Protein AF-A0AB74L2M9-F1 (afdb_monomer_lite)

Radius of gyration: 40.62 Å; chains: 1; bounding box: 86×85×123 Å

Secondary structure (DSSP, 8-state):
-B--SSSPEE---HHHHHHHHHHHHHHHHHHHHHHHT-S---TTT----TT-GGGGT-HHHHHTTTTTSGGGTTTSSHHHHHHHHHHHHS----HHHHHTTS-GGGTTSPP-HHHHHHHHHHHHHHHHHHHHTTSEE--TTPPP--EE-TTSSSEE-TTGGG--HHHHHHHTTT--SS--SS--SGGGS-HHHHHHHHHHHHHHHTTBT-SSGGG--HHHHHHHHHHHHHTTS-TTSHHHHHHHHHHH-GGG----GGGTTTTGGGTGGG---------------TTTSS---GGGHHHHHHHHHHHHHHHHHHHHTT-TTHHHHHHHHHHHHHHIIIIIHHHHHHHHSPPGGG--HHHHHT-TTPPPHHHHHHTT--HHHHHHHHHHHHHHHHHHHHH-TTT------TTTTSPP--------PPPPPHHHHHHHHHHHHHHHHHHHHHHHHHHTT------TT-SEEEGGGGT---EEEETTEEEE--EEETTTS-EEEEE-TTSSSEEEEE-THHHHHHHHHHHH---HHHHTT-BTTTTTTT--TTT--TTS--B--EEEEEETTTEEEEE--BHHHHHHHHHHHHHHHT---GGGT--EEGGG-TT-TT-EE-BTT---TTTSTTSS-TTSPPPHHHHHHHHHHHHHHHHHHHHHTS----SSPPPGGGTT-----SHHHHHHHHHT--GGG----HHHHHHHHHHHHTTTS-HHHHHHHHT-SSHHHHHTT----HHHHHHHHHHHHHHHHHHHHT-S---STT-TT--------HHHHHHHHHHHHHH-HHHHHHHTT-B-PBP--SSTT---BHHHHHHHS-GGG-EEETTEEETTTTPPPHHHHHH-TTHHHH--TTT-TT-BB-GGGHHHHHHHHHHHHHHHHHHHHHHHHHHHTT--TTTTHHHHHHHHHHHHHHHHHHHHHHHHHHHHHHHHT----SSPPPGGGSS--------TTSHHHHHHHHHHHHH-GGG--HHHHHHHHHHHHHHHHHTT-HHHHTSPPPPTTHHHHHHHHHHHHHHHHHT--HHHHHHHTTS-------SS---TTTSSS-S----

Structure (mmCIF, N/CA/C/O backbone):
data_AF-A0AB74L2M9-F1
#
_entry.id   AF-A0AB74L2M9-F1
#
loop_
_atom_site.group_PDB
_atom_site.id
_atom_site.type_symbol
_atom_site.label_atom_id
_atom_site.label_alt_id
_atom_site.label_comp_id
_atom_site.label_asym_id
_atom_site.label_entity_id
_atom_site.label_seq_id
_atom_site.pdbx_PDB_ins_code
_atom_site.Cartn_x
_atom_site.Cartn_y
_atom_site.Cartn_z
_atom_site.occupancy
_atom_site.B_iso_or_equiv
_atom_site.auth_seq_id
_atom_site.auth_comp_id
_atom_site.auth_asym_id
_atom_site.auth_atom_id
_atom_site.pdbx_PDB_model_num
ATOM 1 N N . MET A 1 1 ? 29.829 14.734 -34.283 1.00 84.50 1 MET A N 1
ATOM 2 C CA . MET A 1 1 ? 29.839 15.433 -32.980 1.00 84.50 1 MET A CA 1
ATOM 3 C C . MET A 1 1 ? 28.467 15.376 -32.309 1.00 84.50 1 MET A C 1
ATOM 5 O O . MET A 1 1 ? 27.466 15.575 -32.993 1.00 84.50 1 MET A O 1
ATOM 9 N N . PHE A 1 2 ? 28.412 15.206 -30.979 1.00 88.38 2 PHE A N 1
ATOM 10 C CA . PHE A 1 2 ? 27.173 15.155 -30.180 1.00 88.38 2 PHE A CA 1
ATOM 11 C C . PHE A 1 2 ? 27.057 16.286 -29.128 1.00 88.38 2 PHE A C 1
ATOM 13 O O . PHE A 1 2 ? 28.054 16.734 -28.556 1.00 88.38 2 PHE A O 1
ATOM 20 N N . ASN A 1 3 ? 25.838 16.773 -28.855 1.00 89.06 3 ASN A N 1
ATOM 21 C CA . ASN A 1 3 ? 25.545 17.792 -27.838 1.00 89.06 3 ASN A CA 1
ATOM 22 C C . ASN A 1 3 ? 25.000 17.172 -26.540 1.00 89.06 3 ASN A C 1
ATOM 24 O O . ASN A 1 3 ? 23.812 16.883 -26.413 1.00 89.06 3 ASN A O 1
ATOM 28 N N . TYR A 1 4 ? 25.875 17.056 -25.544 1.00 81.44 4 TYR A N 1
ATOM 29 C CA . TYR A 1 4 ? 25.578 16.566 -24.193 1.00 81.44 4 TYR A CA 1
ATOM 30 C C . TYR A 1 4 ? 25.097 17.661 -23.221 1.00 81.44 4 TYR A C 1
ATOM 32 O O . TYR A 1 4 ? 24.906 17.401 -22.035 1.00 81.44 4 TYR A O 1
ATOM 40 N N . SER A 1 5 ? 24.941 18.908 -23.670 1.00 83.69 5 SER A N 1
ATOM 41 C CA . SER A 1 5 ? 24.539 20.017 -22.802 1.00 83.69 5 SER A CA 1
ATOM 42 C C . SER A 1 5 ? 23.028 20.270 -22.847 1.00 83.69 5 SER A C 1
ATOM 44 O O . SER A 1 5 ? 22.333 19.895 -23.789 1.00 83.69 5 SER A O 1
ATOM 46 N N . ASN A 1 6 ? 22.507 20.974 -21.838 1.00 79.31 6 ASN A N 1
ATOM 47 C CA . ASN A 1 6 ? 21.133 21.494 -21.859 1.00 79.31 6 ASN A CA 1
ATOM 48 C C . ASN A 1 6 ? 20.988 22.767 -22.721 1.00 79.31 6 ASN A C 1
ATOM 50 O O . ASN A 1 6 ? 19.887 23.310 -22.825 1.00 79.31 6 ASN A O 1
ATOM 54 N N . GLY A 1 7 ? 22.085 23.263 -23.303 1.00 86.62 7 GLY A N 1
ATOM 55 C CA . GLY A 1 7 ? 22.126 24.437 -24.169 1.00 86.62 7 GLY A CA 1
ATOM 56 C C . GLY A 1 7 ? 22.293 24.078 -25.645 1.00 86.62 7 GLY A C 1
ATOM 57 O O . GLY A 1 7 ? 22.420 22.913 -26.020 1.00 86.62 7 GLY A O 1
ATOM 58 N N . ILE A 1 8 ? 22.289 25.102 -26.494 1.00 91.25 8 ILE A N 1
ATOM 59 C CA . ILE A 1 8 ? 22.634 24.966 -27.913 1.00 91.25 8 ILE A CA 1
ATOM 60 C C . ILE A 1 8 ? 24.156 25.016 -28.056 1.00 91.25 8 ILE A C 1
ATOM 62 O O . ILE A 1 8 ? 24.804 25.855 -27.433 1.00 91.25 8 ILE A O 1
ATOM 66 N N . LYS A 1 9 ? 24.718 24.156 -28.909 1.00 93.19 9 LYS A N 1
ATOM 67 C CA . LYS A 1 9 ? 26.131 24.217 -29.306 1.00 93.19 9 LYS A CA 1
ATOM 68 C C . LYS A 1 9 ? 26.227 24.816 -30.706 1.00 93.19 9 LYS A C 1
ATOM 70 O O . LYS A 1 9 ? 25.625 24.285 -31.631 1.00 93.19 9 LYS A O 1
ATOM 75 N N . ILE A 1 10 ? 26.936 25.929 -30.856 1.00 93.31 10 ILE A N 1
ATOM 76 C CA . ILE A 1 10 ? 27.082 26.636 -32.137 1.00 93.31 10 ILE A CA 1
ATOM 77 C C . ILE A 1 10 ? 28.327 26.105 -32.855 1.00 93.31 10 ILE A C 1
ATOM 79 O O . ILE A 1 10 ? 29.360 25.920 -32.214 1.00 93.31 10 ILE A O 1
ATOM 83 N N . LEU A 1 11 ? 28.188 25.801 -34.147 1.00 91.88 11 LEU A N 1
ATOM 84 C CA . LEU A 1 11 ? 29.193 25.121 -34.974 1.00 91.88 11 LEU A CA 1
ATOM 85 C C . LEU A 1 11 ? 29.948 26.066 -35.905 1.00 91.88 11 LEU A C 1
ATOM 87 O O . LEU A 1 11 ? 31.126 25.850 -36.158 1.00 91.88 11 LEU A O 1
ATOM 91 N N . LEU A 1 12 ? 29.259 27.089 -36.409 1.00 92.88 12 LEU A N 1
ATOM 92 C CA . LEU A 1 12 ? 29.805 28.068 -37.346 1.00 92.88 12 LEU A CA 1
ATOM 93 C C . LEU A 1 12 ? 30.115 29.381 -36.628 1.00 92.88 12 LEU A C 1
ATOM 95 O O . LEU A 1 12 ? 29.469 29.725 -35.634 1.00 92.88 12 LEU A O 1
ATOM 99 N N . GLU A 1 13 ? 31.057 30.151 -37.166 1.00 90.88 13 GLU A N 1
ATOM 100 C CA . GLU A 1 13 ? 31.432 31.470 -36.651 1.00 90.88 13 GLU A CA 1
ATOM 101 C C . GLU A 1 13 ? 31.571 32.492 -37.794 1.00 90.88 13 GLU A C 1
ATOM 103 O O . GLU A 1 13 ? 31.588 32.140 -38.972 1.00 90.88 13 GLU A O 1
ATOM 108 N N . GLY A 1 14 ? 31.619 33.783 -37.454 1.00 88.69 14 GLY A N 1
ATOM 109 C CA . GLY A 1 14 ? 31.825 34.857 -38.432 1.00 88.69 14 GLY A CA 1
ATOM 110 C C . GLY A 1 14 ? 30.746 34.936 -39.522 1.00 88.69 14 GLY A C 1
ATOM 111 O O . GLY A 1 14 ? 29.549 34.885 -39.233 1.00 88.69 14 GLY A O 1
ATOM 112 N N . GLU A 1 15 ? 31.180 35.100 -40.774 1.00 89.75 15 GLU A N 1
ATOM 113 C CA . GLU A 1 15 ? 30.293 35.289 -41.932 1.00 89.75 15 GLU A CA 1
ATOM 114 C C . GLU A 1 15 ? 29.476 34.025 -42.255 1.00 89.75 15 GLU A C 1
ATOM 116 O O . GLU A 1 15 ? 28.307 34.128 -42.615 1.00 89.75 15 GLU A O 1
ATOM 121 N N . GLU A 1 16 ? 30.040 32.830 -42.052 1.00 91.44 16 GLU A N 1
ATOM 122 C CA . GLU A 1 16 ? 29.340 31.560 -42.298 1.00 91.44 16 GLU A CA 1
ATOM 123 C C . GLU A 1 16 ? 28.131 31.393 -41.371 1.00 91.44 16 GLU A C 1
ATOM 125 O O . GLU A 1 16 ? 27.053 30.975 -41.799 1.00 91.44 16 GLU A O 1
ATOM 130 N N . LEU A 1 17 ? 28.278 31.787 -40.100 1.00 92.62 17 LEU A N 1
ATOM 131 C CA . LEU A 1 17 ? 27.171 31.788 -39.145 1.00 92.62 17 LEU A CA 1
ATOM 132 C C . LEU A 1 17 ? 26.087 32.797 -39.540 1.00 92.62 17 LEU A C 1
ATOM 134 O O . LEU A 1 17 ? 24.897 32.500 -39.426 1.00 92.62 17 LEU A O 1
ATOM 138 N N . TYR A 1 18 ? 26.491 33.984 -39.994 1.00 92.81 18 TYR A N 1
ATOM 139 C CA . TYR A 1 18 ? 25.567 35.016 -40.458 1.00 92.81 18 TYR A CA 1
ATOM 140 C C . TYR A 1 18 ? 24.731 34.518 -41.646 1.00 92.81 18 TYR A C 1
ATOM 142 O O . TYR A 1 18 ? 23.497 34.568 -41.594 1.00 92.81 18 TYR A O 1
ATOM 150 N N . GLU A 1 19 ? 25.377 33.957 -42.670 1.00 93.62 19 GLU A N 1
ATOM 151 C CA . GLU A 1 19 ? 24.691 33.401 -43.841 1.00 93.62 19 GLU A CA 1
ATOM 152 C C . GLU A 1 19 ? 23.754 32.248 -43.456 1.00 93.62 19 GLU A C 1
ATOM 154 O O . GLU A 1 19 ? 22.610 32.194 -43.917 1.00 93.62 19 GLU A O 1
ATOM 159 N N . ALA A 1 20 ? 24.165 31.383 -42.523 1.00 94.50 20 ALA A N 1
ATOM 160 C CA . ALA A 1 20 ? 23.318 30.299 -42.034 1.00 94.50 20 ALA A CA 1
ATOM 161 C C . ALA A 1 20 ? 22.074 30.797 -41.270 1.00 94.50 20 ALA A C 1
ATOM 163 O O . ALA A 1 20 ? 20.992 30.220 -41.419 1.00 94.50 20 ALA A O 1
ATOM 164 N N . ILE A 1 21 ? 22.181 31.887 -40.495 1.00 95.38 21 ILE A N 1
ATOM 165 C CA . ILE A 1 21 ? 21.028 32.528 -39.836 1.00 95.38 21 ILE A CA 1
ATOM 166 C C . ILE A 1 21 ? 20.063 33.106 -40.877 1.00 95.38 21 ILE A C 1
ATOM 168 O O . ILE A 1 21 ? 18.846 32.903 -40.785 1.00 95.38 21 ILE A O 1
ATOM 172 N N . ILE A 1 22 ? 20.584 33.795 -41.894 1.00 95.50 22 ILE A N 1
ATOM 173 C CA . ILE A 1 22 ? 19.772 34.361 -42.976 1.00 95.50 22 ILE A CA 1
ATOM 174 C C . ILE A 1 22 ? 19.056 33.263 -43.769 1.00 95.50 22 ILE A C 1
ATOM 176 O O . ILE A 1 22 ? 17.860 33.402 -44.077 1.00 95.50 22 ILE A O 1
ATOM 180 N N . ALA A 1 23 ? 19.758 32.173 -44.079 1.00 95.69 23 ALA A N 1
ATOM 181 C CA . ALA A 1 23 ? 19.190 30.996 -44.722 1.00 95.69 23 ALA A CA 1
ATOM 182 C C . ALA A 1 23 ? 18.083 30.390 -43.850 1.00 95.69 23 ALA A C 1
ATOM 184 O O . ALA A 1 23 ? 16.943 30.301 -44.302 1.00 95.69 23 ALA A O 1
ATOM 185 N N . ALA A 1 24 ? 18.347 30.145 -42.563 1.00 96.25 24 ALA A N 1
ATOM 186 C CA . ALA A 1 24 ? 17.387 29.531 -41.646 1.00 96.25 24 ALA A CA 1
ATOM 187 C C . ALA A 1 24 ? 16.085 30.339 -41.498 1.00 96.25 24 ALA A C 1
ATOM 189 O O . ALA A 1 24 ? 14.993 29.769 -41.501 1.00 96.25 24 ALA A O 1
ATOM 190 N N . ILE A 1 25 ? 16.165 31.674 -41.420 1.00 95.81 25 ILE A N 1
ATOM 191 C CA . ILE A 1 25 ? 14.972 32.540 -41.396 1.00 95.81 25 ILE A CA 1
ATOM 192 C C . ILE A 1 25 ? 14.221 32.473 -42.737 1.00 95.81 25 ILE A C 1
ATOM 194 O O . ILE A 1 25 ? 12.987 32.471 -42.761 1.00 95.81 25 ILE A O 1
ATOM 198 N N . SER A 1 26 ? 14.943 32.416 -43.860 1.00 95.38 26 SER A N 1
ATOM 199 C CA . SER A 1 26 ? 14.343 32.288 -45.196 1.00 95.38 26 SER A CA 1
ATOM 200 C C . SER A 1 26 ? 13.621 30.948 -45.366 1.00 95.38 26 SER A C 1
ATOM 202 O O . SER A 1 26 ? 12.485 30.919 -45.845 1.00 95.38 26 SER A O 1
ATOM 204 N N . ASP A 1 27 ? 14.238 29.858 -44.916 1.00 94.88 27 ASP A N 1
ATOM 205 C CA . ASP A 1 27 ? 13.681 28.509 -44.964 1.00 94.88 27 ASP A CA 1
ATOM 206 C C . ASP A 1 27 ? 12.467 28.370 -44.056 1.00 94.88 27 ASP A C 1
ATOM 208 O O . ASP A 1 27 ? 11.416 27.901 -44.498 1.00 94.88 27 ASP A O 1
ATOM 212 N N . ALA A 1 28 ? 12.551 28.896 -42.833 1.00 94.62 28 ALA A N 1
ATOM 213 C CA . ALA A 1 28 ? 11.424 28.957 -41.915 1.00 94.62 28 ALA A CA 1
ATOM 214 C C . ALA A 1 28 ? 10.227 29.705 -42.536 1.00 94.62 28 ALA A C 1
ATOM 216 O O . ALA A 1 28 ? 9.085 29.257 -42.407 1.00 94.62 28 ALA A O 1
ATOM 217 N N . LYS A 1 29 ? 10.462 30.806 -43.270 1.00 93.94 29 LYS A N 1
ATOM 218 C CA . LYS A 1 29 ? 9.404 31.524 -44.007 1.00 93.94 29 LYS A CA 1
ATOM 219 C C . LYS A 1 29 ? 8.826 30.673 -45.131 1.00 93.94 29 LYS A C 1
ATOM 221 O O . LYS A 1 29 ? 7.608 30.555 -45.231 1.00 93.94 29 LYS A O 1
ATOM 226 N N . ARG A 1 30 ? 9.665 30.041 -45.950 1.00 93.62 30 ARG A N 1
ATOM 227 C CA . ARG A 1 30 ? 9.222 29.165 -47.047 1.00 93.62 30 ARG A CA 1
ATOM 228 C C . ARG A 1 30 ? 8.359 28.001 -46.542 1.00 93.62 30 ARG A C 1
ATOM 230 O O . ARG A 1 30 ? 7.289 27.748 -47.093 1.00 93.62 30 ARG A O 1
ATOM 237 N N . ILE A 1 31 ? 8.781 27.341 -45.465 1.00 91.50 31 ILE A N 1
ATOM 238 C CA . ILE A 1 31 ? 8.032 26.253 -44.819 1.00 91.50 31 ILE A CA 1
ATOM 239 C C . ILE A 1 31 ? 6.688 26.762 -44.287 1.00 91.50 31 ILE A C 1
ATOM 241 O O . ILE A 1 31 ? 5.653 26.135 -44.505 1.00 91.50 31 ILE A O 1
ATOM 245 N N . ASN A 1 32 ? 6.682 27.925 -43.633 1.00 90.25 32 ASN A N 1
ATOM 246 C CA . ASN A 1 32 ? 5.464 28.522 -43.094 1.00 90.25 32 ASN A CA 1
ATOM 247 C C . ASN A 1 32 ? 4.469 28.913 -44.211 1.00 90.25 32 ASN A C 1
ATOM 249 O O . ASN A 1 32 ? 3.279 28.638 -44.083 1.00 90.25 32 ASN A O 1
ATOM 253 N N . LEU A 1 33 ? 4.947 29.437 -45.349 1.00 91.25 33 LEU A N 1
ATOM 254 C CA . LEU A 1 33 ? 4.125 29.683 -46.545 1.00 91.25 33 LEU A CA 1
ATOM 255 C C . LEU A 1 33 ? 3.502 28.398 -47.099 1.00 91.25 33 LEU A C 1
ATOM 257 O O . LEU A 1 33 ? 2.298 28.374 -47.353 1.00 91.25 33 LEU A O 1
ATOM 261 N N . SER A 1 34 ? 4.293 27.323 -47.230 1.00 88.44 34 SER A N 1
ATOM 262 C CA . SER A 1 34 ? 3.780 26.021 -47.679 1.00 88.44 34 SER A CA 1
ATOM 263 C C . SER A 1 34 ? 2.728 25.467 -46.722 1.00 88.44 34 SER A C 1
ATOM 265 O O . SER A 1 34 ? 1.754 24.887 -47.186 1.00 88.44 34 SER A O 1
ATOM 267 N N . TYR A 1 35 ? 2.915 25.631 -45.413 1.00 86.69 35 TYR A N 1
ATOM 268 C CA . TYR A 1 35 ? 1.947 25.205 -44.402 1.00 86.69 35 TYR A CA 1
ATOM 269 C C . TYR A 1 35 ? 0.650 26.024 -44.455 1.00 86.69 35 TYR A C 1
ATOM 271 O O . TYR A 1 35 ? -0.433 25.483 -44.259 1.00 86.69 35 TYR A O 1
ATOM 279 N N . LEU A 1 36 ? 0.745 27.325 -44.728 1.00 87.00 36 LEU A N 1
ATOM 280 C CA . LEU A 1 36 ? -0.412 28.213 -44.835 1.00 87.00 36 LEU A CA 1
ATOM 281 C C . LEU A 1 36 ? -1.098 28.173 -46.207 1.00 87.00 36 LEU A C 1
ATOM 283 O O . LEU A 1 36 ? -2.103 28.862 -46.380 1.00 87.00 36 LEU A O 1
ATOM 287 N N . GLY A 1 37 ? -0.556 27.431 -47.179 1.00 86.31 37 GLY A N 1
ATOM 288 C CA . GLY A 1 37 ? -1.066 27.402 -48.551 1.00 86.31 37 GLY A CA 1
ATOM 289 C C . GLY A 1 37 ? -0.991 28.764 -49.251 1.00 86.31 37 GLY A C 1
ATOM 290 O O . GLY A 1 37 ? -1.850 29.090 -50.066 1.00 86.31 37 GLY A O 1
ATOM 291 N N . ARG A 1 38 ? 0.002 29.600 -48.912 1.00 88.25 38 ARG A N 1
ATOM 292 C CA . ARG A 1 38 ? 0.132 30.980 -49.417 1.00 88.25 38 ARG A CA 1
ATOM 293 C C . ARG A 1 38 ? 1.413 31.189 -50.216 1.00 88.25 38 ARG A C 1
ATOM 295 O O . ARG A 1 38 ? 2.440 30.588 -49.925 1.00 88.25 38 ARG A O 1
ATOM 302 N N . LYS A 1 39 ? 1.365 32.109 -51.186 1.00 88.19 39 LYS A N 1
ATOM 303 C CA . LYS A 1 39 ? 2.535 32.518 -51.988 1.00 88.19 39 LYS A CA 1
ATOM 304 C C . LYS A 1 39 ? 3.373 33.611 -51.310 1.00 88.19 39 LYS A C 1
ATOM 306 O O . LYS A 1 39 ? 4.594 33.587 -51.410 1.00 88.19 39 LYS A O 1
ATOM 311 N N . SER A 1 40 ? 2.737 34.545 -50.603 1.00 90.25 40 SER A N 1
ATOM 312 C CA . SER A 1 40 ? 3.391 35.650 -49.887 1.00 90.25 40 SER A CA 1
ATOM 313 C C . SER A 1 40 ? 2.518 36.149 -48.731 1.00 90.25 40 SER A C 1
ATOM 315 O O . SER A 1 40 ? 1.308 35.922 -48.731 1.00 90.25 40 SER A O 1
ATOM 317 N N . ILE A 1 41 ? 3.133 36.810 -47.744 1.00 92.12 41 ILE A N 1
ATOM 318 C CA . ILE A 1 41 ? 2.464 37.448 -46.597 1.00 92.12 41 ILE A CA 1
ATOM 319 C C . ILE A 1 41 ? 3.188 38.768 -46.302 1.00 92.12 41 ILE A C 1
ATOM 321 O O . ILE A 1 41 ? 4.404 38.747 -46.078 1.00 92.12 41 ILE A O 1
ATOM 325 N N . SER A 1 42 ? 2.466 39.894 -46.288 1.00 90.00 42 SER A N 1
ATOM 326 C CA . SER A 1 42 ? 3.022 41.187 -45.858 1.00 90.00 42 SER A CA 1
ATOM 327 C C . SER A 1 42 ? 3.044 41.330 -44.317 1.00 90.00 42 SER A C 1
ATOM 329 O O . SER A 1 42 ? 2.239 40.698 -43.624 1.00 90.00 42 SER A O 1
ATOM 331 N N . PRO A 1 43 ? 3.945 42.145 -43.729 1.00 89.62 43 PRO A N 1
ATOM 332 C CA . PRO A 1 43 ? 3.961 42.412 -42.281 1.00 89.62 43 PRO A CA 1
ATOM 333 C C . PRO A 1 43 ? 2.662 43.018 -41.728 1.00 89.62 43 PRO A C 1
ATOM 335 O O . PRO A 1 43 ? 2.316 42.794 -40.561 1.00 89.62 43 PRO A O 1
ATOM 338 N N . GLU A 1 44 ? 1.957 43.801 -42.542 1.00 88.31 44 GLU A N 1
ATOM 339 C CA . GLU A 1 44 ? 0.722 44.509 -42.197 1.00 88.31 44 GLU A CA 1
ATOM 340 C C . GLU A 1 44 ? -0.471 43.549 -42.125 1.00 88.31 44 GLU A C 1
ATOM 342 O O . GLU A 1 44 ? -1.320 43.697 -41.247 1.00 88.31 44 GLU A O 1
ATOM 347 N N . GLU A 1 45 ? -0.487 42.500 -42.958 1.00 88.75 45 GLU A N 1
ATOM 348 C CA . GLU A 1 45 ? -1.505 41.439 -42.916 1.00 88.75 45 GLU A CA 1
ATOM 349 C C . GLU A 1 45 ? -1.511 40.673 -41.582 1.00 88.75 45 GLU A C 1
ATOM 351 O O . GLU A 1 45 ? -2.529 40.103 -41.175 1.00 88.75 45 GLU A O 1
ATOM 356 N N . VAL A 1 46 ? -0.377 40.645 -40.875 1.00 89.69 46 VAL A N 1
ATOM 357 C CA . VAL A 1 46 ? -0.224 39.945 -39.596 1.00 89.69 46 VAL A CA 1
ATOM 358 C C . VAL A 1 46 ? -0.667 40.860 -38.452 1.00 89.69 46 VAL A C 1
ATOM 360 O O . VAL A 1 46 ? 0.112 41.643 -37.901 1.00 89.69 46 VAL A O 1
ATOM 363 N N . THR A 1 47 ? -1.936 40.747 -38.062 1.00 87.25 47 THR A N 1
ATOM 364 C CA . THR A 1 47 ? -2.535 41.542 -36.973 1.00 87.25 47 THR A CA 1
ATOM 365 C C . THR A 1 47 ? -2.841 40.688 -35.743 1.00 87.25 47 THR A C 1
ATOM 367 O O . THR A 1 47 ? -2.963 39.468 -35.832 1.00 87.25 47 THR A O 1
ATOM 370 N N . SER A 1 48 ? -2.971 41.316 -34.571 1.00 83.81 48 SER A N 1
ATOM 371 C CA . SER A 1 48 ? -3.323 40.629 -33.318 1.00 83.81 48 SER A CA 1
ATOM 372 C C . SER A 1 48 ? -4.831 40.447 -33.128 1.00 83.81 48 SER A C 1
ATOM 374 O O . SER A 1 48 ? -5.263 40.126 -32.025 1.00 83.81 48 SER A O 1
ATOM 376 N N . ALA A 1 49 ? -5.642 40.696 -34.161 1.00 82.94 49 ALA A N 1
ATOM 377 C CA . ALA A 1 49 ? -7.080 40.487 -34.092 1.00 82.94 49 ALA A CA 1
ATOM 378 C C . ALA A 1 49 ? -7.383 38.993 -33.899 1.00 82.94 49 ALA A C 1
ATOM 380 O O . ALA A 1 49 ? -6.768 38.133 -34.535 1.00 82.94 49 ALA A O 1
ATOM 381 N N . SER A 1 50 ? -8.346 38.675 -33.034 1.00 73.69 50 SER A N 1
ATOM 382 C CA . SER A 1 50 ? -8.761 37.293 -32.758 1.00 73.69 50 SER A CA 1
ATOM 383 C C . SER A 1 50 ? -9.275 36.575 -34.012 1.00 73.69 50 SER A C 1
ATOM 385 O O . SER A 1 50 ? -9.038 35.378 -34.156 1.00 73.69 50 SER A O 1
ATOM 387 N N . ALA A 1 51 ? -9.907 37.320 -34.925 1.00 75.12 51 ALA A N 1
ATOM 388 C CA . ALA A 1 51 ? -10.429 36.841 -36.204 1.00 75.12 51 ALA A CA 1
ATOM 389 C C . ALA A 1 51 ? -9.359 36.660 -37.298 1.00 75.12 51 ALA A C 1
ATOM 391 O O . ALA A 1 51 ? -9.636 36.029 -38.313 1.00 75.12 51 ALA A O 1
ATOM 392 N N . ASN A 1 52 ? -8.140 37.191 -37.125 1.00 80.25 52 ASN A N 1
ATOM 393 C CA . ASN A 1 52 ? -7.081 37.069 -38.126 1.00 80.25 52 ASN A CA 1
ATOM 394 C C . ASN A 1 52 ? -6.214 35.821 -37.841 1.00 80.25 52 ASN A C 1
ATOM 396 O O . ASN A 1 52 ? -5.411 35.822 -36.897 1.00 80.25 52 ASN A O 1
ATOM 400 N N . PRO A 1 53 ? -6.314 34.753 -38.657 1.00 75.50 53 PRO A N 1
ATOM 401 C CA . PRO A 1 53 ? -5.594 33.504 -38.413 1.00 75.50 53 PRO A CA 1
ATOM 402 C C . PRO A 1 53 ? -4.072 33.646 -38.578 1.00 75.50 53 PRO A C 1
ATOM 404 O O . PRO A 1 53 ? -3.319 32.854 -38.003 1.00 75.50 53 PRO A O 1
ATOM 407 N N . LEU A 1 54 ? -3.597 34.665 -39.306 1.00 83.94 54 LEU A N 1
ATOM 408 C CA . LEU A 1 54 ? -2.171 34.928 -39.522 1.00 83.94 54 LEU A CA 1
ATOM 409 C C . LEU A 1 54 ? -1.491 35.426 -38.248 1.00 83.94 54 LEU A C 1
ATOM 411 O O . LEU A 1 54 ? -0.340 35.079 -37.998 1.00 83.94 54 LEU A O 1
ATOM 415 N N . GLY A 1 55 ? -2.206 36.141 -37.375 1.00 76.62 55 GLY A N 1
ATOM 416 C CA . GLY A 1 55 ? -1.666 36.596 -36.091 1.00 76.62 55 GLY A CA 1
ATOM 417 C C . GLY A 1 55 ? -1.217 35.464 -35.162 1.00 76.62 55 GLY A C 1
ATOM 418 O O . GLY A 1 55 ? -0.383 35.677 -34.287 1.00 76.62 55 GLY A O 1
ATOM 419 N N . ARG A 1 56 ? -1.754 34.251 -35.354 1.00 76.56 56 ARG A N 1
ATOM 420 C CA . ARG A 1 56 ? -1.390 33.041 -34.593 1.00 76.56 56 ARG A CA 1
ATOM 421 C C . ARG A 1 56 ? -0.444 32.109 -35.351 1.00 76.56 56 ARG A C 1
ATOM 423 O O . ARG A 1 56 ? -0.045 31.085 -34.798 1.00 76.56 56 ARG A O 1
ATOM 430 N N . LYS A 1 57 ? -0.171 32.392 -36.631 1.00 82.50 57 LYS A N 1
ATOM 431 C CA . LYS A 1 57 ? 0.514 31.451 -37.525 1.00 82.50 57 LYS A CA 1
ATOM 432 C C . LYS A 1 57 ? 1.627 32.052 -38.395 1.00 82.50 57 LYS A C 1
ATOM 434 O O . LYS A 1 57 ? 2.385 31.265 -38.948 1.00 82.50 57 LYS A O 1
ATOM 439 N N . ALA A 1 58 ? 1.783 33.368 -38.496 1.00 87.31 58 ALA A N 1
ATOM 440 C CA . ALA A 1 58 ? 2.685 34.013 -39.457 1.00 87.31 58 ALA A CA 1
ATOM 441 C C . ALA A 1 58 ? 3.545 35.136 -38.839 1.00 87.31 58 ALA A C 1
ATOM 443 O O . ALA A 1 58 ? 3.981 36.050 -39.537 1.00 87.31 58 ALA A O 1
ATOM 444 N N . THR A 1 59 ? 3.813 35.093 -37.529 1.00 91.00 59 THR A N 1
ATOM 445 C CA . THR A 1 59 ? 4.593 36.135 -36.832 1.00 91.00 59 THR A CA 1
ATOM 446 C C . THR A 1 59 ? 6.008 36.327 -37.391 1.00 91.00 59 THR A C 1
ATOM 448 O O . THR A 1 59 ? 6.511 37.450 -37.389 1.00 91.00 59 THR A O 1
ATOM 451 N N . LEU A 1 60 ? 6.602 35.280 -37.969 1.00 92.25 60 LEU A N 1
ATOM 452 C CA . LEU A 1 60 ? 7.878 35.313 -38.688 1.00 92.25 60 LEU A CA 1
ATOM 453 C C . LEU A 1 60 ? 7.933 36.364 -39.819 1.00 92.25 60 LEU A C 1
ATOM 455 O O . LEU A 1 60 ? 8.986 36.947 -40.071 1.00 92.25 60 LEU A O 1
ATOM 459 N N . PHE A 1 61 ? 6.812 36.641 -40.494 1.00 93.56 61 PHE A N 1
ATOM 460 C CA . PHE A 1 61 ? 6.750 37.632 -41.580 1.00 93.56 61 PHE A CA 1
ATOM 461 C C . PHE A 1 61 ? 6.680 39.067 -41.068 1.00 93.56 61 PHE A C 1
ATOM 463 O O . PHE A 1 61 ? 7.135 39.975 -41.759 1.00 93.56 61 PHE A O 1
ATOM 470 N N . LYS A 1 62 ? 6.164 39.256 -39.847 1.00 93.38 62 LYS A N 1
ATOM 471 C CA . LYS A 1 62 ? 6.059 40.563 -39.198 1.00 93.38 62 LYS A CA 1
ATOM 472 C C . LYS A 1 62 ? 7.352 40.973 -38.505 1.00 93.38 62 LYS A C 1
ATOM 474 O O . LYS A 1 62 ? 7.818 42.081 -38.713 1.00 93.38 62 LYS A O 1
ATOM 479 N N . PHE A 1 63 ? 7.913 40.087 -37.680 1.00 93.44 63 PHE A N 1
ATOM 480 C CA . PHE A 1 63 ? 9.010 40.434 -36.766 1.00 93.44 63 PHE A CA 1
ATOM 481 C C . PHE A 1 63 ? 10.417 40.179 -37.321 1.00 93.44 63 PHE A C 1
ATOM 483 O O . PHE A 1 63 ? 11.396 40.659 -36.757 1.00 93.44 63 PHE A O 1
ATOM 490 N N . PHE A 1 64 ? 10.517 39.447 -38.432 1.00 93.69 64 PHE A N 1
ATOM 491 C CA . PHE A 1 64 ? 11.764 39.250 -39.176 1.00 93.69 64 PHE A CA 1
ATOM 492 C C . PHE A 1 64 ? 11.652 39.822 -40.592 1.00 93.69 64 PHE A C 1
ATOM 494 O O . PHE A 1 64 ? 12.183 39.253 -41.549 1.00 93.69 64 PHE A O 1
ATOM 501 N N . HIS A 1 65 ? 10.879 40.893 -40.778 1.00 92.25 65 HIS A N 1
ATOM 502 C CA . HIS A 1 65 ? 10.735 41.531 -42.083 1.00 92.25 65 HIS A CA 1
ATOM 503 C C . HIS A 1 65 ? 12.084 42.087 -42.567 1.00 92.25 65 HIS A C 1
ATOM 505 O O . HIS A 1 65 ? 12.880 42.566 -41.770 1.00 92.25 65 HIS A O 1
ATOM 511 N N . LYS A 1 66 ? 12.371 41.990 -43.874 1.00 91.19 66 LYS A N 1
ATOM 512 C CA . LYS A 1 66 ? 13.664 42.413 -44.458 1.00 91.19 66 LYS A CA 1
ATOM 513 C C . LYS A 1 66 ? 14.896 41.856 -43.724 1.00 91.19 66 LYS A C 1
ATOM 515 O O . LYS A 1 66 ? 15.935 42.508 -43.656 1.00 91.19 66 LYS A O 1
ATOM 520 N N . HIS A 1 67 ? 14.831 40.616 -43.232 1.00 92.75 67 HIS A N 1
ATOM 521 C CA . HIS A 1 67 ? 15.960 39.979 -42.540 1.00 92.75 67 HIS A CA 1
ATOM 522 C C . HIS A 1 67 ? 17.255 39.961 -43.367 1.00 92.75 67 HIS A C 1
ATOM 524 O O . HIS A 1 67 ? 18.323 40.061 -42.790 1.00 92.75 67 HIS A O 1
ATOM 530 N N . LYS A 1 68 ? 17.178 39.960 -44.705 1.00 91.19 68 LYS A N 1
ATOM 531 C CA . LYS A 1 68 ? 18.342 40.054 -45.611 1.00 91.19 68 LYS A CA 1
ATOM 532 C C . LYS A 1 68 ? 18.967 41.458 -45.738 1.00 91.19 68 LYS A C 1
ATOM 534 O O . LYS A 1 68 ? 19.934 41.624 -46.474 1.00 91.19 68 LYS A O 1
ATOM 539 N N . SER A 1 69 ? 18.398 42.487 -45.106 1.00 90.12 69 SER A N 1
ATOM 540 C CA . SER A 1 69 ? 18.916 43.859 -45.191 1.00 90.12 69 SER A CA 1
ATOM 541 C C . SER A 1 69 ? 20.287 43.986 -44.525 1.00 90.12 69 SER A C 1
ATOM 543 O O . SER A 1 69 ? 20.486 43.495 -43.413 1.00 90.12 69 SER A O 1
ATOM 545 N N . LYS A 1 70 ? 21.199 44.747 -45.150 1.00 83.25 70 LYS A N 1
ATOM 546 C CA . LYS A 1 70 ? 22.535 45.053 -44.604 1.00 83.25 70 LYS A CA 1
ATOM 547 C C . LYS A 1 70 ? 22.475 45.719 -43.222 1.00 83.25 70 LYS A C 1
ATOM 549 O O . LYS A 1 70 ? 23.389 45.534 -42.426 1.00 83.25 70 LYS A O 1
ATOM 554 N N . SER A 1 71 ? 21.389 46.433 -42.909 1.00 83.56 71 SER A N 1
ATOM 555 C CA . SER A 1 71 ? 21.164 47.048 -41.591 1.00 83.56 71 SER A CA 1
ATOM 556 C C . SER A 1 71 ? 21.064 46.032 -40.443 1.00 83.56 71 SER A C 1
ATOM 558 O O . SER A 1 71 ? 21.308 46.393 -39.297 1.00 83.56 71 SER A O 1
ATOM 560 N N . ASN A 1 72 ? 20.759 44.761 -40.735 1.00 86.44 72 ASN A N 1
ATOM 561 C CA . ASN A 1 72 ? 20.660 43.690 -39.741 1.00 86.44 72 ASN A CA 1
ATOM 562 C C . ASN A 1 72 ? 21.953 42.865 -39.603 1.00 86.44 72 ASN A C 1
ATOM 564 O O . ASN A 1 72 ? 21.978 41.914 -38.824 1.00 86.44 72 ASN A O 1
ATOM 568 N N . LYS A 1 73 ? 23.039 43.202 -40.320 1.00 84.75 73 LYS A N 1
ATOM 569 C CA . LYS A 1 73 ? 24.267 42.387 -40.315 1.00 84.75 73 LYS A CA 1
ATOM 570 C C . LYS A 1 73 ? 24.870 42.224 -38.915 1.00 84.75 73 LYS A C 1
ATOM 572 O O . LYS A 1 73 ? 25.237 41.125 -38.524 1.00 84.75 73 LYS A O 1
ATOM 577 N N . ASN A 1 74 ? 24.863 43.294 -38.122 1.00 84.12 74 ASN A N 1
ATOM 578 C CA . ASN A 1 74 ? 25.378 43.279 -36.748 1.00 84.12 74 ASN A CA 1
ATOM 579 C C . ASN A 1 74 ? 24.400 42.657 -35.730 1.00 84.12 74 ASN A C 1
ATOM 581 O O . ASN A 1 74 ? 24.774 42.424 -34.583 1.00 84.12 74 ASN A O 1
ATOM 585 N N . LEU A 1 75 ? 23.144 42.410 -36.125 1.00 87.75 75 LEU A N 1
ATOM 586 C CA . LEU A 1 75 ? 22.129 41.800 -35.266 1.00 87.75 75 LEU A CA 1
ATOM 587 C C . LEU A 1 75 ? 22.333 40.284 -35.177 1.00 87.75 75 LEU A C 1
ATOM 589 O O . LEU A 1 75 ? 22.348 39.725 -34.081 1.00 87.75 75 LEU A O 1
ATOM 593 N N . PHE A 1 76 ? 22.482 39.623 -36.325 1.00 92.00 76 PHE A N 1
ATOM 594 C CA . PHE A 1 76 ? 22.556 38.168 -36.418 1.00 92.00 76 PHE A CA 1
ATOM 595 C C . PHE A 1 76 ? 23.965 37.674 -36.096 1.00 92.00 76 PHE A C 1
ATOM 597 O O . PHE A 1 76 ? 24.879 37.736 -36.907 1.00 92.00 76 PHE A O 1
ATOM 604 N N . SER A 1 77 ? 24.126 37.193 -34.868 1.00 91.31 77 SER A N 1
ATOM 605 C CA . SER A 1 77 ? 25.401 36.765 -34.299 1.00 91.31 77 SER A CA 1
ATOM 606 C C . SER A 1 77 ? 25.216 35.547 -33.393 1.00 91.31 77 SER A C 1
ATOM 608 O O . SER A 1 77 ? 24.093 35.140 -33.085 1.00 91.31 77 SER A O 1
ATOM 610 N N . LYS A 1 78 ? 26.325 35.011 -32.878 1.00 91.81 78 LYS A N 1
ATOM 611 C CA . LYS A 1 78 ? 26.333 33.994 -31.814 1.00 91.81 78 LYS A CA 1
ATOM 612 C C . LYS A 1 78 ? 25.453 34.394 -30.619 1.00 91.81 78 LYS A C 1
ATOM 614 O O . LYS A 1 78 ? 24.584 33.629 -30.208 1.00 91.81 78 LYS A O 1
ATOM 619 N N . SER A 1 79 ? 25.583 35.644 -30.161 1.00 90.50 79 SER A N 1
ATOM 620 C CA . SER A 1 79 ? 24.770 36.198 -29.066 1.00 90.50 79 SER A CA 1
ATOM 621 C C . SER A 1 79 ? 23.272 36.222 -29.391 1.00 90.50 79 SER A C 1
ATOM 623 O O . SER A 1 79 ? 22.437 36.049 -28.504 1.00 90.50 79 SER A O 1
ATOM 625 N N . TRP A 1 80 ? 22.904 36.422 -30.659 1.00 93.31 80 TRP A N 1
ATOM 626 C CA . TRP A 1 80 ? 21.503 36.415 -31.076 1.00 93.31 80 TRP A CA 1
ATOM 627 C C . TRP A 1 80 ? 20.881 35.018 -30.964 1.00 93.31 80 TRP A C 1
ATOM 629 O O . TRP A 1 80 ? 19.774 34.895 -30.442 1.00 93.31 80 TRP A O 1
ATOM 639 N N . ILE A 1 81 ? 21.606 33.964 -31.357 1.00 92.69 81 ILE A N 1
ATOM 640 C CA . ILE A 1 81 ? 21.147 32.571 -31.211 1.00 92.69 81 ILE A CA 1
ATOM 641 C C . ILE A 1 81 ? 20.977 32.212 -29.728 1.00 92.69 81 ILE A C 1
ATOM 643 O O . ILE A 1 81 ? 19.957 31.641 -29.340 1.00 92.69 81 ILE A O 1
ATOM 647 N N . GLU A 1 82 ? 21.941 32.587 -28.884 1.00 90.56 82 GLU A N 1
ATOM 648 C CA . GLU A 1 82 ? 21.890 32.345 -27.435 1.00 90.56 82 GLU A CA 1
ATOM 649 C C . GLU A 1 82 ? 20.702 33.060 -26.774 1.00 90.56 82 GLU A C 1
ATOM 651 O O . GLU A 1 82 ? 19.975 32.459 -25.978 1.00 90.56 82 GLU A O 1
ATOM 656 N N . LYS A 1 83 ? 20.438 34.320 -27.149 1.00 88.62 83 LYS A N 1
ATOM 657 C CA . LYS A 1 83 ? 19.265 35.076 -26.679 1.00 88.62 83 LYS A CA 1
ATOM 658 C C . LYS A 1 83 ? 17.956 34.458 -27.163 1.00 88.62 83 LYS A C 1
ATOM 660 O O . LYS A 1 83 ? 17.013 34.343 -26.379 1.00 88.62 83 LYS A O 1
ATOM 665 N N . LEU A 1 84 ? 17.900 34.025 -28.424 1.00 90.06 84 LEU A N 1
ATOM 666 C CA . LEU A 1 84 ? 16.735 33.348 -28.992 1.00 90.06 84 LEU A CA 1
ATOM 667 C C . LEU A 1 84 ? 16.431 32.053 -28.225 1.00 90.06 84 LEU A C 1
ATOM 669 O O . LEU A 1 84 ? 15.278 31.810 -27.862 1.00 90.06 84 LEU A O 1
ATOM 673 N N . TRP A 1 85 ? 17.458 31.268 -27.892 1.00 88.50 85 TRP A N 1
ATOM 674 C CA . TRP A 1 85 ? 17.329 30.077 -27.050 1.00 88.50 85 TRP A CA 1
ATOM 675 C C . TRP A 1 85 ? 16.871 30.387 -25.620 1.00 88.50 85 TRP A C 1
ATOM 677 O O . TRP A 1 85 ? 15.953 29.732 -25.112 1.00 88.50 85 TRP A O 1
ATOM 687 N N . GLY A 1 86 ? 17.486 31.382 -24.974 1.00 84.56 86 GLY A N 1
ATOM 688 C CA . GLY A 1 86 ? 17.171 31.777 -23.600 1.00 84.56 86 GLY A CA 1
ATOM 689 C C . GLY A 1 86 ? 15.719 32.231 -23.450 1.00 84.56 86 GLY A C 1
ATOM 690 O O . GLY A 1 86 ? 14.990 31.724 -22.597 1.00 84.56 86 GLY A O 1
ATOM 691 N N . ILE A 1 87 ? 15.260 33.102 -24.353 1.00 80.88 87 ILE A N 1
ATOM 692 C CA . ILE A 1 87 ? 13.877 33.597 -24.379 1.00 80.88 87 ILE A CA 1
ATOM 693 C C . ILE A 1 87 ? 12.887 32.462 -24.659 1.00 80.88 87 ILE A C 1
ATOM 695 O O . ILE A 1 87 ? 11.827 32.389 -24.041 1.00 80.88 87 ILE A O 1
ATOM 699 N N . ARG A 1 88 ? 13.230 31.539 -25.563 1.00 79.31 88 ARG A N 1
ATOM 700 C CA . ARG A 1 88 ? 12.392 30.374 -25.874 1.00 79.31 88 ARG A CA 1
ATOM 701 C C . ARG A 1 88 ? 12.229 29.426 -24.678 1.00 79.31 88 ARG A C 1
ATOM 703 O O . ARG A 1 88 ? 11.176 28.789 -24.544 1.00 79.31 88 ARG A O 1
ATOM 710 N N . SER A 1 89 ? 13.268 29.294 -23.853 1.00 67.12 89 SER A N 1
ATOM 711 C CA . SER A 1 89 ? 13.325 28.357 -22.723 1.00 67.12 89 SER A CA 1
ATOM 712 C C . SER A 1 89 ? 12.718 28.918 -21.427 1.00 67.12 89 SER A C 1
ATOM 714 O O . SER A 1 89 ? 12.288 28.128 -20.590 1.00 67.12 89 SER A O 1
ATOM 716 N N . GLY A 1 90 ? 12.624 30.247 -21.288 1.00 67.12 90 GLY A N 1
ATOM 717 C CA . GLY A 1 90 ? 11.982 30.952 -20.166 1.00 67.12 90 GLY A CA 1
ATOM 718 C C . GLY A 1 90 ? 10.552 31.453 -20.443 1.00 67.12 90 GLY A C 1
ATOM 719 O O . GLY A 1 90 ? 9.891 31.034 -21.400 1.00 67.12 90 GLY A O 1
ATOM 720 N N . SER A 1 91 ? 10.050 32.349 -19.585 1.00 60.69 91 SER A N 1
ATOM 721 C CA . SER A 1 91 ? 8.785 33.073 -19.774 1.00 60.69 91 SER A CA 1
ATOM 722 C C . SER A 1 91 ? 8.998 34.359 -20.592 1.00 60.69 91 SER A C 1
ATOM 724 O O . SER A 1 91 ? 9.985 35.074 -20.432 1.00 60.69 91 SER A O 1
ATOM 726 N N . PHE A 1 92 ? 8.060 34.681 -21.494 1.00 65.56 92 PHE A N 1
ATOM 727 C CA . PHE A 1 92 ? 8.089 35.902 -22.319 1.00 65.56 92 PHE A CA 1
ATOM 728 C C . PHE A 1 92 ? 7.668 37.147 -21.509 1.00 65.56 92 PHE A C 1
ATOM 730 O O . PHE A 1 92 ? 6.710 37.838 -21.872 1.00 65.56 92 PHE A O 1
ATOM 737 N N . GLU A 1 93 ? 8.326 37.416 -20.385 1.00 63.22 93 GLU A N 1
ATOM 738 C CA . GLU A 1 93 ? 7.954 38.506 -19.471 1.00 63.22 93 GLU A CA 1
ATOM 739 C C . GLU A 1 93 ? 8.528 39.859 -19.917 1.00 63.22 93 GLU A C 1
ATOM 741 O O . GLU A 1 93 ? 7.821 40.866 -19.880 1.00 63.22 93 GLU A 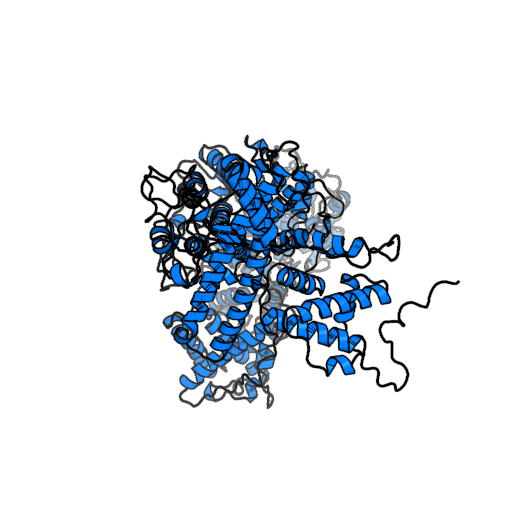O 1
ATOM 746 N N . ASN A 1 94 ? 9.751 39.887 -20.462 1.00 75.19 94 ASN A N 1
ATOM 747 C CA . ASN A 1 94 ? 10.415 41.129 -20.862 1.00 75.19 94 ASN A CA 1
ATOM 748 C C . ASN A 1 94 ? 10.289 41.420 -22.373 1.00 75.19 94 ASN A C 1
ATOM 750 O O . ASN A 1 94 ? 11.032 40.892 -23.203 1.00 75.19 94 ASN A O 1
ATOM 754 N N . ASN A 1 95 ? 9.360 42.311 -22.739 1.00 80.81 95 ASN A N 1
ATOM 755 C CA . ASN A 1 95 ? 9.160 42.741 -24.129 1.00 80.81 95 ASN A CA 1
ATOM 756 C C . ASN A 1 95 ? 10.380 43.469 -24.724 1.00 80.81 95 ASN A C 1
ATOM 758 O O . ASN A 1 95 ? 10.567 43.414 -25.938 1.00 80.81 95 ASN A O 1
ATOM 762 N N . ALA A 1 96 ? 11.193 44.149 -23.909 1.00 81.50 96 ALA A N 1
ATOM 763 C CA . ALA A 1 96 ? 12.364 44.879 -24.392 1.00 81.50 96 ALA A CA 1
ATOM 764 C C . ALA A 1 96 ? 13.463 43.919 -24.869 1.00 81.50 96 ALA A C 1
ATOM 766 O O . ALA A 1 96 ? 14.044 44.134 -25.929 1.00 81.50 96 ALA A O 1
ATOM 767 N N . GLU A 1 97 ? 13.686 42.816 -24.150 1.00 82.06 97 GLU A N 1
ATOM 768 C CA . GLU A 1 97 ? 14.613 41.760 -24.580 1.00 82.06 97 GLU A CA 1
ATOM 769 C C . GLU A 1 97 ? 14.122 41.037 -25.840 1.00 82.06 97 GLU A C 1
ATOM 771 O O . GLU A 1 97 ? 14.913 40.733 -26.728 1.00 82.06 97 GLU A O 1
ATOM 776 N N . LEU A 1 98 ? 12.808 40.828 -25.974 1.00 85.25 98 LEU A N 1
ATOM 777 C CA . LEU A 1 98 ? 12.236 40.203 -27.168 1.00 85.25 98 LEU A CA 1
ATOM 778 C C . LEU A 1 98 ? 12.421 41.072 -28.424 1.00 85.25 98 LEU A C 1
ATOM 780 O O . LEU A 1 98 ? 12.747 40.548 -29.487 1.00 85.25 98 LEU A O 1
ATOM 784 N N . LYS A 1 99 ? 12.271 42.398 -28.300 1.00 88.00 99 LYS A N 1
ATOM 785 C CA . LYS A 1 99 ? 12.491 43.340 -29.412 1.00 88.00 99 LYS A CA 1
ATOM 786 C C . LYS A 1 99 ? 13.930 43.323 -29.928 1.00 88.00 99 LYS A C 1
ATOM 788 O O . LYS A 1 99 ? 14.130 43.498 -31.125 1.00 88.00 99 LYS A O 1
ATOM 793 N N . LYS A 1 100 ? 14.915 43.040 -29.067 1.00 87.50 100 LYS A N 1
ATOM 794 C CA . LYS A 1 100 ? 16.332 42.918 -29.458 1.00 87.50 100 LYS A CA 1
ATOM 795 C C . LYS A 1 100 ? 16.612 41.734 -30.388 1.00 87.50 100 LYS A C 1
ATOM 797 O O . LYS A 1 100 ? 17.704 41.669 -30.934 1.00 87.50 100 LYS A O 1
ATOM 802 N N . LEU A 1 101 ? 15.676 40.796 -30.558 1.00 90.19 101 LEU A N 1
ATOM 803 C CA . LEU A 1 101 ? 15.804 39.703 -31.529 1.00 90.19 101 LEU A CA 1
ATOM 804 C C . LEU A 1 101 ? 15.276 40.067 -32.921 1.00 90.19 101 LEU A C 1
ATOM 806 O O . LEU A 1 101 ? 15.584 39.362 -33.881 1.00 90.19 101 LEU A O 1
ATOM 810 N N . PHE A 1 102 ? 14.461 41.114 -33.032 1.00 92.81 102 PHE A N 1
ATOM 811 C CA . PHE A 1 102 ? 13.769 41.468 -34.267 1.00 92.81 102 PHE A CA 1
ATOM 812 C C . PHE A 1 102 ? 14.636 42.334 -35.173 1.00 92.81 102 PHE A C 1
ATOM 814 O O . PHE A 1 102 ? 15.511 43.074 -34.717 1.00 92.81 102 PHE A O 1
ATOM 821 N N . THR A 1 103 ? 14.351 42.252 -36.471 1.00 92.50 103 THR A N 1
ATOM 822 C CA . THR A 1 103 ? 14.971 43.094 -37.498 1.00 92.50 103 THR A CA 1
ATOM 823 C C . THR A 1 103 ? 14.726 44.572 -37.209 1.00 92.50 103 THR A C 1
ATOM 825 O O . THR A 1 103 ? 13.697 44.917 -36.627 1.00 92.50 103 THR A O 1
ATOM 828 N N . ALA A 1 104 ? 15.639 45.447 -37.6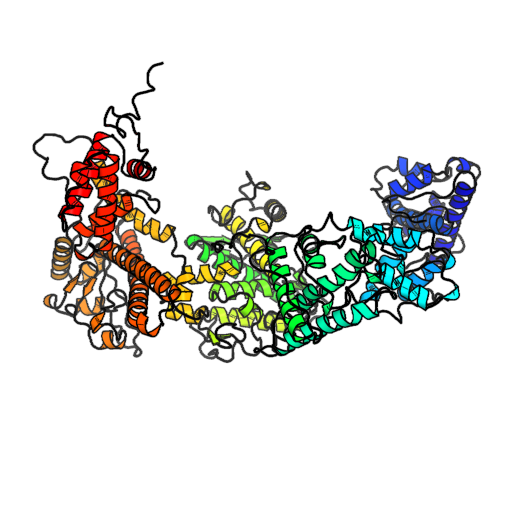40 1.00 88.50 104 ALA A N 1
ATOM 829 C CA . ALA A 1 104 ? 15.557 46.892 -37.407 1.00 88.50 104 ALA A CA 1
ATOM 830 C C . ALA A 1 104 ? 14.184 47.472 -37.806 1.00 88.50 104 ALA A C 1
ATOM 832 O O . ALA A 1 104 ? 13.561 48.174 -37.019 1.00 88.50 104 ALA A O 1
ATOM 833 N N . ASP A 1 105 ? 13.646 47.050 -38.956 1.00 87.31 105 ASP A N 1
ATOM 834 C CA . ASP A 1 105 ? 12.322 47.444 -39.470 1.00 87.31 105 ASP A CA 1
ATOM 835 C C . ASP A 1 105 ? 11.125 46.918 -38.646 1.00 87.31 105 ASP A C 1
ATOM 837 O O . ASP A 1 105 ? 9.969 47.063 -39.040 1.00 87.31 105 ASP A O 1
ATOM 841 N N . SER A 1 106 ? 11.364 46.190 -37.557 1.00 89.81 106 SER A N 1
ATOM 842 C CA . SER A 1 106 ? 10.328 45.469 -36.813 1.00 89.81 106 SER A CA 1
ATOM 843 C C . SER A 1 106 ? 10.371 45.683 -35.301 1.00 89.81 106 SER A C 1
ATOM 845 O O . SER A 1 106 ? 9.491 45.183 -34.595 1.00 89.81 106 SER A O 1
ATOM 847 N N . GLN A 1 107 ? 11.346 46.440 -34.789 1.00 86.94 107 GLN A N 1
ATOM 848 C CA . GLN A 1 107 ? 11.489 46.699 -33.351 1.00 86.94 107 GLN A CA 1
ATOM 849 C C . GLN A 1 107 ? 10.363 47.585 -32.794 1.00 86.94 107 GLN A C 1
ATOM 851 O O . GLN A 1 107 ? 9.984 47.449 -31.626 1.00 86.94 107 GLN A O 1
ATOM 856 N N . ASP A 1 108 ? 9.759 48.425 -33.633 1.00 85.50 108 ASP A N 1
ATOM 857 C CA . ASP A 1 108 ? 8.691 49.342 -33.224 1.00 85.50 108 ASP A CA 1
ATOM 858 C C . ASP A 1 108 ? 7.314 48.676 -33.134 1.00 85.50 108 ASP A C 1
ATOM 860 O O . ASP A 1 108 ? 6.408 49.196 -32.477 1.00 85.50 108 ASP A O 1
ATOM 864 N N . TYR A 1 109 ? 7.147 47.472 -33.694 1.00 87.12 109 TYR A N 1
ATOM 865 C CA . TYR A 1 109 ? 5.871 46.766 -33.619 1.00 87.12 109 TYR A CA 1
ATOM 866 C C . TYR A 1 109 ? 5.475 46.424 -32.174 1.00 87.12 109 TYR A C 1
ATOM 868 O O . TYR A 1 109 ? 6.270 45.960 -31.348 1.00 87.12 109 TYR A O 1
ATOM 876 N N . LYS A 1 110 ? 4.183 46.604 -31.874 1.00 86.19 110 LYS A N 1
ATOM 877 C CA . LYS A 1 110 ? 3.591 46.233 -30.585 1.00 86.19 110 LYS A CA 1
ATOM 878 C C . LYS A 1 110 ? 3.536 44.710 -30.434 1.00 86.19 110 LYS A C 1
ATOM 880 O O . LYS A 1 110 ? 2.940 44.009 -31.252 1.00 86.19 110 LYS A O 1
ATOM 885 N N . ILE A 1 111 ? 4.102 44.202 -29.339 1.00 86.94 111 ILE A N 1
ATOM 886 C CA . ILE A 1 111 ? 4.062 42.780 -28.977 1.00 86.94 111 ILE A CA 1
ATOM 887 C C . ILE A 1 111 ? 2.818 42.523 -28.121 1.00 86.94 111 ILE A C 1
ATOM 889 O O . ILE A 1 111 ? 2.674 43.082 -27.036 1.00 86.94 111 ILE A O 1
ATOM 893 N N . THR A 1 112 ? 1.929 41.653 -28.594 1.00 86.81 112 THR A N 1
ATOM 894 C CA . THR A 1 112 ? 0.738 41.206 -27.855 1.00 86.81 112 THR A CA 1
ATOM 895 C C . THR A 1 112 ? 0.934 39.790 -27.315 1.00 86.81 112 THR A C 1
ATOM 897 O O . THR A 1 112 ? 1.775 39.039 -27.814 1.00 86.81 112 THR A O 1
ATOM 900 N N . ASN A 1 113 ? 0.132 39.381 -26.328 1.00 82.12 113 ASN A N 1
ATOM 901 C CA . ASN A 1 113 ? 0.176 38.011 -25.797 1.00 82.12 113 ASN A CA 1
ATOM 902 C C . ASN A 1 113 ? -0.126 36.952 -26.873 1.00 82.12 113 ASN A C 1
ATOM 904 O O . ASN A 1 113 ? 0.484 35.884 -26.869 1.00 82.12 113 ASN A O 1
ATOM 908 N N . GLN A 1 114 ? -0.987 37.276 -27.845 1.00 82.00 114 GLN A N 1
ATOM 909 C CA . GLN A 1 114 ? -1.261 36.417 -29.001 1.00 82.00 114 GLN A CA 1
ATOM 910 C C . GLN A 1 114 ? -0.002 36.181 -29.850 1.00 82.00 114 GLN A C 1
ATOM 912 O O . GLN A 1 114 ? 0.282 35.043 -30.228 1.00 82.00 114 GLN A O 1
ATOM 917 N N . PHE A 1 115 ? 0.793 37.226 -30.098 1.00 87.81 115 PHE A N 1
ATOM 918 C CA . PHE A 1 115 ? 2.045 37.095 -30.844 1.00 87.81 115 PHE A CA 1
ATOM 919 C C . PHE A 1 115 ? 3.107 36.297 -30.088 1.00 87.81 115 PHE A C 1
ATOM 921 O O . PHE A 1 115 ? 3.799 35.498 -30.711 1.00 87.81 115 PHE A O 1
ATOM 928 N N . LYS A 1 116 ? 3.209 36.440 -28.759 1.00 84.56 116 LYS A N 1
ATOM 929 C CA . LYS A 1 116 ? 4.178 35.686 -27.937 1.00 84.56 116 LYS A CA 1
ATOM 930 C C . LYS A 1 116 ? 4.017 34.167 -28.088 1.00 84.56 116 LYS A C 1
ATOM 932 O O . LYS A 1 116 ? 5.008 33.457 -28.241 1.00 84.56 116 LYS A O 1
ATOM 937 N N . GLY A 1 117 ? 2.777 33.670 -28.111 1.00 78.25 117 GLY A N 1
ATOM 938 C CA . GLY A 1 117 ? 2.498 32.244 -28.322 1.00 78.25 117 GLY A CA 1
ATOM 939 C C . GLY A 1 117 ? 2.937 31.737 -29.702 1.00 78.25 117 GLY A C 1
ATOM 940 O O . GLY A 1 117 ? 3.538 30.669 -29.804 1.00 78.25 117 GLY A O 1
ATOM 941 N N . SER A 1 118 ? 2.692 32.525 -30.753 1.00 84.62 118 SER A N 1
ATOM 942 C CA . SER A 1 118 ? 3.095 32.203 -32.132 1.00 84.62 118 SER A CA 1
ATOM 943 C C . SER A 1 118 ? 4.617 32.290 -32.330 1.00 84.62 118 SER A C 1
ATOM 945 O O . SER A 1 118 ? 5.213 31.408 -32.948 1.00 84.62 118 SER A O 1
ATOM 947 N N . LEU A 1 119 ? 5.266 33.292 -31.728 1.00 87.69 119 LEU A N 1
ATOM 948 C CA . LEU A 1 119 ? 6.717 33.487 -31.786 1.00 87.69 119 LEU A CA 1
ATOM 949 C C . LEU A 1 119 ? 7.492 32.307 -31.202 1.00 87.69 119 LEU A C 1
ATOM 951 O O . LEU A 1 119 ? 8.513 31.930 -31.761 1.00 87.69 119 LEU A O 1
ATOM 955 N N . LYS A 1 120 ? 6.996 31.668 -30.133 1.00 85.88 120 LYS A N 1
ATOM 956 C CA . LYS A 1 120 ? 7.646 30.474 -29.568 1.00 85.88 120 LYS A CA 1
ATOM 957 C C . LYS A 1 120 ? 7.780 29.348 -30.596 1.00 85.88 120 LYS A C 1
ATOM 959 O O . LYS A 1 120 ? 8.839 28.740 -30.714 1.00 85.88 120 LYS A O 1
ATOM 964 N N . ARG A 1 121 ? 6.715 29.104 -31.360 1.00 87.44 121 ARG A N 1
ATOM 965 C CA . ARG A 1 121 ? 6.701 28.100 -32.428 1.00 87.44 121 ARG A CA 1
ATOM 966 C C . ARG A 1 121 ? 7.609 28.510 -33.590 1.00 87.44 121 ARG A C 1
ATOM 968 O O . ARG A 1 121 ? 8.308 27.665 -34.138 1.00 87.44 121 ARG A O 1
ATOM 975 N N . ASP A 1 122 ? 7.617 29.790 -33.954 1.00 89.38 122 ASP A N 1
ATOM 976 C CA . ASP A 1 122 ? 8.496 30.299 -35.012 1.00 89.38 122 ASP A CA 1
ATOM 977 C C . ASP A 1 122 ? 9.980 30.213 -34.602 1.00 89.38 122 ASP A C 1
ATOM 979 O O . ASP A 1 122 ? 10.819 29.863 -35.425 1.00 89.38 122 ASP A O 1
ATOM 983 N N . PHE A 1 123 ? 10.310 30.428 -33.325 1.00 91.25 123 PHE A N 1
ATOM 984 C CA . PHE A 1 123 ? 11.659 30.217 -32.786 1.00 91.25 123 PHE A CA 1
ATOM 985 C C . PHE A 1 123 ? 12.059 28.740 -32.800 1.00 91.25 123 PHE A C 1
ATOM 987 O O . PHE A 1 123 ? 13.174 28.427 -33.206 1.00 91.25 123 PHE A O 1
ATOM 994 N N . ASP A 1 124 ? 11.156 27.826 -32.423 1.00 90.19 124 ASP A N 1
ATOM 995 C CA . ASP A 1 124 ? 11.404 26.381 -32.537 1.00 90.19 124 ASP A CA 1
ATOM 996 C C . ASP A 1 124 ? 11.710 25.975 -33.993 1.00 90.19 124 ASP A C 1
ATOM 998 O O . ASP A 1 124 ? 12.575 25.127 -34.225 1.00 90.19 124 ASP A O 1
ATOM 1002 N N . LEU A 1 125 ? 11.040 26.600 -34.971 1.00 92.50 125 LEU A N 1
ATOM 1003 C CA . LEU A 1 125 ? 11.287 26.377 -36.397 1.00 92.50 125 LEU A CA 1
ATOM 1004 C C . LEU A 1 125 ? 12.629 26.960 -36.856 1.00 92.50 125 LEU A C 1
ATOM 1006 O O . LEU A 1 125 ? 13.385 26.251 -37.508 1.00 92.50 125 LEU A O 1
ATOM 1010 N N . ILE A 1 126 ? 12.954 28.208 -36.498 1.00 94.50 126 ILE A N 1
ATOM 1011 C CA . ILE A 1 126 ? 14.248 28.828 -36.841 1.00 94.50 126 ILE A CA 1
ATOM 1012 C C . ILE A 1 126 ? 15.404 28.001 -36.273 1.00 94.50 126 ILE A C 1
ATOM 1014 O O . ILE A 1 126 ? 16.359 27.718 -36.984 1.00 94.50 126 ILE A O 1
ATOM 1018 N N . LEU A 1 127 ? 15.312 27.574 -35.011 1.00 94.38 127 LEU A N 1
ATOM 1019 C CA . LEU A 1 127 ? 16.328 26.730 -34.380 1.00 94.38 127 LEU A CA 1
ATOM 1020 C C . LEU A 1 127 ? 16.456 25.368 -35.070 1.00 94.38 127 LEU A C 1
ATOM 1022 O O . LEU A 1 127 ? 17.557 24.851 -35.223 1.00 94.38 127 LEU A O 1
ATOM 1026 N N . HIS A 1 128 ? 15.347 24.777 -35.515 1.00 94.50 128 HIS A N 1
ATOM 1027 C CA . HIS A 1 128 ? 15.412 23.560 -36.318 1.00 94.50 128 HIS A CA 1
ATOM 1028 C C . HIS A 1 128 ? 16.090 23.797 -37.677 1.00 94.50 128 HIS A C 1
ATOM 1030 O O . HIS A 1 128 ? 16.905 22.974 -38.073 1.00 94.50 128 HIS A O 1
ATOM 1036 N N . MET A 1 129 ? 15.822 24.925 -38.342 1.00 95.31 129 MET A N 1
ATOM 1037 C CA . MET A 1 129 ? 16.456 25.273 -39.622 1.00 95.31 129 MET A CA 1
ATOM 1038 C C . MET A 1 129 ? 17.937 25.615 -39.472 1.00 95.31 129 MET A C 1
ATOM 1040 O O . MET A 1 129 ? 18.733 25.287 -40.338 1.00 95.31 129 MET A O 1
ATOM 1044 N N . LEU A 1 130 ? 18.336 26.218 -38.352 1.00 95.31 130 LEU A N 1
ATOM 1045 C CA . LEU A 1 130 ? 19.747 26.407 -38.021 1.00 95.31 130 LEU A CA 1
ATOM 1046 C C . LEU A 1 130 ? 20.472 25.065 -37.845 1.00 95.31 130 LEU A C 1
ATOM 1048 O O . LEU A 1 130 ? 21.641 24.964 -38.203 1.00 95.31 130 LEU A O 1
ATOM 1052 N N . TRP A 1 131 ? 19.796 24.043 -37.307 1.00 95.25 131 TRP A N 1
ATOM 1053 C CA . TRP A 1 131 ? 20.350 22.689 -37.252 1.00 95.25 131 TRP A CA 1
ATOM 1054 C C . TRP A 1 131 ? 20.436 22.067 -38.650 1.00 95.25 131 TRP A C 1
ATOM 1056 O O . TRP A 1 131 ? 21.517 21.642 -39.029 1.00 95.25 131 TRP A O 1
ATOM 1066 N N . GLU A 1 132 ? 19.369 22.100 -39.457 1.00 93.69 132 GLU A N 1
ATOM 1067 C CA . GLU A 1 132 ? 19.408 21.596 -40.849 1.00 93.69 132 GLU A CA 1
ATOM 1068 C C . GLU A 1 132 ? 20.506 22.272 -41.691 1.00 93.69 132 GLU A C 1
ATOM 1070 O O . GLU A 1 132 ? 21.213 21.618 -42.455 1.00 93.69 132 GLU A O 1
ATOM 1075 N N . ASN A 1 133 ? 20.733 23.572 -41.474 1.00 92.88 133 ASN A N 1
ATOM 1076 C CA . ASN A 1 133 ? 21.797 24.346 -42.120 1.00 92.88 133 ASN A CA 1
ATOM 1077 C C . ASN A 1 133 ? 23.183 24.137 -41.479 1.00 92.88 133 ASN A C 1
ATOM 1079 O O . ASN A 1 133 ? 24.101 24.914 -41.733 1.00 92.88 133 ASN A O 1
ATOM 1083 N N . ARG A 1 134 ? 23.348 23.105 -40.640 1.00 94.38 134 ARG A N 1
ATOM 1084 C CA . ARG A 1 134 ? 24.607 22.693 -39.993 1.00 94.38 134 ARG A CA 1
ATOM 1085 C C . ARG A 1 134 ? 25.254 23.771 -39.114 1.00 94.38 134 ARG A C 1
ATOM 1087 O O . ARG A 1 134 ? 26.443 23.697 -38.819 1.00 94.38 134 ARG A O 1
ATOM 1094 N N . ALA A 1 135 ? 24.482 24.758 -38.660 1.00 94.50 135 ALA A N 1
ATOM 1095 C CA . ALA A 1 135 ? 24.993 25.888 -37.888 1.00 94.50 135 ALA A CA 1
ATOM 1096 C C . ALA A 1 135 ? 25.038 25.622 -36.382 1.00 94.50 135 ALA A C 1
ATOM 1098 O O . ALA A 1 135 ? 25.848 26.222 -35.673 1.00 94.50 135 ALA A O 1
ATOM 1099 N N . ILE A 1 136 ? 24.157 24.752 -35.880 1.00 95.44 136 ILE A N 1
ATOM 1100 C CA . ILE A 1 136 ? 24.018 24.461 -34.449 1.00 95.44 136 ILE A CA 1
ATOM 1101 C C . ILE A 1 136 ? 23.694 22.988 -34.191 1.00 95.44 136 ILE A C 1
ATOM 1103 O O . ILE A 1 136 ? 23.128 22.323 -35.047 1.00 95.44 136 ILE A O 1
ATOM 1107 N N . LEU A 1 137 ? 23.959 22.513 -32.973 1.00 93.88 137 LEU A N 1
ATOM 1108 C CA . LEU A 1 137 ? 23.395 21.288 -32.403 1.00 93.88 137 LEU A CA 1
ATOM 1109 C C . LEU A 1 137 ? 22.403 21.631 -31.299 1.00 93.88 137 LEU A C 1
ATOM 1111 O O . LEU A 1 137 ? 22.663 22.483 -30.442 1.00 93.88 137 LEU A O 1
ATOM 1115 N N . LEU A 1 138 ? 21.274 20.933 -31.292 1.00 93.44 138 LEU A N 1
ATOM 1116 C CA . LEU A 1 138 ? 20.179 21.199 -30.369 1.00 93.44 138 LEU A CA 1
ATOM 1117 C C . LEU A 1 138 ? 20.276 20.303 -29.131 1.00 93.44 138 LEU A C 1
ATOM 1119 O O . LEU A 1 138 ? 20.815 19.205 -29.209 1.00 93.44 138 LEU A O 1
ATOM 1123 N N . PRO A 1 139 ? 19.767 20.732 -27.970 1.00 90.00 139 PRO A N 1
ATOM 1124 C CA . PRO A 1 139 ? 19.694 19.854 -26.810 1.00 90.00 139 PRO A CA 1
ATOM 1125 C C . PRO A 1 139 ? 18.577 18.815 -26.988 1.00 90.00 139 PRO A C 1
ATOM 1127 O O . PRO A 1 139 ? 17.511 19.118 -27.531 1.00 90.00 139 PRO A O 1
ATOM 1130 N N . ILE A 1 140 ? 18.765 17.610 -26.438 1.00 86.25 140 ILE A N 1
ATOM 1131 C CA . ILE A 1 140 ? 17.796 16.490 -26.512 1.00 86.25 140 ILE A CA 1
ATOM 1132 C C . ILE A 1 140 ? 16.401 16.865 -25.979 1.00 86.25 140 ILE A C 1
ATOM 1134 O O . ILE A 1 140 ? 15.366 16.331 -26.400 1.00 86.25 140 ILE A O 1
ATOM 1138 N N . THR A 1 141 ? 16.345 17.802 -25.035 1.00 83.00 141 THR A N 1
ATOM 1139 C CA . THR A 1 141 ? 15.101 18.279 -24.421 1.00 83.00 141 THR A CA 1
ATOM 1140 C C . THR A 1 141 ? 14.265 19.156 -25.357 1.00 83.00 141 THR A C 1
ATOM 1142 O O . THR A 1 141 ? 13.066 19.344 -25.109 1.00 83.00 141 THR A O 1
ATOM 1145 N N . MET A 1 142 ? 14.841 19.663 -26.454 1.00 86.00 142 MET A N 1
ATOM 1146 C CA . MET A 1 142 ? 14.130 20.506 -27.408 1.00 86.00 142 MET A CA 1
ATOM 1147 C C . MET A 1 142 ? 12.965 19.745 -28.057 1.00 86.00 142 MET A C 1
ATOM 1149 O O . MET A 1 142 ? 13.050 18.559 -28.363 1.00 86.00 142 MET A O 1
ATOM 1153 N N . LYS A 1 143 ? 11.831 20.431 -28.237 1.00 83.75 143 LYS A N 1
ATOM 1154 C CA . LYS A 1 143 ? 10.631 19.863 -28.869 1.00 83.75 143 LYS A CA 1
ATOM 1155 C C . LYS A 1 143 ? 10.702 20.023 -30.394 1.00 83.75 143 LYS A C 1
ATOM 1157 O O . LYS A 1 143 ? 11.443 20.861 -30.910 1.00 83.75 143 LYS A O 1
ATOM 1162 N N . MET A 1 144 ? 9.936 19.214 -31.121 1.00 86.25 144 MET A N 1
ATOM 1163 C CA . MET A 1 144 ? 9.763 19.390 -32.565 1.00 86.25 144 MET A CA 1
ATOM 1164 C C . MET A 1 144 ? 8.910 20.639 -32.847 1.00 86.25 144 MET A C 1
ATOM 1166 O O . MET A 1 144 ? 7.974 20.895 -32.079 1.00 86.25 144 MET A O 1
ATOM 1170 N N . PRO A 1 145 ? 9.188 21.420 -33.907 1.00 87.50 145 PRO A N 1
ATOM 1171 C CA . PRO A 1 145 ? 8.267 22.457 -34.356 1.00 87.50 145 PRO A CA 1
ATOM 1172 C C . PRO A 1 145 ? 6.964 21.816 -34.862 1.00 87.50 145 PRO A C 1
ATOM 1174 O O . PRO A 1 145 ? 6.919 21.216 -35.934 1.00 87.50 145 PRO A O 1
ATOM 1177 N N . LEU A 1 146 ? 5.896 21.943 -34.071 1.00 87.81 146 LEU A N 1
ATOM 1178 C CA . LEU A 1 146 ? 4.562 21.419 -34.378 1.00 87.81 146 LEU A CA 1
ATOM 1179 C C . LEU A 1 146 ? 3.578 22.556 -34.672 1.00 87.81 146 LEU A C 1
ATOM 1181 O O . LEU A 1 146 ? 3.625 23.615 -34.043 1.00 87.81 146 LEU A O 1
ATOM 1185 N N . ALA A 1 147 ? 2.645 22.317 -35.591 1.00 83.38 147 ALA A N 1
ATOM 1186 C CA . ALA A 1 147 ? 1.509 23.195 -35.862 1.00 83.38 147 ALA A CA 1
ATOM 1187 C C . ALA A 1 147 ? 0.188 22.424 -35.745 1.00 83.38 147 ALA A C 1
ATOM 1189 O O . ALA A 1 147 ? 0.184 21.200 -35.709 1.00 83.38 147 ALA A O 1
ATOM 1190 N N . LYS A 1 148 ? -0.946 23.122 -35.659 1.00 81.50 148 LYS A N 1
ATOM 1191 C CA . LYS A 1 148 ? -2.269 22.482 -35.723 1.00 81.50 148 LYS A CA 1
ATOM 1192 C C . LYS A 1 148 ? -2.649 22.217 -37.180 1.00 81.50 148 LYS A C 1
ATOM 1194 O O . LYS A 1 148 ? -2.518 23.126 -37.993 1.00 81.50 148 LYS A O 1
ATOM 1199 N N . GLY A 1 149 ? -3.125 21.011 -37.485 1.00 70.88 149 GLY A N 1
ATOM 1200 C CA . GLY A 1 149 ? -3.685 20.672 -38.798 1.00 70.88 149 GLY A CA 1
ATOM 1201 C C . GLY A 1 149 ? -4.978 21.438 -39.107 1.00 70.88 149 GLY A C 1
ATOM 1202 O O . GLY A 1 149 ? -5.477 22.189 -38.265 1.00 70.88 149 GLY A O 1
ATOM 1203 N N . GLU A 1 150 ? -5.530 21.236 -40.305 1.00 62.56 150 GLU A N 1
ATOM 1204 C CA . GLU A 1 150 ? -6.721 21.950 -40.805 1.00 62.56 150 GLU A CA 1
ATOM 1205 C C . GLU A 1 150 ? -7.938 21.815 -39.873 1.00 62.56 150 GLU A C 1
ATOM 1207 O O . GLU A 1 150 ? -8.605 22.807 -39.590 1.00 62.56 150 GLU A O 1
ATOM 1212 N N . ASN A 1 151 ? -8.129 20.638 -39.267 1.00 59.34 151 ASN A N 1
ATOM 1213 C CA . ASN A 1 151 ? -9.243 20.345 -38.354 1.00 59.34 151 ASN A CA 1
ATOM 1214 C C . ASN A 1 151 ? -8.989 20.789 -36.895 1.00 59.34 151 ASN A C 1
ATOM 1216 O O . ASN A 1 151 ? -9.787 20.499 -36.007 1.00 59.34 151 ASN A O 1
ATOM 1220 N N . GLY A 1 152 ? -7.851 21.432 -36.596 1.00 61.81 152 GLY A N 1
ATOM 1221 C CA . GLY A 1 152 ? -7.521 21.992 -35.273 1.00 61.81 152 GLY A CA 1
ATOM 1222 C C . GLY A 1 152 ? -7.204 20.987 -34.149 1.00 61.81 152 GLY A C 1
ATOM 1223 O O . GLY A 1 152 ? -6.617 21.369 -33.132 1.00 61.81 152 GLY A O 1
ATOM 1224 N N . THR A 1 153 ? -7.523 19.704 -34.323 1.00 58.00 153 THR A N 1
ATOM 1225 C CA . THR A 1 153 ? -7.369 18.651 -33.304 1.00 58.00 153 THR A CA 1
ATOM 1226 C C . THR A 1 153 ? -5.982 18.003 -33.328 1.00 58.00 153 THR A C 1
ATOM 1228 O O . THR A 1 153 ? -5.320 17.933 -32.289 1.00 58.00 153 THR A O 1
ATOM 1231 N N . GLN A 1 154 ? -5.483 17.622 -34.505 1.00 72.56 154 GLN A N 1
ATOM 1232 C CA . GLN A 1 154 ? -4.197 16.931 -34.670 1.00 72.56 154 GLN A CA 1
ATOM 1233 C C . GLN A 1 154 ? -3.016 17.902 -34.836 1.00 72.56 154 GLN A C 1
ATOM 1235 O O . GLN A 1 154 ? -3.136 18.961 -35.458 1.00 72.56 154 GLN A O 1
ATOM 1240 N N . ASN A 1 155 ? -1.864 17.546 -34.261 1.00 81.50 155 ASN A N 1
ATOM 1241 C CA . ASN A 1 155 ? -0.612 18.272 -34.477 1.00 81.50 155 ASN A CA 1
ATOM 1242 C C . ASN A 1 155 ? 0.071 17.733 -35.738 1.00 81.50 155 ASN A C 1
ATOM 1244 O O . ASN A 1 155 ? 0.175 16.521 -35.899 1.00 81.50 155 ASN A O 1
ATOM 1248 N N . ILE A 1 156 ? 0.570 18.626 -36.586 1.00 86.25 156 ILE A N 1
ATOM 1249 C CA . ILE A 1 156 ? 1.319 18.299 -37.795 1.00 86.25 156 ILE A CA 1
ATOM 1250 C C . ILE A 1 156 ? 2.775 18.752 -37.658 1.00 86.25 156 ILE A C 1
ATOM 1252 O O . ILE A 1 156 ? 3.074 19.837 -37.142 1.00 86.25 156 ILE A O 1
ATOM 1256 N N . GLU A 1 157 ? 3.684 17.923 -38.156 1.00 89.31 157 GLU A N 1
ATOM 1257 C CA . GLU A 1 157 ? 5.109 18.235 -38.287 1.00 89.31 157 GLU A CA 1
ATOM 1258 C C . GLU A 1 157 ? 5.333 18.987 -39.600 1.00 89.31 157 GLU A C 1
ATOM 1260 O O . GLU A 1 157 ? 5.704 18.427 -40.626 1.00 89.31 157 GLU A O 1
ATOM 1265 N N . PHE A 1 158 ? 5.035 20.283 -39.598 1.00 87.88 158 PHE A N 1
ATOM 1266 C CA . PHE A 1 158 ? 5.024 21.093 -40.819 1.00 87.88 158 PHE A CA 1
ATOM 1267 C C . PHE A 1 158 ? 6.424 21.392 -41.389 1.00 87.88 158 PHE A C 1
ATOM 1269 O O . PHE A 1 158 ? 6.530 21.790 -42.545 1.00 87.88 158 PHE A O 1
ATOM 1276 N N . ALA A 1 159 ? 7.491 21.146 -40.620 1.00 89.94 159 ALA A N 1
ATOM 1277 C CA . ALA A 1 159 ? 8.876 21.181 -41.096 1.00 89.94 159 ALA A CA 1
ATOM 1278 C C . ALA A 1 159 ? 9.330 19.874 -41.777 1.00 89.94 159 ALA A C 1
ATOM 1280 O O . ALA A 1 159 ? 10.442 19.811 -42.277 1.00 89.94 159 ALA A O 1
ATOM 1281 N N . ALA A 1 160 ? 8.494 18.833 -41.834 1.00 90.81 160 ALA A N 1
ATOM 1282 C CA . ALA A 1 160 ? 8.913 17.514 -42.318 1.00 90.81 160 ALA A CA 1
ATOM 1283 C C . ALA A 1 160 ? 9.501 17.500 -43.744 1.00 90.81 160 ALA A C 1
ATOM 1285 O O . ALA A 1 160 ? 10.359 16.676 -44.033 1.00 90.81 160 ALA A O 1
ATOM 1286 N N . LYS A 1 161 ? 9.117 18.441 -44.622 1.00 87.00 161 LYS A N 1
ATOM 1287 C CA . LYS A 1 161 ? 9.680 18.540 -45.984 1.00 87.00 161 LYS A CA 1
ATOM 1288 C C . LYS A 1 161 ? 11.164 18.917 -46.021 1.00 87.00 161 LYS A C 1
ATOM 1290 O O . LYS A 1 161 ? 11.787 18.764 -47.063 1.00 87.00 161 LYS A O 1
ATOM 1295 N N . SER A 1 162 ? 11.698 19.475 -44.938 1.00 89.25 162 SER A N 1
ATOM 1296 C CA . SER A 1 162 ? 13.093 19.908 -44.853 1.00 89.25 162 SER A CA 1
ATOM 1297 C C . SER A 1 162 ? 13.963 18.965 -44.028 1.00 89.25 162 SER A C 1
ATOM 1299 O O . SER A 1 162 ? 15.096 19.329 -43.754 1.00 89.25 162 SER A O 1
ATOM 1301 N N . TYR A 1 163 ? 13.442 17.814 -43.587 1.00 93.62 163 TYR A N 1
ATOM 1302 C CA . TYR A 1 163 ? 14.204 16.880 -42.761 1.00 93.62 163 TYR A CA 1
ATOM 1303 C C . TYR A 1 163 ? 15.391 16.298 -43.526 1.00 93.62 163 TYR A C 1
ATOM 1305 O O . TYR A 1 163 ? 15.238 15.880 -44.674 1.00 93.62 163 TYR A O 1
ATOM 1313 N N . SER A 1 164 ? 16.545 16.223 -42.866 1.00 93.62 164 SER A N 1
ATOM 1314 C CA . SER A 1 164 ? 17.705 15.466 -43.343 1.00 93.62 164 SER A CA 1
ATOM 1315 C C . SER A 1 164 ? 17.395 13.973 -43.527 1.00 93.62 164 SER A C 1
ATOM 1317 O O . SER A 1 164 ? 16.455 13.449 -42.928 1.00 93.62 164 SER A O 1
ATOM 1319 N N . GLU A 1 165 ? 18.192 13.267 -44.336 1.00 94.06 165 GLU A N 1
ATOM 1320 C CA . GLU A 1 165 ? 17.997 11.841 -44.651 1.00 94.06 165 GLU A CA 1
ATOM 1321 C C . GLU A 1 165 ? 17.836 10.987 -43.385 1.00 94.06 165 GLU A C 1
ATOM 1323 O O . GLU A 1 165 ? 16.869 10.235 -43.244 1.00 94.06 165 GLU A O 1
ATOM 1328 N N . VAL A 1 166 ? 18.749 11.143 -42.423 1.00 92.94 166 VAL A N 1
ATOM 1329 C CA . VAL A 1 166 ? 18.699 10.389 -41.165 1.00 92.94 166 VAL A CA 1
ATOM 1330 C C . VAL A 1 166 ? 17.423 10.728 -40.396 1.00 92.94 166 VAL A C 1
ATOM 1332 O O . VAL A 1 166 ? 16.730 9.832 -39.915 1.00 92.94 166 VAL A O 1
ATOM 1335 N N . LEU A 1 167 ? 17.053 12.008 -40.306 1.00 93.56 167 LEU A N 1
ATOM 1336 C CA . LEU A 1 167 ? 15.837 12.403 -39.600 1.00 93.56 167 LEU A CA 1
ATOM 1337 C C . LEU A 1 167 ? 14.571 11.858 -40.282 1.00 93.56 167 LEU A C 1
ATOM 1339 O O . LEU A 1 167 ? 13.653 11.450 -39.572 1.00 93.56 167 LEU A O 1
ATOM 1343 N N . GLN A 1 168 ? 14.531 11.787 -41.617 1.00 94.19 168 GLN A N 1
ATOM 1344 C CA . GLN A 1 168 ? 13.433 11.165 -42.366 1.00 94.19 168 GLN A CA 1
ATOM 1345 C C . GLN A 1 168 ? 13.281 9.681 -42.013 1.00 94.19 168 GLN A C 1
ATOM 1347 O O . GLN A 1 168 ? 12.168 9.255 -41.706 1.00 94.19 168 GLN A O 1
ATOM 1352 N N . ILE A 1 169 ? 14.379 8.913 -41.956 1.00 92.25 169 ILE A N 1
ATOM 1353 C CA . ILE A 1 169 ? 14.359 7.489 -41.563 1.00 92.25 169 ILE A CA 1
ATOM 1354 C C . ILE A 1 169 ? 13.717 7.327 -40.179 1.00 92.25 169 ILE A C 1
ATOM 1356 O O . ILE A 1 169 ? 12.768 6.565 -40.006 1.00 92.25 169 ILE A O 1
ATOM 1360 N N . PHE A 1 170 ? 14.175 8.112 -39.200 1.00 89.75 170 PHE A N 1
ATOM 1361 C CA . PHE A 1 170 ? 13.685 8.052 -37.817 1.00 89.75 170 PHE A CA 1
ATOM 1362 C C . PHE A 1 170 ? 12.284 8.642 -37.603 1.00 89.75 170 PHE A C 1
ATOM 1364 O O . PHE A 1 170 ? 11.722 8.522 -36.511 1.00 89.75 170 PHE A O 1
ATOM 1371 N N . LYS A 1 171 ? 11.710 9.287 -38.622 1.00 91.06 171 LYS A N 1
ATOM 1372 C CA . LYS A 1 171 ? 10.379 9.904 -38.579 1.00 91.06 171 LYS A CA 1
ATOM 1373 C C . LYS A 1 171 ? 9.376 9.269 -39.536 1.00 91.06 171 LYS A C 1
ATOM 1375 O O . LYS A 1 171 ? 8.203 9.636 -39.451 1.00 91.06 171 LYS A O 1
ATOM 1380 N N . LYS A 1 172 ? 9.792 8.307 -40.366 1.00 89.50 172 LYS A N 1
ATOM 1381 C CA . LYS A 1 172 ? 8.964 7.666 -41.396 1.00 89.50 172 LYS A CA 1
ATOM 1382 C C . LYS A 1 172 ? 7.658 7.082 -40.863 1.00 89.50 172 LYS A C 1
ATOM 1384 O O . LYS A 1 172 ? 6.612 7.342 -41.441 1.00 89.50 172 LYS A O 1
ATOM 1389 N N . SER A 1 173 ? 7.676 6.397 -39.721 1.00 85.94 173 SER A N 1
ATOM 1390 C CA . SER A 1 173 ? 6.449 5.832 -39.137 1.00 85.94 173 SER A CA 1
ATOM 1391 C C . SER A 1 173 ? 5.526 6.878 -38.490 1.00 85.94 173 SER A C 1
ATOM 1393 O O . SER A 1 173 ? 4.310 6.690 -38.425 1.00 85.94 173 SER A O 1
ATOM 1395 N N . SER A 1 174 ? 6.086 8.000 -38.017 1.00 85.19 174 SER A N 1
ATOM 1396 C CA . SER A 1 174 ? 5.345 9.019 -37.258 1.00 85.19 174 SER A CA 1
ATOM 1397 C C . SER A 1 174 ? 4.749 10.127 -38.123 1.00 85.19 174 SER A C 1
ATOM 1399 O O . SER A 1 174 ? 3.724 10.709 -37.761 1.00 85.19 174 SER A O 1
ATOM 1401 N N . VAL A 1 175 ? 5.400 10.469 -39.236 1.00 88.25 175 VAL A N 1
ATOM 1402 C CA . VAL A 1 175 ? 4.964 11.527 -40.154 1.00 88.25 175 VAL A CA 1
ATOM 1403 C C . VAL A 1 175 ? 4.074 10.905 -41.223 1.00 88.25 175 VAL A C 1
ATOM 1405 O O . VAL A 1 175 ? 4.555 10.231 -42.118 1.00 88.25 175 VAL A O 1
ATOM 1408 N N . LYS A 1 176 ? 2.761 11.139 -41.129 1.00 84.25 176 LYS A N 1
ATOM 1409 C CA . LYS A 1 176 ? 1.772 10.529 -42.040 1.00 84.25 176 LYS A CA 1
ATOM 1410 C C . LYS A 1 176 ? 1.387 11.401 -43.236 1.00 84.25 176 LYS A C 1
ATOM 1412 O O . LYS A 1 176 ? 0.803 10.904 -44.188 1.00 84.25 176 LYS A O 1
ATOM 1417 N N . HIS A 1 177 ? 1.640 12.710 -43.171 1.00 84.12 177 HIS A N 1
ATOM 1418 C CA . HIS A 1 177 ? 1.217 13.676 -44.198 1.00 84.12 177 HIS A CA 1
ATOM 1419 C C . HIS A 1 177 ? 2.240 13.874 -45.324 1.00 84.12 177 HIS A C 1
ATOM 1421 O O . HIS A 1 177 ? 1.978 14.635 -46.253 1.00 84.12 177 HIS A O 1
ATOM 1427 N N . ILE A 1 178 ? 3.405 13.233 -45.225 1.00 86.62 178 ILE A N 1
ATOM 1428 C CA . ILE A 1 178 ? 4.459 13.191 -46.240 1.00 86.62 178 ILE A CA 1
ATOM 1429 C C . ILE A 1 178 ? 4.948 11.749 -46.288 1.00 86.62 178 ILE A C 1
ATOM 1431 O O . ILE A 1 178 ? 5.244 11.185 -45.239 1.00 86.62 178 ILE A O 1
ATOM 1435 N N . ASP A 1 179 ? 5.042 11.183 -47.486 1.00 86.69 179 ASP A N 1
ATOM 1436 C CA . ASP A 1 179 ? 5.718 9.908 -47.690 1.00 86.69 179 ASP A CA 1
ATOM 1437 C C . ASP A 1 179 ? 7.205 10.174 -47.949 1.00 86.69 179 ASP A C 1
ATOM 1439 O O . ASP A 1 179 ? 7.557 10.930 -48.859 1.00 86.69 179 ASP A O 1
ATOM 1443 N N . PHE A 1 180 ? 8.070 9.624 -47.100 1.00 90.94 180 PHE A N 1
ATOM 1444 C CA . PHE A 1 180 ? 9.515 9.756 -47.255 1.00 90.94 180 PHE A CA 1
ATOM 1445 C C . PHE A 1 180 ? 10.054 8.580 -48.067 1.00 90.94 180 PHE A C 1
ATOM 1447 O O . PHE A 1 180 ? 9.879 7.422 -47.674 1.00 90.94 180 PHE A O 1
ATOM 1454 N N . ASP A 1 181 ? 10.795 8.871 -49.134 1.00 90.62 181 ASP A N 1
ATOM 1455 C CA . ASP A 1 181 ? 11.501 7.868 -49.940 1.00 90.62 181 ASP A CA 1
ATOM 1456 C C . ASP A 1 181 ? 12.813 7.425 -49.262 1.00 90.62 181 ASP A C 1
ATOM 1458 O O . ASP A 1 181 ? 13.920 7.692 -49.717 1.00 90.62 181 ASP A O 1
ATOM 1462 N N . VAL A 1 182 ? 12.678 6.816 -48.082 1.00 90.25 182 VAL A N 1
ATOM 1463 C CA . VAL A 1 182 ? 13.779 6.290 -47.263 1.00 90.25 182 VAL A CA 1
ATOM 1464 C C . VAL A 1 182 ? 13.423 4.916 -46.698 1.00 90.25 182 VAL A C 1
ATOM 1466 O O . VAL A 1 182 ? 12.260 4.509 -46.687 1.00 90.25 182 VAL A O 1
ATOM 1469 N N . ILE A 1 183 ? 14.413 4.188 -46.190 1.00 89.56 183 ILE A N 1
ATOM 1470 C CA . ILE A 1 183 ? 14.191 2.897 -45.529 1.00 89.56 183 ILE A CA 1
ATOM 1471 C C . ILE A 1 183 ? 13.285 3.029 -44.294 1.00 89.56 183 ILE A C 1
ATOM 1473 O O . ILE A 1 183 ? 13.371 3.997 -43.538 1.00 89.56 183 ILE A O 1
ATOM 1477 N N . ASP A 1 184 ? 12.433 2.028 -44.070 1.00 87.88 184 ASP A N 1
ATOM 1478 C CA . ASP A 1 184 ? 11.581 1.940 -42.883 1.00 87.88 184 ASP A CA 1
ATOM 1479 C C . ASP A 1 184 ? 12.112 0.877 -41.918 1.00 87.88 184 ASP A C 1
ATOM 1481 O O . ASP A 1 184 ? 12.052 -0.325 -42.190 1.00 87.88 184 ASP A O 1
ATOM 1485 N N . LEU A 1 185 ? 12.634 1.329 -40.778 1.00 82.50 185 LEU A N 1
ATOM 1486 C CA . LEU A 1 185 ? 13.177 0.442 -39.751 1.00 82.50 185 LEU A CA 1
ATOM 1487 C C . LEU A 1 185 ? 12.083 -0.201 -38.885 1.00 82.50 185 LEU A C 1
ATOM 1489 O O . LEU A 1 185 ? 12.348 -1.203 -38.220 1.00 82.50 185 LEU A O 1
ATOM 1493 N N . THR A 1 186 ? 10.860 0.337 -38.879 1.00 81.38 186 THR A N 1
ATOM 1494 C CA . THR A 1 186 ? 9.806 -0.087 -37.944 1.00 81.38 186 THR A CA 1
ATOM 1495 C C . THR A 1 186 ? 9.210 -1.451 -38.274 1.00 81.38 186 THR A C 1
ATOM 1497 O O . THR A 1 186 ? 8.814 -2.169 -37.359 1.00 81.38 186 THR A O 1
ATOM 1500 N N . ASN A 1 187 ? 9.281 -1.882 -39.537 1.00 77.44 187 ASN A N 1
ATOM 1501 C CA . ASN A 1 187 ? 8.855 -3.216 -39.979 1.00 77.44 187 ASN A CA 1
ATOM 1502 C C . ASN A 1 187 ? 9.622 -4.366 -39.304 1.00 77.44 187 ASN A C 1
ATOM 1504 O O . ASN A 1 187 ? 9.139 -5.495 -39.259 1.00 77.44 187 ASN A O 1
ATOM 1508 N N . LYS A 1 188 ? 10.822 -4.093 -38.778 1.00 69.19 188 LYS A N 1
ATOM 1509 C CA . LYS A 1 188 ? 11.654 -5.065 -38.053 1.00 69.19 188 LYS A CA 1
ATOM 1510 C C . LYS A 1 188 ? 11.582 -4.893 -36.528 1.00 69.19 188 LYS A C 1
ATOM 1512 O O . LYS A 1 188 ? 12.363 -5.508 -35.805 1.00 69.19 188 LYS A O 1
ATOM 1517 N N . MET A 1 189 ? 10.681 -4.046 -36.017 1.00 69.12 189 MET A N 1
ATOM 1518 C CA . MET A 1 189 ? 10.568 -3.733 -34.590 1.00 69.12 189 MET A CA 1
ATOM 1519 C C . MET A 1 189 ? 9.273 -4.282 -33.974 1.00 69.12 189 MET A C 1
ATOM 1521 O O . MET A 1 189 ? 8.218 -4.216 -34.595 1.00 69.12 189 MET A O 1
ATOM 1525 N N . PRO A 1 190 ? 9.300 -4.739 -32.708 1.00 64.50 190 PRO A N 1
ATOM 1526 C CA . PRO A 1 190 ? 8.076 -5.005 -31.954 1.00 64.50 190 PRO A CA 1
ATOM 1527 C C . PRO A 1 190 ? 7.264 -3.721 -31.704 1.00 64.50 190 PRO A C 1
ATOM 1529 O O . PRO A 1 190 ? 7.848 -2.685 -31.379 1.00 64.50 190 PRO A O 1
ATOM 1532 N N . ASP A 1 191 ? 5.928 -3.807 -31.701 1.00 66.44 191 ASP A N 1
ATOM 1533 C CA . ASP A 1 191 ? 4.995 -2.673 -31.502 1.00 66.44 191 ASP A CA 1
ATOM 1534 C C . ASP A 1 191 ? 5.338 -1.765 -30.311 1.00 66.44 191 ASP A C 1
ATOM 1536 O O . ASP A 1 191 ? 5.180 -0.541 -30.333 1.00 66.44 191 ASP A O 1
ATOM 1540 N N . GLN A 1 192 ? 5.821 -2.371 -29.225 1.00 55.38 192 GLN A N 1
ATOM 1541 C CA . GLN A 1 192 ? 6.172 -1.655 -28.005 1.00 55.38 192 GLN A CA 1
ATOM 1542 C C . GLN A 1 192 ? 7.465 -0.831 -28.144 1.00 55.38 192 GLN A C 1
ATOM 1544 O O . GLN A 1 192 ? 7.604 0.184 -27.455 1.00 55.38 192 GLN A O 1
ATOM 1549 N N . SER A 1 193 ? 8.387 -1.256 -29.012 1.00 62.38 193 SER A N 1
ATOM 1550 C CA . SER A 1 193 ? 9.635 -0.553 -29.330 1.00 62.38 193 SER A CA 1
ATOM 1551 C C . SER A 1 193 ? 9.400 0.586 -30.316 1.00 62.38 193 SER A C 1
ATOM 1553 O O . SER A 1 193 ? 10.039 1.626 -30.170 1.00 62.38 193 SER A O 1
ATOM 1555 N N . ILE A 1 194 ? 8.430 0.444 -31.229 1.00 72.38 194 ILE A N 1
ATOM 1556 C CA . ILE A 1 194 ? 8.052 1.489 -32.194 1.00 72.38 194 ILE A CA 1
ATOM 1557 C C . ILE A 1 194 ? 7.676 2.782 -31.458 1.00 72.38 194 ILE A C 1
ATOM 1559 O O . ILE A 1 194 ? 8.264 3.825 -31.708 1.00 72.38 194 ILE A O 1
ATOM 1563 N N . LYS A 1 195 ? 6.814 2.722 -30.435 1.00 73.81 195 LYS A N 1
ATOM 1564 C CA . LYS A 1 195 ? 6.431 3.926 -29.662 1.00 73.81 195 LYS A CA 1
ATOM 1565 C C . LYS A 1 195 ? 7.623 4.661 -29.032 1.00 73.81 195 LYS A C 1
ATOM 1567 O O . LYS A 1 195 ? 7.625 5.887 -28.948 1.00 73.81 195 LYS A O 1
ATOM 1572 N N . ASN A 1 196 ? 8.632 3.922 -28.570 1.00 71.50 196 ASN A N 1
ATOM 1573 C CA . ASN A 1 196 ? 9.835 4.513 -27.980 1.00 71.50 196 ASN A CA 1
ATOM 1574 C C . ASN A 1 196 ? 10.761 5.086 -29.058 1.00 71.50 196 ASN A C 1
ATOM 1576 O O . ASN A 1 196 ? 11.300 6.177 -28.879 1.00 71.50 196 ASN A O 1
ATOM 1580 N N . TYR A 1 197 ? 10.916 4.366 -30.168 1.00 78.50 197 TYR A N 1
ATOM 1581 C CA . TYR A 1 197 ? 11.645 4.805 -31.352 1.00 78.50 197 TYR A CA 1
ATOM 1582 C C . TYR A 1 197 ? 11.111 6.154 -31.855 1.00 78.50 197 TYR A C 1
ATOM 1584 O O . TYR A 1 197 ? 11.860 7.128 -31.936 1.00 78.50 197 TYR A O 1
ATOM 1592 N N . GLU A 1 198 ? 9.793 6.260 -32.026 1.00 79.94 198 GLU A N 1
ATOM 1593 C CA . GLU A 1 198 ? 9.107 7.478 -32.469 1.00 79.94 198 GLU A CA 1
ATOM 1594 C C . GLU A 1 198 ? 9.255 8.658 -31.499 1.00 79.94 198 GLU A C 1
ATOM 1596 O O . GLU A 1 198 ? 9.293 9.823 -31.907 1.00 79.94 198 GLU A O 1
ATOM 1601 N N . TRP A 1 199 ? 9.340 8.384 -30.196 1.00 79.25 199 TRP A N 1
ATOM 1602 C CA . TRP A 1 199 ? 9.400 9.433 -29.180 1.00 79.25 199 TRP A CA 1
ATOM 1603 C C . TRP A 1 199 ? 10.810 9.988 -28.950 1.00 79.25 199 TRP A C 1
ATOM 1605 O O . TRP A 1 199 ? 10.967 11.188 -28.680 1.00 79.25 199 TRP A O 1
ATOM 1615 N N . TYR A 1 200 ? 11.826 9.126 -29.020 1.00 82.12 200 TYR A N 1
ATOM 1616 C CA . TYR A 1 200 ? 13.176 9.436 -28.549 1.00 82.12 200 TYR A CA 1
ATOM 1617 C C . TYR A 1 200 ? 14.207 9.585 -29.668 1.00 82.12 200 TYR A C 1
ATOM 1619 O O . TYR A 1 200 ? 15.076 10.447 -29.548 1.00 82.12 200 TYR A O 1
ATOM 1627 N N . ALA A 1 201 ? 14.125 8.810 -30.750 1.00 85.50 201 ALA A N 1
ATOM 1628 C CA . ALA A 1 201 ? 15.239 8.700 -31.690 1.00 85.50 201 ALA A CA 1
ATOM 1629 C C . ALA A 1 201 ? 15.551 10.018 -32.421 1.00 85.50 201 ALA A C 1
ATOM 1631 O O . ALA A 1 201 ? 16.704 10.447 -32.473 1.00 85.50 201 ALA A O 1
ATOM 1632 N N . TRP A 1 202 ? 14.522 10.747 -32.863 1.00 88.44 202 TRP A N 1
ATOM 1633 C CA . TRP A 1 202 ? 14.687 12.047 -33.527 1.00 88.44 202 TRP A CA 1
ATOM 1634 C C . TRP A 1 202 ? 15.375 13.110 -32.652 1.00 88.44 202 TRP A C 1
ATOM 1636 O O . TRP A 1 202 ? 16.004 14.031 -33.173 1.00 88.44 202 TRP A O 1
ATOM 1646 N N . ARG A 1 203 ? 15.269 13.010 -31.317 1.00 88.38 203 ARG A N 1
ATOM 1647 C CA . ARG A 1 203 ? 15.920 13.952 -30.386 1.00 88.38 203 ARG A CA 1
ATOM 1648 C C . ARG A 1 203 ? 17.427 13.763 -30.372 1.00 88.38 203 ARG A C 1
ATOM 1650 O O . ARG A 1 203 ? 18.154 14.739 -30.241 1.00 88.38 203 ARG A O 1
ATOM 1657 N N . ILE A 1 204 ? 17.865 12.513 -30.501 1.00 88.81 204 ILE A N 1
ATOM 1658 C CA . ILE A 1 204 ? 19.279 12.144 -30.538 1.00 88.81 204 ILE A CA 1
ATOM 1659 C C . ILE A 1 204 ? 19.885 12.610 -31.858 1.00 88.81 204 ILE A C 1
ATOM 1661 O O . ILE A 1 204 ? 20.917 13.270 -31.843 1.00 88.81 204 ILE A O 1
ATOM 1665 N N . VAL A 1 205 ? 19.183 12.376 -32.974 1.00 91.19 205 VAL A N 1
ATOM 1666 C CA . VAL A 1 205 ? 19.591 12.861 -34.303 1.00 91.19 205 VAL A CA 1
ATOM 1667 C C . VAL A 1 205 ? 19.793 14.380 -34.295 1.00 91.19 205 VAL A C 1
ATOM 1669 O O . VAL A 1 205 ? 20.850 14.859 -34.687 1.00 91.19 205 VAL A O 1
ATOM 1672 N N . ARG A 1 206 ? 18.839 15.150 -33.749 1.00 91.75 206 ARG A N 1
ATOM 1673 C CA . ARG A 1 206 ? 18.931 16.624 -33.672 1.00 91.75 206 ARG A CA 1
ATOM 1674 C C . ARG A 1 206 ? 19.974 17.157 -32.682 1.00 91.75 206 ARG A C 1
ATOM 1676 O O . ARG A 1 206 ? 20.299 18.346 -32.712 1.00 91.75 206 ARG A O 1
ATOM 1683 N N . ALA A 1 207 ? 20.481 16.299 -31.802 1.00 92.31 207 ALA A N 1
ATOM 1684 C CA . ALA A 1 207 ? 21.598 16.609 -30.917 1.00 92.31 207 ALA A CA 1
ATOM 1685 C C . ALA A 1 207 ? 22.957 16.248 -31.527 1.00 92.31 207 ALA A C 1
ATOM 1687 O O . ALA A 1 207 ? 23.988 16.542 -30.925 1.00 92.31 207 ALA A O 1
ATOM 1688 N N . ALA A 1 208 ? 22.967 15.654 -32.719 1.00 92.75 208 ALA A N 1
ATOM 1689 C CA . ALA A 1 208 ? 24.158 15.201 -33.409 1.00 92.75 208 ALA A CA 1
ATOM 1690 C C . ALA A 1 208 ? 24.322 15.880 -34.774 1.00 92.75 208 ALA A C 1
ATOM 1692 O O . ALA A 1 208 ? 23.411 16.526 -35.297 1.00 92.75 208 ALA A O 1
ATOM 1693 N N . THR A 1 209 ? 25.497 15.697 -35.370 1.00 92.38 209 THR A N 1
ATOM 1694 C CA . THR A 1 209 ? 25.791 16.070 -36.761 1.00 92.38 209 THR A CA 1
ATOM 1695 C C . THR A 1 209 ? 25.347 14.997 -37.765 1.00 92.38 209 THR A C 1
ATOM 1697 O O . THR A 1 209 ? 25.958 14.874 -38.817 1.00 92.38 209 THR A O 1
ATOM 1700 N N . TRP A 1 210 ? 24.334 14.187 -37.440 1.00 92.94 210 TRP A N 1
ATOM 1701 C CA . TRP A 1 210 ? 23.891 13.057 -38.266 1.00 92.94 210 TRP A CA 1
ATOM 1702 C C . TRP A 1 210 ? 22.851 13.513 -39.298 1.00 92.94 210 TRP A C 1
ATOM 1704 O O . TRP A 1 210 ? 21.648 13.443 -39.041 1.00 92.94 210 TRP A O 1
ATOM 1714 N N . TYR A 1 211 ? 23.305 14.020 -40.446 1.00 93.25 211 TYR A N 1
ATOM 1715 C CA . TYR A 1 211 ? 22.417 14.484 -41.521 1.00 93.25 211 TYR A CA 1
ATOM 1716 C C . TYR A 1 211 ? 22.231 13.413 -42.601 1.00 93.25 211 TYR A C 1
ATOM 1718 O O . TYR A 1 211 ? 21.113 13.184 -43.061 1.00 93.25 211 TYR A O 1
ATOM 1726 N N . THR A 1 212 ? 23.318 12.732 -42.946 1.00 93.81 212 THR A N 1
ATOM 1727 C CA . THR A 1 212 ? 23.399 11.553 -43.816 1.00 93.81 212 THR A CA 1
ATOM 1728 C C . THR A 1 212 ? 23.861 10.341 -43.010 1.00 93.81 212 THR A C 1
ATOM 1730 O O . THR A 1 212 ? 24.367 10.480 -41.893 1.00 93.81 212 THR A O 1
ATOM 1733 N N . ILE A 1 213 ? 23.651 9.135 -43.536 1.00 93.00 213 ILE A N 1
ATOM 1734 C CA . ILE A 1 213 ? 23.988 7.887 -42.826 1.00 93.00 213 ILE A CA 1
ATOM 1735 C C . ILE A 1 213 ? 25.499 7.802 -42.549 1.00 93.00 213 ILE A C 1
ATOM 1737 O O . ILE A 1 213 ? 25.918 7.349 -41.483 1.00 93.00 213 ILE A O 1
ATOM 1741 N N . GLU A 1 214 ? 26.303 8.312 -43.477 1.00 93.62 214 GLU A N 1
ATOM 1742 C CA . GLU A 1 214 ? 27.761 8.350 -43.435 1.00 93.62 214 GLU A CA 1
ATOM 1743 C C . GLU A 1 214 ? 28.314 9.288 -42.352 1.00 93.62 214 GLU A C 1
ATOM 1745 O O . GLU A 1 214 ? 29.447 9.096 -41.907 1.00 93.62 214 GLU A O 1
ATOM 1750 N N . ASP A 1 215 ? 27.522 10.270 -41.904 1.00 92.31 215 ASP A N 1
ATOM 1751 C CA . ASP A 1 215 ? 27.910 11.209 -40.843 1.00 92.31 215 ASP A CA 1
ATOM 1752 C C . ASP A 1 215 ? 27.928 10.552 -39.448 1.00 92.31 215 ASP A C 1
ATOM 1754 O O . ASP A 1 215 ? 28.393 11.152 -38.474 1.00 92.31 215 ASP A O 1
ATOM 1758 N N . ILE A 1 216 ? 27.370 9.344 -39.312 1.00 91.88 216 ILE A N 1
ATOM 1759 C CA . ILE A 1 216 ? 27.268 8.641 -38.033 1.00 91.88 216 ILE A CA 1
ATOM 1760 C C . ILE A 1 216 ? 28.594 7.928 -37.739 1.00 91.88 216 ILE A C 1
ATOM 1762 O O . ILE A 1 216 ? 29.017 7.043 -38.481 1.00 91.88 216 ILE A O 1
ATOM 1766 N N . THR A 1 217 ? 29.221 8.269 -36.611 1.00 89.31 217 THR A N 1
ATOM 1767 C CA . THR A 1 217 ? 30.492 7.680 -36.160 1.00 89.31 217 THR A CA 1
ATOM 1768 C C . THR A 1 217 ? 30.326 6.883 -34.862 1.00 89.31 217 THR A C 1
ATOM 1770 O O . THR A 1 217 ? 29.419 7.138 -34.063 1.00 89.31 217 THR A O 1
ATOM 1773 N N . SER A 1 218 ? 31.229 5.925 -34.612 1.00 82.38 218 SER A N 1
ATOM 1774 C CA . SER A 1 218 ? 31.255 5.153 -33.355 1.00 82.38 218 SER A CA 1
ATOM 1775 C C . SER A 1 218 ? 31.459 6.033 -32.116 1.00 82.38 218 SER A C 1
ATOM 1777 O O . SER A 1 218 ? 30.954 5.708 -31.041 1.00 82.38 218 SER A O 1
ATOM 1779 N N . GLU A 1 219 ? 32.210 7.129 -32.250 1.00 80.25 219 GLU A N 1
ATOM 1780 C CA . GLU A 1 219 ? 32.487 8.083 -31.170 1.00 80.25 219 GLU A CA 1
ATOM 1781 C C . GLU A 1 219 ? 31.214 8.844 -30.780 1.00 80.25 219 GLU A C 1
ATOM 1783 O O . GLU A 1 219 ? 30.797 8.807 -29.624 1.00 80.25 219 GLU A O 1
ATOM 1788 N N . ASP A 1 220 ? 30.507 9.408 -31.762 1.00 83.06 220 ASP A N 1
ATOM 1789 C CA . ASP A 1 220 ? 29.263 10.143 -31.517 1.00 83.06 220 ASP A CA 1
ATOM 1790 C C . ASP A 1 220 ? 28.145 9.257 -30.960 1.00 83.06 220 ASP A C 1
ATOM 1792 O O . ASP A 1 220 ? 27.350 9.689 -30.122 1.00 83.06 220 ASP A O 1
ATOM 1796 N N . LEU A 1 221 ? 28.064 8.005 -31.422 1.00 83.69 221 LEU A N 1
ATOM 1797 C CA . LEU A 1 221 ? 27.108 7.031 -30.895 1.00 83.69 221 LEU A CA 1
ATOM 1798 C C . LEU A 1 221 ? 27.419 6.654 -29.445 1.00 83.69 221 LEU A C 1
ATOM 1800 O O . LEU A 1 221 ? 26.494 6.471 -28.649 1.00 83.69 221 LEU A O 1
ATOM 1804 N N . ASN A 1 222 ? 28.701 6.558 -29.089 1.00 78.81 222 ASN A N 1
ATOM 1805 C CA . ASN A 1 222 ? 29.125 6.355 -27.708 1.00 78.81 222 ASN A CA 1
ATOM 1806 C C . ASN A 1 222 ? 28.762 7.548 -26.824 1.00 78.81 222 ASN A C 1
ATOM 1808 O O . ASN A 1 222 ? 28.215 7.349 -25.740 1.00 78.81 222 ASN A O 1
ATOM 1812 N N . ASP A 1 223 ? 28.984 8.772 -27.295 1.00 81.12 223 ASP A N 1
ATOM 1813 C CA . ASP A 1 223 ? 28.598 9.985 -26.573 1.00 81.12 223 ASP A CA 1
ATOM 1814 C C . ASP A 1 223 ? 27.083 10.055 -26.346 1.00 81.12 223 ASP A C 1
ATOM 1816 O O . ASP A 1 223 ? 26.620 10.307 -25.227 1.00 81.12 223 ASP A O 1
ATOM 1820 N N . ALA A 1 224 ? 26.295 9.744 -27.379 1.00 80.81 224 ALA A N 1
ATOM 1821 C CA . ALA A 1 224 ? 24.842 9.669 -27.287 1.00 80.81 224 ALA A CA 1
ATOM 1822 C C . ALA A 1 224 ? 24.373 8.598 -26.290 1.00 80.81 224 ALA A C 1
ATOM 1824 O O . ALA A 1 224 ? 23.482 8.846 -25.467 1.00 80.81 224 ALA A O 1
ATOM 1825 N N . TRP A 1 225 ? 24.989 7.414 -26.334 1.00 76.62 225 TRP A N 1
ATOM 1826 C CA . TRP A 1 225 ? 24.724 6.319 -25.404 1.00 76.62 225 TRP A CA 1
ATOM 1827 C C . TRP A 1 225 ? 25.037 6.707 -23.956 1.00 76.62 225 TRP A C 1
ATOM 1829 O O . TRP A 1 225 ? 24.220 6.474 -23.057 1.00 76.62 225 TRP A O 1
ATOM 1839 N N . ASN A 1 226 ? 26.204 7.313 -23.730 1.00 74.19 226 ASN A N 1
ATOM 1840 C CA . ASN A 1 226 ? 26.669 7.721 -22.411 1.00 74.19 226 ASN A CA 1
ATOM 1841 C C . ASN A 1 226 ? 25.723 8.766 -21.807 1.00 74.19 226 ASN A C 1
ATOM 1843 O O . ASN A 1 226 ? 25.219 8.567 -20.701 1.00 74.19 226 ASN A O 1
ATOM 1847 N N . TYR A 1 227 ? 25.375 9.806 -22.570 1.00 76.38 227 TYR A N 1
ATOM 1848 C CA . TYR A 1 227 ? 24.444 10.843 -22.126 1.00 76.38 227 TYR A CA 1
ATOM 1849 C C . TYR A 1 227 ? 23.059 10.281 -21.770 1.00 76.38 227 TYR A C 1
ATOM 1851 O O . TYR A 1 227 ? 22.495 10.610 -20.721 1.00 76.38 227 TYR A O 1
ATOM 1859 N N . CYS A 1 228 ? 22.499 9.410 -22.616 1.00 72.00 228 CYS A N 1
ATOM 1860 C CA . CYS A 1 228 ? 21.183 8.817 -22.374 1.00 72.00 228 CYS A CA 1
ATOM 1861 C C . CYS A 1 228 ? 21.189 7.872 -21.162 1.00 72.00 228 CYS A C 1
ATOM 1863 O O . CYS A 1 228 ? 20.225 7.830 -20.392 1.00 72.00 228 CYS A O 1
ATOM 1865 N N . SER A 1 229 ? 22.298 7.161 -20.949 1.00 65.06 229 SER A N 1
ATOM 1866 C CA . SER A 1 229 ? 22.507 6.295 -19.787 1.00 65.06 229 SER A CA 1
ATOM 1867 C C . SER A 1 229 ? 22.588 7.077 -18.478 1.00 65.06 229 SER A C 1
ATOM 1869 O O . SER A 1 229 ? 21.886 6.730 -17.520 1.00 65.06 229 SER A O 1
ATOM 1871 N N . GLU A 1 230 ? 23.385 8.148 -18.449 1.00 67.50 230 GLU A N 1
ATOM 1872 C CA . GLU A 1 230 ? 23.563 9.021 -17.282 1.00 67.50 230 GLU A CA 1
ATOM 1873 C C . GLU A 1 230 ? 22.264 9.734 -16.888 1.00 67.50 230 GLU A C 1
ATOM 1875 O O . GLU A 1 230 ? 21.920 9.788 -15.711 1.00 67.50 230 GLU A O 1
ATOM 1880 N N . ASN A 1 231 ? 21.482 10.200 -17.865 1.00 64.25 231 ASN A N 1
ATOM 1881 C CA . ASN A 1 231 ? 20.247 10.951 -17.616 1.00 64.25 231 ASN A CA 1
ATOM 1882 C C . ASN A 1 231 ? 18.989 10.068 -17.516 1.00 64.25 231 ASN A C 1
ATOM 1884 O O . ASN A 1 231 ? 17.870 10.580 -17.485 1.00 64.25 231 ASN A O 1
ATOM 1888 N N . HIS A 1 232 ? 19.151 8.738 -17.481 1.00 61.03 232 HIS A N 1
ATOM 1889 C CA . HIS A 1 232 ? 18.055 7.755 -17.467 1.00 61.03 232 HIS A CA 1
ATOM 1890 C C . HIS A 1 232 ? 17.037 7.934 -18.607 1.00 61.03 232 HIS A C 1
ATOM 1892 O O . HIS A 1 232 ? 15.867 7.558 -18.493 1.00 61.03 232 HIS A O 1
ATOM 1898 N N . ILE A 1 233 ? 17.493 8.467 -19.737 1.00 58.06 233 ILE A N 1
ATOM 1899 C CA . ILE A 1 233 ? 16.715 8.590 -20.964 1.00 58.06 233 ILE A CA 1
ATOM 1900 C C . ILE A 1 233 ? 16.799 7.224 -21.661 1.00 58.06 233 ILE A C 1
ATOM 1902 O O . ILE A 1 233 ? 17.672 7.001 -22.485 1.00 58.06 233 ILE A O 1
ATOM 1906 N N . TYR A 1 234 ? 15.956 6.276 -21.223 1.00 54.88 234 TYR A N 1
ATOM 1907 C CA . TYR A 1 234 ? 15.798 4.893 -21.728 1.00 54.88 234 TYR A CA 1
ATOM 1908 C C . TYR A 1 234 ? 16.995 4.322 -22.528 1.00 54.88 234 TYR A C 1
ATOM 1910 O O . TYR A 1 234 ? 16.898 4.118 -23.739 1.00 54.88 234 TYR A O 1
ATOM 1918 N N . PRO A 1 235 ? 18.118 4.007 -21.862 1.00 46.84 235 PRO A N 1
ATOM 1919 C CA . PRO A 1 235 ? 19.386 3.737 -22.541 1.00 46.84 235 PRO A CA 1
ATOM 1920 C C . PRO A 1 235 ? 19.475 2.440 -23.363 1.00 46.84 235 PRO A C 1
ATOM 1922 O O . PRO A 1 235 ? 20.462 2.244 -24.049 1.00 46.84 235 PRO A O 1
ATOM 1925 N N . PHE A 1 236 ? 18.477 1.554 -23.380 1.00 47.69 236 PHE A N 1
ATOM 1926 C CA . PHE A 1 236 ? 18.625 0.220 -23.997 1.00 47.69 236 PHE A CA 1
ATOM 1927 C C . PHE A 1 236 ? 18.198 0.113 -25.468 1.00 47.69 236 PHE A C 1
ATOM 1929 O O . PHE A 1 236 ? 18.237 -0.972 -26.035 1.00 47.69 236 PHE A O 1
ATOM 1936 N N . GLN A 1 237 ? 17.786 1.215 -26.097 1.00 62.00 237 GLN A N 1
ATOM 1937 C CA . GLN A 1 237 ? 17.191 1.177 -27.439 1.00 62.00 237 GLN A CA 1
ATOM 1938 C C . GLN A 1 237 ? 18.071 1.826 -28.524 1.00 62.00 237 GLN A C 1
ATOM 1940 O O . GLN A 1 237 ? 17.911 1.493 -29.690 1.00 62.00 237 GLN A O 1
ATOM 1945 N N . ILE A 1 238 ? 19.049 2.676 -28.169 1.00 72.44 238 ILE A N 1
ATOM 1946 C CA . ILE A 1 238 ? 19.949 3.329 -29.147 1.00 72.44 238 ILE A CA 1
ATOM 1947 C C . ILE A 1 238 ? 20.744 2.276 -29.918 1.00 72.44 238 ILE A C 1
ATOM 1949 O O . ILE A 1 238 ? 20.691 2.237 -31.143 1.00 72.44 238 ILE A O 1
ATOM 1953 N N . LYS A 1 239 ? 21.417 1.368 -29.199 1.00 69.44 239 LYS A N 1
ATOM 1954 C CA . LYS A 1 239 ? 22.171 0.273 -29.819 1.00 69.44 239 LYS A CA 1
ATOM 1955 C C . LYS A 1 239 ? 21.285 -0.543 -30.763 1.00 69.44 239 LYS A C 1
ATOM 1957 O O . LYS A 1 239 ? 21.694 -0.813 -31.884 1.00 69.44 239 LYS A O 1
ATOM 1962 N N . PHE A 1 240 ? 20.057 -0.854 -30.351 1.00 69.44 240 PHE A N 1
ATOM 1963 C CA . PHE A 1 240 ? 19.085 -1.582 -31.169 1.00 69.44 240 PHE A CA 1
ATOM 1964 C C . PHE A 1 240 ? 18.714 -0.831 -32.460 1.00 69.44 240 PHE A C 1
ATOM 1966 O O . PHE A 1 240 ? 18.782 -1.409 -33.540 1.00 69.44 240 PHE A O 1
ATOM 1973 N N . TRP A 1 241 ? 18.396 0.464 -32.387 1.00 80.81 241 TRP A N 1
ATOM 1974 C CA . TRP A 1 241 ? 18.019 1.244 -33.572 1.00 80.81 241 TRP A CA 1
ATOM 1975 C C . TRP A 1 241 ? 19.147 1.351 -34.597 1.00 80.81 241 TRP A C 1
ATOM 1977 O O . TRP A 1 241 ? 18.911 1.175 -35.790 1.00 80.81 241 TRP A O 1
ATOM 1987 N N . PHE A 1 242 ? 20.370 1.605 -34.131 1.00 82.94 242 PHE A N 1
ATOM 1988 C CA . PHE A 1 242 ? 21.537 1.705 -35.006 1.00 82.94 242 PHE A CA 1
ATOM 1989 C C . PHE A 1 242 ? 22.047 0.327 -35.465 1.00 82.94 242 PHE A C 1
ATOM 1991 O O . PHE A 1 242 ? 22.659 0.238 -36.521 1.00 82.94 242 PHE A O 1
ATOM 1998 N N . THR A 1 243 ? 21.707 -0.766 -34.764 1.00 76.69 243 THR A N 1
ATOM 1999 C CA . THR A 1 243 ? 21.868 -2.137 -35.295 1.00 76.69 243 THR A CA 1
ATOM 2000 C C . THR A 1 243 ? 20.959 -2.349 -36.502 1.00 76.69 243 THR A C 1
ATOM 2002 O O . THR A 1 243 ? 21.429 -2.753 -37.559 1.00 76.69 243 THR A O 1
ATOM 2005 N N . LEU A 1 244 ? 19.670 -2.013 -36.380 1.00 77.12 244 LEU A N 1
ATOM 2006 C CA . LEU A 1 244 ? 18.714 -2.178 -37.479 1.00 77.12 244 LEU A CA 1
ATOM 2007 C C . LEU A 1 244 ? 19.062 -1.306 -38.686 1.00 77.12 244 LEU A C 1
ATOM 2009 O O . LEU A 1 244 ? 18.897 -1.741 -39.824 1.00 77.12 244 LEU A O 1
ATOM 2013 N N . LEU A 1 245 ? 19.563 -0.091 -38.442 1.00 84.38 245 LEU A N 1
ATOM 2014 C CA . LEU A 1 245 ? 20.064 0.774 -39.504 1.00 84.38 245 LEU A CA 1
ATOM 2015 C C . LEU A 1 245 ? 21.287 0.149 -40.193 1.00 84.38 245 LEU A C 1
ATOM 2017 O O . LEU A 1 245 ? 21.331 0.107 -41.421 1.00 84.38 245 LEU A O 1
ATOM 2021 N N . ALA A 1 246 ? 22.233 -0.394 -39.420 1.00 81.81 246 ALA A N 1
ATOM 2022 C CA . ALA A 1 246 ? 23.411 -1.060 -39.964 1.00 81.81 246 ALA A CA 1
ATOM 2023 C C . ALA A 1 246 ? 23.076 -2.318 -40.781 1.00 81.81 246 ALA A C 1
ATOM 2025 O O . ALA A 1 246 ? 23.694 -2.566 -41.812 1.00 81.81 246 ALA A O 1
ATOM 2026 N N . GLU A 1 247 ? 22.062 -3.080 -40.371 1.00 76.00 247 GLU A N 1
ATOM 2027 C CA . GLU A 1 247 ? 21.562 -4.232 -41.129 1.00 76.00 247 GLU A CA 1
ATOM 2028 C C . GLU A 1 247 ? 20.825 -3.835 -42.412 1.00 76.00 247 GLU A C 1
ATOM 2030 O O . GLU A 1 247 ? 20.860 -4.570 -43.397 1.00 76.00 247 GLU A O 1
ATOM 2035 N N . ALA A 1 248 ? 20.109 -2.709 -42.401 1.00 81.06 248 ALA A N 1
ATOM 2036 C CA . ALA A 1 248 ? 19.316 -2.267 -43.543 1.00 81.06 248 ALA A CA 1
ATOM 2037 C C . ALA A 1 248 ? 20.185 -1.705 -44.679 1.00 81.06 248 ALA A C 1
ATOM 2039 O O . ALA A 1 248 ? 19.851 -1.894 -45.847 1.00 81.06 248 ALA A O 1
ATOM 2040 N N . VAL A 1 249 ? 21.291 -1.029 -44.352 1.00 87.12 249 VAL A N 1
ATOM 2041 C CA . VAL A 1 249 ? 22.171 -0.359 -45.330 1.00 87.12 249 VAL A CA 1
ATOM 2042 C C . VAL A 1 249 ? 23.663 -0.557 -45.019 1.00 87.12 249 VAL A C 1
ATOM 2044 O O . VAL A 1 249 ? 24.402 0.418 -44.901 1.00 87.12 249 VAL A O 1
ATOM 2047 N N . PRO A 1 250 ? 24.159 -1.805 -44.936 1.00 82.62 250 PRO A N 1
ATOM 2048 C CA . PRO A 1 250 ? 25.504 -2.109 -44.429 1.00 82.62 250 PRO A CA 1
ATOM 2049 C C . PRO A 1 250 ? 26.645 -1.439 -45.209 1.00 82.62 250 PRO A C 1
ATOM 2051 O O . PRO A 1 250 ? 27.701 -1.170 -44.648 1.00 82.62 250 PRO A O 1
ATOM 2054 N N . HIS A 1 251 ? 26.434 -1.129 -46.490 1.00 87.56 251 HIS A N 1
ATOM 2055 C CA . HIS A 1 251 ? 27.430 -0.513 -47.372 1.00 87.56 251 HIS A CA 1
ATOM 2056 C C . HIS A 1 251 ? 27.645 0.993 -47.132 1.00 87.56 251 HIS A C 1
ATOM 2058 O O . HIS A 1 251 ? 28.582 1.553 -47.690 1.00 87.56 251 HIS A O 1
ATOM 2064 N N . ARG A 1 252 ? 26.800 1.649 -46.322 1.00 88.50 252 ARG A N 1
ATOM 2065 C CA . ARG A 1 252 ? 26.873 3.095 -46.019 1.00 88.50 252 ARG A CA 1
ATOM 2066 C C . ARG A 1 252 ? 27.305 3.397 -44.578 1.00 88.50 252 ARG A C 1
ATOM 2068 O O . ARG A 1 252 ? 27.272 4.544 -44.145 1.00 88.50 252 ARG A O 1
ATOM 2075 N N . ILE A 1 253 ? 27.654 2.368 -43.805 1.00 89.50 253 ILE A N 1
ATOM 2076 C CA . ILE A 1 253 ? 27.881 2.464 -42.359 1.00 89.50 253 ILE A CA 1
ATOM 2077 C C . ILE A 1 253 ? 29.343 2.781 -42.043 1.00 89.50 253 ILE A C 1
ATOM 2079 O O . ILE A 1 253 ? 30.228 1.984 -42.336 1.00 89.50 253 ILE A O 1
ATOM 2083 N N . ASN A 1 254 ? 29.569 3.903 -41.352 1.00 87.12 254 ASN A N 1
ATOM 2084 C CA . ASN A 1 254 ? 30.886 4.347 -40.870 1.00 87.12 254 ASN A CA 1
ATOM 2085 C C . ASN A 1 254 ? 31.090 4.140 -39.355 1.00 87.12 254 ASN A C 1
ATOM 2087 O O . ASN A 1 254 ? 31.994 4.722 -38.751 1.00 87.12 254 ASN A O 1
ATOM 2091 N N . TYR A 1 255 ? 30.254 3.319 -38.716 1.00 83.88 255 TYR A N 1
ATOM 2092 C CA . TYR A 1 255 ? 30.310 3.048 -37.281 1.00 83.88 255 TYR A CA 1
ATOM 2093 C C . TYR A 1 255 ? 30.245 1.554 -36.970 1.00 83.88 255 TYR A C 1
ATOM 2095 O O . TYR A 1 255 ? 29.624 0.768 -37.679 1.00 83.88 255 TYR A O 1
ATOM 2103 N N . ASP A 1 256 ? 30.849 1.166 -35.853 1.00 77.12 256 ASP A N 1
ATOM 2104 C CA . ASP A 1 256 ? 30.765 -0.186 -35.313 1.00 77.12 256 ASP A CA 1
ATOM 2105 C C . ASP A 1 256 ? 29.864 -0.179 -34.077 1.00 77.12 256 ASP A C 1
ATOM 2107 O O . ASP A 1 256 ? 30.231 0.302 -33.001 1.00 77.12 256 ASP A O 1
ATOM 2111 N N . VAL A 1 257 ? 28.671 -0.751 -34.229 1.00 64.50 257 VAL A N 1
ATOM 2112 C CA . VAL A 1 257 ? 27.670 -0.878 -33.159 1.00 64.50 257 VAL A CA 1
ATOM 2113 C C . VAL A 1 257 ? 28.222 -1.625 -31.938 1.00 64.50 257 VAL A C 1
ATOM 2115 O O . VAL A 1 257 ? 27.759 -1.418 -30.812 1.00 64.50 257 VAL A O 1
ATOM 2118 N N . ASN A 1 258 ? 29.239 -2.467 -32.121 1.00 59.00 258 ASN A N 1
ATOM 2119 C CA . ASN A 1 258 ? 29.846 -3.239 -31.040 1.00 59.00 258 ASN A CA 1
ATOM 2120 C C . ASN A 1 258 ? 30.723 -2.391 -30.115 1.00 59.00 258 ASN A C 1
ATOM 2122 O O . ASN A 1 258 ? 30.961 -2.786 -28.973 1.00 59.00 258 ASN A O 1
ATOM 2126 N N . GLN A 1 259 ? 31.163 -1.219 -30.576 1.00 61.44 259 GLN A N 1
ATOM 2127 C CA . GLN A 1 259 ? 31.938 -0.270 -29.778 1.00 61.44 259 GLN A CA 1
ATOM 2128 C C . GLN A 1 259 ? 31.046 0.636 -28.919 1.00 61.44 259 GLN A C 1
ATOM 2130 O O . GLN A 1 259 ? 31.554 1.310 -28.023 1.00 61.44 259 GLN A O 1
ATOM 2135 N N . VAL A 1 260 ? 29.728 0.646 -29.155 1.00 58.84 260 VAL A N 1
ATOM 2136 C CA . VAL A 1 260 ? 28.763 1.510 -28.461 1.00 58.84 260 VAL A CA 1
ATOM 2137 C C . VAL A 1 260 ? 28.450 0.971 -27.058 1.00 58.84 260 VAL A C 1
ATOM 2139 O O . VAL A 1 260 ? 27.961 -0.149 -26.898 1.00 58.84 260 VAL A O 1
ATOM 2142 N N . GLY A 1 261 ? 28.711 1.784 -26.030 1.00 52.00 261 GLY A N 1
ATOM 2143 C CA . GLY A 1 261 ? 28.451 1.485 -24.617 1.00 52.00 261 GLY A CA 1
ATOM 2144 C C . GLY A 1 261 ? 29.598 0.815 -23.856 1.00 52.00 261 GLY A C 1
ATOM 2145 O O . GLY A 1 261 ? 29.431 0.466 -22.687 1.00 52.00 261 GLY A O 1
ATOM 2146 N N . PHE A 1 262 ? 30.774 0.683 -24.476 1.00 43.97 262 PHE A N 1
ATOM 2147 C CA . PHE A 1 262 ? 31.944 0.016 -23.890 1.00 43.97 262 PHE A CA 1
ATOM 2148 C C . PHE A 1 262 ? 32.522 0.770 -22.671 1.00 43.97 262 PHE A C 1
ATOM 2150 O O . PHE A 1 262 ? 32.935 0.152 -21.687 1.00 43.97 262 PHE A O 1
ATOM 2157 N N . GLN A 1 263 ? 32.482 2.110 -22.686 1.00 38.59 263 GLN A N 1
ATOM 2158 C CA . GLN A 1 263 ? 33.129 2.969 -21.679 1.00 38.59 263 GLN A CA 1
ATOM 2159 C C . GLN A 1 263 ? 32.337 3.123 -20.360 1.00 38.59 263 GLN A C 1
ATOM 2161 O O . GLN A 1 263 ? 32.941 3.277 -19.295 1.00 38.59 263 GLN A O 1
ATOM 2166 N N . LEU A 1 264 ? 30.996 3.033 -20.372 1.00 38.56 264 LEU A N 1
ATOM 2167 C CA . LEU A 1 264 ? 30.182 3.236 -19.160 1.00 38.56 264 LEU A CA 1
ATOM 2168 C C . LEU A 1 264 ? 30.149 2.018 -18.221 1.00 38.56 264 LEU A C 1
ATOM 2170 O O . LEU A 1 264 ? 29.824 2.165 -17.040 1.00 38.56 264 LEU A O 1
ATOM 2174 N N . THR A 1 265 ? 30.568 0.837 -18.685 1.00 32.72 265 THR A N 1
ATOM 2175 C CA . THR A 1 265 ? 30.722 -0.356 -17.833 1.00 32.72 265 THR A CA 1
ATOM 2176 C C . THR A 1 265 ? 31.691 -0.109 -16.666 1.00 32.72 265 THR A C 1
ATOM 2178 O O . THR A 1 265 ? 31.539 -0.698 -15.601 1.00 32.72 265 THR A O 1
ATOM 2181 N N . GLN A 1 266 ? 32.628 0.841 -16.808 1.00 33.00 266 GLN A N 1
ATOM 2182 C CA . GLN A 1 266 ? 33.546 1.241 -15.735 1.00 33.00 266 GLN A CA 1
ATOM 2183 C C . GLN A 1 266 ? 32.988 2.332 -14.791 1.00 33.00 266 GLN A C 1
ATOM 2185 O O . GLN A 1 266 ? 33.489 2.473 -13.674 1.00 33.00 266 GLN A O 1
ATOM 2190 N N . ARG A 1 267 ? 31.938 3.082 -15.174 1.00 30.11 267 ARG A N 1
ATOM 2191 C CA . ARG A 1 267 ? 31.383 4.219 -14.393 1.00 30.11 267 ARG A CA 1
ATOM 2192 C C . ARG A 1 267 ? 29.993 3.999 -13.780 1.00 30.11 267 ARG A C 1
ATOM 2194 O O . ARG A 1 267 ? 29.647 4.715 -12.844 1.00 30.11 267 ARG A O 1
ATOM 2201 N N . ILE A 1 268 ? 29.226 2.988 -14.206 1.00 34.22 268 ILE A N 1
ATOM 2202 C CA . ILE A 1 268 ? 27.878 2.670 -13.663 1.00 34.22 268 ILE A CA 1
ATOM 2203 C C . ILE A 1 268 ? 27.893 2.310 -12.156 1.00 34.22 268 ILE A C 1
ATOM 2205 O O . ILE A 1 268 ? 26.866 2.326 -11.480 1.00 34.22 268 ILE A O 1
ATOM 2209 N N . HIS A 1 269 ? 29.072 2.101 -11.579 1.00 34.00 269 HIS A N 1
ATOM 2210 C CA . HIS A 1 269 ? 29.308 1.760 -10.178 1.00 34.00 269 HIS A CA 1
ATOM 2211 C C . HIS A 1 269 ? 29.268 2.915 -9.159 1.00 34.00 269 HIS A C 1
ATOM 2213 O O . HIS A 1 269 ? 29.884 2.825 -8.101 1.00 34.00 269 HIS A O 1
ATOM 2219 N N . LYS A 1 270 ? 28.587 4.029 -9.455 1.00 30.86 270 LYS A N 1
ATOM 2220 C CA . LYS A 1 270 ? 28.421 5.112 -8.463 1.00 30.86 270 LYS A CA 1
ATOM 2221 C C . LYS A 1 270 ? 26.996 5.587 -8.211 1.00 30.86 270 LYS A C 1
ATOM 2223 O O . LYS A 1 270 ? 26.790 6.292 -7.229 1.00 30.86 270 LYS A O 1
ATOM 2228 N N . GLN A 1 271 ? 25.995 5.197 -9.001 1.00 34.41 271 GLN A N 1
ATOM 2229 C CA . GLN A 1 271 ? 24.618 5.643 -8.760 1.00 34.41 271 GLN A CA 1
ATOM 2230 C C . GLN A 1 271 ? 23.582 4.611 -9.213 1.00 34.41 271 GLN A C 1
ATOM 2232 O O . GLN A 1 271 ? 23.151 4.621 -10.360 1.00 34.41 271 GLN A O 1
ATOM 2237 N N . LYS A 1 272 ? 23.134 3.747 -8.289 1.00 31.05 272 LYS A N 1
ATOM 2238 C CA . LYS A 1 272 ? 21.765 3.190 -8.284 1.00 31.05 272 LYS A CA 1
ATOM 2239 C C . LYS A 1 272 ? 21.430 2.547 -6.933 1.00 31.05 272 LYS A C 1
ATOM 2241 O O . LYS A 1 272 ? 21.480 1.337 -6.752 1.00 31.05 272 LYS A O 1
ATOM 2246 N N . ASN A 1 273 ? 21.022 3.393 -5.989 1.00 30.47 273 ASN A N 1
ATOM 2247 C CA . ASN A 1 273 ? 20.217 3.005 -4.833 1.00 30.47 273 ASN A CA 1
ATOM 2248 C C . ASN A 1 273 ? 18.840 3.674 -4.952 1.00 30.47 273 ASN A C 1
ATOM 2250 O O . ASN A 1 273 ? 18.590 4.716 -4.355 1.00 30.47 273 ASN A O 1
ATOM 2254 N N . SER A 1 274 ? 17.928 3.067 -5.707 1.00 26.47 274 SER A N 1
ATOM 2255 C CA . SER A 1 274 ? 16.492 3.299 -5.543 1.00 26.47 274 SER A CA 1
ATOM 2256 C C . SER A 1 274 ? 15.728 2.017 -5.871 1.00 26.47 274 SER A C 1
ATOM 2258 O O . SER A 1 274 ? 15.759 1.477 -6.974 1.00 26.47 274 SER A O 1
ATOM 2260 N N . ALA A 1 275 ? 15.097 1.476 -4.834 1.00 31.80 275 ALA A N 1
ATOM 2261 C CA . ALA A 1 275 ? 14.161 0.375 -4.917 1.00 31.80 275 ALA A CA 1
ATOM 2262 C C . ALA A 1 275 ? 12.790 0.929 -5.319 1.00 31.80 275 ALA A C 1
ATOM 2264 O O . ALA A 1 275 ? 12.316 1.835 -4.644 1.00 31.80 275 ALA A O 1
ATOM 2265 N N . ALA A 1 276 ? 12.191 0.377 -6.378 1.00 28.02 276 ALA A N 1
ATOM 2266 C CA . ALA A 1 276 ? 10.749 0.183 -6.595 1.00 28.02 276 ALA A CA 1
ATOM 2267 C C . ALA A 1 276 ? 10.426 0.204 -8.096 1.00 28.02 276 ALA A C 1
ATOM 2269 O O . ALA A 1 276 ? 10.471 1.239 -8.751 1.00 28.02 276 ALA A O 1
ATOM 2270 N N . SER A 1 277 ? 10.067 -0.952 -8.640 1.00 25.33 277 SER A N 1
ATOM 2271 C CA . SER A 1 277 ? 8.886 -1.107 -9.497 1.00 25.33 277 SER A CA 1
ATOM 2272 C C . SER A 1 277 ? 8.801 -2.568 -9.912 1.00 25.33 277 SER A C 1
ATOM 2274 O O . SER A 1 277 ? 9.696 -3.122 -10.547 1.00 25.33 277 SER A O 1
ATOM 2276 N N . GLY A 1 278 ? 7.720 -3.217 -9.484 1.00 29.17 278 GLY A N 1
ATOM 2277 C CA . GLY A 1 278 ? 7.356 -4.539 -9.959 1.00 29.17 278 GLY A CA 1
ATOM 2278 C C . GLY A 1 278 ? 7.070 -4.478 -11.454 1.00 29.17 278 GLY A C 1
ATOM 2279 O O . GLY A 1 278 ? 6.035 -3.974 -11.879 1.00 29.17 278 GLY A O 1
ATOM 2280 N N . GLN A 1 279 ? 7.985 -5.016 -12.249 1.00 30.83 279 GLN A N 1
ATOM 2281 C CA . GLN A 1 279 ? 7.693 -5.489 -13.589 1.00 30.83 279 GLN A CA 1
ATOM 2282 C C . GLN A 1 279 ? 8.141 -6.946 -13.670 1.00 30.83 279 GLN A C 1
ATOM 2284 O O . GLN A 1 279 ? 9.324 -7.226 -13.830 1.00 30.83 279 GLN A O 1
ATOM 2289 N N . HIS A 1 280 ? 7.183 -7.872 -13.618 1.00 29.66 280 HIS A N 1
ATOM 2290 C CA . HIS A 1 280 ? 7.308 -9.084 -14.420 1.00 29.66 280 HIS A CA 1
ATOM 2291 C C . HIS A 1 280 ? 7.087 -8.649 -15.872 1.00 29.66 280 HIS A C 1
ATOM 2293 O O . HIS A 1 280 ? 5.955 -8.557 -16.353 1.00 29.66 280 HIS A O 1
ATOM 2299 N N . GLN A 1 281 ? 8.175 -8.266 -16.543 1.00 29.98 281 GLN A N 1
ATOM 2300 C CA . GLN A 1 281 ? 8.226 -8.396 -17.991 1.00 29.98 281 GLN A CA 1
ATOM 2301 C C . GLN A 1 281 ? 8.250 -9.890 -18.295 1.00 29.98 281 GLN A C 1
ATOM 2303 O O . GLN A 1 281 ? 8.894 -10.660 -17.583 1.00 29.98 281 GLN A O 1
ATOM 2308 N N . LYS A 1 282 ? 7.491 -10.287 -19.318 1.00 27.06 282 LYS A N 1
ATOM 2309 C CA . LYS A 1 282 ? 7.572 -11.622 -19.901 1.00 27.06 282 LYS A CA 1
ATOM 2310 C C . LYS A 1 282 ? 9.045 -11.996 -20.060 1.00 27.06 282 LYS A C 1
ATOM 2312 O O . LYS A 1 282 ? 9.828 -11.195 -20.566 1.00 27.06 282 LYS A O 1
ATOM 2317 N N . SER A 1 283 ? 9.367 -13.188 -19.572 1.00 30.67 283 SER A N 1
ATOM 2318 C CA . SER A 1 283 ? 10.633 -13.877 -19.768 1.00 30.67 283 SER A CA 1
ATOM 2319 C C . SER A 1 283 ? 11.183 -13.624 -21.164 1.00 30.67 283 SER A C 1
ATOM 2321 O O . SER A 1 283 ? 10.584 -14.040 -22.150 1.00 30.67 283 SER A O 1
ATOM 2323 N N . THR A 1 284 ? 12.330 -12.967 -21.213 1.00 27.59 284 THR A N 1
ATOM 2324 C CA . THR A 1 284 ? 13.360 -13.299 -22.184 1.00 27.59 284 THR A CA 1
ATOM 2325 C C . THR A 1 284 ? 14.697 -12.910 -21.571 1.00 27.59 284 THR A C 1
ATOM 2327 O O . THR A 1 284 ? 14.814 -11.892 -20.894 1.00 27.59 284 THR A O 1
ATOM 2330 N N . VAL A 1 285 ? 15.701 -13.732 -21.829 1.00 32.56 285 VAL A N 1
ATOM 2331 C CA . VAL A 1 285 ? 17.125 -13.676 -21.443 1.00 32.56 285 VAL A CA 1
ATOM 2332 C C . VAL A 1 285 ? 17.882 -12.413 -21.942 1.00 32.56 285 VAL A C 1
ATOM 2334 O O . VAL A 1 285 ? 19.109 -12.319 -21.910 1.00 32.56 285 VAL A O 1
ATOM 2337 N N . VAL A 1 286 ? 17.131 -11.376 -22.315 1.00 37.44 286 VAL A N 1
ATOM 2338 C CA . VAL A 1 286 ? 17.491 -10.211 -23.139 1.00 37.44 286 VAL A CA 1
ATOM 2339 C C . VAL A 1 286 ? 18.483 -9.231 -22.499 1.00 37.44 286 VAL A C 1
ATOM 2341 O O . VAL A 1 286 ? 18.982 -8.344 -23.176 1.00 37.44 286 VAL A O 1
ATOM 2344 N N . THR A 1 287 ? 18.884 -9.375 -21.233 1.00 41.34 287 THR A N 1
ATOM 2345 C CA . THR A 1 287 ? 19.977 -8.525 -20.703 1.00 41.34 287 THR A CA 1
ATOM 2346 C C . THR A 1 287 ? 21.379 -9.099 -20.896 1.00 41.34 287 THR A C 1
ATOM 2348 O O . THR A 1 287 ? 22.344 -8.394 -20.618 1.00 41.34 287 THR A O 1
ATOM 2351 N N . THR A 1 288 ? 21.526 -10.336 -21.382 1.00 39.22 288 THR A N 1
ATOM 2352 C CA . THR A 1 288 ? 22.855 -10.950 -21.603 1.00 39.22 288 THR A CA 1
ATOM 2353 C C . THR A 1 288 ? 23.034 -11.642 -22.956 1.00 39.22 288 THR A C 1
ATOM 2355 O O . THR A 1 288 ? 24.175 -11.878 -23.337 1.00 39.22 288 THR A O 1
ATOM 2358 N N . SER A 1 289 ? 21.961 -11.954 -23.697 1.00 36.25 289 SER A N 1
ATOM 2359 C CA . SER A 1 289 ? 22.060 -12.647 -24.996 1.00 36.25 289 SER A CA 1
ATOM 2360 C C . SER A 1 289 ? 22.356 -11.751 -26.194 1.00 36.25 289 SER A C 1
ATOM 2362 O O . SER A 1 289 ? 22.816 -12.255 -27.212 1.00 36.25 289 SER A O 1
ATOM 2364 N N . ASP A 1 290 ? 22.107 -10.446 -26.110 1.00 40.84 290 ASP A N 1
ATOM 2365 C CA . ASP A 1 290 ? 22.011 -9.634 -27.334 1.00 40.84 290 ASP A CA 1
ATOM 2366 C C . ASP A 1 290 ? 23.378 -9.161 -27.858 1.00 40.84 290 ASP A C 1
ATOM 2368 O O . ASP A 1 290 ? 23.466 -8.538 -28.914 1.00 40.84 290 ASP A O 1
ATOM 2372 N N . TYR A 1 291 ? 24.464 -9.483 -27.145 1.00 47.97 291 TYR A N 1
ATOM 2373 C CA . TYR A 1 291 ? 25.819 -9.429 -27.684 1.00 47.97 291 TYR A CA 1
ATOM 2374 C C . TYR A 1 291 ? 26.779 -10.302 -26.868 1.00 47.97 291 TYR A C 1
ATOM 2376 O O . TYR A 1 291 ? 27.275 -9.893 -25.816 1.00 47.97 291 TYR A O 1
ATOM 2384 N N . VAL A 1 292 ? 27.075 -11.497 -27.376 1.00 54.91 292 VAL A N 1
ATOM 2385 C CA . VAL A 1 292 ? 28.213 -12.297 -26.917 1.00 54.91 292 VAL A CA 1
ATOM 2386 C C . VAL A 1 292 ? 29.409 -11.933 -27.802 1.00 54.91 292 VAL A C 1
ATOM 2388 O O . VAL A 1 292 ? 29.303 -12.069 -29.022 1.00 54.91 292 VAL A O 1
ATOM 2391 N N . PRO A 1 293 ? 30.542 -11.448 -27.256 1.00 60.09 293 PRO A N 1
ATOM 2392 C CA . PRO A 1 293 ? 31.704 -11.162 -28.087 1.00 60.09 293 PRO A CA 1
ATOM 2393 C C . PRO A 1 293 ? 32.147 -12.438 -28.815 1.00 60.09 293 PRO A C 1
ATOM 2395 O O . PRO A 1 293 ? 32.439 -13.441 -28.163 1.00 60.09 293 PRO A O 1
ATOM 2398 N N . LYS A 1 294 ? 32.235 -12.386 -30.154 1.00 68.50 294 LYS A N 1
ATOM 2399 C CA . LYS A 1 294 ? 32.636 -13.528 -31.003 1.00 68.50 294 LYS A CA 1
ATOM 2400 C C . LYS A 1 294 ? 33.850 -14.313 -30.464 1.00 68.50 294 LYS A C 1
ATOM 2402 O O . LYS A 1 294 ? 33.795 -15.537 -30.482 1.00 68.50 294 LYS A O 1
ATOM 2407 N N . PRO A 1 295 ? 34.910 -13.677 -29.910 1.00 72.50 295 PRO A N 1
ATOM 2408 C CA . PRO A 1 295 ? 36.076 -14.406 -29.394 1.00 72.50 295 PRO A CA 1
ATOM 2409 C C . PRO A 1 295 ? 35.822 -15.317 -28.181 1.00 72.50 295 PRO A C 1
ATOM 2411 O O . PRO A 1 295 ? 36.681 -16.130 -27.852 1.00 72.50 295 PRO A O 1
ATOM 2414 N N . ILE A 1 296 ? 34.697 -15.168 -27.474 1.00 76.81 296 ILE A N 1
ATOM 2415 C CA . ILE A 1 296 ? 34.374 -15.938 -26.255 1.00 76.81 296 ILE A CA 1
ATOM 2416 C C . ILE A 1 296 ? 33.047 -16.689 -26.355 1.00 76.81 296 ILE A C 1
ATOM 2418 O O . ILE A 1 296 ? 32.598 -17.284 -25.374 1.00 76.81 296 ILE A O 1
ATOM 2422 N N . GLU A 1 297 ? 32.419 -16.669 -27.529 1.00 74.50 297 GLU A N 1
ATOM 2423 C CA . GLU A 1 297 ? 31.083 -17.212 -27.749 1.00 74.50 297 GLU A CA 1
ATOM 2424 C C . GLU A 1 297 ? 31.000 -18.700 -27.405 1.00 74.50 297 GLU A C 1
ATOM 2426 O O . GLU A 1 297 ? 30.129 -19.118 -26.640 1.00 74.50 297 GLU A O 1
ATOM 2431 N N . ASP A 1 298 ? 31.974 -19.482 -27.862 1.00 81.62 298 ASP A N 1
ATOM 2432 C CA . ASP A 1 298 ? 32.004 -20.928 -27.636 1.00 81.62 298 ASP A CA 1
ATOM 2433 C C . ASP A 1 298 ? 32.230 -21.299 -26.167 1.00 81.62 298 ASP A C 1
ATOM 2435 O O . ASP A 1 298 ? 31.773 -22.346 -25.710 1.00 81.62 298 ASP A O 1
ATOM 2439 N N . LYS A 1 299 ? 32.853 -20.408 -25.387 1.00 84.19 299 LYS A N 1
ATOM 2440 C CA . LYS A 1 299 ? 33.024 -20.600 -23.944 1.00 84.19 299 LYS A CA 1
ATOM 2441 C C . LYS A 1 299 ? 31.796 -20.197 -23.134 1.00 84.19 299 LYS A C 1
ATOM 2443 O O . LYS A 1 299 ? 31.579 -20.751 -22.061 1.00 84.19 299 LYS A O 1
ATOM 2448 N N . LEU A 1 300 ? 30.995 -19.247 -23.624 1.00 81.88 300 LEU A N 1
ATOM 2449 C CA . LEU A 1 300 ? 29.814 -18.730 -22.922 1.00 81.88 300 LEU A CA 1
ATOM 2450 C C . LEU A 1 300 ? 28.511 -19.457 -23.274 1.00 81.88 300 LEU A C 1
ATOM 2452 O O . LEU A 1 300 ? 27.610 -19.497 -22.435 1.00 81.88 300 LEU A O 1
ATOM 2456 N N . LYS A 1 301 ? 28.414 -20.081 -24.455 1.00 81.38 301 LYS A N 1
ATOM 2457 C CA . LYS A 1 301 ? 27.268 -20.924 -24.851 1.00 81.38 301 LYS A CA 1
ATOM 2458 C C . LYS A 1 301 ? 26.870 -21.951 -23.772 1.00 81.38 301 LYS A C 1
ATOM 2460 O O . LYS A 1 301 ? 25.690 -21.981 -23.416 1.00 81.38 301 LYS A O 1
ATOM 2465 N N . PRO A 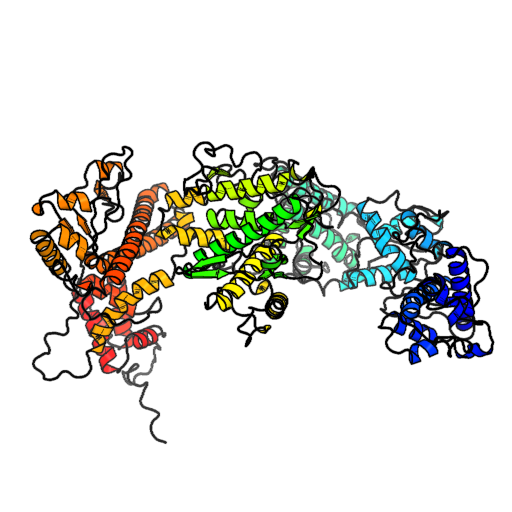1 302 ? 27.799 -22.732 -23.173 1.00 86.88 302 PRO A N 1
ATOM 2466 C CA . PRO A 1 302 ? 27.455 -23.670 -22.102 1.00 86.88 302 PRO A CA 1
ATOM 2467 C C . PRO A 1 302 ? 26.825 -22.995 -20.877 1.00 86.88 302 PRO A C 1
ATOM 2469 O O . PRO A 1 302 ? 25.849 -23.503 -20.328 1.00 86.88 302 PRO A O 1
ATOM 2472 N N . TRP A 1 303 ? 27.340 -21.829 -20.473 1.00 86.75 303 TRP A N 1
ATOM 2473 C CA . TRP A 1 303 ? 26.814 -21.074 -19.333 1.00 86.75 303 TRP A CA 1
ATOM 2474 C C . TRP A 1 303 ? 25.395 -20.561 -19.580 1.00 86.75 303 TRP A C 1
ATOM 2476 O O . TRP A 1 303 ? 24.532 -20.689 -18.712 1.00 86.75 303 TRP A O 1
ATOM 2486 N N . LEU A 1 304 ? 25.142 -19.994 -20.762 1.00 79.44 304 LEU A N 1
ATOM 2487 C CA . LEU A 1 304 ? 23.819 -19.495 -21.146 1.00 79.44 304 LEU A CA 1
ATOM 2488 C C . LEU A 1 304 ? 22.785 -20.627 -21.178 1.00 79.44 304 LEU A C 1
ATOM 2490 O O . LEU A 1 304 ? 21.696 -20.475 -20.621 1.00 79.44 304 LEU A O 1
ATOM 2494 N N . ASN A 1 305 ? 23.152 -21.782 -21.741 1.00 84.31 305 ASN A N 1
ATOM 2495 C CA . ASN A 1 305 ? 22.297 -22.969 -21.754 1.00 84.31 305 ASN A CA 1
ATOM 2496 C C . ASN A 1 305 ? 21.988 -23.464 -20.336 1.00 84.31 305 ASN A C 1
ATOM 2498 O O . ASN A 1 305 ? 20.832 -23.740 -20.021 1.00 84.31 305 ASN A O 1
ATOM 2502 N N . ALA A 1 306 ? 22.985 -23.505 -19.449 1.00 86.12 306 ALA A N 1
ATOM 2503 C CA . ALA A 1 306 ? 22.774 -23.908 -18.063 1.00 86.12 306 ALA A CA 1
ATOM 2504 C C . ALA A 1 306 ? 21.808 -22.966 -17.319 1.00 86.12 306 ALA A C 1
ATOM 2506 O O . ALA A 1 306 ? 20.936 -23.430 -16.586 1.00 86.12 306 ALA A O 1
ATOM 2507 N N . VAL A 1 307 ? 21.909 -21.648 -17.536 1.00 81.19 307 VAL A N 1
ATOM 2508 C CA . VAL A 1 307 ? 20.983 -20.657 -16.955 1.00 81.19 307 VAL A CA 1
ATOM 2509 C C . VAL A 1 307 ? 19.550 -20.869 -17.455 1.00 81.19 307 VAL A C 1
ATOM 2511 O O . VAL A 1 307 ? 18.614 -20.817 -16.654 1.00 81.19 307 VAL A O 1
ATOM 2514 N N . LEU A 1 308 ? 19.366 -21.121 -18.756 1.00 78.94 308 LEU A N 1
ATOM 2515 C CA . LEU A 1 308 ? 18.056 -21.410 -19.353 1.00 78.94 308 LEU A CA 1
ATOM 2516 C C . LEU A 1 308 ? 17.429 -22.670 -18.746 1.00 78.94 308 LEU A C 1
ATOM 2518 O O . LEU A 1 308 ? 16.327 -22.603 -18.200 1.00 78.94 308 LEU A O 1
ATOM 2522 N N . ILE A 1 309 ? 18.165 -23.783 -18.758 1.00 84.19 309 ILE A N 1
ATOM 2523 C CA . ILE A 1 309 ? 17.697 -25.080 -18.249 1.00 84.19 309 ILE A CA 1
ATOM 2524 C C . ILE A 1 309 ? 17.391 -25.000 -16.750 1.00 84.19 309 ILE A C 1
ATOM 2526 O O . ILE A 1 309 ? 16.396 -25.558 -16.285 1.00 84.19 309 ILE A O 1
ATOM 2530 N N . TYR A 1 310 ? 18.204 -24.275 -15.977 1.00 87.81 310 TYR A N 1
ATOM 2531 C CA . TYR A 1 310 ? 17.939 -24.031 -14.561 1.00 87.81 310 TYR A CA 1
ATOM 2532 C C . TYR A 1 310 ? 16.600 -23.311 -14.344 1.00 87.81 310 TYR A C 1
ATOM 2534 O O . TYR A 1 310 ? 15.784 -23.741 -13.525 1.00 87.81 310 TYR A O 1
ATOM 2542 N N . GLY A 1 311 ? 16.344 -22.248 -15.113 1.00 78.50 311 GLY A N 1
ATOM 2543 C CA . GLY A 1 311 ? 15.075 -21.519 -15.083 1.00 78.50 311 GLY A CA 1
ATOM 2544 C C . GLY A 1 311 ? 13.877 -22.398 -15.447 1.00 78.50 311 GLY A C 1
ATOM 2545 O O . GLY A 1 311 ? 12.874 -22.394 -14.731 1.00 78.50 311 GLY A O 1
ATOM 2546 N N . GLU A 1 312 ? 13.998 -23.205 -16.503 1.00 80.50 312 GLU A N 1
ATOM 2547 C CA . GLU A 1 312 ? 12.951 -24.132 -16.949 1.00 80.50 312 GLU A CA 1
ATOM 2548 C C . GLU A 1 312 ? 12.652 -25.222 -15.916 1.00 80.50 312 GLU A C 1
ATOM 2550 O O . GLU A 1 312 ? 11.484 -25.468 -15.613 1.00 80.50 312 GLU A O 1
ATOM 2555 N N . LYS A 1 313 ? 13.678 -25.822 -15.296 1.00 86.38 313 LYS A N 1
ATOM 2556 C CA . LYS A 1 313 ? 13.490 -26.809 -14.219 1.00 86.38 313 LYS A CA 1
ATOM 2557 C C . LYS A 1 313 ? 12.792 -26.201 -13.001 1.00 86.38 313 LYS A C 1
ATOM 2559 O O . LYS A 1 313 ? 11.903 -26.828 -12.422 1.00 86.38 313 LYS A O 1
ATOM 2564 N N . LEU A 1 314 ? 13.148 -24.973 -12.618 1.00 81.75 314 LEU A N 1
ATOM 2565 C CA . LEU A 1 314 ? 12.467 -24.256 -11.536 1.00 81.75 314 LEU A CA 1
ATOM 2566 C C . LEU A 1 314 ? 11.010 -23.932 -11.890 1.00 81.75 314 LEU A C 1
ATOM 2568 O O . LEU A 1 314 ? 10.135 -24.059 -11.029 1.00 81.75 314 LEU A O 1
ATOM 2572 N N . LYS A 1 315 ? 10.745 -23.548 -13.144 1.00 76.88 315 LYS A N 1
ATOM 2573 C CA . LYS A 1 315 ? 9.390 -23.316 -13.655 1.00 76.88 315 LYS A CA 1
ATOM 2574 C C . LYS A 1 315 ? 8.560 -24.601 -13.603 1.00 76.88 315 LYS A C 1
ATOM 2576 O O . LYS A 1 315 ? 7.473 -24.577 -13.037 1.00 76.88 315 LYS A O 1
ATOM 2581 N N . ALA A 1 316 ? 9.094 -25.719 -14.098 1.00 77.75 316 ALA A N 1
ATOM 2582 C CA . ALA A 1 316 ? 8.430 -27.026 -14.087 1.00 77.75 316 ALA A CA 1
ATOM 2583 C C . ALA A 1 316 ? 8.131 -27.531 -12.664 1.00 77.75 316 ALA A C 1
ATOM 2585 O O . ALA A 1 316 ? 7.107 -28.164 -12.429 1.00 77.75 316 ALA A O 1
ATOM 2586 N N . LYS A 1 317 ? 8.978 -27.190 -11.683 1.00 78.12 317 LYS A N 1
ATOM 2587 C CA . LYS A 1 317 ? 8.742 -27.473 -10.255 1.00 78.12 317 LYS A CA 1
ATOM 2588 C C . LYS A 1 317 ? 7.664 -26.573 -9.617 1.00 78.12 317 LYS A C 1
ATOM 2590 O O . LYS A 1 317 ? 7.339 -26.743 -8.444 1.00 78.12 317 LYS A O 1
ATOM 2595 N N . GLY A 1 318 ? 7.139 -25.578 -10.336 1.00 66.38 318 GLY A N 1
ATOM 2596 C CA . GLY A 1 318 ? 6.166 -24.611 -9.814 1.00 66.38 318 GLY A CA 1
ATOM 2597 C C . GLY A 1 318 ? 6.779 -23.525 -8.918 1.00 66.38 318 GLY A C 1
ATOM 2598 O O . GLY A 1 318 ? 6.086 -22.921 -8.093 1.00 66.38 318 GLY A O 1
ATOM 2599 N N . HIS A 1 319 ? 8.087 -23.258 -9.029 1.00 72.75 319 HIS A N 1
ATOM 2600 C CA . HIS A 1 319 ? 8.757 -22.270 -8.186 1.00 72.75 319 HIS A CA 1
ATOM 2601 C C . HIS A 1 319 ? 8.382 -20.835 -8.601 1.00 72.75 319 HIS A C 1
ATOM 2603 O O . HIS A 1 319 ? 8.775 -20.354 -9.660 1.00 72.75 319 HIS A O 1
ATOM 2609 N N . LYS A 1 320 ? 7.662 -20.097 -7.744 1.00 64.56 320 LYS A N 1
ATOM 2610 C CA . LYS A 1 320 ? 7.043 -18.792 -8.091 1.00 64.56 320 LYS A CA 1
ATOM 2611 C C . LYS A 1 320 ? 8.007 -17.697 -8.553 1.00 64.56 320 LYS A C 1
ATOM 2613 O O . LYS A 1 320 ? 7.595 -16.784 -9.253 1.00 64.56 320 LYS A O 1
ATOM 2618 N N . THR A 1 321 ? 9.271 -17.763 -8.142 1.00 71.12 321 THR A N 1
ATOM 2619 C CA . THR A 1 321 ? 10.305 -16.774 -8.494 1.00 71.12 321 THR A CA 1
ATOM 2620 C C . THR A 1 321 ? 11.374 -17.352 -9.421 1.00 71.12 321 THR A C 1
ATOM 2622 O O . THR A 1 321 ? 12.535 -16.953 -9.315 1.00 71.12 321 THR A O 1
ATOM 2625 N N . TRP A 1 322 ? 11.026 -18.349 -10.244 1.00 76.31 322 TRP A N 1
ATOM 2626 C CA . TRP A 1 322 ? 11.956 -18.997 -11.177 1.00 76.31 322 TRP A CA 1
ATOM 2627 C C . TRP A 1 322 ? 12.652 -17.975 -12.084 1.00 76.31 322 TRP A C 1
ATOM 2629 O O . TRP A 1 322 ? 13.868 -18.019 -12.228 1.00 76.31 322 TRP A O 1
ATOM 2639 N N . ASP A 1 323 ? 11.912 -16.984 -12.581 1.00 64.69 323 ASP A N 1
ATOM 2640 C CA . ASP A 1 323 ? 12.401 -15.913 -13.451 1.00 64.69 323 ASP A CA 1
ATOM 2641 C C . ASP A 1 323 ? 13.460 -15.056 -12.745 1.00 64.69 323 ASP A C 1
ATOM 2643 O O . ASP A 1 323 ? 14.529 -14.771 -13.277 1.00 64.69 323 ASP A O 1
ATOM 2647 N N . LYS A 1 324 ? 13.210 -14.696 -11.484 1.00 71.25 324 LYS A N 1
ATOM 2648 C CA . LYS A 1 324 ? 14.154 -13.953 -10.651 1.00 71.25 324 LYS A CA 1
ATOM 2649 C C . LYS A 1 324 ? 15.398 -14.776 -10.331 1.00 71.25 324 LYS A C 1
ATOM 2651 O O . LYS A 1 324 ? 16.482 -14.207 -10.230 1.00 71.25 324 LYS A O 1
ATOM 2656 N N . MET A 1 325 ? 15.250 -16.083 -10.123 1.00 75.38 325 MET A N 1
ATOM 2657 C CA . MET A 1 325 ? 16.377 -16.984 -9.869 1.00 75.38 325 MET A CA 1
ATOM 2658 C C . MET A 1 325 ? 17.231 -17.159 -11.122 1.00 75.38 325 MET A C 1
ATOM 2660 O O . MET A 1 325 ? 18.442 -16.992 -11.034 1.00 75.38 325 MET A O 1
ATOM 2664 N N . GLN A 1 326 ? 16.609 -17.365 -12.280 1.00 77.25 326 GLN A N 1
ATOM 2665 C CA . GLN A 1 326 ? 17.275 -17.403 -13.579 1.00 77.25 326 GLN A CA 1
ATOM 2666 C C . GLN A 1 326 ? 17.996 -16.084 -13.889 1.00 77.25 326 GLN A C 1
ATOM 2668 O O . GLN A 1 326 ? 19.168 -16.088 -14.257 1.00 77.25 326 GLN A O 1
ATOM 2673 N N . ASN A 1 327 ? 17.344 -14.941 -13.657 1.00 72.81 327 ASN A N 1
ATOM 2674 C CA . ASN A 1 327 ? 17.963 -13.626 -13.832 1.00 72.81 327 ASN A CA 1
ATOM 2675 C C . ASN A 1 327 ? 19.179 -13.441 -12.915 1.00 72.81 327 ASN A C 1
ATOM 2677 O O . ASN A 1 327 ? 20.192 -12.894 -13.335 1.00 72.81 327 ASN A O 1
ATOM 2681 N N . ILE A 1 328 ? 19.116 -13.912 -11.669 1.00 74.19 328 ILE A N 1
ATOM 2682 C CA . ILE A 1 328 ? 20.261 -13.833 -10.752 1.00 74.19 328 ILE A CA 1
ATOM 2683 C C . ILE A 1 328 ? 21.359 -14.833 -11.138 1.00 74.19 328 ILE A C 1
ATOM 2685 O O . ILE A 1 328 ? 22.528 -14.502 -10.989 1.00 74.19 328 ILE A O 1
ATOM 2689 N N . ALA A 1 329 ? 21.026 -16.000 -11.690 1.00 81.31 329 ALA A N 1
ATOM 2690 C CA . ALA A 1 329 ? 22.015 -16.915 -12.259 1.00 81.31 329 ALA A CA 1
ATOM 2691 C C . ALA A 1 329 ? 22.745 -16.282 -13.461 1.00 81.31 329 ALA A C 1
ATOM 2693 O O . ALA A 1 329 ? 23.966 -16.385 -13.567 1.00 81.31 329 ALA A O 1
ATOM 2694 N N . SER A 1 330 ? 22.030 -15.522 -14.305 1.00 77.81 330 SER A N 1
ATOM 2695 C CA . SER A 1 330 ? 22.626 -14.807 -15.447 1.00 77.81 330 SER A CA 1
ATOM 2696 C C . SER A 1 330 ? 23.705 -13.795 -15.046 1.00 77.81 330 SER A C 1
ATOM 2698 O O . SER A 1 330 ? 24.595 -13.503 -15.840 1.00 77.81 330 SER A O 1
ATOM 2700 N N . PHE A 1 331 ? 23.700 -13.323 -13.793 1.00 83.94 331 PHE A N 1
ATOM 2701 C CA . PHE A 1 331 ? 24.729 -12.418 -13.283 1.00 83.94 331 PHE A CA 1
ATOM 2702 C C . PHE A 1 331 ? 26.132 -13.030 -13.338 1.00 83.94 331 PHE A C 1
ATOM 2704 O O . PHE A 1 331 ? 27.099 -12.293 -13.501 1.00 83.94 331 PHE A O 1
ATOM 2711 N N . VAL A 1 332 ? 26.259 -14.357 -13.252 1.00 85.88 332 VAL A N 1
ATOM 2712 C CA . VAL A 1 332 ? 27.547 -15.043 -13.427 1.00 85.88 332 VAL A CA 1
ATOM 2713 C C . VAL A 1 332 ? 28.066 -14.826 -14.849 1.00 85.88 332 VAL A C 1
ATOM 2715 O O . VAL A 1 332 ? 29.215 -14.438 -15.033 1.00 85.88 332 VAL A O 1
ATOM 2718 N N . VAL A 1 333 ? 27.196 -14.966 -15.852 1.00 81.25 333 VAL A N 1
ATOM 2719 C CA . VAL A 1 333 ? 27.522 -14.711 -17.264 1.00 81.25 333 VAL A CA 1
ATOM 2720 C C . VAL A 1 333 ? 27.852 -13.236 -17.492 1.00 81.25 333 VAL A C 1
ATOM 2722 O O . VAL A 1 333 ? 28.849 -12.919 -18.136 1.00 81.25 333 VAL A O 1
ATOM 2725 N N . THR A 1 334 ? 27.073 -12.324 -16.903 1.00 77.38 334 THR A N 1
ATOM 2726 C CA . THR A 1 334 ? 27.350 -10.879 -16.933 1.00 77.38 334 THR A CA 1
ATOM 2727 C C . THR A 1 334 ? 28.736 -10.566 -16.364 1.00 77.38 334 THR A C 1
ATOM 2729 O O . THR A 1 334 ? 29.496 -9.813 -16.967 1.00 77.38 334 THR A O 1
ATOM 2732 N N . TYR A 1 335 ? 29.101 -11.166 -15.233 1.00 85.00 335 TYR A N 1
ATOM 2733 C CA . TYR A 1 335 ? 30.425 -11.015 -14.634 1.00 85.00 335 TYR A CA 1
ATOM 2734 C C . TYR A 1 335 ? 31.539 -11.529 -15.567 1.00 85.00 335 TYR A C 1
ATOM 2736 O O . TYR A 1 335 ? 32.549 -10.847 -15.748 1.00 85.00 335 TYR A O 1
ATOM 2744 N N . LEU A 1 336 ? 31.346 -12.673 -16.233 1.00 84.00 336 LEU A N 1
ATOM 2745 C CA . LEU A 1 336 ? 32.327 -13.191 -17.193 1.00 84.00 336 LEU A CA 1
ATOM 2746 C C . LEU A 1 336 ? 32.532 -12.244 -18.387 1.00 84.00 336 LEU A C 1
ATOM 2748 O O . LEU A 1 336 ? 33.670 -12.005 -18.795 1.00 84.00 336 LEU A O 1
ATOM 2752 N N . ILE A 1 337 ? 31.450 -11.666 -18.915 1.00 74.75 337 ILE A N 1
ATOM 2753 C CA . ILE A 1 337 ? 31.492 -10.749 -20.065 1.00 74.75 337 ILE A CA 1
ATOM 2754 C C . ILE A 1 337 ? 32.104 -9.394 -19.691 1.00 74.75 337 ILE A C 1
ATOM 2756 O O . ILE A 1 337 ? 32.908 -8.856 -20.448 1.00 74.75 337 ILE A O 1
ATOM 2760 N N . HIS A 1 338 ? 31.717 -8.822 -18.549 1.00 72.38 338 HIS A N 1
ATOM 2761 C CA . HIS A 1 338 ? 32.022 -7.425 -18.226 1.00 72.38 338 HIS A CA 1
ATOM 2762 C C . HIS A 1 338 ? 33.221 -7.235 -17.294 1.00 72.38 338 HIS A C 1
ATOM 2764 O O . HIS A 1 338 ? 33.815 -6.160 -17.299 1.00 72.38 338 HIS A O 1
ATOM 2770 N N . GLU A 1 339 ? 33.602 -8.248 -16.513 1.00 79.44 339 GLU A N 1
ATOM 2771 C CA . GLU A 1 339 ? 34.757 -8.164 -15.612 1.00 79.44 339 GLU A CA 1
ATOM 2772 C C . GLU A 1 339 ? 35.907 -9.057 -16.066 1.00 79.44 339 GLU A C 1
ATOM 2774 O O . GLU A 1 339 ? 37.043 -8.589 -16.140 1.00 79.44 339 GLU A O 1
ATOM 2779 N N . VAL A 1 340 ? 35.636 -10.330 -16.375 1.00 82.38 340 VAL A N 1
ATOM 2780 C CA . VAL A 1 340 ? 36.696 -11.303 -16.688 1.00 82.38 340 VAL A CA 1
ATOM 2781 C C . VAL A 1 340 ? 37.267 -11.074 -18.080 1.00 82.38 340 VAL A C 1
ATOM 2783 O O . VAL A 1 340 ? 38.477 -10.909 -18.213 1.00 82.38 340 VAL A O 1
ATOM 2786 N N . TYR A 1 341 ? 36.425 -11.024 -19.114 1.00 82.25 341 TYR A N 1
ATOM 2787 C CA . TYR A 1 341 ? 36.893 -10.878 -20.494 1.00 82.25 341 TYR A CA 1
ATOM 2788 C C . TYR A 1 341 ? 37.751 -9.618 -20.726 1.00 82.25 341 TYR A C 1
ATOM 2790 O O . TYR A 1 341 ? 38.837 -9.757 -21.289 1.00 82.25 341 TYR A O 1
ATOM 2798 N N . PRO A 1 342 ? 37.377 -8.412 -20.248 1.00 76.06 342 PRO A N 1
ATOM 2799 C CA . PRO A 1 342 ? 38.190 -7.217 -20.472 1.00 76.06 342 PRO A CA 1
ATOM 2800 C C . PRO A 1 342 ? 39.542 -7.243 -19.748 1.00 76.06 342 PRO A C 1
ATOM 2802 O O . PRO A 1 342 ? 40.487 -6.620 -20.221 1.00 76.06 342 PRO A O 1
ATOM 2805 N N . LYS A 1 343 ? 39.649 -7.940 -18.605 1.00 79.00 343 LYS A N 1
ATOM 2806 C CA . LYS A 1 343 ? 40.888 -7.989 -17.803 1.00 79.00 343 LYS A CA 1
ATOM 2807 C C . LYS A 1 343 ? 41.793 -9.165 -18.155 1.00 79.00 343 LYS A C 1
ATOM 2809 O O . LYS A 1 343 ? 43.006 -9.046 -18.038 1.00 79.00 343 LYS A O 1
ATOM 2814 N N . CYS A 1 344 ? 41.219 -10.292 -18.565 1.00 81.50 344 CYS A N 1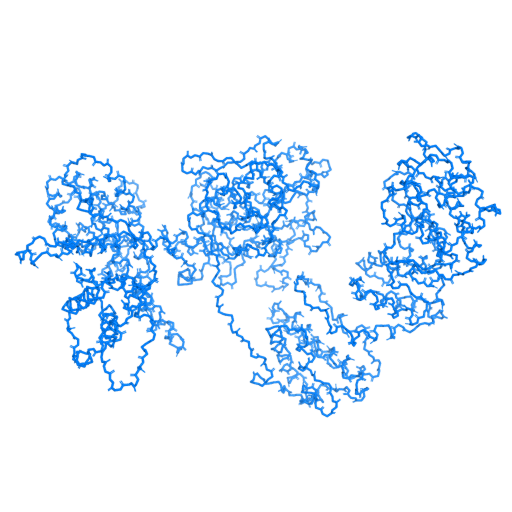
ATOM 2815 C CA . CYS A 1 344 ? 41.949 -11.540 -18.790 1.00 81.50 344 CYS A CA 1
ATOM 2816 C C . CYS A 1 344 ? 41.956 -11.986 -20.267 1.00 81.50 344 CYS A C 1
ATOM 2818 O O . CYS A 1 344 ? 42.558 -13.009 -20.595 1.00 81.50 344 CYS A O 1
ATOM 2820 N N . GLY A 1 345 ? 41.288 -11.248 -21.160 1.00 81.50 345 GLY A N 1
ATOM 2821 C CA . GLY A 1 345 ? 41.147 -11.585 -22.578 1.00 81.50 345 GLY A CA 1
ATOM 2822 C C . GLY A 1 345 ? 40.282 -12.828 -22.832 1.00 81.50 345 GLY A C 1
ATOM 2823 O O . GLY A 1 345 ? 39.740 -13.443 -21.911 1.00 81.50 345 GLY A O 1
ATOM 2824 N N . ALA A 1 346 ? 40.162 -13.234 -24.102 1.00 82.44 346 ALA A N 1
ATOM 2825 C CA . ALA A 1 346 ? 39.325 -14.374 -24.505 1.00 82.44 346 ALA A CA 1
ATOM 2826 C C . ALA A 1 346 ? 39.761 -15.707 -23.866 1.00 82.44 346 ALA A C 1
ATOM 2828 O O . ALA A 1 346 ? 38.939 -16.540 -23.469 1.00 82.44 346 ALA A O 1
ATOM 2829 N N . ASN A 1 347 ? 41.072 -15.892 -23.703 1.00 82.94 347 ASN A N 1
ATOM 2830 C CA . ASN A 1 347 ? 41.636 -17.096 -23.098 1.00 82.94 347 ASN A CA 1
ATOM 2831 C C . ASN A 1 347 ? 41.390 -17.171 -21.586 1.00 82.94 347 ASN A C 1
ATOM 2833 O O . ASN A 1 347 ? 41.270 -18.275 -21.064 1.00 82.94 347 ASN A O 1
ATOM 2837 N N . GLY A 1 348 ? 41.226 -16.030 -20.911 1.00 84.38 348 GLY A N 1
ATOM 2838 C CA . GLY A 1 348 ? 40.956 -15.964 -19.476 1.00 84.38 348 GLY A CA 1
ATOM 2839 C C . GLY A 1 348 ? 39.504 -16.222 -19.065 1.00 84.38 348 GLY A C 1
ATOM 2840 O O . GLY A 1 348 ? 39.247 -16.434 -17.878 1.00 84.38 348 GLY A O 1
ATOM 2841 N N . VAL A 1 349 ? 38.556 -16.228 -20.011 1.00 89.88 349 VAL A N 1
ATOM 2842 C CA . VAL A 1 349 ? 37.166 -16.638 -19.749 1.00 89.88 349 VAL A CA 1
ATOM 2843 C C . VAL A 1 349 ? 37.115 -18.166 -19.594 1.00 89.88 349 VAL A C 1
ATOM 2845 O O . VAL A 1 349 ? 37.609 -18.861 -20.489 1.00 89.88 349 VAL A O 1
ATOM 2848 N N . PRO A 1 350 ? 36.556 -18.702 -18.493 1.00 93.38 350 PRO A N 1
ATOM 2849 C CA . PRO A 1 350 ? 36.513 -20.137 -18.231 1.00 93.38 350 PRO A CA 1
ATOM 2850 C C . PRO A 1 350 ? 35.277 -20.816 -18.847 1.00 93.38 350 PRO A C 1
ATOM 2852 O O . PRO A 1 350 ? 34.185 -20.242 -18.894 1.00 93.38 350 PRO A O 1
ATOM 2855 N N . LEU A 1 351 ? 35.431 -22.082 -19.245 1.00 92.19 351 LEU A N 1
ATOM 2856 C CA . LEU A 1 351 ? 34.305 -23.025 -19.336 1.00 92.19 351 LEU A CA 1
ATOM 2857 C C . LEU A 1 351 ? 33.752 -23.328 -17.932 1.00 92.19 351 LEU A C 1
ATOM 2859 O O . LEU A 1 351 ? 34.408 -23.023 -16.937 1.00 92.19 351 LEU A O 1
ATOM 2863 N N . ILE A 1 352 ? 32.570 -23.950 -17.837 1.00 93.56 352 ILE A N 1
ATOM 2864 C CA . ILE A 1 352 ? 31.916 -24.240 -16.546 1.00 93.56 352 ILE A CA 1
ATOM 2865 C C . ILE A 1 352 ? 32.873 -24.964 -15.584 1.00 93.56 352 ILE A C 1
ATOM 2867 O O . ILE A 1 352 ? 33.215 -24.393 -14.553 1.00 93.56 352 ILE A O 1
ATOM 2871 N N . HIS A 1 353 ? 33.421 -26.124 -15.957 1.00 92.38 353 HIS A N 1
ATOM 2872 C CA . HIS A 1 353 ? 34.380 -26.880 -15.131 1.00 92.38 353 HIS A CA 1
ATOM 2873 C C . HIS A 1 353 ? 35.696 -26.143 -14.811 1.00 92.38 353 HIS A C 1
ATOM 2875 O O . HIS A 1 353 ? 36.405 -26.524 -13.883 1.00 92.38 353 HIS A O 1
ATOM 2881 N N . GLN A 1 354 ? 36.053 -25.097 -15.563 1.00 92.31 354 GLN A N 1
ATOM 2882 C CA . GLN A 1 354 ? 37.278 -24.311 -15.342 1.00 92.31 354 GLN A CA 1
ATOM 2883 C C . GLN A 1 354 ? 37.066 -23.163 -14.345 1.00 92.31 354 GLN A C 1
ATOM 2885 O O . GLN A 1 354 ? 38.022 -22.486 -13.957 1.00 92.31 354 GLN A O 1
ATOM 2890 N N . PHE A 1 355 ? 35.819 -22.904 -13.950 1.00 93.56 355 PHE A N 1
ATOM 2891 C CA . PHE A 1 355 ? 35.494 -21.871 -12.982 1.00 93.56 355 PHE A CA 1
ATOM 2892 C C . PHE A 1 355 ? 35.790 -22.362 -11.564 1.00 93.56 355 PHE A C 1
ATOM 2894 O O . PHE A 1 355 ? 35.076 -23.183 -10.992 1.00 93.56 355 PHE A O 1
ATOM 2901 N N . ASP A 1 356 ? 36.870 -21.844 -10.989 1.00 90.75 356 ASP A N 1
ATOM 2902 C CA . ASP A 1 356 ? 37.372 -22.218 -9.671 1.00 90.75 356 ASP A CA 1
ATOM 2903 C C . ASP A 1 356 ? 37.257 -21.072 -8.644 1.00 90.75 356 ASP A C 1
ATOM 2905 O O . ASP A 1 356 ? 36.721 -19.988 -8.898 1.00 90.75 356 ASP A O 1
ATOM 2909 N N . ARG A 1 357 ? 37.810 -21.304 -7.448 1.00 92.69 357 ARG A N 1
ATOM 2910 C CA . ARG A 1 357 ? 37.825 -20.323 -6.354 1.00 92.69 357 ARG A CA 1
ATOM 2911 C C . ARG A 1 357 ? 38.550 -19.021 -6.730 1.00 92.69 357 ARG A C 1
ATOM 2913 O O . ARG A 1 357 ? 38.220 -17.976 -6.175 1.00 92.69 357 ARG A O 1
ATOM 2920 N N . SER A 1 358 ? 39.475 -19.044 -7.696 1.00 91.88 358 SER A N 1
ATOM 2921 C CA . SER A 1 358 ? 40.216 -17.842 -8.096 1.00 91.88 358 SER A CA 1
ATOM 2922 C C . SER A 1 358 ? 39.323 -16.784 -8.755 1.00 91.88 358 SER A C 1
ATOM 2924 O O . SER A 1 358 ? 39.570 -15.599 -8.556 1.00 91.88 358 SER A O 1
ATOM 2926 N N . TYR A 1 359 ? 38.236 -17.178 -9.432 1.00 92.75 359 TYR A N 1
ATOM 2927 C CA . TYR A 1 359 ? 37.221 -16.243 -9.948 1.00 92.75 359 TYR A CA 1
ATOM 2928 C C . TYR A 1 359 ? 36.259 -15.741 -8.856 1.00 92.75 359 TYR A C 1
ATOM 2930 O O . TYR A 1 359 ? 35.698 -14.651 -8.960 1.00 92.75 359 TYR A O 1
ATOM 2938 N N . ILE A 1 360 ? 36.073 -16.509 -7.779 1.00 92.62 360 ILE A N 1
ATOM 2939 C CA . ILE A 1 360 ? 35.217 -16.124 -6.647 1.00 92.62 360 ILE A CA 1
ATOM 2940 C C . ILE A 1 360 ? 35.917 -15.045 -5.807 1.00 92.62 360 ILE A C 1
ATOM 2942 O O . ILE A 1 360 ? 35.374 -13.950 -5.613 1.00 92.62 360 ILE A O 1
ATOM 2946 N N . ASP A 1 361 ? 37.152 -15.323 -5.390 1.00 90.50 361 ASP A N 1
ATOM 2947 C CA . ASP A 1 361 ? 37.941 -14.458 -4.503 1.00 90.50 361 ASP A CA 1
ATOM 2948 C C . ASP A 1 361 ? 38.732 -13.374 -5.249 1.00 90.50 361 ASP A C 1
ATOM 2950 O O . ASP A 1 361 ? 39.122 -12.379 -4.646 1.00 90.50 361 ASP A O 1
ATOM 2954 N N . GLY A 1 362 ? 38.934 -13.524 -6.562 1.00 86.94 362 GLY A N 1
ATOM 2955 C CA . GLY A 1 362 ? 39.756 -12.616 -7.367 1.00 86.94 362 GLY A CA 1
ATOM 2956 C C . GLY A 1 362 ? 41.257 -12.832 -7.168 1.00 86.94 362 GLY A C 1
ATOM 2957 O O . GLY A 1 362 ? 42.006 -11.887 -6.929 1.00 86.94 362 GLY A O 1
ATOM 2958 N N . LEU A 1 363 ? 41.694 -14.090 -7.223 1.00 86.94 363 LEU A N 1
ATOM 2959 C CA . LEU A 1 363 ? 43.098 -14.485 -7.079 1.00 86.94 363 LEU A CA 1
ATOM 2960 C C . LEU A 1 363 ? 43.767 -14.628 -8.455 1.00 86.94 363 LEU A C 1
ATOM 2962 O O . LEU A 1 363 ? 43.096 -14.760 -9.478 1.00 86.94 363 LEU A O 1
ATOM 2966 N N . ASN A 1 364 ? 45.102 -14.639 -8.489 1.00 82.94 364 ASN A N 1
ATOM 2967 C CA . ASN A 1 364 ? 45.897 -14.874 -9.706 1.00 82.94 364 ASN A CA 1
ATOM 2968 C C . ASN A 1 364 ? 45.585 -13.894 -10.858 1.00 82.94 364 ASN A C 1
ATOM 2970 O O . ASN A 1 364 ? 45.518 -14.288 -12.020 1.00 82.94 364 ASN A O 1
ATOM 2974 N N . GLY A 1 365 ? 45.350 -12.617 -10.533 1.00 78.75 365 GLY A N 1
ATOM 2975 C CA . GLY A 1 365 ? 45.064 -11.564 -11.518 1.00 78.75 365 GLY A CA 1
ATOM 2976 C C . GLY A 1 365 ? 43.642 -11.581 -12.096 1.00 78.75 365 GLY A C 1
ATOM 2977 O O . GLY A 1 365 ? 43.335 -10.769 -12.968 1.00 78.75 365 GLY A O 1
ATOM 2978 N N . LYS A 1 366 ? 42.760 -12.468 -11.615 1.00 88.94 366 LYS A N 1
ATOM 2979 C CA . LYS A 1 366 ? 41.351 -12.530 -12.027 1.00 88.94 366 LYS A CA 1
ATOM 2980 C C . LYS A 1 366 ? 40.487 -11.577 -11.183 1.00 88.94 366 LYS A C 1
ATOM 2982 O O . LYS A 1 366 ? 40.771 -11.374 -10.005 1.00 88.94 366 LYS A O 1
ATOM 2987 N N . PRO A 1 367 ? 39.413 -10.989 -11.738 1.00 88.94 367 PRO A N 1
ATOM 2988 C CA . PRO A 1 367 ? 38.459 -10.206 -10.950 1.00 88.94 367 PRO A CA 1
ATOM 2989 C C . PRO A 1 367 ? 37.660 -11.078 -9.964 1.00 88.94 367 PRO A C 1
ATOM 2991 O O . PRO A 1 367 ? 37.434 -12.247 -10.232 1.00 88.94 367 PRO A O 1
ATOM 2994 N N . SER A 1 368 ? 37.180 -10.520 -8.847 1.00 92.50 368 SER A N 1
ATOM 2995 C CA . SER A 1 368 ? 36.382 -11.250 -7.839 1.00 92.50 368 SER A CA 1
ATOM 2996 C C . SER A 1 368 ? 34.875 -11.169 -8.107 1.00 92.50 368 SER A C 1
ATOM 2998 O O . SER A 1 368 ? 34.310 -10.071 -8.152 1.00 92.50 368 SER A O 1
ATOM 3000 N N . LEU A 1 369 ? 34.202 -12.323 -8.185 1.00 91.81 369 LEU A N 1
ATOM 3001 C CA . LEU A 1 369 ? 32.739 -12.414 -8.252 1.00 91.81 369 LEU A CA 1
ATOM 3002 C C . LEU A 1 369 ? 32.072 -11.866 -6.977 1.00 91.81 369 LEU A C 1
ATOM 3004 O O . LEU A 1 369 ? 31.081 -11.143 -7.074 1.00 91.81 369 LEU A O 1
ATOM 3008 N N . LEU A 1 370 ? 32.611 -12.157 -5.785 1.00 91.44 370 LEU A N 1
ATOM 3009 C CA . LEU A 1 370 ? 32.049 -11.669 -4.511 1.00 91.44 370 LEU A CA 1
ATOM 3010 C C . LEU A 1 370 ? 32.095 -10.137 -4.422 1.00 91.44 370 LEU A C 1
ATOM 3012 O O . LEU A 1 370 ? 31.120 -9.489 -4.025 1.00 91.44 370 LEU A O 1
ATOM 3016 N N . THR A 1 371 ? 33.210 -9.544 -4.851 1.00 88.00 371 THR A N 1
ATOM 3017 C CA . THR A 1 371 ? 33.372 -8.085 -4.899 1.00 88.00 371 THR A CA 1
ATOM 3018 C C . THR A 1 371 ? 32.402 -7.468 -5.902 1.00 88.00 371 THR A C 1
ATOM 3020 O O . THR A 1 371 ? 31.764 -6.461 -5.608 1.00 88.00 371 THR A O 1
ATOM 3023 N N . TRP A 1 372 ? 32.226 -8.099 -7.064 1.00 84.88 372 TRP A N 1
ATOM 3024 C CA . TRP A 1 372 ? 31.288 -7.637 -8.084 1.00 84.88 372 TRP A CA 1
ATOM 3025 C C . TRP A 1 372 ? 29.820 -7.719 -7.622 1.00 84.88 372 TRP A C 1
ATOM 3027 O O . TRP A 1 372 ? 29.055 -6.773 -7.808 1.00 84.88 372 TRP A O 1
ATOM 3037 N N . LEU A 1 373 ? 29.430 -8.795 -6.930 1.00 82.62 373 LEU A N 1
ATOM 3038 C CA . LEU A 1 373 ? 28.067 -8.990 -6.418 1.00 82.62 373 LEU A CA 1
ATOM 3039 C C . LEU A 1 373 ? 27.696 -8.074 -5.243 1.00 82.62 373 LEU A C 1
ATOM 3041 O O . LEU A 1 373 ? 26.516 -7.736 -5.083 1.00 82.62 373 LEU A O 1
ATOM 3045 N N . SER A 1 374 ? 28.673 -7.728 -4.400 1.00 81.94 374 SER A N 1
ATOM 3046 C CA . SER A 1 374 ? 28.482 -6.898 -3.200 1.00 81.94 374 SER A CA 1
ATOM 3047 C C . SER A 1 374 ? 28.507 -5.394 -3.481 1.00 81.94 374 SER A C 1
ATOM 3049 O O . SER A 1 374 ? 28.041 -4.604 -2.655 1.00 81.94 374 SER A O 1
ATOM 3051 N N . LYS A 1 375 ? 29.004 -4.993 -4.652 1.00 78.12 375 LYS A N 1
ATOM 3052 C CA . LYS A 1 375 ? 29.185 -3.596 -5.040 1.00 78.12 375 LYS A CA 1
ATOM 3053 C C . LYS A 1 375 ? 27.861 -2.830 -5.076 1.00 78.12 375 LYS A C 1
ATOM 3055 O O . LYS A 1 375 ? 26.923 -3.234 -5.757 1.00 78.12 375 LYS A O 1
ATOM 3060 N N . ASP A 1 376 ? 27.792 -1.733 -4.318 1.00 68.00 376 ASP A N 1
ATOM 3061 C CA . ASP A 1 376 ? 26.646 -0.809 -4.210 1.00 68.00 376 ASP A CA 1
ATOM 3062 C C . ASP A 1 376 ? 25.321 -1.427 -3.726 1.00 68.00 376 ASP A C 1
ATOM 3064 O O . ASP A 1 376 ? 24.244 -0.856 -3.909 1.00 68.00 376 ASP A O 1
ATOM 3068 N N . VAL A 1 377 ? 25.368 -2.589 -3.069 1.00 71.94 377 VAL A N 1
ATOM 3069 C CA . VAL A 1 377 ? 24.173 -3.352 -2.688 1.00 71.94 377 VAL A CA 1
ATOM 3070 C C . VAL A 1 377 ? 24.089 -3.499 -1.167 1.00 71.94 377 VAL A C 1
ATOM 3072 O O . VAL A 1 377 ? 25.055 -3.838 -0.489 1.00 71.94 377 VAL A O 1
ATOM 3075 N N . LYS A 1 378 ? 22.895 -3.285 -0.594 1.00 78.94 378 LYS A N 1
ATOM 3076 C CA . LYS A 1 378 ? 22.654 -3.515 0.845 1.00 78.94 378 LYS A CA 1
ATOM 3077 C C . LYS A 1 378 ? 23.000 -4.962 1.226 1.00 78.94 378 LYS A C 1
ATOM 3079 O O . LYS A 1 378 ? 22.614 -5.885 0.512 1.00 78.94 378 LYS A O 1
ATOM 3084 N N . LYS A 1 379 ? 23.605 -5.173 2.405 1.00 82.62 379 LYS A N 1
ATOM 3085 C CA . LYS A 1 379 ? 24.033 -6.503 2.899 1.00 82.62 379 LYS A CA 1
ATOM 3086 C C . LYS A 1 379 ? 22.956 -7.594 2.778 1.00 82.62 379 LYS A C 1
ATOM 3088 O O . LYS A 1 379 ? 23.259 -8.681 2.309 1.00 82.62 379 LYS A O 1
ATOM 3093 N N . ASN A 1 380 ? 21.695 -7.287 3.106 1.00 76.94 380 ASN A N 1
ATOM 3094 C CA . ASN A 1 380 ? 20.559 -8.214 2.946 1.00 76.94 380 ASN A CA 1
ATOM 3095 C C . ASN A 1 380 ? 20.338 -8.649 1.485 1.00 76.94 380 ASN A C 1
ATOM 3097 O O . ASN A 1 380 ? 20.080 -9.816 1.197 1.00 76.94 380 ASN A O 1
ATOM 3101 N N . THR A 1 381 ? 20.424 -7.705 0.548 1.00 77.75 381 THR A N 1
ATOM 3102 C CA . THR A 1 381 ? 20.233 -7.975 -0.880 1.00 77.75 381 THR A CA 1
ATOM 3103 C C . THR A 1 381 ? 21.413 -8.761 -1.444 1.00 77.75 381 THR A C 1
ATOM 3105 O O . THR A 1 381 ? 21.189 -9.699 -2.205 1.00 77.75 381 THR A O 1
ATOM 3108 N N . TYR A 1 382 ? 22.644 -8.431 -1.035 1.00 85.75 382 TYR A N 1
ATOM 3109 C CA . TYR A 1 382 ? 23.848 -9.185 -1.394 1.00 85.75 382 TYR A CA 1
ATOM 3110 C C . TYR A 1 382 ? 23.753 -10.637 -0.904 1.00 85.75 382 TYR A C 1
ATOM 3112 O O . TYR A 1 382 ? 23.871 -11.560 -1.705 1.00 85.75 382 TYR A O 1
ATOM 3120 N N . GLN A 1 383 ? 23.388 -10.841 0.366 1.00 87.94 383 GLN A N 1
ATOM 3121 C CA . GLN A 1 383 ? 23.152 -12.170 0.936 1.00 87.94 383 GLN A CA 1
ATOM 3122 C C . GLN A 1 383 ? 22.107 -12.964 0.134 1.00 87.94 383 GLN A C 1
ATOM 3124 O O . GLN A 1 383 ? 22.310 -14.127 -0.198 1.00 87.94 383 GLN A O 1
ATOM 3129 N N . SER A 1 384 ? 20.992 -12.322 -0.232 1.00 83.62 384 SER A N 1
ATOM 3130 C CA . SER A 1 384 ? 19.931 -12.954 -1.022 1.00 83.62 384 SER A CA 1
ATOM 3131 C C . SER A 1 384 ? 20.356 -13.301 -2.457 1.00 83.62 384 SER A C 1
ATOM 3133 O O . SER A 1 384 ? 19.786 -14.218 -3.048 1.00 83.62 384 SER A O 1
ATOM 3135 N N . ARG A 1 385 ? 21.309 -12.565 -3.044 1.00 86.50 385 ARG A N 1
ATOM 3136 C CA . ARG A 1 385 ? 21.903 -12.906 -4.347 1.00 86.50 385 ARG A CA 1
ATOM 3137 C C . ARG A 1 385 ? 22.833 -14.108 -4.219 1.00 86.50 385 ARG A C 1
ATOM 3139 O O . ARG A 1 385 ? 22.691 -15.030 -5.010 1.00 86.50 385 ARG A O 1
ATOM 3146 N N . LEU A 1 386 ? 23.697 -14.124 -3.201 1.00 90.81 386 LEU A N 1
ATOM 3147 C CA . LEU A 1 386 ? 24.617 -15.236 -2.949 1.00 90.81 386 LEU A CA 1
ATOM 3148 C C . LEU A 1 386 ? 23.896 -16.563 -2.734 1.00 90.81 386 LEU A C 1
ATOM 3150 O O . LEU A 1 386 ? 24.300 -17.541 -3.345 1.00 90.81 386 LEU A O 1
ATOM 3154 N N . TYR A 1 387 ? 22.806 -16.593 -1.956 1.00 90.75 387 TYR A N 1
ATOM 3155 C CA . TYR A 1 387 ? 22.016 -17.823 -1.797 1.00 90.75 387 TYR A CA 1
ATOM 3156 C C . TYR A 1 387 ? 21.573 -18.386 -3.152 1.00 90.75 387 TYR A C 1
ATOM 3158 O O . TYR A 1 387 ? 21.810 -19.546 -3.443 1.00 90.75 387 TYR A O 1
ATOM 3166 N N . ARG A 1 388 ? 21.020 -17.541 -4.030 1.00 90.19 388 ARG A N 1
ATOM 3167 C CA . ARG A 1 388 ? 20.517 -17.989 -5.339 1.00 90.19 388 ARG A CA 1
ATOM 3168 C C . ARG A 1 388 ? 21.620 -18.374 -6.325 1.00 90.19 388 ARG A C 1
ATOM 3170 O O . ARG A 1 388 ? 21.375 -19.204 -7.192 1.00 90.19 388 ARG A O 1
ATOM 3177 N N . ILE A 1 389 ? 22.793 -17.745 -6.233 1.00 93.00 389 ILE A N 1
ATOM 3178 C CA . ILE A 1 389 ? 23.964 -18.119 -7.040 1.00 93.00 389 ILE A CA 1
ATOM 3179 C C . ILE A 1 389 ? 24.551 -19.433 -6.530 1.00 93.00 389 ILE A C 1
ATOM 3181 O O . ILE A 1 389 ? 24.907 -20.269 -7.348 1.00 93.00 389 ILE A O 1
ATOM 3185 N N . SER A 1 390 ? 24.579 -19.647 -5.211 1.00 93.94 390 SER A N 1
ATOM 3186 C CA . SER A 1 390 ? 24.935 -20.942 -4.627 1.00 93.94 390 SER A CA 1
ATOM 3187 C C . SER A 1 390 ? 23.977 -22.033 -5.099 1.00 93.94 390 SER A C 1
ATOM 3189 O O . SER A 1 390 ? 24.447 -23.037 -5.608 1.00 93.94 390 SER A O 1
ATOM 3191 N N . ASP A 1 391 ? 22.659 -21.801 -5.053 1.00 92.56 391 ASP A N 1
ATOM 3192 C CA . ASP A 1 391 ? 21.666 -22.764 -5.558 1.00 92.56 391 ASP A CA 1
ATOM 3193 C C . ASP A 1 391 ? 21.888 -23.086 -7.052 1.00 92.56 391 ASP A C 1
ATOM 3195 O O . ASP A 1 391 ? 21.718 -24.220 -7.498 1.00 92.56 391 ASP A O 1
ATOM 3199 N N . PHE A 1 392 ? 22.280 -22.083 -7.849 1.00 94.38 392 PHE A N 1
ATOM 3200 C CA . PHE A 1 392 ? 22.637 -22.285 -9.253 1.00 94.38 392 PHE A CA 1
ATOM 3201 C C . PHE A 1 392 ? 23.944 -23.076 -9.410 1.00 94.38 392 PHE A C 1
ATOM 3203 O O . PHE A 1 392 ? 24.033 -23.918 -10.295 1.00 94.38 392 PHE A O 1
ATOM 3210 N N . PHE A 1 393 ? 24.947 -22.848 -8.561 1.00 95.38 393 PHE A N 1
ATOM 3211 C CA . PHE A 1 393 ? 26.198 -23.611 -8.571 1.00 95.38 393 PHE A CA 1
ATOM 3212 C C . PHE A 1 393 ? 25.989 -25.062 -8.126 1.00 95.38 393 PHE A C 1
ATOM 3214 O O . PHE A 1 393 ? 26.572 -25.958 -8.727 1.00 95.38 393 PHE A O 1
ATOM 3221 N N . ASP A 1 394 ? 25.104 -25.310 -7.162 1.00 94.31 394 ASP A N 1
ATOM 3222 C CA . ASP A 1 394 ? 24.682 -26.665 -6.790 1.00 94.31 394 ASP A CA 1
ATOM 3223 C C . ASP A 1 394 ? 23.998 -27.369 -7.974 1.00 94.31 394 ASP A C 1
ATOM 3225 O O . ASP A 1 394 ? 24.223 -28.551 -8.226 1.00 94.31 394 ASP A O 1
ATOM 3229 N N . PHE A 1 395 ? 23.199 -26.635 -8.759 1.00 94.12 395 PHE A N 1
ATOM 3230 C CA . PHE A 1 395 ? 22.666 -27.148 -10.022 1.00 94.12 395 PHE A CA 1
ATOM 3231 C C . PHE A 1 395 ? 23.773 -27.430 -11.051 1.00 94.12 395 PHE A C 1
ATOM 3233 O O . PHE A 1 395 ? 23.729 -28.475 -11.698 1.00 94.12 395 PHE A O 1
ATOM 3240 N N . LEU A 1 396 ? 24.757 -26.538 -11.206 1.00 94.69 396 LEU A N 1
ATOM 3241 C CA . LEU A 1 396 ? 25.873 -26.733 -12.139 1.00 94.69 396 LEU A CA 1
ATOM 3242 C C . LEU A 1 396 ? 26.715 -27.963 -11.795 1.00 94.69 396 LEU A C 1
ATOM 3244 O O . LEU A 1 396 ? 27.158 -28.647 -12.706 1.00 94.69 396 LEU A O 1
ATOM 3248 N N . GLU A 1 397 ? 26.888 -28.274 -10.512 1.00 93.69 397 GLU A N 1
ATOM 3249 C CA . GLU A 1 397 ? 27.610 -29.467 -10.050 1.00 93.69 397 GLU A CA 1
ATOM 3250 C C . GLU A 1 397 ? 26.912 -30.774 -10.459 1.00 93.69 397 GLU A C 1
ATOM 3252 O O . GLU A 1 397 ? 27.568 -31.793 -10.656 1.00 93.69 397 GLU A O 1
ATOM 3257 N N . LEU A 1 398 ? 25.589 -30.740 -10.647 1.00 90.19 398 LEU A N 1
ATOM 3258 C CA . LEU A 1 398 ? 24.814 -31.855 -11.201 1.00 90.19 398 LEU A CA 1
ATOM 3259 C C . LEU A 1 398 ? 24.723 -31.824 -12.734 1.00 90.19 398 LEU A C 1
ATOM 3261 O O . LEU A 1 398 ? 24.438 -32.849 -13.346 1.00 90.19 398 LEU A O 1
ATOM 3265 N N . TYR A 1 399 ? 24.863 -30.645 -13.343 1.00 90.62 399 TYR A N 1
ATOM 3266 C CA . TYR A 1 399 ? 24.660 -30.421 -14.776 1.00 90.62 399 TYR A CA 1
ATOM 3267 C C . TYR A 1 399 ? 25.939 -30.611 -15.601 1.00 90.62 399 TYR A C 1
ATOM 3269 O O . TYR A 1 399 ? 25.869 -31.087 -16.730 1.00 90.62 399 TYR A O 1
ATOM 3277 N N . ASP A 1 400 ? 27.098 -30.220 -15.073 1.00 89.88 400 ASP A N 1
ATOM 3278 C CA . ASP A 1 400 ? 28.381 -30.332 -15.762 1.00 89.88 400 ASP A CA 1
ATOM 3279 C C . ASP A 1 400 ? 29.077 -31.656 -15.426 1.00 89.88 400 ASP A C 1
ATOM 3281 O O . ASP A 1 400 ? 29.681 -31.828 -14.368 1.00 89.88 400 ASP A O 1
ATOM 3285 N N . GLU A 1 401 ? 29.045 -32.584 -16.380 1.00 85.44 401 GLU A N 1
ATOM 3286 C CA . GLU A 1 401 ? 29.676 -33.908 -16.272 1.00 85.44 401 GLU A CA 1
ATOM 3287 C C . GLU A 1 401 ? 31.214 -33.842 -16.191 1.00 85.44 401 GLU A C 1
ATOM 3289 O O . GLU A 1 401 ? 31.864 -34.816 -15.817 1.00 85.44 401 GLU A O 1
ATOM 3294 N N . ASN A 1 402 ? 31.808 -32.680 -16.489 1.00 84.75 402 ASN A N 1
ATOM 3295 C CA . ASN A 1 402 ? 33.255 -32.451 -16.467 1.00 84.75 402 ASN A CA 1
ATOM 3296 C C . ASN A 1 402 ? 33.795 -32.049 -15.081 1.00 84.75 402 ASN A C 1
ATOM 3298 O O . ASN A 1 402 ? 34.986 -31.756 -14.948 1.00 84.75 402 ASN A O 1
ATOM 3302 N N . GLY A 1 403 ? 32.951 -32.054 -14.043 1.00 84.81 403 GLY A N 1
ATOM 3303 C CA . GLY A 1 403 ? 33.393 -31.990 -12.650 1.00 84.81 403 GLY A CA 1
ATOM 3304 C C . GLY A 1 403 ? 33.414 -30.599 -12.016 1.00 84.81 403 GLY A C 1
ATOM 3305 O O . GLY A 1 403 ? 34.212 -30.371 -11.099 1.00 84.81 403 GLY A O 1
ATOM 3306 N N . PHE A 1 404 ? 32.552 -29.671 -12.448 1.00 93.06 404 PHE A N 1
ATOM 3307 C CA . PHE A 1 404 ? 32.293 -28.447 -11.684 1.00 93.06 404 PHE A CA 1
ATOM 3308 C C . PHE A 1 404 ? 31.939 -28.753 -10.219 1.00 93.06 404 PHE A C 1
ATOM 3310 O O . PHE A 1 404 ? 31.243 -29.717 -9.911 1.00 93.06 404 PHE A O 1
ATOM 3317 N N . ARG A 1 405 ? 32.411 -27.909 -9.297 1.00 90.44 405 ARG A N 1
ATOM 3318 C CA . ARG A 1 405 ? 32.115 -28.011 -7.861 1.00 90.44 405 ARG A CA 1
ATOM 3319 C C . ARG A 1 405 ? 31.688 -26.658 -7.330 1.00 90.44 405 ARG A C 1
ATOM 3321 O O . ARG A 1 405 ? 32.399 -25.671 -7.551 1.00 90.44 405 ARG A O 1
ATOM 3328 N N . ASN A 1 406 ? 30.611 -26.611 -6.553 1.00 92.12 406 ASN A N 1
ATOM 3329 C CA . ASN A 1 406 ? 30.270 -25.397 -5.834 1.00 92.12 406 ASN A CA 1
ATOM 3330 C C . ASN A 1 406 ? 31.310 -25.129 -4.731 1.00 92.12 406 ASN A C 1
ATOM 3332 O O . ASN A 1 406 ? 31.433 -25.862 -3.752 1.00 92.12 406 ASN A O 1
ATOM 3336 N N . ARG A 1 407 ? 32.084 -24.051 -4.893 1.00 89.19 407 ARG A N 1
ATOM 3337 C CA . ARG A 1 407 ? 33.111 -23.618 -3.929 1.00 89.19 407 ARG A CA 1
ATOM 3338 C C . ARG A 1 407 ? 32.687 -22.404 -3.100 1.00 89.19 407 ARG A C 1
ATOM 3340 O O . ARG A 1 407 ? 33.547 -21.782 -2.474 1.00 89.19 407 ARG A O 1
ATOM 3347 N N . ILE A 1 408 ? 31.403 -22.044 -3.108 1.00 91.25 408 ILE A N 1
ATOM 3348 C CA . ILE A 1 408 ? 30.840 -21.001 -2.246 1.00 91.25 408 ILE A CA 1
ATOM 3349 C C . ILE A 1 408 ? 30.522 -21.610 -0.873 1.00 91.25 408 ILE A C 1
ATOM 3351 O O . ILE A 1 408 ? 29.871 -22.643 -0.763 1.00 91.25 408 ILE A O 1
ATOM 3355 N N . SER A 1 409 ? 30.970 -20.955 0.197 1.00 88.19 409 SER A N 1
ATOM 3356 C CA . SER A 1 409 ? 30.775 -21.386 1.580 1.00 88.19 409 SER A CA 1
ATOM 3357 C C . SER A 1 409 ? 29.883 -20.420 2.349 1.00 88.19 409 SER A C 1
ATOM 3359 O O . SER A 1 409 ? 30.247 -19.268 2.597 1.00 88.19 409 SER A O 1
ATOM 3361 N N . ASN A 1 410 ? 28.758 -20.933 2.858 1.00 82.62 410 ASN A N 1
ATOM 3362 C CA . ASN A 1 410 ? 27.836 -20.191 3.729 1.00 82.62 410 ASN A CA 1
ATOM 3363 C C . ASN A 1 410 ? 28.501 -19.621 4.993 1.00 82.62 410 ASN A C 1
ATOM 3365 O O . ASN A 1 410 ? 28.001 -18.654 5.565 1.00 82.62 410 ASN A O 1
ATOM 3369 N N . LYS A 1 411 ? 29.614 -20.214 5.445 1.00 83.94 411 LYS A N 1
ATOM 3370 C CA . LYS A 1 411 ? 30.335 -19.782 6.651 1.00 83.94 411 LYS A CA 1
ATOM 3371 C C . LYS A 1 411 ? 31.335 -18.656 6.387 1.00 83.94 411 LYS A C 1
ATOM 3373 O O . LYS A 1 411 ? 31.625 -17.902 7.309 1.00 83.94 411 LYS A O 1
ATOM 3378 N N . VAL A 1 412 ? 31.875 -18.575 5.171 1.00 85.25 412 VAL A N 1
ATOM 3379 C CA . VAL A 1 412 ? 33.005 -17.688 4.840 1.00 85.25 412 VAL A CA 1
ATOM 3380 C C . VAL A 1 412 ? 32.570 -16.535 3.935 1.00 85.25 412 VAL A C 1
ATOM 3382 O O . VAL A 1 412 ? 32.961 -15.398 4.172 1.00 85.25 412 VAL A O 1
ATOM 3385 N N . ASP A 1 413 ? 31.719 -16.800 2.942 1.00 88.88 413 ASP A N 1
ATOM 3386 C CA . ASP A 1 413 ? 31.443 -15.843 1.859 1.00 88.88 413 ASP A CA 1
ATOM 3387 C C . ASP A 1 413 ? 30.227 -14.950 2.125 1.00 88.88 413 ASP A C 1
ATOM 3389 O O . ASP A 1 413 ? 30.065 -13.881 1.527 1.00 88.88 413 ASP A O 1
ATOM 3393 N N . PHE A 1 414 ? 29.338 -15.385 3.020 1.00 90.62 414 PHE A N 1
ATOM 3394 C CA . PHE A 1 414 ? 28.065 -14.718 3.252 1.00 90.62 414 PHE A CA 1
ATOM 3395 C C . PHE A 1 414 ? 28.222 -13.553 4.232 1.00 90.62 414 PHE A C 1
ATOM 3397 O O . PHE A 1 414 ? 28.796 -13.712 5.310 1.00 90.62 414 PHE A O 1
ATOM 3404 N N . PRO A 1 415 ? 27.654 -12.372 3.923 1.00 87.19 415 PRO A N 1
ATOM 3405 C CA . PRO A 1 415 ? 27.729 -11.232 4.821 1.00 87.19 415 PRO A CA 1
ATOM 3406 C C . PRO A 1 415 ? 26.937 -11.506 6.105 1.00 87.19 415 PRO A C 1
ATOM 3408 O O . PRO A 1 415 ? 25.819 -12.026 6.071 1.00 87.19 415 PRO A O 1
ATOM 3411 N N . ILE A 1 416 ? 27.471 -11.062 7.244 1.00 80.50 416 ILE A N 1
ATOM 3412 C CA . ILE A 1 416 ? 26.730 -11.066 8.509 1.00 80.50 416 ILE A CA 1
ATOM 3413 C C . ILE A 1 416 ? 25.635 -10.004 8.428 1.00 80.50 416 ILE A C 1
ATOM 3415 O O . ILE A 1 416 ? 25.912 -8.808 8.263 1.00 80.50 416 ILE A O 1
ATOM 3419 N N . VAL A 1 417 ? 24.382 -10.433 8.570 1.00 79.06 417 VAL A N 1
ATOM 3420 C CA . VAL A 1 417 ? 23.229 -9.533 8.604 1.00 79.06 417 VAL A CA 1
ATOM 3421 C C . VAL A 1 417 ? 22.368 -9.821 9.821 1.00 79.06 417 VAL A C 1
ATOM 3423 O O . VAL A 1 417 ? 22.124 -10.974 10.175 1.00 79.06 417 VAL A O 1
ATOM 3426 N N . ARG A 1 418 ? 21.927 -8.755 10.501 1.00 66.12 418 ARG A N 1
ATOM 3427 C CA . ARG A 1 418 ? 21.031 -8.884 11.652 1.00 66.12 418 ARG A CA 1
ATOM 3428 C C . ARG A 1 418 ? 19.729 -9.515 11.166 1.00 66.12 418 ARG A C 1
ATOM 3430 O O . ARG A 1 418 ? 19.102 -8.983 10.252 1.00 66.12 418 ARG A O 1
ATOM 3437 N N . ARG A 1 419 ? 19.302 -10.615 11.796 1.00 51.06 419 ARG A N 1
ATOM 3438 C CA . ARG A 1 419 ? 17.927 -11.102 11.631 1.00 51.06 419 ARG A CA 1
ATOM 3439 C C . ARG A 1 419 ? 16.994 -9.948 11.980 1.00 51.06 419 ARG A C 1
ATOM 3441 O O . ARG A 1 419 ? 17.143 -9.347 13.045 1.00 51.06 419 ARG A O 1
ATOM 3448 N N . ASN A 1 420 ? 16.053 -9.636 11.092 1.00 42.06 420 ASN A N 1
ATOM 3449 C CA . ASN A 1 420 ? 14.992 -8.700 11.428 1.00 42.06 420 ASN A CA 1
ATOM 3450 C C . ASN A 1 420 ? 14.297 -9.245 12.680 1.00 42.06 420 ASN A C 1
ATOM 3452 O O . ASN A 1 420 ? 13.710 -10.327 12.638 1.00 42.06 420 ASN A O 1
ATOM 3456 N N . LYS A 1 421 ? 14.386 -8.513 13.798 1.00 41.81 421 LYS A N 1
ATOM 3457 C CA . LYS A 1 421 ? 13.428 -8.688 14.890 1.00 41.81 421 LYS A CA 1
ATOM 3458 C C . LYS A 1 421 ? 12.056 -8.508 14.243 1.00 41.81 421 LYS A C 1
ATOM 3460 O O . LYS A 1 421 ? 11.895 -7.572 13.456 1.00 41.81 421 LYS A O 1
ATOM 3465 N N . GLY A 1 422 ? 11.141 -9.454 14.456 1.00 38.88 422 GLY A N 1
ATOM 3466 C CA . GLY A 1 422 ? 9.814 -9.409 13.844 1.00 38.88 422 GLY A CA 1
ATOM 3467 C C . GLY A 1 422 ? 9.249 -7.999 13.975 1.00 38.88 422 GLY A C 1
ATOM 3468 O O . GLY A 1 422 ? 9.290 -7.424 15.057 1.00 38.88 422 GLY A O 1
ATOM 3469 N N . THR A 1 423 ? 8.843 -7.396 12.859 1.00 37.47 423 THR A N 1
ATOM 3470 C CA . THR A 1 423 ? 8.312 -6.035 12.878 1.00 37.47 423 THR A CA 1
ATOM 3471 C C . THR A 1 423 ? 7.056 -6.055 13.741 1.00 37.47 423 THR A C 1
ATOM 3473 O O . THR A 1 423 ? 6.089 -6.731 13.385 1.00 37.47 423 THR A O 1
ATOM 3476 N N . GLU A 1 424 ? 7.058 -5.351 14.873 1.00 51.25 424 GLU A N 1
ATOM 3477 C CA . GLU A 1 424 ? 5.834 -5.084 15.624 1.00 51.25 424 GLU A CA 1
ATOM 3478 C C . GLU A 1 424 ? 4.946 -4.204 14.743 1.00 51.25 424 GLU A C 1
ATOM 3480 O O . GLU A 1 424 ? 5.080 -2.987 14.696 1.00 51.25 424 GLU A O 1
ATOM 3485 N N . LYS A 1 425 ? 4.071 -4.832 13.954 1.00 61.69 425 LYS A N 1
ATOM 3486 C CA . LYS A 1 425 ? 3.169 -4.117 13.046 1.00 61.69 425 LYS A CA 1
ATOM 3487 C C . LYS A 1 425 ? 2.292 -3.170 13.863 1.00 61.69 425 LYS A C 1
ATOM 3489 O O . LYS A 1 425 ? 1.545 -3.643 14.719 1.00 61.69 425 LYS A O 1
ATOM 3494 N N . LYS A 1 426 ? 2.369 -1.861 13.618 1.00 73.69 426 LYS A N 1
ATOM 3495 C CA . LYS A 1 426 ? 1.504 -0.873 14.277 1.00 73.69 426 LYS A CA 1
ATOM 3496 C C . LYS A 1 426 ? 0.053 -1.116 13.842 1.00 73.69 426 LYS A C 1
ATOM 3498 O O . LYS A 1 426 ? -0.215 -1.202 12.640 1.00 73.69 426 LYS A O 1
ATOM 3503 N N . THR A 1 427 ? -0.839 -1.315 14.805 1.00 77.44 427 THR A N 1
ATOM 3504 C CA . THR A 1 427 ? -2.286 -1.502 14.612 1.00 77.44 427 THR A CA 1
ATOM 3505 C C . THR A 1 427 ? -3.011 -0.175 14.811 1.00 77.44 427 THR A C 1
ATOM 3507 O O . THR A 1 427 ? -2.451 0.746 15.405 1.00 77.44 427 THR A O 1
ATOM 3510 N N . ILE A 1 428 ? -4.234 -0.067 14.287 1.00 80.75 428 ILE A N 1
ATOM 3511 C CA . ILE A 1 428 ? -5.162 0.991 14.712 1.00 80.75 428 ILE A CA 1
ATOM 3512 C C . ILE A 1 428 ? -5.528 0.704 16.172 1.00 80.75 428 ILE A C 1
ATOM 3514 O O . ILE A 1 428 ? -5.719 -0.460 16.530 1.00 80.75 428 ILE A O 1
ATOM 3518 N N . ASP A 1 429 ? -5.542 1.748 16.991 1.00 72.12 429 ASP A N 1
ATOM 3519 C CA . ASP A 1 429 ? -5.968 1.696 18.389 1.00 72.12 429 ASP A CA 1
ATOM 3520 C C . ASP A 1 429 ? -7.477 1.384 18.466 1.00 72.12 429 ASP A C 1
ATOM 3522 O O . ASP A 1 429 ? -8.241 1.847 17.612 1.00 72.12 429 ASP A O 1
ATOM 3526 N N . GLN A 1 430 ? -7.895 0.579 19.446 1.00 64.50 430 GLN A N 1
ATOM 3527 C CA . GLN A 1 430 ? -9.291 0.155 19.613 1.00 64.50 430 GLN A CA 1
ATOM 3528 C C . GLN A 1 430 ? -10.226 1.360 19.777 1.00 64.50 430 GLN A C 1
ATOM 3530 O O . GLN A 1 430 ? -11.283 1.400 19.148 1.00 64.50 430 GLN A O 1
ATOM 3535 N N . ASP A 1 431 ? -9.783 2.404 20.491 1.00 65.62 431 ASP A N 1
ATOM 3536 C CA . ASP A 1 431 ? -10.573 3.625 20.703 1.00 65.62 431 ASP A CA 1
ATOM 3537 C C . ASP A 1 431 ? -10.921 4.332 19.371 1.00 65.62 431 ASP A C 1
ATOM 3539 O O . ASP A 1 431 ? -11.922 5.041 19.269 1.00 65.62 431 ASP A O 1
ATOM 3543 N N . TYR A 1 432 ? -10.126 4.114 18.316 1.00 79.12 432 TYR A N 1
ATOM 3544 C CA . TYR A 1 432 ? -10.333 4.719 16.998 1.00 79.12 432 TYR A CA 1
ATOM 3545 C C . TYR A 1 432 ? -10.911 3.757 15.958 1.00 79.12 432 TYR A C 1
ATOM 3547 O O . TYR A 1 432 ? -11.387 4.226 14.921 1.00 79.12 432 TYR A O 1
ATOM 3555 N N . PHE A 1 433 ? -10.873 2.438 16.178 1.00 82.75 433 PHE A N 1
ATOM 3556 C CA . PHE A 1 433 ? -11.261 1.458 15.160 1.00 82.75 433 PHE A CA 1
ATOM 3557 C C . PHE A 1 433 ? -12.706 1.654 14.689 1.00 82.75 433 PHE A C 1
ATOM 3559 O O . PHE A 1 433 ? -12.944 1.776 13.486 1.00 82.75 433 PHE A O 1
ATOM 3566 N N . SER A 1 434 ? -13.651 1.778 15.625 1.00 77.94 434 SER A N 1
ATOM 3567 C CA . SER A 1 434 ? -15.072 1.989 15.310 1.00 77.94 434 SER A CA 1
ATOM 3568 C C . SER A 1 434 ? -15.318 3.277 14.511 1.00 77.94 434 SER A C 1
ATOM 3570 O O . SER A 1 434 ? -16.175 3.321 13.626 1.00 77.94 434 SER A O 1
ATOM 3572 N N . ILE A 1 435 ? -14.534 4.324 14.776 1.00 85.31 435 ILE A N 1
ATOM 3573 C CA . ILE A 1 435 ? -14.637 5.618 14.099 1.00 85.31 435 ILE A CA 1
ATOM 3574 C C . ILE A 1 435 ? -14.046 5.525 12.688 1.00 85.31 435 ILE A C 1
ATOM 3576 O O . ILE A 1 435 ? -14.673 5.986 11.737 1.00 85.31 435 ILE A O 1
ATOM 3580 N N . VAL A 1 436 ? -12.880 4.883 12.528 1.00 90.75 436 VAL A N 1
ATOM 3581 C CA . VAL A 1 436 ? -12.270 4.618 11.210 1.00 90.75 436 VAL A CA 1
ATOM 3582 C C . VAL A 1 436 ? -13.205 3.777 10.346 1.00 90.75 436 VAL A C 1
ATOM 3584 O O . VAL A 1 436 ? -13.375 4.073 9.162 1.00 90.75 436 VAL A O 1
ATOM 3587 N N . TYR A 1 437 ? -13.823 2.753 10.934 1.00 89.31 437 TYR A N 1
ATOM 3588 C CA . TYR A 1 437 ? -14.810 1.905 10.277 1.00 89.31 437 TYR A CA 1
ATOM 3589 C C . TYR A 1 437 ? -15.989 2.745 9.755 1.00 89.31 437 TYR A C 1
ATOM 3591 O O . TYR A 1 437 ? -16.210 2.796 8.544 1.00 89.31 437 TYR A O 1
ATOM 3599 N N . LYS A 1 438 ? -16.661 3.513 10.626 1.00 88.25 438 LYS A N 1
ATOM 3600 C CA . LYS A 1 438 ? -17.791 4.386 10.246 1.00 88.25 438 LYS A CA 1
ATOM 3601 C C . LYS A 1 438 ? -17.405 5.428 9.196 1.00 88.25 438 LYS A C 1
ATOM 3603 O O . LYS A 1 438 ? -18.137 5.638 8.235 1.00 88.25 438 LYS A O 1
ATOM 3608 N N . PHE A 1 439 ? -16.243 6.060 9.354 1.00 94.69 439 PHE A N 1
ATOM 3609 C CA . PHE A 1 439 ? -15.723 7.053 8.414 1.00 94.69 439 PHE A CA 1
ATOM 3610 C C . PHE A 1 439 ? -15.478 6.453 7.025 1.00 94.69 439 PHE A C 1
ATOM 3612 O O . PHE A 1 439 ? -15.820 7.063 6.014 1.00 94.69 439 PHE A O 1
ATOM 3619 N N . THR A 1 440 ? -14.921 5.240 6.970 1.00 95.06 440 THR A N 1
ATOM 3620 C CA . THR A 1 440 ? -14.665 4.536 5.708 1.00 95.06 440 THR A CA 1
ATOM 3621 C C . THR A 1 440 ? -15.969 4.204 4.985 1.00 95.06 440 THR A C 1
ATOM 3623 O O . THR A 1 440 ? -16.059 4.438 3.781 1.00 95.06 440 THR A O 1
ATOM 3626 N N . PHE A 1 441 ? -16.983 3.713 5.706 1.00 93.00 441 PHE A N 1
ATOM 3627 C CA . PHE A 1 441 ? -18.305 3.433 5.137 1.00 93.00 441 PHE A CA 1
ATOM 3628 C C . PHE A 1 441 ? -19.004 4.704 4.645 1.00 93.00 441 PHE A C 1
ATOM 3630 O O . PHE A 1 441 ? -19.441 4.741 3.500 1.00 93.00 441 PHE A O 1
ATOM 3637 N N . ALA A 1 442 ? -19.002 5.778 5.439 1.00 95.06 442 ALA A N 1
ATOM 3638 C CA . ALA A 1 442 ? -19.612 7.049 5.049 1.00 95.06 442 ALA A CA 1
ATOM 3639 C C . ALA A 1 442 ? -18.993 7.627 3.760 1.00 95.06 442 ALA A C 1
ATOM 3641 O O . ALA A 1 442 ? -19.704 8.102 2.875 1.00 95.06 442 ALA A O 1
ATOM 3642 N N . ILE A 1 443 ? -17.664 7.553 3.612 1.00 95.81 443 ILE A N 1
ATOM 3643 C CA . ILE A 1 443 ? -16.983 7.980 2.380 1.00 95.81 443 ILE A CA 1
ATOM 3644 C C . ILE A 1 443 ? -17.295 7.045 1.208 1.00 95.81 443 ILE A C 1
ATOM 3646 O O . ILE A 1 443 ? -17.478 7.521 0.087 1.00 95.81 443 ILE A O 1
ATOM 3650 N N . ALA A 1 444 ? -17.348 5.732 1.437 1.00 95.00 444 ALA A N 1
ATOM 3651 C CA . ALA A 1 444 ? -17.692 4.768 0.397 1.00 95.00 444 ALA A CA 1
ATOM 3652 C C . ALA A 1 444 ? -19.116 4.978 -0.129 1.00 95.00 444 ALA A C 1
ATOM 3654 O O . ALA A 1 444 ? -19.310 4.975 -1.342 1.00 95.00 444 ALA A O 1
ATOM 3655 N N . ASP A 1 445 ? -20.085 5.237 0.747 1.00 93.81 445 ASP A N 1
ATOM 3656 C CA . ASP A 1 445 ? -21.460 5.541 0.346 1.00 93.81 445 ASP A CA 1
ATOM 3657 C C . ASP A 1 445 ? -21.542 6.860 -0.436 1.00 93.81 445 ASP A C 1
ATOM 3659 O O . ASP A 1 445 ? -22.287 6.959 -1.409 1.00 93.81 445 ASP A O 1
ATOM 3663 N N . TRP A 1 446 ? -20.713 7.853 -0.102 1.00 95.69 446 TRP A N 1
ATOM 3664 C CA . TRP A 1 446 ? -20.644 9.096 -0.875 1.00 95.69 446 TRP A CA 1
ATOM 3665 C C . TRP A 1 446 ? -20.044 8.914 -2.270 1.00 95.69 446 TRP A C 1
ATOM 3667 O O . TRP A 1 446 ? -20.604 9.405 -3.248 1.00 95.69 446 TRP A O 1
ATOM 3677 N N . PHE A 1 447 ? -18.949 8.165 -2.411 1.00 95.38 447 PHE A N 1
ATOM 3678 C CA . PHE A 1 447 ? -18.423 7.852 -3.745 1.00 95.38 447 PHE A CA 1
ATOM 3679 C C . PHE A 1 447 ? -19.349 6.920 -4.541 1.00 95.38 447 PHE A C 1
ATOM 3681 O O . PHE A 1 447 ? -19.390 7.006 -5.772 1.00 95.38 447 PHE A O 1
ATOM 3688 N N . TRP A 1 448 ? -20.117 6.063 -3.864 1.00 95.25 448 TRP A N 1
ATOM 3689 C CA . TRP A 1 448 ? -21.169 5.274 -4.498 1.00 95.25 448 TRP A CA 1
ATOM 3690 C C . TRP A 1 448 ? -22.285 6.169 -5.037 1.00 95.25 448 TRP A C 1
ATOM 3692 O O . TRP A 1 448 ? -22.652 6.036 -6.199 1.00 95.25 448 TRP A O 1
ATOM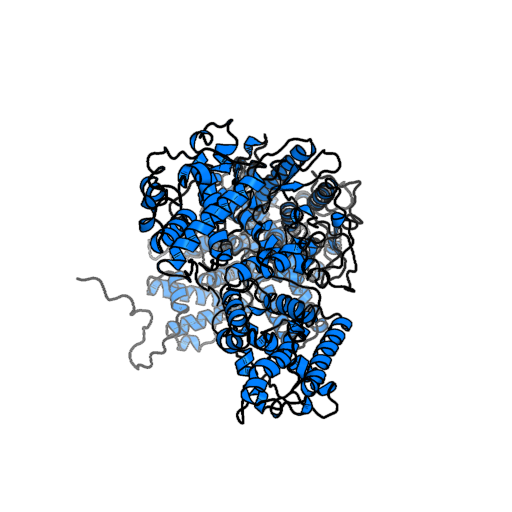 3702 N N . HIS A 1 449 ? -22.738 7.153 -4.256 1.00 94.69 449 HIS A N 1
ATOM 3703 C CA . HIS A 1 449 ? -23.687 8.177 -4.706 1.00 94.69 449 HIS A CA 1
ATOM 3704 C C . HIS A 1 449 ? -23.183 8.932 -5.945 1.00 94.69 449 HIS A C 1
ATOM 3706 O O . HIS A 1 449 ? -23.918 9.073 -6.917 1.00 94.69 449 HIS A O 1
ATOM 3712 N N . LEU A 1 450 ? -21.907 9.338 -5.977 1.00 93.31 450 LEU A N 1
ATOM 3713 C CA . LEU A 1 450 ? -21.308 9.941 -7.179 1.00 93.31 450 LEU A CA 1
ATOM 3714 C C . LEU A 1 450 ? -21.288 8.990 -8.382 1.00 93.31 450 LEU A C 1
ATOM 3716 O O . LEU A 1 450 ? -21.448 9.424 -9.521 1.00 93.31 450 LEU A O 1
ATOM 3720 N N . THR A 1 451 ? -21.059 7.699 -8.135 1.00 93.25 451 THR A N 1
ATOM 3721 C CA . THR A 1 451 ? -21.089 6.674 -9.183 1.00 93.25 451 THR A CA 1
ATOM 3722 C C . THR A 1 451 ? -22.496 6.556 -9.763 1.00 93.25 451 THR A C 1
ATOM 3724 O O . THR A 1 451 ? -22.638 6.601 -10.980 1.00 93.25 451 THR A O 1
ATOM 3727 N N . GLN A 1 452 ? -23.520 6.488 -8.910 1.00 92.69 452 GLN A N 1
ATOM 3728 C CA . GLN A 1 452 ? -24.923 6.426 -9.325 1.00 92.69 452 GLN A CA 1
ATOM 3729 C C . GLN A 1 452 ? -25.333 7.674 -10.112 1.00 92.69 452 GLN A C 1
ATOM 3731 O O . GLN A 1 452 ? -25.841 7.548 -11.217 1.00 92.69 452 GLN A O 1
ATOM 3736 N N . GLN A 1 453 ? -24.971 8.877 -9.648 1.00 91.19 453 GLN A N 1
ATOM 3737 C CA . GLN A 1 453 ? -25.203 10.108 -10.416 1.00 91.19 453 GLN A CA 1
ATOM 3738 C C . GLN A 1 453 ? -24.580 10.053 -11.820 1.00 91.19 453 GLN A C 1
ATOM 3740 O O . GLN A 1 453 ? -25.201 10.477 -12.795 1.00 91.19 453 GLN A O 1
ATOM 3745 N N . ALA A 1 454 ? -23.355 9.533 -11.942 1.00 89.06 454 ALA A N 1
ATOM 3746 C CA . ALA A 1 454 ? -22.698 9.393 -13.237 1.00 89.06 454 ALA A CA 1
ATOM 3747 C C . ALA A 1 454 ? -23.389 8.362 -14.145 1.00 89.06 454 ALA A C 1
ATOM 3749 O O . ALA A 1 454 ? -23.477 8.593 -15.354 1.00 89.06 454 ALA A O 1
ATOM 3750 N N . VAL A 1 455 ? -23.888 7.262 -13.569 1.00 89.06 455 VAL A N 1
ATOM 3751 C CA . VAL A 1 455 ? -24.690 6.239 -14.261 1.00 89.06 455 VAL A CA 1
ATOM 3752 C C . VAL A 1 455 ? -26.026 6.815 -14.738 1.00 89.06 455 VAL A C 1
ATOM 3754 O O . VAL A 1 455 ? -26.373 6.632 -15.901 1.00 89.06 455 VAL A O 1
ATOM 3757 N N . ASP A 1 456 ? -26.680 7.638 -13.918 1.00 88.81 456 ASP A N 1
ATOM 3758 C CA . ASP A 1 456 ? -27.902 8.388 -14.251 1.00 88.81 456 ASP A CA 1
ATOM 3759 C C . ASP A 1 456 ? -27.667 9.518 -15.280 1.00 88.81 456 ASP A C 1
ATOM 3761 O O . ASP A 1 456 ? -28.567 10.289 -15.619 1.00 88.81 456 ASP A O 1
ATOM 3765 N N . GLY A 1 457 ? -26.441 9.645 -15.797 1.00 84.06 457 GLY A N 1
ATOM 3766 C CA . GLY A 1 457 ? -26.082 10.551 -16.884 1.00 84.06 457 GLY A CA 1
ATOM 3767 C C . GLY A 1 457 ? -25.529 11.908 -16.444 1.00 84.06 457 GLY A C 1
ATOM 3768 O O . GLY A 1 457 ? -25.098 12.684 -17.309 1.00 84.06 457 GLY A O 1
ATOM 3769 N N . ILE A 1 458 ? -25.454 12.193 -15.140 1.00 85.50 458 ILE A N 1
ATOM 3770 C CA . ILE A 1 458 ? -24.928 13.454 -14.597 1.00 85.50 458 ILE A CA 1
ATOM 3771 C C . ILE A 1 458 ? -23.406 13.512 -14.787 1.00 85.50 458 ILE A C 1
ATOM 3773 O O . ILE A 1 458 ? -22.657 12.621 -14.395 1.00 85.50 458 ILE A O 1
ATOM 3777 N N . ASN A 1 459 ? -22.907 14.592 -15.389 1.00 83.38 459 ASN A N 1
ATOM 3778 C CA . ASN A 1 459 ? -21.466 14.796 -15.547 1.00 83.38 459 ASN A CA 1
ATOM 3779 C C . ASN A 1 459 ? -20.861 15.382 -14.265 1.00 83.38 459 ASN A C 1
ATOM 3781 O O . ASN A 1 459 ? -21.155 16.526 -13.922 1.00 83.38 459 ASN A O 1
ATOM 3785 N N . LEU A 1 460 ? -19.956 14.642 -13.614 1.00 83.44 460 LEU A N 1
ATOM 3786 C CA . LEU A 1 460 ? -19.298 15.095 -12.379 1.00 83.44 460 LEU A CA 1
ATOM 3787 C C . LEU A 1 460 ? -18.380 16.320 -12.581 1.00 83.44 460 LEU A C 1
ATOM 3789 O O . LEU A 1 460 ? -18.221 17.110 -11.658 1.00 83.44 460 LEU A O 1
ATOM 3793 N N . ASN A 1 461 ? -17.797 16.496 -13.778 1.00 79.44 461 ASN A N 1
ATOM 3794 C CA . ASN A 1 461 ? -16.989 17.661 -14.191 1.00 79.44 461 ASN A CA 1
ATOM 3795 C C . ASN A 1 461 ? -15.904 18.114 -13.188 1.00 79.44 461 ASN A C 1
ATOM 3797 O O . ASN A 1 461 ? -15.572 19.298 -13.117 1.00 79.44 461 ASN A O 1
ATOM 3801 N N . VAL A 1 462 ? -15.312 17.182 -12.441 1.00 80.88 462 VAL A N 1
ATOM 3802 C CA . VAL A 1 462 ? -14.241 17.485 -11.485 1.00 80.88 462 VAL A CA 1
ATOM 3803 C C . VAL A 1 462 ? -12.943 17.727 -12.250 1.00 80.88 462 VAL A C 1
ATOM 3805 O O . VAL A 1 462 ? -12.510 16.887 -13.051 1.00 80.88 462 VAL A O 1
ATOM 3808 N N . SER A 1 463 ? -12.309 18.876 -12.014 1.00 75.88 463 SER A N 1
ATOM 3809 C CA . SER A 1 463 ? -11.104 19.286 -12.732 1.00 75.88 463 SER A CA 1
ATOM 3810 C C . SER A 1 463 ? -9.924 18.394 -12.356 1.00 75.88 463 SER A C 1
ATOM 3812 O O . SER A 1 463 ? -9.735 18.007 -11.207 1.00 75.88 463 SER A O 1
ATOM 3814 N N . SER A 1 464 ? -9.039 18.122 -13.319 1.00 65.00 464 SER A N 1
ATOM 3815 C CA . SER A 1 464 ? -7.798 17.379 -13.060 1.00 65.00 464 SER A CA 1
ATOM 3816 C C . SER A 1 464 ? -6.827 18.113 -12.123 1.00 65.00 464 SER A C 1
ATOM 3818 O O . SER A 1 464 ? -5.788 17.559 -11.769 1.00 65.00 464 SER A O 1
ATOM 3820 N N . LYS A 1 465 ? -7.096 19.389 -11.813 1.00 69.44 465 LYS A N 1
ATOM 3821 C CA . LYS A 1 465 ? -6.317 20.200 -10.869 1.00 69.44 465 LYS A CA 1
ATOM 3822 C C . LYS A 1 465 ? -6.808 20.060 -9.430 1.00 69.44 465 LYS A C 1
ATOM 3824 O O . LYS A 1 465 ? -6.021 20.336 -8.527 1.00 69.44 465 LYS A O 1
ATOM 3829 N N . ASP A 1 466 ? -8.055 19.641 -9.237 1.00 75.94 466 ASP A N 1
ATOM 3830 C CA . ASP A 1 466 ? -8.660 19.545 -7.915 1.00 75.94 466 ASP A CA 1
ATOM 3831 C C . ASP A 1 466 ? -8.026 18.364 -7.178 1.00 75.94 466 ASP A C 1
ATOM 3833 O O . ASP A 1 466 ? -7.861 17.272 -7.731 1.00 75.94 466 ASP A O 1
ATOM 3837 N N . GLN A 1 467 ? -7.609 18.583 -5.931 1.00 81.31 467 GLN A N 1
ATOM 3838 C CA . GLN A 1 467 ? -7.038 17.516 -5.099 1.00 81.31 467 GLN A CA 1
ATOM 3839 C C . GLN A 1 467 ? -8.075 16.926 -4.143 1.00 81.31 467 GLN A C 1
ATOM 3841 O O . GLN A 1 467 ? -7.966 15.757 -3.752 1.00 81.31 467 GLN A O 1
ATOM 3846 N N . SER A 1 468 ? -9.089 17.722 -3.809 1.00 89.12 468 SER A N 1
ATOM 3847 C CA . SER A 1 468 ? -10.154 17.392 -2.869 1.00 89.12 468 SER A CA 1
ATOM 3848 C C . SER A 1 468 ? -11.491 17.909 -3.380 1.00 89.12 468 SER A C 1
ATOM 3850 O O . SER A 1 468 ? -11.540 18.849 -4.166 1.00 89.12 468 SER A O 1
ATOM 3852 N N . ILE A 1 469 ? -12.571 17.281 -2.930 1.00 89.19 469 ILE A N 1
ATOM 3853 C CA . ILE A 1 469 ? -13.940 17.645 -3.278 1.00 89.19 469 ILE A CA 1
ATOM 3854 C C . ILE A 1 469 ? -14.671 18.066 -2.009 1.00 89.19 469 ILE A C 1
ATOM 3856 O O . ILE A 1 469 ? -14.576 17.388 -0.983 1.00 89.19 469 ILE A O 1
ATOM 3860 N N . GLU A 1 470 ? -15.425 19.158 -2.101 1.00 91.88 470 GLU A N 1
ATOM 3861 C CA . GLU A 1 470 ? -16.447 19.501 -1.119 1.00 91.88 470 GLU A CA 1
ATOM 3862 C C . GLU A 1 470 ? -17.696 18.646 -1.353 1.00 91.88 470 GLU A C 1
ATOM 3864 O O . GLU A 1 470 ? -18.311 18.688 -2.420 1.00 91.88 470 GLU A O 1
ATOM 3869 N N . THR A 1 471 ? -18.054 17.834 -0.362 1.00 91.88 471 THR A N 1
ATOM 3870 C CA . THR A 1 471 ? -19.076 16.788 -0.503 1.00 91.88 471 THR A CA 1
ATOM 3871 C C . THR A 1 471 ? -20.457 17.362 -0.813 1.00 91.88 471 THR A C 1
ATOM 3873 O O . THR A 1 471 ? -21.170 16.829 -1.664 1.00 91.88 471 THR A O 1
ATOM 3876 N N . GLY A 1 472 ? -20.790 18.511 -0.213 1.00 88.81 472 GLY A N 1
ATOM 3877 C CA . GLY A 1 472 ? -22.072 19.196 -0.390 1.00 88.81 472 GLY A CA 1
ATOM 3878 C C . GLY A 1 472 ? -22.372 19.650 -1.821 1.00 88.81 472 GLY A C 1
ATOM 3879 O O . GLY A 1 472 ? -23.543 19.746 -2.181 1.00 88.81 472 GLY A O 1
ATOM 3880 N N . HIS A 1 473 ? -21.355 19.849 -2.670 1.00 88.81 473 HIS A N 1
ATOM 3881 C CA . HIS A 1 473 ? -21.554 20.248 -4.071 1.00 88.81 473 HIS A CA 1
ATOM 3882 C C . HIS A 1 473 ? -22.314 19.210 -4.906 1.00 88.81 473 HIS A C 1
ATOM 3884 O O . HIS A 1 473 ? -22.908 19.565 -5.920 1.00 88.81 473 HIS A O 1
ATOM 3890 N N . PHE A 1 474 ? -22.335 17.949 -4.470 1.00 85.88 474 PHE A N 1
ATOM 3891 C CA . PHE A 1 474 ? -23.011 16.852 -5.168 1.00 85.88 474 PHE A CA 1
ATOM 3892 C C . PHE A 1 474 ? -24.334 16.439 -4.501 1.00 85.88 474 PHE A C 1
ATOM 3894 O O . PHE A 1 474 ? -24.866 15.357 -4.763 1.00 85.88 474 PHE A O 1
ATOM 3901 N N . GLY A 1 475 ? -24.877 17.300 -3.630 1.00 86.44 475 GLY A N 1
ATOM 3902 C CA . GLY A 1 475 ? -26.187 17.121 -2.995 1.00 86.44 475 GLY A CA 1
ATOM 3903 C C . GLY A 1 475 ? -26.218 16.112 -1.843 1.00 86.44 475 GLY A C 1
ATOM 3904 O O . GLY A 1 475 ? -27.280 15.882 -1.274 1.00 86.44 475 GLY A O 1
ATOM 3905 N N . PHE A 1 476 ? -25.074 15.531 -1.471 1.00 91.38 476 PHE A N 1
ATOM 3906 C CA . PHE A 1 476 ? -24.960 14.578 -0.370 1.00 91.38 476 PHE A CA 1
ATOM 3907 C C . PHE A 1 476 ? -23.712 14.867 0.470 1.00 91.38 476 PHE A C 1
ATOM 3909 O O . PHE A 1 476 ? -22.594 14.863 -0.042 1.00 91.38 476 PHE A O 1
ATOM 3916 N N . VAL A 1 477 ? -23.897 15.096 1.773 1.00 94.69 477 VAL A N 1
ATOM 3917 C CA . VAL A 1 477 ? -22.802 15.243 2.741 1.00 94.69 477 VAL A CA 1
ATOM 3918 C C . VAL A 1 477 ? -22.758 13.983 3.608 1.00 94.69 477 VAL A C 1
ATOM 3920 O O . VAL A 1 477 ? -23.683 13.768 4.395 1.00 94.69 477 VAL A O 1
ATOM 3923 N N . PRO A 1 478 ? -21.708 13.151 3.502 1.00 95.25 478 PRO A N 1
ATOM 3924 C CA . PRO A 1 478 ? -21.567 11.983 4.353 1.00 95.25 478 PRO A CA 1
ATOM 3925 C C . PRO A 1 478 ? -21.288 12.418 5.791 1.00 95.25 478 PRO A C 1
ATOM 3927 O O . PRO A 1 478 ? -20.649 13.443 6.037 1.00 95.25 478 PRO A O 1
ATOM 3930 N N . PHE A 1 479 ? -21.753 11.636 6.758 1.00 93.62 479 PHE A N 1
ATOM 3931 C CA . PHE A 1 479 ? -21.579 11.924 8.177 1.00 93.62 479 PHE A CA 1
ATOM 3932 C C . PHE A 1 479 ? -21.303 10.646 8.961 1.00 93.62 479 PHE A C 1
ATOM 3934 O O . PHE A 1 479 ? -21.591 9.543 8.502 1.00 93.62 479 PHE A O 1
ATOM 3941 N N . ILE A 1 480 ? -20.770 10.801 10.170 1.00 91.38 480 ILE A N 1
ATOM 3942 C CA . ILE A 1 480 ? -20.686 9.713 11.144 1.00 91.38 480 ILE A CA 1
ATOM 3943 C C . ILE A 1 480 ? -21.431 10.082 12.421 1.00 91.38 480 ILE A C 1
ATOM 3945 O O . ILE A 1 480 ? -21.537 11.259 12.771 1.00 91.38 480 ILE A O 1
ATOM 3949 N N . ILE A 1 481 ? -21.905 9.064 13.138 1.00 77.06 481 ILE A N 1
ATOM 3950 C CA . ILE A 1 481 ? -22.458 9.214 14.485 1.00 77.06 481 ILE A CA 1
ATOM 3951 C C . ILE A 1 481 ? -21.436 8.697 15.496 1.00 77.06 481 ILE A C 1
ATOM 3953 O O . ILE A 1 481 ? -21.064 7.513 15.483 1.00 77.06 481 ILE A O 1
ATOM 3957 N N . HIS A 1 482 ? -20.999 9.586 16.380 1.00 76.44 482 HIS A N 1
ATOM 3958 C CA . HIS A 1 482 ? -20.072 9.298 17.470 1.00 76.44 482 HIS A CA 1
ATOM 3959 C C . HIS A 1 482 ? -20.581 9.982 18.743 1.00 76.44 482 HIS A C 1
ATOM 3961 O O . HIS A 1 482 ? -20.982 11.141 18.696 1.00 76.44 482 HIS A O 1
ATOM 3967 N N . ASP A 1 483 ? -20.661 9.238 19.847 1.00 69.94 483 ASP A N 1
ATOM 3968 C CA . ASP A 1 483 ? -21.188 9.702 21.140 1.00 69.94 483 ASP A CA 1
ATOM 3969 C C . ASP A 1 483 ? -22.545 10.423 21.045 1.00 69.94 483 ASP A C 1
ATOM 3971 O O . ASP A 1 483 ? -22.768 11.484 21.626 1.00 69.94 483 ASP A O 1
ATOM 3975 N N . GLY A 1 484 ? -23.455 9.865 20.237 1.00 67.69 484 GLY A N 1
ATOM 3976 C CA . GLY A 1 484 ? -24.796 10.415 20.009 1.00 67.69 484 GLY A CA 1
ATOM 3977 C C . GLY A 1 484 ? -24.838 11.708 19.184 1.00 67.69 484 GLY A C 1
ATOM 3978 O O . GLY A 1 484 ? -25.919 12.244 18.956 1.00 67.69 484 GLY A O 1
ATOM 3979 N N . LYS A 1 485 ? -23.691 12.209 18.708 1.00 79.31 485 LYS A N 1
ATOM 3980 C CA . LYS A 1 485 ? -23.581 13.423 17.891 1.00 79.31 485 LYS A CA 1
ATOM 3981 C C . LYS A 1 485 ? -23.276 13.090 16.436 1.00 79.31 485 LYS A C 1
ATOM 3983 O O . LYS A 1 485 ? -22.571 12.127 16.132 1.00 79.31 485 LYS A O 1
ATOM 3988 N N . VAL A 1 486 ? -23.807 13.917 15.540 1.00 88.19 486 VAL A N 1
ATOM 3989 C CA . VAL A 1 486 ? -23.607 13.811 14.091 1.00 88.19 486 VAL A CA 1
ATOM 3990 C C . VAL A 1 486 ? -22.440 14.698 13.674 1.00 88.19 486 VAL A C 1
ATOM 3992 O O . VAL A 1 486 ? -22.447 15.901 13.933 1.00 88.19 486 VAL A O 1
ATOM 3995 N N . PHE A 1 487 ? -21.460 14.114 12.989 1.00 90.44 487 PHE A N 1
ATOM 3996 C CA . PHE A 1 487 ? -20.277 14.815 12.504 1.00 90.44 487 PHE A CA 1
ATOM 3997 C C . PHE A 1 487 ? -20.185 14.727 10.973 1.00 90.44 487 PHE A C 1
ATOM 3999 O O . PHE A 1 487 ? -19.982 13.630 10.444 1.00 90.44 487 PHE A O 1
ATOM 4006 N N . PRO A 1 488 ? -20.332 15.850 10.245 1.00 93.19 488 PRO A N 1
ATOM 4007 C CA . PRO A 1 488 ? -20.303 15.861 8.786 1.00 93.19 488 PRO A CA 1
ATOM 4008 C C . PRO A 1 488 ? -18.873 15.811 8.236 1.00 93.19 488 PRO A C 1
ATOM 4010 O O . PRO A 1 488 ? -17.975 16.507 8.712 1.00 93.19 488 PRO A O 1
ATOM 4013 N N . ILE A 1 489 ? -18.677 15.047 7.166 1.00 94.56 489 ILE A N 1
ATOM 4014 C CA . ILE A 1 489 ? -17.430 14.962 6.405 1.00 94.56 489 ILE A CA 1
ATOM 4015 C C . ILE A 1 489 ? -17.556 15.906 5.204 1.00 94.56 489 ILE A C 1
ATOM 4017 O O . ILE A 1 489 ? -18.152 15.573 4.179 1.00 94.56 489 ILE A O 1
ATOM 4021 N N . LYS A 1 490 ? -17.012 17.117 5.343 1.00 92.56 490 LYS A N 1
ATOM 4022 C CA . LYS A 1 490 ? -17.152 18.184 4.335 1.00 92.56 490 LYS A CA 1
ATOM 4023 C C . LYS A 1 490 ? -16.213 18.042 3.141 1.00 92.56 490 LYS A C 1
ATOM 4025 O O . LYS A 1 490 ? -16.591 18.413 2.038 1.00 92.56 490 LYS A O 1
ATOM 4030 N N . PHE A 1 491 ? -15.011 17.509 3.352 1.00 92.19 491 PHE A N 1
ATOM 4031 C CA . PHE A 1 491 ? -13.987 17.413 2.312 1.00 92.19 491 PHE A CA 1
ATOM 4032 C C . PHE A 1 491 ? -13.464 15.990 2.190 1.00 92.19 491 PHE A C 1
ATOM 4034 O O . PHE A 1 491 ? -13.161 15.341 3.193 1.00 92.19 491 PHE A O 1
ATOM 4041 N N . VAL A 1 492 ? -13.334 15.518 0.952 1.00 92.19 492 VAL A N 1
ATOM 4042 C CA . VAL A 1 492 ? -12.822 14.181 0.641 1.00 92.19 492 VAL A CA 1
ATOM 4043 C C . VAL A 1 492 ? -11.747 14.289 -0.444 1.00 92.19 492 VAL A C 1
ATOM 4045 O O . VAL A 1 492 ? -11.992 14.890 -1.491 1.00 92.19 492 VAL A O 1
ATOM 4048 N N . PRO A 1 493 ? -10.547 13.713 -0.248 1.00 92.44 493 PRO A N 1
ATOM 4049 C CA . PRO A 1 493 ? -9.504 13.753 -1.261 1.00 92.44 493 PRO A CA 1
ATOM 4050 C C . PRO A 1 493 ? -9.780 12.738 -2.376 1.00 92.44 493 PRO A C 1
ATOM 4052 O O . PRO A 1 493 ? -9.956 11.542 -2.129 1.00 92.44 493 PRO A O 1
ATOM 4055 N N . ILE A 1 494 ? -9.700 13.196 -3.629 1.00 88.75 494 ILE A N 1
ATOM 4056 C CA . ILE A 1 494 ? -9.911 12.375 -4.842 1.00 88.75 494 ILE A CA 1
ATOM 4057 C C . ILE A 1 494 ? -8.918 11.209 -4.905 1.00 88.75 494 ILE A C 1
ATOM 4059 O O . ILE A 1 494 ? -9.156 10.170 -5.511 1.00 88.75 494 ILE A O 1
ATOM 4063 N N . GLN A 1 495 ? -7.773 11.358 -4.248 1.00 89.19 495 GLN A N 1
ATOM 4064 C CA . GLN A 1 495 ? -6.713 10.362 -4.218 1.00 89.19 495 GLN A CA 1
ATOM 4065 C C . GLN A 1 495 ? -7.151 9.026 -3.603 1.00 89.19 495 GLN A C 1
ATOM 4067 O O . GLN A 1 495 ? -6.517 8.029 -3.951 1.00 89.19 495 GLN A O 1
ATOM 4072 N N . ILE A 1 496 ? -8.186 8.991 -2.748 1.00 91.12 496 ILE A N 1
ATOM 4073 C CA . ILE A 1 496 ? -8.738 7.763 -2.139 1.00 91.12 496 ILE A CA 1
ATOM 4074 C C . ILE A 1 496 ? -9.413 6.894 -3.206 1.00 91.12 496 ILE A C 1
ATOM 4076 O O . ILE A 1 496 ? -9.055 5.726 -3.356 1.00 91.12 496 ILE A O 1
ATOM 4080 N N . ALA A 1 497 ? -10.312 7.490 -3.991 1.00 89.94 497 ALA A N 1
ATOM 4081 C CA . ALA A 1 497 ? -10.987 6.866 -5.125 1.00 89.94 497 ALA A CA 1
ATOM 4082 C C . ALA A 1 497 ? -10.883 7.791 -6.353 1.00 89.94 497 ALA A C 1
ATOM 4084 O O . ALA A 1 497 ? -11.786 8.588 -6.608 1.00 89.94 497 ALA A O 1
ATOM 4085 N N . PRO A 1 498 ? -9.766 7.726 -7.108 1.00 87.62 498 PRO A N 1
ATOM 4086 C CA . PRO A 1 498 ? -9.553 8.577 -8.273 1.00 87.62 498 PRO A CA 1
ATOM 4087 C C . PRO A 1 498 ? -10.711 8.525 -9.261 1.00 87.62 498 PRO A C 1
ATOM 4089 O O . PRO A 1 498 ? -11.178 7.435 -9.601 1.00 87.62 498 PRO A O 1
ATOM 4092 N N . LEU A 1 499 ? -11.113 9.697 -9.745 1.00 85.62 499 LEU A N 1
ATOM 4093 C CA . LEU A 1 499 ? -12.102 9.844 -10.800 1.00 85.62 499 LEU A CA 1
ATOM 4094 C C . LEU A 1 499 ? -11.430 9.655 -12.164 1.00 85.62 499 LEU A C 1
ATOM 4096 O O . LEU A 1 499 ? -10.466 10.351 -12.491 1.00 85.62 499 LEU A O 1
ATOM 4100 N N . ILE A 1 500 ? -11.941 8.724 -12.964 1.00 82.50 500 ILE A N 1
ATOM 4101 C CA . ILE A 1 500 ? -11.401 8.380 -14.284 1.00 82.50 500 ILE A CA 1
ATOM 4102 C C . ILE A 1 500 ? -12.501 8.394 -15.338 1.00 82.50 500 ILE A C 1
ATOM 4104 O O . ILE A 1 500 ? -13.654 8.103 -15.044 1.00 82.50 500 ILE A O 1
ATOM 4108 N N . TYR A 1 501 ? -12.139 8.720 -16.575 1.00 81.69 501 TYR A N 1
ATOM 4109 C CA . TYR A 1 501 ? -13.075 8.679 -17.693 1.00 81.69 501 TYR A CA 1
ATOM 4110 C C . TYR A 1 501 ? -13.291 7.234 -18.149 1.00 81.69 501 TYR A C 1
ATOM 4112 O O . TYR A 1 501 ? -12.325 6.553 -18.495 1.00 81.69 501 TYR A O 1
ATOM 4120 N N . ARG A 1 502 ? -14.546 6.777 -18.149 1.00 80.25 502 ARG A N 1
ATOM 4121 C CA . ARG A 1 502 ? -14.970 5.436 -18.562 1.00 80.25 502 ARG A CA 1
ATOM 4122 C C . ARG A 1 502 ? -16.182 5.480 -19.468 1.00 80.25 502 ARG A C 1
ATOM 4124 O O . ARG A 1 502 ? -17.019 6.366 -19.349 1.00 80.25 502 ARG A O 1
ATOM 4131 N N . GLN A 1 503 ? -16.268 4.491 -20.344 1.00 81.81 503 GLN A N 1
ATOM 4132 C CA . GLN A 1 503 ? -17.466 4.226 -21.122 1.00 81.81 503 GLN A CA 1
ATOM 4133 C C . GLN A 1 503 ? -18.449 3.448 -20.240 1.00 81.81 503 GLN A C 1
ATOM 4135 O O . GLN A 1 503 ? -18.058 2.421 -19.686 1.00 81.81 503 GLN A O 1
ATOM 4140 N N . LEU A 1 504 ? -19.688 3.925 -20.102 1.00 83.62 504 LEU A N 1
ATOM 4141 C CA . LEU A 1 504 ? -20.768 3.145 -19.490 1.00 83.62 504 LEU A CA 1
ATOM 4142 C C . LEU A 1 504 ? -21.506 2.333 -20.556 1.00 83.62 504 LEU A C 1
ATOM 4144 O O . LEU A 1 504 ? -21.484 2.704 -21.734 1.00 83.62 504 LEU A O 1
ATOM 4148 N N . THR A 1 505 ? -22.154 1.245 -20.138 1.00 79.12 505 THR A N 1
ATOM 4149 C CA . THR A 1 505 ? -22.872 0.315 -21.027 1.00 79.12 505 THR A CA 1
ATOM 4150 C C . THR A 1 505 ? -23.964 1.014 -21.847 1.00 79.12 505 THR A C 1
ATOM 4152 O O . THR A 1 505 ? -24.045 0.776 -23.048 1.00 79.12 505 THR A O 1
ATOM 4155 N N . ASP A 1 506 ? -24.701 1.952 -21.241 1.00 74.06 506 ASP A N 1
ATOM 4156 C CA . ASP A 1 506 ? -25.876 2.600 -21.850 1.00 74.06 506 ASP A CA 1
ATOM 4157 C C . ASP A 1 506 ? -25.706 4.114 -22.100 1.00 74.06 506 ASP A C 1
ATOM 4159 O O . ASP A 1 506 ? -26.683 4.829 -22.316 1.00 74.06 506 ASP A O 1
ATOM 4163 N N . SER A 1 507 ? -24.474 4.644 -22.070 1.00 74.50 507 SER A N 1
ATOM 4164 C CA . SER A 1 507 ? -24.224 6.086 -22.255 1.00 74.50 507 SER A CA 1
ATOM 4165 C C . SER A 1 507 ? -23.513 6.416 -23.566 1.00 74.50 507 SER A C 1
ATOM 4167 O O . SER A 1 507 ? -22.516 5.785 -23.908 1.00 74.50 507 SER A O 1
ATOM 4169 N N . GLU A 1 508 ? -23.892 7.503 -24.238 1.00 64.75 508 GLU A N 1
ATOM 4170 C CA . GLU A 1 508 ? -23.078 8.055 -25.326 1.00 64.75 508 GLU A CA 1
ATOM 4171 C C . GLU A 1 508 ? -21.834 8.779 -24.766 1.00 64.75 508 GLU A C 1
ATOM 4173 O O . GLU A 1 508 ? -21.928 9.838 -24.141 1.00 64.75 508 GLU A O 1
ATOM 4178 N N . GLY A 1 509 ? -20.646 8.207 -24.997 1.00 68.56 509 GLY A N 1
ATOM 4179 C CA . GLY A 1 509 ? -19.353 8.811 -24.657 1.00 68.56 509 GLY A CA 1
ATOM 4180 C C . GLY A 1 509 ? -18.797 8.486 -23.262 1.00 68.56 509 GLY A C 1
ATOM 4181 O O . GLY A 1 509 ? -19.375 7.744 -22.473 1.00 68.56 509 GLY A O 1
ATOM 4182 N N . LEU A 1 510 ? -17.616 9.048 -22.969 1.00 79.94 510 LEU A N 1
ATOM 4183 C CA . LEU A 1 510 ? -16.889 8.799 -21.721 1.00 79.94 510 LEU A CA 1
ATOM 4184 C C . LEU A 1 510 ? -17.399 9.686 -20.578 1.00 79.94 510 LEU A C 1
ATOM 4186 O O . LEU A 1 510 ? -17.425 10.912 -20.697 1.00 79.94 510 LEU A O 1
ATOM 4190 N N . LYS A 1 511 ? -17.695 9.071 -19.434 1.00 81.94 511 LYS A N 1
ATOM 4191 C CA . LYS A 1 511 ? -18.121 9.721 -18.191 1.00 81.94 511 LYS A CA 1
ATOM 4192 C C . LYS A 1 511 ? -17.038 9.620 -17.127 1.00 81.94 511 LYS A C 1
ATOM 4194 O O . LYS A 1 511 ? -16.318 8.628 -17.046 1.00 81.94 511 LYS A O 1
ATOM 4199 N N . GLN A 1 512 ? -16.903 10.655 -16.307 1.00 85.31 512 GLN A N 1
ATOM 4200 C CA . GLN A 1 512 ? -15.973 10.651 -15.184 1.00 85.31 512 GLN A CA 1
ATOM 4201 C C . GLN A 1 512 ? -16.590 9.880 -14.007 1.00 85.31 512 GLN A C 1
ATOM 4203 O O . GLN A 1 512 ? -17.652 10.265 -13.533 1.00 85.31 512 GLN A O 1
ATOM 4208 N N . ILE A 1 513 ? -15.933 8.812 -13.543 1.00 87.50 513 ILE A N 1
ATOM 4209 C CA . ILE A 1 513 ? -16.459 7.885 -12.527 1.00 87.50 513 ILE A CA 1
ATOM 4210 C C . ILE A 1 513 ? -15.389 7.579 -11.461 1.00 87.50 513 ILE A C 1
ATOM 4212 O O . ILE A 1 513 ? -14.225 7.357 -11.820 1.00 87.50 513 ILE A O 1
ATOM 4216 N N . PRO A 1 514 ? -15.732 7.565 -10.156 1.00 90.38 514 PRO A N 1
ATOM 4217 C CA . PRO A 1 514 ? -14.811 7.181 -9.086 1.00 90.38 514 PRO A CA 1
ATOM 4218 C C . PRO A 1 514 ? -14.405 5.705 -9.136 1.00 90.38 514 PRO A C 1
ATOM 4220 O O . PRO A 1 514 ? -15.225 4.821 -9.348 1.00 90.38 514 PRO A O 1
ATOM 4223 N N . THR A 1 515 ? -13.140 5.408 -8.841 1.00 88.75 515 THR A N 1
ATOM 4224 C CA . THR A 1 515 ? -12.638 4.024 -8.751 1.00 88.75 515 THR A CA 1
ATOM 4225 C C . THR A 1 515 ? -12.987 3.356 -7.415 1.00 88.75 515 THR A C 1
ATOM 4227 O O . THR A 1 515 ? -12.149 3.259 -6.515 1.00 88.75 515 THR A O 1
ATOM 4230 N N . MET A 1 516 ? -14.214 2.835 -7.307 1.00 90.81 516 MET A N 1
ATOM 4231 C CA . MET A 1 516 ? -14.764 2.227 -6.079 1.00 90.81 516 MET A CA 1
ATOM 4232 C C . MET A 1 516 ? -13.985 1.020 -5.535 1.00 90.81 516 MET A C 1
ATOM 4234 O O . MET A 1 516 ? -14.029 0.755 -4.333 1.00 90.81 516 MET A O 1
ATOM 4238 N N . HIS A 1 517 ? -13.209 0.335 -6.383 1.00 89.12 517 HIS A N 1
ATOM 4239 C CA . HIS A 1 517 ? -12.435 -0.862 -6.031 1.00 89.12 517 HIS A CA 1
ATOM 4240 C C . HIS A 1 517 ? -11.659 -0.735 -4.712 1.00 89.12 517 HIS A C 1
ATOM 4242 O O . HIS A 1 517 ? -11.660 -1.656 -3.900 1.00 89.12 517 HIS A O 1
ATOM 4248 N N . TYR A 1 518 ? -10.980 0.398 -4.495 1.00 91.00 518 TYR A N 1
ATOM 4249 C CA . TYR A 1 518 ? -10.124 0.592 -3.324 1.00 91.00 518 TYR A CA 1
ATOM 4250 C C . TYR A 1 518 ? -10.931 0.691 -2.025 1.00 91.00 518 TYR A C 1
ATOM 4252 O O . TYR A 1 518 ? -10.498 0.164 -1.000 1.00 91.00 518 TYR A O 1
ATOM 4260 N N . LEU A 1 519 ? -12.096 1.342 -2.065 1.00 93.75 519 LEU A N 1
ATOM 4261 C CA . LEU A 1 519 ? -12.960 1.536 -0.902 1.00 93.75 519 LEU A CA 1
ATOM 4262 C C . LEU A 1 519 ? -13.716 0.257 -0.552 1.00 93.75 519 LEU A C 1
ATOM 4264 O O . LEU A 1 519 ? -13.629 -0.174 0.593 1.00 93.75 519 LEU A O 1
ATOM 4268 N N . ASN A 1 520 ? -14.327 -0.408 -1.536 1.00 94.75 520 ASN A N 1
ATOM 4269 C CA . ASN A 1 520 ? -15.028 -1.678 -1.316 1.00 94.75 520 ASN A CA 1
ATOM 4270 C C . ASN A 1 520 ? -14.070 -2.756 -0.772 1.00 94.75 520 ASN A C 1
ATOM 4272 O O . ASN A 1 520 ? -14.396 -3.476 0.171 1.00 94.75 520 ASN A O 1
ATOM 4276 N N . LEU A 1 521 ? -12.835 -2.819 -1.295 1.00 93.25 521 LEU A N 1
ATOM 4277 C CA . LEU A 1 521 ? -11.807 -3.727 -0.774 1.00 93.25 521 LEU A CA 1
ATOM 4278 C C . LEU A 1 521 ? -11.445 -3.386 0.678 1.00 93.25 521 LEU A C 1
ATOM 4280 O O . LEU A 1 521 ? -11.264 -4.284 1.501 1.00 93.25 521 LEU A O 1
ATOM 4284 N N . THR A 1 522 ? -11.361 -2.093 1.002 1.00 93.94 522 THR A N 1
ATOM 4285 C CA . THR A 1 522 ? -11.079 -1.623 2.362 1.00 93.94 522 THR A CA 1
ATOM 4286 C C . THR A 1 522 ? -12.208 -1.977 3.330 1.00 93.94 522 THR A C 1
ATOM 4288 O O . THR A 1 522 ? -11.925 -2.505 4.403 1.00 93.94 522 THR A O 1
ATOM 4291 N N . GLN A 1 523 ? -13.468 -1.737 2.951 1.00 93.12 523 GLN A N 1
ATOM 4292 C CA . GLN A 1 523 ? -14.648 -2.081 3.751 1.00 93.12 523 GLN A CA 1
ATOM 4293 C C . GLN A 1 523 ? -14.676 -3.579 4.061 1.00 93.12 523 GLN A C 1
ATOM 4295 O O . GLN A 1 523 ? -14.727 -3.961 5.227 1.00 93.12 523 GLN A O 1
ATOM 4300 N N . PHE A 1 524 ? -14.507 -4.430 3.044 1.00 93.94 524 PHE A N 1
ATOM 4301 C CA . PHE A 1 524 ? -14.482 -5.879 3.239 1.00 93.94 524 PHE A CA 1
ATOM 4302 C C . PHE A 1 524 ? -13.330 -6.333 4.150 1.00 93.94 524 PHE A C 1
ATOM 4304 O O . PHE A 1 524 ? -13.485 -7.233 4.977 1.00 93.94 524 PHE A O 1
ATOM 4311 N N . MET A 1 525 ? -12.154 -5.707 4.036 1.00 93.00 525 MET A N 1
ATOM 4312 C CA . MET A 1 525 ? -11.029 -5.998 4.927 1.00 93.00 525 MET A CA 1
ATOM 4313 C C . MET A 1 525 ? -11.289 -5.580 6.380 1.00 93.00 525 MET A C 1
ATOM 4315 O O . MET A 1 525 ? -10.833 -6.283 7.281 1.00 93.00 525 MET A O 1
ATOM 4319 N N . LEU A 1 526 ? -11.963 -4.449 6.610 1.00 91.25 526 LEU A N 1
ATOM 4320 C CA . LEU A 1 526 ? -12.312 -3.971 7.952 1.00 91.25 526 LEU A CA 1
ATOM 4321 C C . LEU A 1 526 ? -13.389 -4.843 8.611 1.00 91.25 526 LEU A C 1
ATOM 4323 O O . LEU A 1 526 ? -13.317 -5.047 9.816 1.00 91.25 526 LEU A O 1
ATOM 4327 N N . GLU A 1 527 ? -14.315 -5.400 7.829 1.00 87.12 527 GLU A N 1
ATOM 4328 C CA . GLU A 1 527 ? -15.328 -6.356 8.304 1.00 87.12 527 GLU A CA 1
ATOM 4329 C C . GLU A 1 527 ? -14.736 -7.718 8.682 1.00 87.12 527 GLU A C 1
ATOM 4331 O O . GLU A 1 527 ? -15.082 -8.315 9.698 1.00 87.12 527 GLU A O 1
ATOM 4336 N N . THR A 1 528 ? -13.835 -8.240 7.846 1.00 88.88 528 THR A N 1
ATOM 4337 C CA . THR A 1 528 ? -13.456 -9.662 7.910 1.00 88.88 528 THR A CA 1
ATOM 4338 C C . THR A 1 528 ? -12.050 -9.914 8.446 1.00 88.88 528 THR A C 1
ATOM 4340 O O . THR A 1 528 ? -11.711 -11.028 8.841 1.00 88.88 528 THR A O 1
ATOM 4343 N N . GLY A 1 529 ? -11.155 -8.924 8.398 1.00 87.69 529 GLY A N 1
ATOM 4344 C CA . GLY A 1 529 ? -9.739 -9.115 8.721 1.00 87.69 529 GLY A CA 1
ATOM 4345 C C . GLY A 1 529 ? -9.004 -10.104 7.796 1.00 87.69 529 GLY A C 1
ATOM 4346 O O . GLY A 1 529 ? -7.874 -10.514 8.095 1.00 87.69 529 GLY A O 1
ATOM 4347 N N . ILE A 1 530 ? -9.596 -10.509 6.666 1.00 88.94 530 ILE A N 1
ATOM 4348 C CA . ILE A 1 530 ? -8.948 -11.385 5.682 1.00 88.94 530 ILE A CA 1
ATOM 4349 C C . ILE A 1 530 ? -7.746 -10.651 5.065 1.00 88.94 530 ILE A C 1
ATOM 4351 O O . ILE A 1 530 ? -7.716 -9.427 4.925 1.00 88.94 530 ILE A O 1
ATOM 4355 N N . ARG A 1 531 ? -6.674 -11.385 4.717 1.00 84.69 531 ARG A N 1
ATOM 4356 C CA . ARG A 1 531 ? -5.468 -10.738 4.165 1.00 84.69 531 ARG A CA 1
ATOM 4357 C C . ARG A 1 531 ? -5.806 -10.075 2.836 1.00 84.69 531 ARG A C 1
ATOM 4359 O O . ARG A 1 531 ? -6.331 -10.742 1.950 1.00 84.69 531 ARG A O 1
ATOM 4366 N N . HIS A 1 532 ? -5.328 -8.844 2.654 1.00 87.56 532 HIS A N 1
ATOM 4367 C CA . HIS A 1 532 ? -5.442 -8.077 1.408 1.00 87.56 532 HIS A CA 1
ATOM 4368 C C . HIS A 1 532 ? -5.240 -8.926 0.146 1.00 87.56 532 HIS A C 1
ATOM 4370 O O . HIS A 1 532 ? -6.036 -8.855 -0.775 1.00 87.56 532 HIS A O 1
ATOM 4376 N N . LYS A 1 533 ? -4.189 -9.759 0.088 1.00 85.50 533 LYS A N 1
ATOM 4377 C CA . LYS A 1 533 ? -3.892 -10.547 -1.119 1.00 85.50 533 LYS A CA 1
ATOM 4378 C C . LYS A 1 533 ? -4.977 -11.581 -1.469 1.00 85.50 533 LYS A C 1
ATOM 4380 O O . LYS A 1 533 ? -5.096 -11.897 -2.642 1.00 85.50 533 LYS A O 1
ATOM 4385 N N . HIS A 1 534 ? -5.725 -12.096 -0.497 1.00 86.94 534 HIS A N 1
ATOM 4386 C CA . HIS A 1 534 ? -6.823 -13.036 -0.747 1.00 86.94 534 HIS A CA 1
ATOM 4387 C C . HIS A 1 534 ? -8.070 -12.285 -1.213 1.00 86.94 534 HIS A C 1
ATOM 4389 O O . HIS A 1 534 ? -8.608 -12.608 -2.261 1.00 86.94 534 HIS A O 1
ATOM 4395 N N . VAL A 1 535 ? -8.431 -11.200 -0.518 1.00 89.69 535 VAL A N 1
ATOM 4396 C CA . VAL A 1 535 ? -9.560 -10.334 -0.906 1.00 89.69 535 VAL A CA 1
ATOM 4397 C C . VAL A 1 535 ? -9.373 -9.767 -2.315 1.00 89.69 535 VAL A C 1
ATOM 4399 O O . VAL A 1 535 ? -10.262 -9.845 -3.150 1.00 89.69 535 VAL A O 1
ATOM 4402 N N . ASN A 1 536 ? -8.177 -9.255 -2.614 1.00 88.69 536 ASN A N 1
ATOM 4403 C CA . ASN A 1 536 ? -7.858 -8.648 -3.905 1.00 88.69 536 ASN A CA 1
ATOM 4404 C C . ASN A 1 536 ? -7.998 -9.636 -5.078 1.00 88.69 536 ASN A C 1
ATOM 4406 O O . ASN A 1 536 ? -8.175 -9.207 -6.207 1.00 88.69 536 ASN A O 1
ATOM 4410 N N . TRP A 1 537 ? -7.908 -10.945 -4.824 1.00 89.62 537 TRP A N 1
ATOM 4411 C CA . TRP A 1 537 ? -7.996 -12.013 -5.827 1.00 89.62 537 TRP A CA 1
ATOM 4412 C C . TRP A 1 537 ? -9.235 -12.902 -5.630 1.00 89.62 537 TRP A C 1
ATOM 4414 O O . TRP A 1 537 ? -9.222 -14.065 -6.031 1.00 89.62 537 TRP A O 1
ATOM 4424 N N . LEU A 1 538 ? -10.288 -12.362 -5.016 1.00 92.50 538 LEU A N 1
ATOM 4425 C CA . LEU A 1 538 ? -11.557 -13.062 -4.856 1.00 92.50 538 LEU A CA 1
ATOM 4426 C C . LEU A 1 538 ? -12.208 -13.324 -6.223 1.00 92.50 538 LEU A C 1
ATOM 4428 O O . LEU A 1 538 ? -12.163 -12.458 -7.104 1.00 92.50 538 LEU A O 1
ATOM 4432 N N . ASP A 1 539 ? -12.781 -14.511 -6.404 1.00 92.75 539 ASP A N 1
ATOM 4433 C CA . ASP A 1 539 ? -13.500 -14.870 -7.629 1.00 92.75 539 ASP A CA 1
ATOM 4434 C C . ASP A 1 539 ? -14.864 -14.179 -7.676 1.00 92.75 539 ASP A C 1
ATOM 4436 O O . ASP A 1 539 ? -15.685 -14.353 -6.779 1.00 92.75 539 ASP A O 1
ATOM 4440 N N . ARG A 1 540 ? -15.107 -13.410 -8.735 1.00 92.50 540 ARG A N 1
ATOM 4441 C CA . ARG A 1 540 ? -16.361 -12.691 -8.978 1.00 92.50 540 ARG A CA 1
ATOM 4442 C C . ARG A 1 540 ? -17.549 -13.633 -9.140 1.00 92.50 540 ARG A C 1
ATOM 4444 O O . ARG A 1 540 ? -18.658 -13.273 -8.755 1.00 92.50 540 ARG A O 1
ATOM 4451 N N . ASP A 1 541 ? -17.320 -14.793 -9.746 1.00 91.38 541 ASP A N 1
ATOM 4452 C CA . ASP A 1 541 ? -18.404 -15.687 -10.148 1.00 91.38 541 ASP A CA 1
ATOM 4453 C C . ASP A 1 541 ? -18.747 -16.707 -9.049 1.00 91.38 541 ASP A C 1
ATOM 4455 O O . ASP A 1 541 ? -19.755 -17.392 -9.174 1.00 91.38 541 ASP A O 1
ATOM 4459 N N . ARG A 1 542 ? -17.919 -16.809 -7.993 1.00 92.44 542 ARG A N 1
ATOM 4460 C CA . ARG A 1 542 ? -18.024 -17.876 -6.985 1.00 92.44 542 ARG A CA 1
ATOM 4461 C C . ARG A 1 542 ? -18.129 -17.419 -5.529 1.00 92.44 542 ARG A C 1
ATOM 4463 O O . ARG A 1 542 ? -18.442 -18.239 -4.673 1.00 92.44 542 ARG A O 1
ATOM 4470 N N . TYR A 1 543 ? -17.833 -16.155 -5.207 1.00 93.88 543 TYR A N 1
ATOM 4471 C CA . TYR A 1 543 ? -17.766 -15.715 -3.801 1.00 93.88 543 TYR A CA 1
ATOM 4472 C C . TYR A 1 543 ? -19.084 -15.907 -3.038 1.00 93.88 543 TYR A C 1
ATOM 4474 O O . TYR A 1 543 ? -19.056 -16.121 -1.829 1.00 93.88 543 TYR A O 1
ATOM 4482 N N . ASP A 1 544 ? -20.215 -15.829 -3.738 1.00 91.44 544 ASP A N 1
ATOM 4483 C CA . ASP A 1 544 ? -21.569 -15.922 -3.202 1.00 91.44 544 ASP A CA 1
ATOM 4484 C C . ASP A 1 544 ? -22.223 -17.301 -3.384 1.00 91.44 544 ASP A C 1
ATOM 4486 O O . ASP A 1 544 ? -23.390 -17.448 -3.039 1.00 91.44 544 ASP A O 1
ATOM 4490 N N . GLU A 1 545 ? -21.495 -18.322 -3.860 1.00 90.62 545 GLU A N 1
ATOM 4491 C CA . GLU A 1 545 ? -22.021 -19.690 -4.071 1.00 90.62 545 GLU A CA 1
ATOM 4492 C C . GLU A 1 545 ? -22.637 -20.314 -2.808 1.00 90.62 545 GLU A C 1
ATOM 4494 O O . GLU A 1 545 ? -23.541 -21.140 -2.905 1.00 90.62 545 GLU A O 1
ATOM 4499 N N . LEU A 1 546 ? -22.129 -19.942 -1.630 1.00 86.62 546 LEU A N 1
ATOM 4500 C CA . LEU A 1 546 ? -22.558 -20.471 -0.332 1.00 86.62 546 LEU A CA 1
ATOM 4501 C C . LEU A 1 546 ? -23.454 -19.496 0.445 1.00 86.62 546 LEU A C 1
ATOM 4503 O O . LEU A 1 546 ? -23.891 -19.820 1.548 1.00 86.62 546 LEU A O 1
ATOM 4507 N N . ALA A 1 547 ? -23.716 -18.308 -0.102 1.00 85.50 547 ALA A N 1
ATOM 4508 C CA . ALA A 1 547 ? -24.465 -17.278 0.598 1.00 85.50 547 ALA A CA 1
ATOM 4509 C C . ALA A 1 547 ? -25.971 -17.565 0.525 1.00 85.50 547 ALA A C 1
ATOM 4511 O O . ALA A 1 547 ? -26.534 -17.678 -0.565 1.00 85.50 547 ALA A O 1
ATOM 4512 N N . ASP A 1 548 ? -26.642 -17.618 1.678 1.00 80.19 548 ASP A N 1
ATOM 4513 C CA . ASP A 1 548 ? -28.104 -17.702 1.733 1.00 80.19 548 ASP A CA 1
ATOM 4514 C C . ASP A 1 548 ? -28.719 -16.362 1.313 1.00 80.19 548 ASP A C 1
ATOM 4516 O O . ASP A 1 548 ? -28.774 -15.407 2.086 1.00 80.19 548 ASP A O 1
ATOM 4520 N N . ARG A 1 549 ? -29.154 -16.268 0.057 1.00 81.12 549 ARG A N 1
ATOM 4521 C CA . ARG A 1 549 ? -29.745 -15.048 -0.507 1.00 81.12 549 ARG A CA 1
ATOM 4522 C C . ARG A 1 549 ? -31.204 -14.837 -0.105 1.00 81.12 549 ARG A C 1
ATOM 4524 O O . ARG A 1 549 ? -31.690 -13.722 -0.267 1.00 81.12 549 ARG A O 1
ATOM 4531 N N . GLU A 1 550 ? -31.900 -15.862 0.384 1.00 73.12 550 GLU A N 1
ATOM 4532 C CA . GLU A 1 550 ? -33.333 -15.771 0.681 1.00 73.12 550 GLU A CA 1
ATOM 4533 C C . GLU A 1 550 ? -33.589 -15.085 2.026 1.00 73.12 550 GLU A C 1
ATOM 4535 O O . GLU A 1 550 ? -34.546 -14.321 2.155 1.00 73.12 550 GLU A O 1
ATOM 4540 N N . THR A 1 551 ? -32.717 -15.308 3.014 1.00 66.94 551 THR A N 1
ATOM 4541 C CA . THR A 1 551 ? -32.855 -14.713 4.355 1.00 66.94 551 THR A CA 1
ATOM 4542 C C . THR A 1 551 ? -31.984 -13.478 4.578 1.00 66.94 551 THR A C 1
ATOM 4544 O O . THR A 1 551 ? -32.242 -12.706 5.504 1.00 66.94 551 THR A O 1
ATOM 4547 N N . SER A 1 552 ? -30.963 -13.265 3.742 1.00 66.94 552 SER A N 1
ATOM 4548 C CA . SER A 1 552 ? -29.997 -12.177 3.917 1.00 66.94 552 SER A CA 1
ATOM 4549 C C . SER A 1 552 ? -30.578 -10.806 3.576 1.00 66.94 552 SER A C 1
ATOM 4551 O O . SER A 1 552 ? -31.019 -10.560 2.455 1.00 66.94 552 SER A O 1
ATOM 4553 N N . ASN A 1 553 ? -30.477 -9.865 4.516 1.00 66.12 553 ASN A N 1
ATOM 4554 C CA . ASN A 1 553 ? -30.878 -8.470 4.330 1.00 66.12 553 ASN A CA 1
ATOM 4555 C C . ASN A 1 553 ? -29.693 -7.527 4.618 1.00 66.12 553 ASN A C 1
ATOM 4557 O O . ASN A 1 553 ? -29.011 -7.727 5.625 1.00 66.12 553 ASN A O 1
ATOM 4561 N N . PRO A 1 554 ? -29.453 -6.487 3.793 1.00 57.50 554 PRO A N 1
ATOM 4562 C CA . PRO A 1 554 ? -28.363 -5.525 4.004 1.00 57.50 554 PRO A CA 1
ATOM 4563 C C . PRO A 1 554 ? -28.465 -4.716 5.299 1.00 57.50 554 PRO A C 1
ATOM 4565 O O . PRO A 1 554 ? -27.466 -4.162 5.747 1.00 57.50 554 PRO A O 1
ATOM 4568 N N . ASN A 1 555 ? -29.653 -4.651 5.902 1.00 51.25 555 ASN A N 1
ATOM 4569 C CA . ASN A 1 555 ? -29.900 -3.962 7.167 1.00 51.25 555 ASN A CA 1
ATOM 4570 C C . ASN A 1 555 ? -29.925 -4.908 8.377 1.00 51.25 555 ASN A C 1
ATOM 4572 O O . ASN A 1 555 ? -30.212 -4.456 9.485 1.00 51.25 555 ASN A O 1
ATOM 4576 N N . ASP A 1 556 ? -29.669 -6.203 8.177 1.00 54.66 556 ASP A N 1
ATOM 4577 C CA . ASP A 1 556 ? -29.683 -7.199 9.244 1.00 54.66 556 ASP A CA 1
ATOM 4578 C C . ASP A 1 556 ? -28.273 -7.738 9.504 1.00 54.66 556 ASP A C 1
ATOM 4580 O O . ASP A 1 556 ? -27.505 -7.976 8.578 1.00 54.66 556 ASP A O 1
ATOM 4584 N N . PHE A 1 557 ? -27.919 -7.973 10.765 1.00 57.38 557 PHE A N 1
ATOM 4585 C CA . PHE A 1 557 ? -26.584 -8.430 11.176 1.00 57.38 557 PHE A CA 1
ATOM 4586 C C . PHE A 1 557 ? -26.443 -9.960 11.121 1.00 57.38 557 PHE A C 1
ATOM 4588 O O . PHE A 1 557 ? -25.674 -10.551 11.882 1.00 57.38 557 PHE A O 1
ATOM 4595 N N . GLN A 1 558 ? -27.197 -10.610 10.231 1.00 67.56 558 GLN A N 1
ATOM 4596 C CA . GLN A 1 558 ? -27.145 -12.057 10.041 1.00 67.56 558 GLN A CA 1
ATOM 4597 C C . GLN A 1 558 ? -25.771 -12.501 9.543 1.00 67.56 558 GLN A C 1
ATOM 4599 O O . GLN A 1 558 ? -25.072 -11.772 8.838 1.00 67.56 558 GLN A O 1
ATOM 4604 N N . LEU A 1 559 ? -25.395 -13.719 9.921 1.00 77.94 559 LEU A N 1
ATOM 4605 C CA . LEU A 1 559 ? -24.176 -14.353 9.446 1.00 77.94 559 LEU A CA 1
ATOM 4606 C C . LEU A 1 559 ? -24.425 -15.000 8.088 1.00 77.94 559 LEU A C 1
ATOM 4608 O O . LEU A 1 559 ? -25.442 -15.660 7.894 1.00 77.94 559 LEU A O 1
ATOM 4612 N N . VAL A 1 560 ? -23.474 -14.829 7.176 1.00 83.69 560 VAL A N 1
ATOM 4613 C CA . VAL A 1 560 ? -23.536 -15.362 5.812 1.00 83.69 560 VAL A CA 1
ATOM 4614 C C . VAL A 1 560 ? -22.235 -16.062 5.467 1.00 83.69 560 VAL A C 1
ATOM 4616 O O . VAL A 1 560 ? -21.174 -15.667 5.944 1.00 83.69 560 VAL A O 1
ATOM 4619 N N . ASP A 1 561 ? -22.310 -17.078 4.618 1.00 89.44 561 ASP A N 1
ATOM 4620 C CA . ASP A 1 561 ? -21.151 -17.845 4.178 1.00 89.44 561 ASP A CA 1
ATOM 4621 C C . ASP A 1 561 ? -20.628 -17.323 2.828 1.00 89.44 561 ASP A C 1
ATOM 4623 O O . ASP A 1 561 ? -21.350 -17.254 1.836 1.00 89.44 561 ASP A O 1
ATOM 4627 N N . ILE A 1 562 ? -19.353 -16.926 2.797 1.00 91.00 562 ILE A N 1
ATOM 4628 C CA . ILE A 1 562 ? -18.652 -16.367 1.633 1.00 91.00 562 ILE A CA 1
ATOM 4629 C C . ILE A 1 562 ? -17.480 -17.275 1.270 1.00 91.00 562 ILE A C 1
ATOM 4631 O O . ILE A 1 562 ? -16.610 -17.569 2.098 1.00 91.00 562 ILE A O 1
ATOM 4635 N N . LEU A 1 563 ? -17.400 -17.676 0.004 1.00 92.06 563 LEU A N 1
ATOM 4636 C CA . LEU A 1 563 ? -16.334 -18.539 -0.486 1.00 92.06 563 LEU A CA 1
ATOM 4637 C C . LEU A 1 563 ? -15.047 -17.750 -0.769 1.00 92.06 563 LEU A C 1
ATOM 4639 O O . LEU A 1 563 ? -15.027 -16.824 -1.580 1.00 92.06 563 LEU A O 1
ATOM 4643 N N . ILE A 1 564 ? -13.933 -18.165 -0.162 1.00 91.31 564 ILE A N 1
ATOM 4644 C CA . ILE A 1 564 ? -12.596 -17.610 -0.396 1.00 91.31 564 ILE A CA 1
ATOM 4645 C C . ILE A 1 564 ? -11.761 -18.606 -1.212 1.00 91.31 564 ILE A C 1
ATOM 4647 O O . ILE A 1 564 ? -11.218 -19.576 -0.685 1.00 91.31 564 ILE A O 1
ATOM 4651 N N . ASN A 1 565 ? -11.599 -18.323 -2.505 1.00 88.50 565 ASN A N 1
ATOM 4652 C CA . ASN A 1 565 ? -10.977 -19.206 -3.503 1.00 88.50 565 ASN A CA 1
ATOM 4653 C C . ASN A 1 565 ? -9.436 -19.306 -3.432 1.00 88.50 565 ASN A C 1
ATOM 4655 O O . ASN A 1 565 ? -8.848 -20.219 -4.010 1.00 88.50 565 ASN A O 1
ATOM 4659 N N . THR A 1 566 ? -8.740 -18.353 -2.797 1.00 77.69 566 THR A N 1
ATOM 4660 C CA . THR A 1 566 ? -7.281 -18.191 -2.978 1.00 77.69 566 THR A CA 1
ATOM 4661 C C . THR A 1 566 ? -6.451 -18.157 -1.691 1.00 77.69 566 THR A C 1
ATOM 4663 O O . THR A 1 566 ? -5.597 -17.285 -1.566 1.00 77.69 566 THR A O 1
ATOM 4666 N N . ASP A 1 567 ? -6.603 -19.073 -0.724 1.00 70.44 567 ASP A N 1
ATOM 4667 C CA . ASP A 1 567 ? -5.749 -19.095 0.486 1.00 70.44 567 ASP A CA 1
ATOM 4668 C C . ASP A 1 567 ? -4.515 -20.013 0.383 1.00 70.44 567 ASP A C 1
ATOM 4670 O O . ASP A 1 567 ? -4.562 -21.142 -0.095 1.00 70.44 567 ASP A O 1
ATOM 4674 N N . LYS A 1 568 ? -3.360 -19.518 0.855 1.00 62.59 568 LYS A N 1
ATOM 4675 C CA . LYS A 1 568 ? -2.073 -20.241 0.776 1.00 62.59 568 LYS A CA 1
ATOM 4676 C C . LYS A 1 568 ? -1.936 -21.385 1.784 1.00 62.59 568 LYS A C 1
ATOM 4678 O O . LYS A 1 568 ? -1.016 -22.181 1.631 1.00 62.59 568 LYS A O 1
ATOM 4683 N N . VAL A 1 569 ? -2.733 -21.384 2.848 1.00 59.12 569 VAL A N 1
ATOM 4684 C CA . VAL A 1 569 ? -2.596 -22.293 3.990 1.00 59.12 569 VAL A CA 1
ATOM 4685 C C . VAL A 1 569 ? -3.705 -23.338 3.989 1.00 59.12 569 VAL A C 1
ATOM 4687 O O . VAL A 1 569 ? -3.419 -24.503 4.235 1.00 59.12 569 VAL A O 1
ATOM 4690 N N . ASN A 1 570 ? -4.933 -22.929 3.675 1.00 58.50 570 ASN A N 1
ATOM 4691 C CA . ASN A 1 570 ? -6.113 -23.791 3.719 1.00 58.50 570 ASN A CA 1
ATOM 4692 C C . ASN A 1 570 ? -6.643 -24.180 2.327 1.00 58.50 570 ASN A C 1
ATOM 4694 O O . ASN A 1 570 ? -7.511 -25.040 2.247 1.00 58.50 570 ASN A O 1
ATOM 4698 N N . GLY A 1 571 ? -6.141 -23.577 1.241 1.00 73.06 571 GLY A N 1
ATOM 4699 C CA . GLY A 1 571 ? -6.733 -23.736 -0.090 1.00 73.06 571 GLY A CA 1
ATOM 4700 C C . GLY A 1 571 ? -8.007 -22.900 -0.246 1.00 73.06 571 GLY A C 1
ATOM 4701 O O . GLY A 1 571 ? -8.032 -21.737 0.154 1.00 73.06 571 GLY A O 1
ATOM 4702 N N . GLU A 1 572 ? -9.047 -23.473 -0.845 1.00 84.88 572 GLU A N 1
ATOM 4703 C CA . GLU A 1 572 ? -10.390 -22.882 -0.869 1.00 84.88 572 GLU A CA 1
ATOM 4704 C C . GLU A 1 572 ? -11.089 -23.125 0.481 1.00 84.88 572 GLU A C 1
ATOM 4706 O O . GLU A 1 572 ? -11.003 -24.221 1.035 1.00 84.88 572 GLU A O 1
ATOM 4711 N N . TRP A 1 573 ? -11.729 -22.103 1.054 1.00 87.75 573 TRP A N 1
ATOM 4712 C CA . TRP A 1 573 ? -12.394 -22.199 2.361 1.00 87.75 573 TRP A CA 1
ATOM 4713 C C . TRP A 1 573 ? -13.570 -21.221 2.473 1.00 87.75 573 TRP A C 1
ATOM 4715 O O . TRP A 1 573 ? -13.658 -20.263 1.708 1.00 87.75 573 TRP A O 1
ATOM 4725 N N . CYS A 1 574 ? -14.456 -21.454 3.443 1.00 87.69 574 CYS A N 1
ATOM 4726 C CA . CYS A 1 574 ? -15.637 -20.627 3.690 1.00 87.69 574 CYS A CA 1
ATOM 4727 C C . CYS A 1 574 ? -15.423 -19.670 4.869 1.00 87.69 574 CYS A C 1
ATOM 4729 O O . CYS A 1 574 ? -15.041 -20.109 5.959 1.00 87.69 574 CYS A O 1
ATOM 4731 N N . ALA A 1 575 ? -15.665 -18.380 4.641 1.00 89.38 575 ALA A N 1
ATOM 4732 C CA . ALA A 1 575 ? -15.691 -17.350 5.668 1.00 89.38 575 ALA A CA 1
ATOM 4733 C C . ALA A 1 575 ? -17.132 -17.060 6.095 1.00 89.38 575 ALA A C 1
ATOM 4735 O O . ALA A 1 575 ? -17.977 -16.894 5.227 1.00 89.38 575 ALA A O 1
ATOM 4736 N N . THR A 1 576 ? -17.383 -16.904 7.398 1.00 86.31 576 THR A N 1
ATOM 4737 C CA . THR A 1 576 ? -18.736 -16.641 7.934 1.00 86.31 576 THR A CA 1
ATOM 4738 C C . THR A 1 576 ? -18.850 -15.240 8.574 1.00 86.31 576 THR A C 1
ATOM 4740 O O . THR A 1 576 ? -18.916 -15.142 9.803 1.00 86.31 576 THR A O 1
ATOM 4743 N N . PRO A 1 577 ? -18.739 -14.130 7.809 1.00 84.94 577 PRO A N 1
ATOM 4744 C CA . PRO A 1 577 ? -18.899 -12.769 8.333 1.00 84.94 577 PRO A CA 1
ATOM 4745 C C . PRO A 1 577 ? -20.373 -12.328 8.424 1.00 84.94 577 PRO A C 1
ATOM 4747 O O . PRO A 1 577 ? -21.290 -13.104 8.167 1.00 84.94 577 PRO A O 1
ATOM 4750 N N . SER A 1 578 ? -20.597 -11.061 8.786 1.00 81.31 578 SER A N 1
ATOM 4751 C CA . SER A 1 578 ? -21.906 -10.404 8.688 1.00 81.31 578 SER A CA 1
ATOM 4752 C C . SER A 1 578 ? -22.360 -10.251 7.231 1.00 81.31 578 SER A C 1
ATOM 4754 O O . SER A 1 578 ? -21.539 -10.135 6.313 1.00 81.31 578 SER A O 1
ATOM 4756 N N . SER A 1 579 ? -23.674 -10.179 7.024 1.00 81.94 579 SER A N 1
ATOM 4757 C CA . SER A 1 579 ? -24.310 -9.929 5.725 1.00 81.94 579 SER A CA 1
ATOM 4758 C C . SER A 1 579 ? -23.758 -8.665 5.042 1.00 81.94 579 SER A C 1
ATOM 4760 O O . SER A 1 579 ? -23.557 -8.656 3.829 1.00 81.94 579 SER A O 1
ATOM 4762 N N . THR A 1 580 ? -23.390 -7.633 5.813 1.00 83.75 580 THR A N 1
ATOM 4763 C CA . THR A 1 580 ? -22.747 -6.402 5.328 1.00 83.75 580 THR A CA 1
ATOM 4764 C C . THR A 1 580 ? -21.540 -6.694 4.439 1.00 83.75 580 THR A C 1
ATOM 4766 O O . THR A 1 580 ? -21.366 -6.059 3.398 1.00 83.75 580 THR A O 1
ATOM 4769 N N . ALA A 1 581 ? -20.718 -7.684 4.803 1.00 88.81 581 ALA A N 1
ATOM 4770 C CA . ALA A 1 581 ? -19.550 -8.058 4.016 1.00 88.81 581 ALA A CA 1
ATOM 4771 C C . ALA A 1 581 ? -19.939 -8.597 2.629 1.00 88.81 581 ALA A C 1
ATOM 4773 O O . ALA A 1 581 ? -19.274 -8.262 1.649 1.00 88.81 581 ALA A O 1
ATOM 4774 N N . LEU A 1 582 ? -21.023 -9.373 2.527 1.00 90.75 582 LEU A N 1
ATOM 4775 C CA . LEU A 1 582 ? -21.557 -9.872 1.255 1.00 90.75 582 LEU A CA 1
ATOM 4776 C C . LEU A 1 582 ? -22.043 -8.719 0.371 1.00 90.75 582 LEU A C 1
ATOM 4778 O O . LEU A 1 582 ? -21.649 -8.633 -0.789 1.00 90.75 582 LEU A O 1
ATOM 4782 N N . PHE A 1 583 ? -22.802 -7.775 0.931 1.00 89.88 583 PHE A N 1
ATOM 4783 C CA . PHE A 1 583 ? -23.325 -6.637 0.167 1.00 89.88 583 PHE A CA 1
ATOM 4784 C C . PHE A 1 583 ? -22.235 -5.666 -0.307 1.00 89.88 583 PHE A C 1
ATOM 4786 O O . PHE A 1 583 ? -22.375 -5.048 -1.362 1.00 89.88 583 PHE A O 1
ATOM 4793 N N . VAL A 1 584 ? -21.108 -5.558 0.407 1.00 92.62 584 VAL A N 1
ATOM 4794 C CA . VAL A 1 584 ? -19.925 -4.832 -0.091 1.00 92.62 584 VAL A CA 1
ATOM 4795 C C . VAL A 1 584 ? -19.345 -5.509 -1.342 1.00 92.62 584 VAL A C 1
ATOM 4797 O O . VAL A 1 584 ? -18.926 -4.820 -2.278 1.00 92.62 584 VAL A O 1
ATOM 4800 N N . LEU A 1 585 ? -19.325 -6.845 -1.387 1.00 94.81 585 LEU A N 1
ATOM 4801 C CA . LEU A 1 585 ? -18.885 -7.592 -2.570 1.00 94.81 585 LEU A CA 1
ATOM 4802 C C . LEU A 1 585 ? -19.892 -7.478 -3.720 1.00 94.81 585 LEU A C 1
ATOM 4804 O O . LEU A 1 585 ? -19.478 -7.284 -4.863 1.00 94.81 585 LEU A O 1
ATOM 4808 N N . ASP A 1 586 ? -21.192 -7.505 -3.426 1.00 93.75 586 ASP A N 1
ATOM 4809 C CA . ASP A 1 586 ? -22.246 -7.292 -4.424 1.00 93.75 586 ASP A CA 1
ATOM 4810 C C . ASP A 1 586 ? -22.155 -5.904 -5.046 1.00 93.75 586 ASP A C 1
ATOM 4812 O O . ASP A 1 586 ? -22.147 -5.784 -6.267 1.00 93.75 586 ASP A O 1
ATOM 4816 N N . ARG A 1 587 ? -21.957 -4.863 -4.227 1.00 94.00 587 ARG A N 1
ATOM 4817 C CA . ARG A 1 587 ? -21.705 -3.495 -4.702 1.00 94.00 587 ARG A CA 1
ATOM 4818 C C . ARG A 1 587 ? -20.496 -3.444 -5.637 1.00 94.00 587 ARG A C 1
ATOM 4820 O O . ARG A 1 587 ? -20.487 -2.707 -6.619 1.00 94.00 587 ARG A O 1
ATOM 4827 N N . GLN A 1 588 ? -19.456 -4.233 -5.362 1.00 95.19 588 GLN A N 1
ATOM 4828 C CA . GLN A 1 588 ? -18.289 -4.330 -6.238 1.00 95.19 588 GLN A CA 1
ATOM 4829 C C . GLN A 1 588 ? -18.591 -5.070 -7.555 1.00 95.19 588 GLN A C 1
ATOM 4831 O O . GLN A 1 588 ? -18.066 -4.672 -8.600 1.00 95.19 588 GLN A O 1
ATOM 4836 N N . LYS A 1 589 ? -19.416 -6.122 -7.523 1.00 94.06 589 LYS A N 1
ATOM 4837 C CA . LYS A 1 589 ? -19.877 -6.861 -8.711 1.00 94.06 589 LYS A CA 1
ATOM 4838 C C . LYS A 1 589 ? -20.770 -5.978 -9.585 1.00 94.06 589 LYS A C 1
ATOM 4840 O O . LYS A 1 589 ? -20.540 -5.883 -10.789 1.00 94.06 589 LYS A O 1
ATOM 4845 N N . GLU A 1 590 ? -21.709 -5.266 -8.969 1.00 93.81 590 GLU A N 1
ATOM 4846 C CA . GLU A 1 590 ? -22.575 -4.270 -9.602 1.00 93.81 590 GLU A CA 1
ATOM 4847 C C . GLU A 1 590 ? -21.744 -3.151 -10.236 1.00 93.81 590 GLU A C 1
ATOM 4849 O O . GLU A 1 590 ? -21.887 -2.880 -11.426 1.00 93.81 590 GLU A O 1
ATOM 4854 N N . TYR A 1 591 ? -20.776 -2.590 -9.502 1.00 92.69 591 TYR A N 1
ATOM 4855 C CA . TYR A 1 591 ? -19.861 -1.582 -10.037 1.00 92.69 591 TYR A CA 1
ATOM 4856 C C . TYR A 1 591 ? -19.171 -2.044 -11.329 1.00 92.69 591 TYR A C 1
ATOM 4858 O O . TYR A 1 591 ? -19.046 -1.267 -12.270 1.00 92.69 591 TYR A O 1
ATOM 4866 N N . GLN A 1 592 ? -18.718 -3.302 -11.407 1.00 90.50 592 GLN A N 1
ATOM 4867 C CA . GLN A 1 592 ? -18.108 -3.828 -12.635 1.00 90.50 592 GLN A CA 1
ATOM 4868 C C . GLN A 1 592 ? -19.103 -3.935 -13.799 1.00 90.50 592 GLN A C 1
ATOM 4870 O O . GLN A 1 592 ? -18.687 -3.775 -14.945 1.00 90.50 592 GLN A O 1
ATOM 4875 N N . SER A 1 593 ? -20.385 -4.187 -13.521 1.00 90.81 593 SER A N 1
ATOM 4876 C CA . SER A 1 593 ? -21.428 -4.352 -14.544 1.00 90.81 593 SER A CA 1
ATOM 4877 C C . SER A 1 593 ? -21.760 -3.063 -15.305 1.00 90.81 593 SER A C 1
ATOM 4879 O O . SER A 1 593 ? -22.223 -3.124 -16.442 1.00 90.81 593 SER A O 1
ATOM 4881 N N . PHE A 1 594 ? -21.441 -1.897 -14.731 1.00 90.38 594 PHE A N 1
ATOM 4882 C CA . PHE A 1 594 ? -21.634 -0.600 -15.384 1.00 90.38 594 PHE A CA 1
ATOM 4883 C C . PHE A 1 594 ? -20.723 -0.373 -16.597 1.00 90.38 594 PHE A C 1
ATOM 4885 O O . PHE A 1 594 ? -20.972 0.544 -17.381 1.00 90.38 594 PHE A O 1
ATOM 4892 N N . PHE A 1 595 ? -19.663 -1.174 -16.757 1.00 86.75 595 PHE A N 1
ATOM 4893 C CA . PHE A 1 595 ? -18.664 -0.983 -17.805 1.00 86.75 595 PHE A CA 1
ATOM 4894 C C . PHE A 1 595 ? -18.680 -2.143 -18.810 1.00 86.75 595 PHE A C 1
ATOM 4896 O O . PHE A 1 595 ? -18.458 -3.291 -18.415 1.00 86.75 595 PHE A O 1
ATOM 4903 N N . PRO A 1 596 ? -18.799 -1.874 -20.123 1.00 83.94 596 PRO A N 1
ATOM 4904 C CA . PRO A 1 596 ? -18.779 -2.896 -21.167 1.00 83.94 596 PRO A CA 1
ATOM 4905 C C . PRO A 1 596 ? -17.340 -3.330 -21.517 1.00 83.94 596 PRO A C 1
ATOM 4907 O O . PRO A 1 596 ? -17.004 -3.546 -22.679 1.00 83.94 596 PRO A O 1
ATOM 4910 N N . GLU A 1 597 ? -16.449 -3.407 -20.525 1.00 83.06 597 GLU A N 1
ATOM 4911 C CA . GLU A 1 597 ? -15.024 -3.698 -20.709 1.00 83.06 597 GLU A CA 1
ATOM 4912 C C . GLU A 1 597 ? -14.774 -5.221 -20.697 1.00 83.06 597 GLU A C 1
ATOM 4914 O O . GLU A 1 597 ? -14.927 -5.859 -19.645 1.00 83.06 597 GLU A O 1
ATOM 4919 N N . PRO A 1 598 ? -14.327 -5.840 -21.812 1.00 80.94 598 PRO A N 1
ATOM 4920 C CA . PRO A 1 598 ? -14.066 -7.281 -21.865 1.00 80.94 598 PRO A CA 1
ATOM 4921 C C . PRO A 1 598 ? -13.068 -7.754 -20.800 1.00 80.94 598 PRO A C 1
ATOM 4923 O O . PRO A 1 598 ? -13.129 -8.889 -20.324 1.00 80.94 598 PRO A O 1
ATOM 4926 N N . GLU A 1 599 ? -12.148 -6.890 -20.382 1.00 81.81 599 GLU A N 1
ATOM 4927 C CA . GLU A 1 599 ? -11.104 -7.215 -19.418 1.00 81.81 599 GLU A CA 1
ATOM 4928 C C . GLU A 1 599 ? -11.599 -7.459 -17.997 1.00 81.81 599 GLU A C 1
ATOM 4930 O O . GLU A 1 599 ? -10.922 -8.173 -17.254 1.00 81.81 599 GLU A O 1
ATOM 4935 N N . LEU A 1 600 ? -12.782 -6.949 -17.646 1.00 83.56 600 LEU A N 1
ATOM 4936 C CA . LEU A 1 600 ? -13.445 -7.230 -16.370 1.00 83.56 600 LEU A CA 1
ATOM 4937 C C . LEU A 1 600 ? -14.090 -8.623 -16.335 1.00 83.56 600 LEU A C 1
ATOM 4939 O O . LEU A 1 600 ? -14.413 -9.123 -15.263 1.00 83.56 600 LEU A O 1
ATOM 4943 N N . THR A 1 601 ? -14.252 -9.271 -17.492 1.00 84.75 601 THR A N 1
ATOM 4944 C CA . THR A 1 601 ? -14.843 -10.618 -17.620 1.00 84.75 601 THR A CA 1
ATOM 4945 C C . THR A 1 601 ? -13.806 -11.706 -17.911 1.00 84.75 601 THR A C 1
ATOM 4947 O O . THR A 1 601 ? -14.121 -12.896 -17.945 1.00 84.75 601 THR A O 1
ATOM 4950 N N . LYS A 1 602 ? -12.541 -11.327 -18.124 1.00 85.62 602 LYS A N 1
ATOM 4951 C CA . LYS A 1 602 ? -11.498 -12.254 -18.561 1.00 85.62 602 LYS A CA 1
ATOM 4952 C C . LYS A 1 602 ? -10.984 -13.115 -17.407 1.00 85.62 602 LYS A C 1
ATOM 4954 O O . LYS A 1 602 ? -10.433 -12.602 -16.436 1.00 85.62 602 LYS A O 1
ATOM 4959 N N . LYS A 1 603 ? -11.029 -14.440 -17.583 1.00 88.12 603 LYS A N 1
ATOM 4960 C CA . LYS A 1 603 ? -10.376 -15.388 -16.668 1.00 88.12 603 LYS A CA 1
ATOM 4961 C C . LYS A 1 603 ? -8.853 -15.263 -16.742 1.00 88.12 603 LYS A C 1
ATOM 4963 O O . LYS A 1 603 ? -8.260 -15.425 -17.814 1.00 88.12 603 LYS A O 1
ATOM 4968 N N . ILE A 1 604 ? -8.211 -15.011 -15.605 1.00 85.25 604 ILE A N 1
ATOM 4969 C CA . ILE A 1 604 ? -6.754 -14.888 -15.491 1.00 85.25 604 ILE A CA 1
ATOM 4970 C C . ILE A 1 604 ? -6.193 -15.784 -14.391 1.00 85.25 604 ILE A C 1
ATOM 4972 O O . ILE A 1 604 ? -6.891 -16.168 -13.459 1.00 85.25 604 ILE A O 1
ATOM 4976 N N . TRP A 1 605 ? -4.908 -16.111 -14.508 1.00 81.44 605 TRP A N 1
ATOM 4977 C CA . TRP A 1 605 ? -4.183 -16.875 -13.500 1.00 81.44 605 TRP A CA 1
ATOM 4978 C C . TRP A 1 605 ? -3.949 -16.057 -12.227 1.00 81.44 605 TRP A C 1
ATOM 4980 O O . TRP A 1 605 ? -3.537 -14.892 -12.306 1.00 81.44 605 TRP A O 1
ATOM 4990 N N . TYR A 1 606 ? -4.133 -16.691 -11.064 1.00 81.25 606 TYR A N 1
ATOM 4991 C CA . TYR A 1 606 ? -3.824 -16.100 -9.759 1.00 81.25 606 TYR A CA 1
ATOM 4992 C C . TYR A 1 606 ? -2.407 -15.523 -9.722 1.00 81.25 606 TYR A C 1
ATOM 4994 O O . TYR A 1 606 ? -1.433 -16.233 -9.984 1.00 81.25 606 TYR A O 1
ATOM 5002 N N . ASP A 1 607 ? -2.276 -14.239 -9.372 1.00 74.62 607 ASP A N 1
ATOM 5003 C CA . ASP A 1 607 ? -0.978 -13.551 -9.261 1.00 74.62 607 ASP A CA 1
ATOM 5004 C C . ASP A 1 607 ? -0.135 -13.641 -10.552 1.00 74.62 607 ASP A C 1
ATOM 5006 O O . ASP A 1 607 ? 1.076 -13.447 -10.524 1.00 74.62 607 ASP A O 1
ATOM 5010 N N . ARG A 1 608 ? -0.794 -13.915 -11.693 1.00 70.19 608 ARG A N 1
ATOM 5011 C CA . ARG A 1 608 ? -0.198 -14.136 -13.022 1.00 70.19 608 ARG A CA 1
ATOM 5012 C C . ARG A 1 608 ? 0.747 -15.341 -13.101 1.00 70.19 608 ARG A C 1
ATOM 5014 O O . ARG A 1 608 ? 1.625 -15.373 -13.962 1.00 70.19 608 ARG A O 1
ATOM 5021 N N . HIS A 1 609 ? 0.562 -16.329 -12.231 1.00 68.81 609 HIS A N 1
ATOM 5022 C CA . HIS A 1 609 ? 1.308 -17.582 -12.274 1.00 68.81 609 HIS A CA 1
ATOM 5023 C C . HIS A 1 609 ? 0.532 -18.652 -13.043 1.00 68.81 609 HIS A C 1
ATOM 5025 O O . HIS A 1 609 ? -0.446 -19.199 -12.534 1.00 68.81 609 HIS A O 1
ATOM 5031 N N . GLU A 1 610 ? 0.987 -18.933 -14.264 1.00 70.19 610 GLU A N 1
ATOM 5032 C CA . GLU A 1 610 ? 0.486 -20.041 -15.084 1.00 70.19 610 GLU A CA 1
ATOM 5033 C C . GLU A 1 610 ? 0.635 -21.374 -14.335 1.00 70.19 610 GLU A C 1
ATOM 5035 O O . GLU A 1 610 ? 1.600 -21.561 -13.592 1.00 70.19 610 GLU A O 1
ATOM 5040 N N . ASP A 1 611 ? -0.356 -22.255 -14.487 1.00 67.81 611 ASP A N 1
ATOM 5041 C CA . ASP A 1 611 ? -0.424 -23.598 -13.888 1.00 67.81 611 ASP A CA 1
ATOM 5042 C C . ASP A 1 611 ? -0.356 -23.633 -12.349 1.00 67.81 611 ASP A C 1
ATOM 5044 O O . ASP A 1 611 ? -0.039 -24.648 -11.729 1.00 67.81 611 ASP A O 1
ATOM 5048 N N . GLY A 1 612 ? -0.679 -22.512 -11.696 1.00 66.88 612 GLY A N 1
ATOM 5049 C CA . GLY A 1 612 ? -0.805 -22.451 -10.243 1.00 66.88 612 GLY A CA 1
ATOM 5050 C C . GLY A 1 612 ? -1.992 -23.268 -9.715 1.00 66.88 612 GLY A C 1
ATOM 5051 O O . GLY A 1 612 ? -3.022 -23.380 -10.372 1.00 66.88 612 GLY A O 1
ATOM 5052 N N . VAL A 1 613 ? -1.879 -23.745 -8.468 1.00 71.44 613 VAL A N 1
ATOM 5053 C CA . VAL A 1 613 ? -2.883 -24.583 -7.763 1.00 71.44 613 VAL A CA 1
ATOM 5054 C C . VAL A 1 613 ? -4.305 -23.994 -7.772 1.00 71.44 613 VAL A C 1
ATOM 5056 O O . VAL A 1 613 ? -5.274 -24.737 -7.726 1.00 71.44 613 VAL A O 1
ATOM 5059 N N . PHE A 1 614 ? -4.442 -22.667 -7.857 1.00 77.94 614 PHE A N 1
ATOM 5060 C CA . PHE A 1 614 ? -5.734 -21.967 -7.830 1.00 77.94 614 PHE A CA 1
ATOM 5061 C C . PHE A 1 614 ? -6.401 -21.800 -9.208 1.00 77.94 614 PHE A C 1
ATOM 5063 O O . PHE A 1 614 ? -7.504 -21.269 -9.286 1.00 77.94 614 PHE A O 1
ATOM 5070 N N . GLY A 1 615 ? -5.745 -22.196 -10.303 1.00 81.88 615 GLY A N 1
ATOM 5071 C CA . GLY A 1 615 ? -6.333 -22.110 -11.641 1.00 81.88 615 GLY A CA 1
ATOM 5072 C C . GLY A 1 615 ? -6.549 -20.682 -12.171 1.00 81.88 615 GLY A C 1
ATOM 5073 O O . GLY A 1 615 ? -5.893 -19.717 -11.755 1.00 81.88 615 GLY A O 1
ATOM 5074 N N . LYS A 1 616 ? -7.468 -20.569 -13.142 1.00 87.88 616 LYS A N 1
ATOM 5075 C CA . LYS A 1 616 ? -7.923 -19.304 -13.740 1.00 87.88 616 LYS A CA 1
ATOM 5076 C C . LYS A 1 616 ? -9.328 -18.958 -13.253 1.00 87.88 616 LYS A C 1
ATOM 5078 O O . LYS A 1 616 ? -10.212 -19.805 -13.315 1.00 87.88 616 LYS A O 1
ATOM 5083 N N . PHE A 1 617 ? -9.553 -17.697 -12.913 1.00 89.75 617 PHE A N 1
ATOM 5084 C CA . PHE A 1 617 ? -10.863 -17.180 -12.506 1.00 89.75 617 PHE A CA 1
ATOM 5085 C C . PHE A 1 617 ? -11.011 -15.700 -12.875 1.00 89.75 617 PHE A C 1
ATOM 5087 O O . PHE A 1 617 ? -10.054 -15.093 -13.370 1.00 89.75 617 PHE A O 1
ATOM 5094 N N . VAL A 1 618 ? -12.200 -15.127 -12.670 1.00 91.44 618 VAL A N 1
ATOM 5095 C CA . VAL A 1 618 ? -12.468 -13.705 -12.926 1.00 91.44 618 VAL A CA 1
ATOM 5096 C C . VAL A 1 618 ? -12.309 -12.919 -11.620 1.00 91.44 618 VAL A C 1
ATOM 5098 O O . VAL A 1 618 ? -13.081 -13.134 -10.693 1.00 91.44 618 VAL A O 1
ATOM 5101 N N . PRO A 1 619 ? -11.319 -12.020 -11.481 1.00 91.44 619 PRO A N 1
ATOM 5102 C CA . PRO A 1 619 ? -11.127 -11.297 -10.227 1.00 91.44 619 PRO A CA 1
ATOM 5103 C C . PRO A 1 619 ? -12.209 -10.228 -9.997 1.00 91.44 619 PRO A C 1
ATOM 5105 O O . PRO A 1 619 ? -12.348 -9.298 -10.796 1.00 91.44 619 PRO A O 1
ATOM 5108 N N . LEU A 1 620 ? -12.891 -10.282 -8.851 1.00 93.38 620 LEU A N 1
ATOM 5109 C CA . LEU A 1 620 ? -13.926 -9.312 -8.453 1.00 93.38 620 LEU A CA 1
ATOM 5110 C C . LEU A 1 620 ? -13.396 -7.871 -8.326 1.00 93.38 620 LEU A C 1
ATOM 5112 O O . LEU A 1 620 ? -14.110 -6.903 -8.573 1.00 93.38 620 LEU A O 1
ATOM 5116 N N . PHE A 1 621 ? -12.120 -7.711 -7.971 1.00 91.25 621 PHE A N 1
ATOM 5117 C CA . PHE A 1 621 ? -11.462 -6.406 -7.831 1.00 91.25 621 PHE A CA 1
ATOM 5118 C C . PHE A 1 621 ? -10.581 -6.040 -9.037 1.00 91.25 621 PHE A C 1
ATOM 5120 O O . PHE A 1 621 ? -9.641 -5.253 -8.909 1.00 91.25 621 PHE A O 1
ATOM 5127 N N . ALA A 1 622 ? -10.851 -6.606 -10.220 1.00 87.38 622 ALA A N 1
ATOM 5128 C CA . ALA A 1 622 ? -10.168 -6.218 -11.454 1.00 87.38 622 ALA A CA 1
ATOM 5129 C C . ALA A 1 622 ? -10.411 -4.736 -11.785 1.00 87.38 622 ALA A C 1
ATOM 5131 O O . ALA A 1 622 ? -11.539 -4.252 -11.689 1.00 87.38 622 ALA A O 1
ATOM 5132 N N . LEU A 1 623 ? -9.345 -4.030 -12.186 1.00 80.50 623 LEU A N 1
ATOM 5133 C CA . LEU A 1 623 ? -9.401 -2.593 -12.457 1.00 80.50 623 LEU A CA 1
ATOM 5134 C C . LEU A 1 623 ? -10.026 -2.252 -13.808 1.00 80.50 623 LEU A C 1
ATOM 5136 O O . LEU A 1 623 ? -10.597 -1.181 -13.910 1.00 80.50 623 LEU A O 1
ATOM 5140 N N . GLY A 1 624 ? -9.922 -3.091 -14.837 1.00 74.19 624 GLY A N 1
ATOM 5141 C CA . GLY A 1 624 ? -10.402 -2.743 -16.178 1.00 74.19 624 GLY A CA 1
ATOM 5142 C C . GLY A 1 624 ? -9.459 -1.814 -16.957 1.00 74.19 624 GLY A C 1
ATOM 5143 O O . GLY A 1 624 ? -8.447 -1.314 -16.444 1.00 74.19 624 GLY A O 1
ATOM 5144 N N . ALA A 1 625 ? -9.772 -1.594 -18.230 1.00 64.31 625 ALA A N 1
ATOM 5145 C CA . ALA A 1 625 ? -8.908 -0.945 -19.207 1.00 64.31 625 ALA A CA 1
ATOM 5146 C C . ALA A 1 625 ? -8.685 0.541 -18.944 1.00 64.31 625 ALA A C 1
ATOM 5148 O O . ALA A 1 625 ? -7.548 1.019 -19.008 1.00 64.31 625 ALA A O 1
ATOM 5149 N N . ALA A 1 626 ? -9.738 1.262 -18.572 1.00 57.28 626 ALA A N 1
ATOM 5150 C CA . ALA A 1 626 ? -9.668 2.703 -18.369 1.00 57.28 626 ALA A CA 1
ATOM 5151 C C . ALA A 1 626 ? -8.888 3.111 -17.101 1.00 57.28 626 ALA A C 1
ATOM 5153 O O . ALA A 1 626 ? -8.291 4.186 -17.060 1.00 57.28 626 ALA A O 1
ATOM 5154 N N . ALA A 1 627 ? -8.832 2.257 -16.067 1.00 52.34 627 ALA A N 1
ATOM 5155 C CA . ALA A 1 627 ? -8.062 2.535 -14.841 1.00 52.34 627 ALA A CA 1
ATOM 5156 C C . ALA A 1 627 ? -6.568 2.191 -14.948 1.00 52.34 627 ALA A C 1
ATOM 5158 O O . ALA A 1 627 ? -5.784 2.618 -14.099 1.00 52.34 627 ALA A O 1
ATOM 5159 N N . GLY A 1 628 ? -6.158 1.407 -15.950 1.00 48.50 628 GLY A N 1
ATOM 5160 C CA . GLY A 1 628 ? -4.805 0.851 -16.028 1.00 48.50 628 GLY A CA 1
ATOM 5161 C C . GLY A 1 628 ? -3.696 1.870 -16.310 1.00 48.50 628 GLY A C 1
ATOM 5162 O O . GLY A 1 628 ? -2.519 1.555 -16.112 1.00 48.50 628 GLY A O 1
ATOM 5163 N N . GLY A 1 629 ? -4.038 3.078 -16.781 1.00 43.59 629 GLY A N 1
ATOM 5164 C CA . GLY A 1 629 ? -3.065 4.041 -17.300 1.00 43.59 629 GLY A CA 1
ATOM 5165 C C . GLY A 1 629 ? -2.108 3.403 -18.320 1.00 43.59 629 GLY A C 1
ATOM 5166 O O . GLY A 1 629 ? -2.277 2.268 -18.762 1.00 43.59 629 GLY A O 1
ATOM 5167 N N . HIS A 1 630 ? -1.032 4.088 -18.690 1.00 33.66 630 HIS A N 1
ATOM 5168 C CA . HIS A 1 630 ? -0.021 3.539 -19.606 1.00 33.66 630 HIS A CA 1
ATOM 5169 C C . HIS A 1 630 ? 0.809 2.357 -19.022 1.00 33.66 630 HIS A C 1
ATOM 5171 O O . HIS A 1 630 ? 1.848 2.002 -19.579 1.00 33.66 630 HIS A O 1
ATOM 5177 N N . HIS A 1 631 ? 0.364 1.705 -17.932 1.00 34.97 631 HIS A N 1
ATOM 5178 C CA . HIS A 1 631 ? 1.075 0.631 -17.229 1.00 34.97 631 HIS A CA 1
ATOM 5179 C C . HIS A 1 631 ? 0.211 -0.627 -16.938 1.00 34.97 631 HIS A C 1
ATOM 5181 O O . HIS A 1 631 ? -0.257 -0.862 -15.833 1.00 34.97 631 HIS A O 1
ATOM 5187 N N . ARG A 1 632 ? 0.138 -1.534 -17.924 1.00 45.31 632 ARG A N 1
ATOM 5188 C CA . ARG A 1 632 ? 0.308 -3.010 -17.795 1.00 45.31 632 ARG A CA 1
ATOM 5189 C C . ARG A 1 632 ? -0.443 -3.795 -16.681 1.00 45.31 632 ARG A C 1
ATOM 5191 O O . ARG A 1 632 ? 0.137 -4.712 -16.081 1.00 45.31 632 ARG A O 1
ATOM 5198 N N . SER A 1 633 ? -1.742 -3.559 -16.465 1.00 50.88 633 SER A N 1
ATOM 5199 C CA . SER A 1 633 ? -2.619 -4.520 -15.752 1.00 50.88 633 SER A CA 1
ATOM 5200 C C . SER A 1 633 ? -4.123 -4.337 -16.010 1.00 50.88 633 SER A C 1
ATOM 5202 O O . SER A 1 633 ? -4.911 -4.212 -15.080 1.00 50.88 633 SER A O 1
ATOM 5204 N N . ILE A 1 634 ? -4.529 -4.328 -17.273 1.00 60.50 634 ILE A N 1
ATOM 5205 C CA . ILE A 1 634 ? -5.908 -4.046 -17.716 1.00 60.50 634 ILE A CA 1
ATOM 5206 C C . ILE A 1 634 ? -6.917 -5.100 -17.185 1.00 60.50 634 ILE A C 1
ATOM 5208 O O . ILE A 1 634 ? -8.072 -4.786 -16.939 1.00 60.50 634 ILE A O 1
ATOM 5212 N N . THR A 1 635 ? -6.462 -6.330 -16.905 1.00 66.31 635 THR A N 1
ATOM 5213 C CA . THR A 1 635 ? -7.310 -7.473 -16.503 1.00 66.31 635 THR A CA 1
ATOM 5214 C C . THR A 1 635 ? -7.062 -7.972 -15.074 1.00 66.31 635 THR A C 1
ATOM 5216 O O . THR A 1 635 ? -7.568 -9.027 -14.711 1.00 66.31 635 THR A O 1
ATOM 5219 N N . SER A 1 636 ? -6.196 -7.322 -14.281 1.00 76.19 636 SER A N 1
ATOM 5220 C CA . SER A 1 636 ? -5.837 -7.809 -12.933 1.00 76.19 636 SER A CA 1
ATOM 5221 C C . SER A 1 636 ? -6.174 -6.795 -11.835 1.00 76.19 636 SER A C 1
ATOM 5223 O O . SER A 1 636 ? -6.239 -5.596 -12.119 1.00 76.19 636 SER A O 1
ATOM 5225 N N . PRO A 1 637 ? -6.334 -7.255 -10.583 1.00 83.81 637 PRO A N 1
ATOM 5226 C CA . PRO A 1 637 ? -6.506 -6.382 -9.424 1.00 83.81 637 PRO A CA 1
ATOM 5227 C C . PRO A 1 637 ? -5.312 -5.432 -9.206 1.00 83.81 637 PRO A C 1
ATOM 5229 O O . PRO A 1 637 ? -4.213 -5.703 -9.712 1.00 83.81 637 PRO A O 1
ATOM 5232 N N . PRO A 1 638 ? -5.475 -4.335 -8.436 1.00 80.00 638 PRO A N 1
ATOM 5233 C CA . PRO A 1 638 ? -4.387 -3.405 -8.145 1.00 80.00 638 PRO A CA 1
ATOM 5234 C C . PRO A 1 638 ? -3.202 -4.101 -7.464 1.00 80.00 638 PRO A C 1
ATOM 5236 O O . PRO A 1 638 ? -3.356 -5.047 -6.686 1.00 80.00 638 PRO A O 1
ATOM 5239 N N . SER A 1 639 ? -1.989 -3.604 -7.722 1.00 79.50 639 SER A N 1
ATOM 5240 C CA . SER A 1 639 ? -0.808 -4.074 -6.996 1.00 79.50 639 SER A CA 1
ATOM 5241 C C . SER A 1 639 ? -0.875 -3.659 -5.523 1.00 79.50 639 SER A C 1
ATOM 5243 O O . SER A 1 639 ? -1.526 -2.677 -5.156 1.00 79.50 639 SER A O 1
ATOM 5245 N N . HIS A 1 640 ? -0.159 -4.390 -4.665 1.00 82.00 640 HIS A N 1
ATOM 5246 C CA . HIS A 1 640 ? -0.128 -4.094 -3.233 1.00 82.00 640 HIS A CA 1
ATOM 5247 C C . HIS A 1 640 ? 0.358 -2.666 -2.930 1.00 82.00 640 HIS A C 1
ATOM 5249 O O . HIS A 1 640 ? -0.177 -2.022 -2.030 1.00 82.00 640 HIS A O 1
ATOM 5255 N N . ASP A 1 641 ? 1.331 -2.160 -3.689 1.00 81.62 641 ASP A N 1
ATOM 5256 C CA . ASP A 1 641 ? 1.889 -0.819 -3.487 1.00 81.62 641 ASP A CA 1
ATOM 5257 C C . ASP A 1 641 ? 0.873 0.273 -3.842 1.00 81.62 641 ASP A C 1
ATOM 5259 O O . ASP A 1 641 ? 0.731 1.250 -3.104 1.00 81.62 641 ASP A O 1
ATOM 5263 N N . VAL A 1 642 ? 0.119 0.079 -4.934 1.00 83.81 642 VAL A N 1
ATOM 5264 C CA . VAL A 1 642 ? -0.937 1.011 -5.354 1.00 83.81 642 VAL A CA 1
ATOM 5265 C C . VAL A 1 642 ? -2.029 1.069 -4.293 1.00 83.81 642 VAL A C 1
ATOM 5267 O O . VAL A 1 642 ? -2.348 2.160 -3.826 1.00 83.81 642 VAL A O 1
ATOM 5270 N N . TYR A 1 643 ? -2.544 -0.081 -3.847 1.00 88.69 643 TYR A N 1
ATOM 5271 C CA . TYR A 1 643 ? -3.551 -0.115 -2.782 1.00 88.69 643 TYR A CA 1
ATOM 5272 C C . TYR A 1 643 ? -3.028 0.492 -1.473 1.00 88.69 643 TYR A C 1
ATOM 5274 O O . TYR A 1 643 ? -3.712 1.289 -0.836 1.00 88.69 643 TYR A O 1
ATOM 5282 N N . THR A 1 644 ? -1.788 0.176 -1.085 1.00 90.25 644 THR A N 1
ATOM 5283 C CA . THR A 1 644 ? -1.180 0.708 0.144 1.00 90.25 644 THR A CA 1
ATOM 5284 C C . THR A 1 644 ? -1.116 2.231 0.131 1.00 90.25 644 THR A C 1
ATOM 5286 O O . THR A 1 644 ? -1.334 2.855 1.167 1.00 90.25 644 THR A O 1
ATOM 5289 N N . LEU A 1 645 ? -0.860 2.851 -1.024 1.00 90.50 645 LEU A N 1
ATOM 5290 C CA . LEU A 1 645 ? -0.913 4.305 -1.146 1.00 90.50 645 LEU A CA 1
ATOM 5291 C C . LEU A 1 645 ? -2.327 4.843 -0.874 1.00 90.50 645 LEU A C 1
ATOM 5293 O O . LEU A 1 645 ? -2.465 5.785 -0.099 1.00 90.50 645 LEU A O 1
ATOM 5297 N N . LYS A 1 646 ? -3.367 4.225 -1.451 1.00 91.69 646 LYS A N 1
ATOM 5298 C CA . LYS A 1 646 ? -4.778 4.617 -1.254 1.00 91.69 646 LYS A CA 1
ATOM 5299 C C . LYS A 1 646 ? -5.217 4.484 0.201 1.00 91.69 646 LYS A C 1
ATOM 5301 O O . LYS A 1 646 ? -5.757 5.428 0.768 1.00 91.69 646 LYS A O 1
ATOM 5306 N N . TRP A 1 647 ? -4.871 3.364 0.829 1.00 92.50 647 TRP A N 1
ATOM 5307 C CA . TRP A 1 647 ? -5.077 3.124 2.257 1.00 92.50 647 TRP A CA 1
ATOM 5308 C C . TRP A 1 647 ? -4.432 4.210 3.133 1.00 92.50 647 TRP A C 1
ATOM 5310 O O . TRP A 1 647 ? -5.048 4.720 4.065 1.00 92.50 647 TRP A O 1
ATOM 5320 N N . LYS A 1 648 ? -3.192 4.609 2.826 1.00 93.31 648 LYS A N 1
ATOM 5321 C CA . LYS A 1 648 ? -2.488 5.644 3.597 1.00 93.31 648 LYS A CA 1
ATOM 5322 C C . LYS A 1 648 ? -3.124 7.025 3.453 1.00 93.31 648 LYS A C 1
ATOM 5324 O O . LYS A 1 648 ? -3.152 7.766 4.430 1.00 93.31 648 LYS A O 1
ATOM 5329 N N . VAL A 1 649 ? -3.637 7.354 2.267 1.00 93.19 649 VAL A N 1
ATOM 5330 C CA . VAL A 1 649 ? -4.405 8.589 2.042 1.00 93.19 649 VAL A CA 1
ATOM 5331 C C . VAL A 1 649 ? -5.694 8.568 2.867 1.00 93.19 649 VAL A C 1
ATOM 5333 O O . VAL A 1 649 ? -5.983 9.554 3.535 1.00 93.19 649 VAL A O 1
ATOM 5336 N N . LEU A 1 650 ? -6.429 7.448 2.879 1.00 94.81 650 LEU A N 1
ATOM 5337 C CA . LEU A 1 650 ? -7.648 7.290 3.681 1.00 94.81 650 LEU A CA 1
ATOM 5338 C C . LEU A 1 650 ? -7.378 7.522 5.176 1.00 94.81 650 LEU A C 1
ATOM 5340 O O . LEU A 1 650 ? -8.069 8.318 5.805 1.00 94.81 650 LEU A O 1
ATOM 5344 N N . LEU A 1 651 ? -6.341 6.885 5.732 1.00 93.62 651 LEU A N 1
ATOM 5345 C CA . LEU A 1 651 ? -5.966 7.080 7.138 1.00 93.62 651 LEU A CA 1
ATOM 5346 C C . LEU A 1 651 ? -5.517 8.512 7.440 1.00 93.62 651 LEU A C 1
ATOM 5348 O O . LEU A 1 651 ? -5.775 9.017 8.529 1.00 93.62 651 LEU A O 1
ATOM 5352 N N . TYR A 1 652 ? -4.840 9.171 6.500 1.00 92.19 652 TYR A N 1
ATOM 5353 C CA . TYR A 1 652 ? -4.439 10.562 6.669 1.00 92.19 652 TYR A CA 1
ATOM 5354 C C . TYR A 1 652 ? -5.647 11.506 6.656 1.00 92.19 652 TYR A C 1
ATOM 5356 O O . TYR A 1 652 ? -5.759 12.348 7.543 1.00 92.19 652 TYR A O 1
ATOM 5364 N N . ALA A 1 653 ? -6.586 11.314 5.726 1.00 92.31 653 ALA A N 1
ATOM 5365 C CA . ALA A 1 653 ? -7.839 12.065 5.683 1.00 92.31 653 ALA A CA 1
ATOM 5366 C C . ALA A 1 653 ? -8.665 11.858 6.964 1.00 92.31 653 ALA A C 1
ATOM 5368 O O . ALA A 1 653 ? -9.136 12.828 7.556 1.00 92.31 653 ALA A O 1
ATOM 5369 N N . PHE A 1 654 ? -8.756 10.613 7.445 1.00 92.75 654 PHE A N 1
ATOM 5370 C CA . PHE A 1 654 ? -9.359 10.303 8.739 1.00 92.75 654 PHE A CA 1
ATOM 5371 C C . PHE A 1 654 ? -8.653 11.028 9.889 1.00 92.75 654 PHE A C 1
ATOM 5373 O O . PHE A 1 654 ? -9.310 11.562 10.773 1.00 92.75 654 PHE A O 1
ATOM 5380 N N . ASN A 1 655 ? -7.320 11.079 9.885 1.00 90.81 655 ASN A N 1
ATOM 5381 C CA . ASN A 1 655 ? -6.566 11.754 10.936 1.00 90.81 655 ASN A CA 1
ATOM 5382 C C . ASN A 1 655 ? -6.878 13.256 11.002 1.00 90.81 655 ASN A C 1
ATOM 5384 O O . ASN A 1 655 ? -7.032 13.790 12.094 1.00 90.81 655 ASN A O 1
ATOM 5388 N N . LEU A 1 656 ? -7.003 13.926 9.850 1.00 89.25 656 LEU A N 1
ATOM 5389 C CA . LEU A 1 656 ? -7.418 15.334 9.792 1.00 89.25 656 LEU A CA 1
ATOM 5390 C C . LEU A 1 656 ? -8.840 15.513 10.339 1.00 89.25 656 LEU A C 1
ATOM 5392 O O . LEU A 1 656 ? -9.078 16.399 11.155 1.00 89.25 656 LEU A O 1
ATOM 5396 N N . PHE A 1 657 ? -9.759 14.626 9.949 1.00 89.88 657 PHE A N 1
ATOM 5397 C CA . PHE A 1 657 ? -11.132 14.620 10.449 1.00 89.88 657 PHE A CA 1
ATOM 5398 C C . PHE A 1 657 ? -11.199 14.399 11.972 1.00 89.88 657 PHE A C 1
ATOM 5400 O O . PHE A 1 657 ? -11.884 15.134 12.679 1.00 89.88 657 PHE A O 1
ATOM 5407 N N . ALA A 1 658 ? -10.450 13.431 12.502 1.00 87.38 658 ALA A N 1
ATOM 5408 C CA . ALA A 1 658 ? -10.430 13.119 13.926 1.00 87.38 658 ALA A CA 1
ATOM 5409 C C . ALA A 1 658 ? -9.907 14.290 14.772 1.00 87.38 658 ALA A C 1
ATOM 5411 O O . ALA A 1 658 ? -10.446 14.551 15.843 1.00 87.38 658 ALA A O 1
ATOM 5412 N N . ILE A 1 659 ? -8.887 15.008 14.296 1.00 84.81 659 ILE A N 1
ATOM 5413 C CA . ILE A 1 659 ? -8.305 16.132 15.038 1.00 84.81 659 ILE A CA 1
ATOM 5414 C C . ILE A 1 659 ? -9.247 17.336 15.041 1.00 84.81 659 ILE A C 1
ATOM 5416 O O . ILE A 1 659 ? -9.516 17.896 16.100 1.00 84.81 659 ILE A O 1
ATOM 5420 N N . ASP A 1 660 ? -9.776 17.714 13.880 1.00 81.56 660 ASP A N 1
ATOM 5421 C CA . ASP A 1 660 ? -10.429 19.017 13.732 1.00 81.56 660 ASP A CA 1
ATOM 5422 C C . ASP A 1 660 ? -11.952 18.974 13.841 1.00 81.56 660 ASP A C 1
ATOM 5424 O O . ASP A 1 660 ? -12.567 19.980 14.191 1.00 81.56 660 ASP A O 1
ATOM 5428 N N . VAL A 1 661 ? -12.569 17.829 13.537 1.00 83.50 661 VAL A N 1
ATOM 5429 C CA . VAL A 1 661 ? -14.026 17.656 13.622 1.00 83.50 661 VAL A CA 1
ATOM 5430 C C . VAL A 1 661 ? -14.418 16.964 14.924 1.00 83.50 661 VAL A C 1
ATOM 5432 O O . VAL A 1 661 ? -15.383 17.379 15.560 1.00 83.50 661 VAL A O 1
ATOM 5435 N N . LEU A 1 662 ? -13.667 15.937 15.342 1.00 81.94 662 LEU A N 1
ATOM 5436 C CA . LEU A 1 662 ? -13.947 15.206 16.586 1.00 81.94 662 LEU A CA 1
ATOM 5437 C C . LEU A 1 662 ? -13.191 15.751 17.809 1.00 81.94 662 LEU A C 1
ATOM 5439 O O . LEU A 1 662 ? -13.553 15.417 18.932 1.00 81.94 662 LEU A O 1
ATOM 5443 N N . GLY A 1 663 ? -12.149 16.570 17.622 1.00 78.44 663 GLY A N 1
ATOM 5444 C CA . GLY A 1 663 ? -11.330 17.080 18.729 1.00 78.44 663 GLY A CA 1
ATOM 5445 C C . GLY A 1 663 ? -10.425 16.024 19.381 1.00 78.44 663 GLY A C 1
ATOM 5446 O O . GLY A 1 663 ? -10.014 16.186 20.529 1.00 78.44 663 GLY A O 1
ATOM 5447 N N . LEU A 1 664 ? -10.122 14.930 18.675 1.00 80.19 664 LEU A N 1
ATOM 5448 C CA . LEU A 1 664 ? -9.285 13.834 19.165 1.00 80.19 664 LEU A CA 1
ATOM 5449 C C . LEU A 1 664 ? -7.796 14.087 18.882 1.00 80.19 664 LEU A C 1
ATOM 5451 O O . LEU A 1 664 ? -7.413 14.891 18.036 1.00 80.19 664 LEU A O 1
ATOM 5455 N N . LYS A 1 665 ? -6.909 13.349 19.556 1.00 74.81 665 LYS A N 1
ATOM 5456 C CA . LYS A 1 665 ? -5.450 13.488 19.377 1.00 74.81 665 LYS A CA 1
ATOM 5457 C C . LYS A 1 665 ? -4.960 13.050 17.981 1.00 74.81 665 LYS A C 1
ATOM 5459 O O . LYS A 1 665 ? -3.867 13.441 17.574 1.00 74.81 665 LYS A O 1
ATOM 5464 N N . GLY A 1 666 ? -5.779 12.294 17.245 1.00 72.94 666 GLY A N 1
ATOM 5465 C CA . GLY A 1 666 ? -5.441 11.698 15.953 1.00 72.94 666 GLY A CA 1
ATOM 5466 C C . GLY A 1 666 ? -4.702 10.362 16.099 1.00 72.94 666 GLY A C 1
ATOM 5467 O O . GLY A 1 666 ? -4.049 10.097 17.107 1.00 72.94 666 GLY A O 1
ATOM 5468 N N . VAL A 1 667 ? -4.806 9.506 15.080 1.00 73.12 667 VAL A N 1
ATOM 5469 C CA . VAL A 1 667 ? -4.155 8.178 15.008 1.00 73.12 667 VAL A CA 1
ATOM 5470 C C . VAL A 1 667 ? -2.718 8.269 14.474 1.00 73.12 667 VAL A C 1
ATOM 5472 O O . VAL A 1 667 ? -1.910 7.354 14.653 1.00 73.12 667 VAL A O 1
ATOM 5475 N N . LEU A 1 668 ? -2.386 9.372 13.802 1.00 80.25 668 LEU A N 1
ATOM 5476 C CA . LEU A 1 668 ? -1.088 9.637 13.190 1.00 80.25 668 LEU A CA 1
ATOM 5477 C C . LEU A 1 668 ? -0.489 10.925 13.755 1.00 80.25 668 LEU A C 1
ATOM 5479 O O . LEU A 1 668 ? -1.202 11.895 14.016 1.00 80.25 668 LEU A O 1
ATOM 5483 N N . ASP A 1 669 ? 0.838 10.963 13.858 1.00 70.62 669 ASP A N 1
ATOM 5484 C CA . ASP A 1 669 ? 1.548 12.172 14.264 1.00 70.62 669 ASP A CA 1
ATOM 5485 C C . ASP A 1 669 ? 1.326 13.303 13.246 1.00 70.62 669 ASP A C 1
ATOM 5487 O O . ASP A 1 669 ? 1.382 13.095 12.027 1.00 70.62 669 ASP A O 1
ATOM 5491 N N . LYS A 1 670 ? 1.093 14.528 13.741 1.00 64.56 670 LYS A N 1
ATOM 5492 C CA . LYS A 1 670 ? 0.950 15.711 12.879 1.00 64.56 670 LYS A CA 1
ATOM 5493 C C . LYS A 1 670 ? 2.238 15.917 12.062 1.00 64.56 670 LYS A C 1
ATOM 5495 O O . LYS A 1 670 ? 3.320 16.003 12.653 1.00 64.56 670 LYS A O 1
ATOM 5500 N N . PRO A 1 671 ? 2.156 16.062 10.723 1.00 64.88 671 PRO A N 1
ATOM 5501 C CA . PRO A 1 671 ? 3.319 16.372 9.899 1.00 64.88 671 PRO A CA 1
ATOM 5502 C C . PRO A 1 671 ? 4.029 17.641 10.374 1.00 64.88 671 PRO A C 1
ATOM 5504 O O . PRO A 1 671 ? 3.380 18.638 10.689 1.00 64.88 671 PRO A O 1
ATOM 5507 N N . SER A 1 672 ? 5.364 17.652 10.343 1.00 64.56 672 SER A N 1
ATOM 5508 C CA . SER A 1 672 ? 6.172 18.806 10.776 1.00 64.56 672 SER A CA 1
ATOM 5509 C C . SER A 1 672 ? 5.778 20.113 10.078 1.00 64.56 672 SER A C 1
ATOM 5511 O O . SER A 1 672 ? 5.794 21.166 10.704 1.00 64.56 672 SER A O 1
ATOM 5513 N N . LYS A 1 673 ? 5.371 20.026 8.802 1.00 66.50 673 LYS A N 1
ATOM 5514 C CA . LYS A 1 673 ? 4.912 21.149 7.963 1.00 66.50 673 LYS A CA 1
ATOM 5515 C C . LYS A 1 673 ? 3.578 21.766 8.415 1.00 66.50 673 LYS A C 1
ATOM 5517 O O . LYS A 1 673 ? 3.245 22.853 7.964 1.00 66.50 673 LYS A O 1
ATOM 5522 N N . LEU A 1 674 ? 2.824 21.083 9.279 1.00 66.44 674 LEU A N 1
ATOM 5523 C CA . LEU A 1 674 ? 1.520 21.518 9.794 1.00 66.44 674 LEU A CA 1
ATOM 5524 C C . LEU A 1 674 ? 1.559 21.863 11.293 1.00 66.44 674 LEU A C 1
ATOM 5526 O O . LEU A 1 674 ? 0.517 22.135 11.887 1.00 66.44 674 LEU A O 1
ATOM 5530 N N . LYS A 1 675 ? 2.743 21.868 11.928 1.00 61.31 675 LYS A N 1
ATOM 5531 C CA . LYS A 1 675 ? 2.886 22.273 13.336 1.00 61.31 675 LYS A CA 1
ATOM 5532 C C . LYS A 1 675 ? 2.425 23.728 13.507 1.00 61.31 675 LYS A C 1
ATOM 5534 O O . LYS A 1 675 ? 3.019 24.629 12.929 1.00 61.31 675 LYS A O 1
ATOM 5539 N N . GLY A 1 676 ? 1.364 23.936 14.292 1.00 60.00 676 GLY A N 1
ATOM 5540 C CA . GLY A 1 676 ? 0.764 25.251 14.565 1.00 60.00 676 GLY A CA 1
ATOM 5541 C C . GLY A 1 676 ? -0.542 25.546 13.813 1.00 60.00 676 GLY A C 1
ATOM 5542 O O . GLY A 1 676 ? -1.258 26.459 14.211 1.00 60.00 676 GLY A O 1
ATOM 5543 N N . LYS A 1 677 ? -0.904 24.763 12.783 1.00 61.59 677 LYS A N 1
ATOM 5544 C CA . LYS A 1 677 ? -2.241 24.807 12.161 1.00 61.59 677 LYS A CA 1
ATOM 5545 C C . LYS A 1 677 ? -3.145 23.756 12.830 1.00 61.59 677 LYS A C 1
ATOM 5547 O O . LYS A 1 677 ? -2.781 22.582 12.890 1.00 61.59 677 LYS A O 1
ATOM 5552 N N . ASN A 1 678 ? -4.302 24.182 13.342 1.00 59.25 678 ASN A N 1
ATOM 5553 C CA . ASN A 1 678 ? -5.270 23.334 14.066 1.00 59.25 678 ASN A CA 1
ATOM 5554 C C . ASN A 1 678 ? -6.683 23.369 13.448 1.00 59.25 678 ASN A C 1
ATOM 5556 O O . ASN A 1 678 ? -7.644 23.036 14.128 1.00 59.25 678 ASN A O 1
ATOM 5560 N N . SER A 1 679 ? -6.819 23.878 12.219 1.00 73.44 679 SER A N 1
ATOM 5561 C CA . SER A 1 679 ? -8.101 23.924 11.515 1.00 73.44 679 SER A CA 1
ATOM 5562 C C . SER A 1 679 ? -7.913 23.653 10.020 1.00 73.44 679 SER A C 1
ATOM 5564 O O . SER A 1 679 ? -7.149 24.343 9.344 1.00 73.44 679 SER A O 1
ATOM 5566 N N . PHE A 1 680 ? -8.637 22.654 9.531 1.00 78.06 680 PHE A N 1
ATOM 5567 C CA . PHE A 1 680 ? -8.747 22.118 8.178 1.00 78.06 680 PHE A CA 1
ATOM 5568 C C . PHE A 1 680 ? -10.229 22.117 7.756 1.00 78.06 680 PHE A C 1
ATOM 5570 O O . PHE A 1 680 ? -10.647 21.359 6.885 1.00 78.06 680 PHE A O 1
ATOM 5577 N N . LEU A 1 681 ? -11.040 22.960 8.409 1.00 77.94 681 LEU A N 1
ATOM 5578 C CA . LEU A 1 681 ? -12.476 23.117 8.160 1.00 77.94 681 LEU A CA 1
ATOM 5579 C C . LEU A 1 681 ? -12.785 23.979 6.925 1.00 77.94 681 LEU A C 1
ATOM 5581 O O . LEU A 1 681 ? -13.954 24.103 6.560 1.00 77.94 681 LEU A O 1
ATOM 5585 N N . SER A 1 682 ? -11.766 24.561 6.283 1.00 85.25 682 SER A N 1
ATOM 5586 C CA . SER A 1 682 ? -11.865 25.204 4.970 1.00 85.25 682 SER A CA 1
ATOM 5587 C C . SER A 1 682 ? -11.158 24.374 3.898 1.00 85.25 682 SER A C 1
ATOM 5589 O O . SER A 1 682 ? -10.175 23.685 4.184 1.00 85.25 682 SER A O 1
ATOM 5591 N N . LEU A 1 683 ? -11.633 24.481 2.653 1.00 83.81 683 LEU A N 1
ATOM 5592 C CA . LEU A 1 683 ? -11.078 23.745 1.517 1.00 83.81 683 LEU A CA 1
ATOM 5593 C C . LEU A 1 683 ? -9.585 24.048 1.315 1.00 83.81 683 LEU A C 1
ATOM 5595 O O . LEU A 1 683 ? -8.793 23.118 1.205 1.00 83.81 683 LEU A O 1
ATOM 5599 N N . ASP A 1 684 ? -9.180 25.321 1.369 1.00 85.12 684 ASP A N 1
ATOM 5600 C CA . ASP A 1 684 ? -7.774 25.727 1.210 1.00 85.12 684 ASP A CA 1
ATOM 5601 C C . ASP A 1 684 ? -6.861 25.099 2.272 1.00 85.12 684 ASP A C 1
ATOM 5603 O O . ASP A 1 684 ? -5.777 24.598 1.967 1.00 85.12 684 ASP A O 1
ATOM 5607 N N . ALA A 1 685 ? -7.304 25.083 3.534 1.00 83.94 685 ALA A N 1
ATOM 5608 C CA . ALA A 1 685 ? -6.534 24.498 4.627 1.00 83.94 685 ALA A CA 1
ATOM 5609 C C . ALA A 1 685 ? -6.456 22.969 4.511 1.00 83.94 685 ALA A C 1
ATOM 5611 O O . ALA A 1 685 ? -5.410 22.377 4.795 1.00 83.94 685 ALA A O 1
ATOM 5612 N N . PHE A 1 686 ? -7.541 22.331 4.065 1.00 88.31 686 PHE A N 1
ATOM 5613 C CA . PHE A 1 686 ? -7.565 20.903 3.779 1.00 88.31 686 PHE A CA 1
ATOM 5614 C C . PHE A 1 686 ? -6.618 20.548 2.623 1.00 88.31 686 PHE A C 1
ATOM 5616 O O . PHE A 1 686 ? -5.822 19.615 2.735 1.00 88.31 686 PHE A O 1
ATOM 5623 N N . GLU A 1 687 ? -6.621 21.321 1.535 1.00 87.94 687 GLU A N 1
ATOM 5624 C CA . GLU A 1 687 ? -5.701 21.125 0.413 1.00 87.94 687 GLU A CA 1
ATOM 5625 C C . GLU A 1 687 ? -4.236 21.347 0.799 1.00 87.94 687 GLU A C 1
ATOM 5627 O O . GLU A 1 687 ? -3.367 20.577 0.385 1.00 87.94 687 GLU A O 1
ATOM 5632 N N . ASP A 1 688 ? -3.940 22.360 1.614 1.00 85.81 688 ASP A N 1
ATOM 5633 C CA . ASP A 1 688 ? -2.606 22.572 2.182 1.00 85.81 688 ASP A CA 1
ATOM 5634 C C . ASP A 1 688 ? -2.130 21.349 2.979 1.00 85.81 688 ASP A C 1
ATOM 5636 O O . ASP A 1 688 ? -0.974 20.927 2.851 1.00 85.81 688 ASP A O 1
ATOM 5640 N N . ALA A 1 689 ? -3.019 20.747 3.775 1.00 85.88 689 ALA A N 1
ATOM 5641 C CA . ALA A 1 689 ? -2.718 19.524 4.509 1.00 85.88 689 ALA A CA 1
ATOM 5642 C C . ALA A 1 689 ? -2.474 18.342 3.558 1.00 85.88 689 ALA A C 1
ATOM 5644 O O . ALA A 1 689 ? -1.475 17.632 3.696 1.00 85.88 689 ALA A O 1
ATOM 5645 N N . MET A 1 690 ? -3.307 18.180 2.528 1.00 87.88 690 MET A N 1
ATOM 5646 C CA . MET A 1 690 ? -3.121 17.144 1.510 1.00 87.88 690 MET A CA 1
ATOM 5647 C C . MET A 1 690 ? -1.813 17.311 0.721 1.00 87.88 690 MET A C 1
ATOM 5649 O O . MET A 1 690 ? -1.164 16.312 0.409 1.00 87.88 690 MET A O 1
ATOM 5653 N N . LYS A 1 691 ? -1.348 18.541 0.465 1.00 86.81 691 LYS A N 1
ATOM 5654 C CA . LYS A 1 691 ? -0.027 18.813 -0.145 1.00 86.81 691 LYS A CA 1
ATOM 5655 C C . LYS A 1 691 ? 1.141 18.450 0.780 1.00 86.81 691 LYS A C 1
ATOM 5657 O O . LYS A 1 691 ? 2.235 18.148 0.301 1.00 86.81 691 LYS A O 1
ATOM 5662 N N . ALA A 1 692 ? 0.929 18.470 2.095 1.00 85.69 692 ALA A N 1
ATOM 5663 C CA . ALA A 1 692 ? 1.922 18.077 3.094 1.00 85.69 692 ALA A CA 1
ATOM 5664 C C . ALA A 1 692 ? 1.965 16.558 3.361 1.00 85.69 692 ALA A C 1
ATOM 5666 O O . ALA A 1 692 ? 2.845 16.101 4.099 1.00 85.69 692 ALA A O 1
ATOM 5667 N N . PHE A 1 693 ? 1.050 15.777 2.776 1.00 86.69 693 PHE A N 1
ATOM 5668 C CA . PHE A 1 693 ? 0.988 14.328 2.940 1.00 86.69 693 PHE A CA 1
ATOM 5669 C C . PHE A 1 693 ? 2.256 13.634 2.416 1.00 86.69 693 PHE A C 1
ATOM 5671 O O . PHE A 1 693 ? 2.630 13.749 1.250 1.00 86.69 693 PHE A O 1
ATOM 5678 N N . GLU A 1 694 ? 2.897 12.841 3.278 1.00 85.00 694 GLU A N 1
ATOM 5679 C CA . GLU A 1 694 ? 4.051 12.013 2.924 1.00 85.00 694 GLU A CA 1
ATOM 5680 C C . GLU A 1 694 ? 3.767 10.547 3.314 1.00 85.00 694 GLU A C 1
ATOM 5682 O O . GLU A 1 694 ? 3.719 10.233 4.506 1.00 85.00 694 GLU A O 1
ATOM 5687 N N . PRO A 1 695 ? 3.632 9.605 2.352 1.00 84.44 695 PRO A N 1
ATOM 5688 C CA . PRO A 1 695 ? 3.217 8.224 2.637 1.00 84.44 695 PRO A CA 1
ATOM 5689 C C . PRO A 1 695 ? 4.112 7.475 3.632 1.00 84.44 695 PRO A C 1
ATOM 5691 O O . PRO A 1 695 ? 3.663 6.551 4.309 1.00 84.44 695 PRO A O 1
ATOM 5694 N N . LYS A 1 696 ? 5.394 7.836 3.720 1.00 82.44 696 LYS A N 1
ATOM 5695 C CA . LYS A 1 696 ? 6.355 7.235 4.657 1.00 82.44 696 LYS A CA 1
ATOM 5696 C C . LYS A 1 696 ? 6.040 7.537 6.131 1.00 82.44 696 LYS A C 1
ATOM 5698 O O . LYS A 1 696 ? 6.511 6.792 6.972 1.00 82.44 696 LYS A O 1
ATOM 5703 N N . ASN A 1 697 ? 5.245 8.572 6.419 1.00 80.62 697 ASN A N 1
ATOM 5704 C CA . ASN A 1 697 ? 4.866 8.962 7.783 1.00 80.62 697 ASN A CA 1
ATOM 5705 C C . ASN A 1 697 ? 3.640 8.184 8.300 1.00 80.62 697 ASN A C 1
ATOM 5707 O O . ASN A 1 697 ? 3.229 8.359 9.442 1.00 80.62 697 ASN A O 1
ATOM 5711 N N . VAL A 1 698 ? 3.028 7.343 7.458 1.00 85.12 698 VAL A N 1
ATOM 5712 C CA . VAL A 1 698 ? 1.914 6.473 7.845 1.00 85.12 698 VAL A CA 1
ATOM 5713 C C . VAL A 1 698 ? 2.437 5.051 8.031 1.00 85.12 698 VAL A C 1
ATOM 5715 O O . VAL A 1 698 ? 2.658 4.323 7.056 1.00 85.12 698 VAL A O 1
ATOM 5718 N N . ASP A 1 699 ? 2.624 4.661 9.291 1.00 81.50 699 ASP A N 1
ATOM 5719 C CA . ASP A 1 699 ? 3.183 3.356 9.678 1.00 81.50 699 ASP A CA 1
ATOM 5720 C C . ASP A 1 699 ? 2.147 2.221 9.699 1.00 81.50 699 ASP A C 1
ATOM 5722 O O . ASP A 1 699 ? 2.500 1.040 9.701 1.00 81.50 699 ASP A O 1
ATOM 5726 N N . ILE A 1 700 ? 0.855 2.561 9.699 1.00 86.38 700 ILE A N 1
ATOM 5727 C CA . ILE A 1 700 ? -0.236 1.584 9.678 1.00 86.38 700 ILE A CA 1
ATOM 5728 C C . ILE A 1 700 ? -0.445 1.122 8.235 1.00 86.38 700 ILE A C 1
ATOM 5730 O O . ILE A 1 700 ? -0.899 1.873 7.370 1.00 86.38 700 ILE A O 1
ATOM 5734 N N . THR A 1 701 ? -0.102 -0.135 7.964 1.00 84.75 701 THR A N 1
ATOM 5735 C CA . THR A 1 701 ? -0.212 -0.735 6.625 1.00 84.75 701 THR A CA 1
ATOM 5736 C C . THR A 1 701 ? -1.502 -1.545 6.481 1.00 84.75 701 THR A C 1
ATOM 5738 O O . THR A 1 701 ? -2.033 -2.011 7.489 1.00 84.75 701 THR A O 1
ATOM 5741 N N . PRO A 1 702 ? -1.954 -1.853 5.251 1.00 83.38 702 PRO A N 1
ATOM 5742 C CA . PRO A 1 702 ? -3.048 -2.803 5.028 1.00 83.38 702 PRO A CA 1
ATOM 5743 C C . PRO A 1 702 ? -2.874 -4.151 5.737 1.00 83.38 702 PRO A C 1
ATOM 5745 O O . PRO A 1 702 ? -3.837 -4.785 6.154 1.00 83.38 702 PRO A O 1
ATOM 5748 N N . HIS A 1 703 ? -1.627 -4.605 5.899 1.00 75.19 703 HIS A N 1
ATOM 5749 C CA . HIS A 1 703 ? -1.318 -5.854 6.593 1.00 75.19 703 HIS A CA 1
ATOM 5750 C C . HIS A 1 703 ? -1.607 -5.802 8.100 1.00 75.19 703 HIS A C 1
ATOM 5752 O O . HIS A 1 703 ? -1.656 -6.862 8.728 1.00 75.19 703 HIS A O 1
ATOM 5758 N N . SER A 1 704 ? -1.755 -4.606 8.675 1.00 79.88 704 SER A N 1
ATOM 5759 C CA . SER A 1 704 ? -2.114 -4.400 10.078 1.00 79.88 704 SER A CA 1
ATOM 5760 C C . SER A 1 704 ? -3.608 -4.609 10.335 1.00 79.88 704 SER A C 1
ATOM 5762 O O . SER A 1 704 ? -3.953 -4.971 11.453 1.00 79.88 704 SER A O 1
ATOM 5764 N N . VAL A 1 705 ? -4.474 -4.469 9.319 1.00 85.81 705 VAL A N 1
ATOM 5765 C CA . VAL A 1 705 ? -5.941 -4.576 9.465 1.00 85.81 705 VAL A CA 1
ATOM 5766 C C . VAL A 1 705 ? -6.354 -5.916 10.062 1.00 85.81 705 VAL A C 1
ATOM 5768 O O . VAL A 1 705 ? -7.124 -5.947 11.008 1.00 85.81 705 VAL A O 1
ATOM 5771 N N . ARG A 1 706 ? -5.760 -7.024 9.601 1.00 82.19 706 ARG A N 1
ATOM 5772 C CA . ARG A 1 706 ? -6.012 -8.358 10.170 1.00 82.19 706 ARG A CA 1
ATOM 5773 C C . ARG A 1 706 ? -5.728 -8.427 11.671 1.00 82.19 706 ARG A C 1
ATOM 5775 O O . ARG A 1 706 ? -6.485 -9.054 12.393 1.00 82.19 706 ARG A O 1
ATOM 5782 N N . ALA A 1 707 ? -4.632 -7.819 12.126 1.00 76.69 707 ALA A N 1
ATOM 5783 C CA . ALA A 1 707 ? -4.305 -7.785 13.550 1.00 76.69 707 ALA A CA 1
ATOM 5784 C C . ALA A 1 707 ? -5.266 -6.863 14.312 1.00 76.69 707 ALA A C 1
ATOM 5786 O O . ALA A 1 707 ? -5.721 -7.237 15.379 1.00 76.69 707 ALA A O 1
ATOM 5787 N N . THR A 1 708 ? -5.625 -5.711 13.738 1.00 81.25 708 THR A N 1
ATOM 5788 C CA . THR A 1 708 ? -6.618 -4.794 14.313 1.00 81.25 708 THR A CA 1
ATOM 5789 C C . THR A 1 708 ? -7.988 -5.458 14.480 1.00 81.25 708 THR A C 1
ATOM 5791 O O . THR A 1 708 ? -8.516 -5.429 15.580 1.00 81.25 708 THR A O 1
ATOM 5794 N N . VAL A 1 709 ? -8.531 -6.113 13.449 1.00 82.81 709 VAL A N 1
ATOM 5795 C CA . VAL A 1 709 ? -9.839 -6.794 13.520 1.00 82.81 709 VAL A CA 1
ATOM 5796 C C . VAL A 1 709 ? -9.810 -7.944 14.528 1.00 82.81 709 VAL A C 1
ATOM 5798 O O . VAL A 1 709 ? -10.722 -8.084 15.331 1.00 82.81 709 VAL A O 1
ATOM 5801 N N . VAL A 1 710 ? -8.737 -8.746 14.549 1.00 70.56 710 VAL A N 1
ATOM 5802 C CA . VAL A 1 710 ? -8.583 -9.807 15.561 1.00 70.56 710 VAL A CA 1
ATOM 5803 C C . VAL A 1 710 ? -8.527 -9.219 16.973 1.00 70.56 710 VAL A C 1
ATOM 5805 O O . VAL A 1 710 ? -9.173 -9.751 17.868 1.00 70.56 710 VAL A O 1
ATOM 5808 N N . SER A 1 711 ? -7.778 -8.132 17.176 1.00 65.50 711 SER A N 1
ATOM 5809 C CA . SER A 1 711 ? -7.717 -7.414 18.453 1.00 65.50 711 SER A CA 1
ATOM 5810 C C . SER A 1 711 ? -9.060 -6.822 18.869 1.00 65.50 711 SER A C 1
ATOM 5812 O O . SER A 1 711 ? -9.348 -6.795 20.057 1.00 65.50 711 SER A O 1
ATOM 5814 N N . GLU A 1 712 ? -9.869 -6.345 17.928 1.00 67.25 712 GLU A N 1
ATOM 5815 C CA . GLU A 1 712 ? -11.196 -5.797 18.217 1.00 67.25 712 GLU A CA 1
ATOM 5816 C C . GLU A 1 712 ? -12.206 -6.892 18.553 1.00 67.25 712 GLU A C 1
ATOM 5818 O O . GLU A 1 712 ? -13.043 -6.722 19.430 1.00 67.25 712 GLU A O 1
ATOM 5823 N N . PHE A 1 713 ? -12.138 -8.033 17.866 1.00 66.25 713 PHE A N 1
ATOM 5824 C CA . PHE A 1 713 ? -13.116 -9.101 18.050 1.00 66.25 713 PHE A CA 1
ATOM 5825 C C . PHE A 1 713 ? -12.780 -10.012 19.225 1.00 66.25 713 PHE A C 1
ATOM 5827 O O . PHE A 1 713 ? -13.685 -10.641 19.760 1.00 66.25 713 PHE A O 1
ATOM 5834 N N . ILE A 1 714 ? -11.518 -10.090 19.664 1.00 57.25 714 ILE A N 1
ATOM 5835 C CA . ILE A 1 714 ? -11.134 -10.991 20.760 1.00 57.25 714 ILE A CA 1
ATOM 5836 C C . ILE A 1 714 ? -11.845 -10.734 22.102 1.00 57.25 714 ILE A C 1
ATOM 5838 O O . ILE A 1 714 ? -12.103 -11.716 22.794 1.00 57.25 714 ILE A O 1
ATOM 5842 N N . PRO A 1 715 ? -12.217 -9.497 22.492 1.00 48.28 715 PRO A N 1
ATOM 5843 C CA . PRO A 1 715 ? -13.022 -9.256 23.690 1.00 48.28 715 PRO A CA 1
ATOM 5844 C C . PRO A 1 715 ? -14.511 -9.597 23.503 1.00 48.28 715 PRO A C 1
ATOM 5846 O O . PRO A 1 715 ? -15.243 -9.681 24.488 1.00 48.28 715 PRO A O 1
ATOM 5849 N N . LEU A 1 716 ? -14.968 -9.752 22.254 1.00 50.34 716 LEU A N 1
ATOM 5850 C CA . LEU A 1 716 ? -16.382 -9.867 21.883 1.00 50.34 716 LEU A CA 1
ATOM 5851 C C . LEU A 1 716 ? -16.780 -11.289 21.469 1.00 50.34 716 LEU A C 1
ATOM 5853 O O . LEU A 1 716 ? -17.907 -11.710 21.716 1.00 50.34 716 LEU A O 1
ATOM 5857 N N . LEU A 1 717 ? -15.874 -12.023 20.820 1.00 52.28 717 LEU A N 1
ATOM 5858 C CA . LEU A 1 717 ? -16.150 -13.301 20.172 1.00 52.28 717 LEU A CA 1
ATOM 5859 C C . LEU A 1 717 ? -15.136 -14.376 20.591 1.00 52.28 717 LEU A C 1
ATOM 5861 O O . LEU A 1 717 ? -13.943 -14.090 20.728 1.00 52.28 717 LEU A O 1
ATOM 5865 N N . PRO A 1 718 ? -15.562 -15.649 20.711 1.00 51.53 718 PRO A N 1
ATOM 5866 C CA . PRO A 1 718 ? -14.640 -16.753 20.925 1.00 51.53 718 PRO A CA 1
ATOM 5867 C C . PRO A 1 718 ? -13.606 -16.857 19.789 1.00 51.53 718 PRO A C 1
ATOM 5869 O O . PRO A 1 718 ? -13.968 -16.728 18.613 1.00 51.53 718 PRO A O 1
ATOM 5872 N N . PRO A 1 719 ? -12.338 -17.204 20.082 1.00 52.91 719 PRO A N 1
ATOM 5873 C CA . PRO A 1 719 ? -11.289 -17.363 19.072 1.00 52.91 719 PRO A CA 1
ATOM 5874 C C . PRO A 1 719 ? -11.644 -18.308 17.908 1.00 52.91 719 PRO A C 1
ATOM 5876 O O . PRO A 1 719 ? -11.138 -18.145 16.795 1.00 52.91 719 PRO A O 1
ATOM 5879 N N . GLY A 1 720 ? -12.508 -19.302 18.153 1.00 60.53 720 GLY A N 1
ATOM 5880 C CA . GLY A 1 720 ? -13.027 -20.214 17.130 1.00 60.53 720 GLY A CA 1
ATOM 5881 C C . GLY A 1 720 ? -13.905 -19.530 16.078 1.00 60.53 720 GLY A C 1
ATOM 5882 O O . GLY A 1 720 ? -13.753 -19.819 14.893 1.00 60.53 720 GLY A O 1
ATOM 5883 N N . GLU A 1 721 ? -14.753 -18.584 16.479 1.00 66.75 721 GLU A N 1
ATOM 5884 C CA . GLU A 1 721 ? -15.625 -17.835 15.564 1.00 66.75 721 GLU A CA 1
ATOM 5885 C C . GLU A 1 721 ? -14.827 -16.776 14.793 1.00 66.75 721 GLU A C 1
ATOM 5887 O O . GLU A 1 721 ? -14.916 -16.688 13.569 1.00 66.75 721 GLU A O 1
ATOM 5892 N N . ILE A 1 722 ? -13.901 -16.077 15.460 1.00 65.62 722 ILE A N 1
ATOM 5893 C CA . ILE A 1 722 ? -12.986 -15.133 14.790 1.00 65.62 722 ILE A CA 1
ATOM 5894 C C . ILE A 1 722 ? -12.139 -15.861 13.735 1.00 65.62 722 ILE A C 1
ATOM 5896 O O . ILE A 1 722 ? -11.838 -15.309 12.672 1.00 65.62 722 ILE A O 1
ATOM 5900 N N . LYS A 1 723 ? -11.760 -17.124 13.982 1.00 72.25 723 LYS A N 1
ATOM 5901 C CA . LYS A 1 723 ? -11.047 -17.956 13.001 1.00 72.25 723 LYS A CA 1
ATOM 5902 C C . LYS A 1 723 ? -11.882 -18.176 11.735 1.00 72.25 723 LYS A C 1
ATOM 5904 O O . LYS A 1 723 ? -11.298 -18.078 10.654 1.00 72.25 723 LYS A O 1
ATOM 5909 N N . LYS A 1 724 ? -13.187 -18.457 11.861 1.00 79.75 724 LYS A N 1
ATOM 5910 C CA . LYS A 1 724 ? -14.104 -18.633 10.718 1.00 79.75 724 LYS A CA 1
ATOM 5911 C C . LYS A 1 724 ? -14.264 -17.348 9.911 1.00 79.75 724 LYS A C 1
ATOM 5913 O O . LYS A 1 724 ? -14.389 -17.418 8.703 1.00 79.75 724 LYS A O 1
ATOM 5918 N N . ILE A 1 725 ? -14.175 -16.180 10.543 1.00 83.81 725 ILE A N 1
ATOM 5919 C CA . ILE A 1 725 ? -14.245 -14.891 9.837 1.00 83.81 725 ILE A CA 1
ATOM 5920 C C . ILE A 1 725 ? -12.917 -14.579 9.115 1.00 83.81 725 ILE A C 1
ATOM 5922 O O . ILE A 1 725 ? -12.883 -14.199 7.949 1.00 83.81 725 ILE A O 1
ATOM 5926 N N . THR A 1 726 ? -11.785 -14.768 9.800 1.00 81.75 726 THR A N 1
ATOM 5927 C CA . THR A 1 726 ? -10.471 -14.238 9.370 1.00 81.75 726 THR A CA 1
ATOM 5928 C C . THR A 1 726 ? -9.584 -15.230 8.599 1.00 81.75 726 THR A C 1
ATOM 5930 O O . THR A 1 726 ? -8.521 -14.850 8.078 1.00 81.75 726 THR A O 1
ATOM 5933 N N . GLY A 1 727 ? -9.933 -16.521 8.584 1.00 69.31 727 GLY A N 1
ATOM 5934 C CA . GLY A 1 727 ? -9.161 -17.578 7.921 1.00 69.31 727 GLY A CA 1
ATOM 5935 C C . GLY A 1 727 ? -7.784 -17.814 8.554 1.00 69.31 727 GLY A C 1
ATOM 5936 O O . GLY A 1 727 ? -6.754 -17.835 7.871 1.00 69.31 727 GLY A O 1
ATOM 5937 N N . HIS A 1 728 ? -7.684 -17.881 9.886 1.00 66.06 728 HIS A N 1
ATOM 5938 C CA . HIS A 1 728 ? -6.452 -18.351 10.547 1.00 66.06 728 HIS A CA 1
ATOM 5939 C C . HIS A 1 728 ? -6.375 -19.882 10.496 1.00 66.06 728 HIS A C 1
ATOM 5941 O O . HIS A 1 728 ? -7.379 -20.561 10.657 1.00 66.06 728 HIS A O 1
ATOM 5947 N N . ALA A 1 729 ? -5.178 -20.445 10.311 1.00 57.84 729 ALA A N 1
ATOM 5948 C CA . ALA A 1 729 ? -5.000 -21.901 10.267 1.00 57.84 729 ALA A CA 1
ATOM 5949 C C . ALA A 1 729 ? -5.315 -22.569 11.618 1.00 57.84 729 ALA A C 1
ATOM 5951 O O . ALA A 1 729 ? -5.960 -23.613 11.688 1.00 57.84 729 ALA A O 1
ATOM 5952 N N . SER A 1 730 ? -4.913 -21.928 12.718 1.00 50.78 730 SER A N 1
ATOM 5953 C CA . SER A 1 730 ? -5.151 -22.409 14.078 1.00 50.78 730 SER A CA 1
ATOM 5954 C C . SER A 1 730 ? -5.508 -21.268 15.025 1.00 50.78 730 SER A C 1
ATOM 5956 O O . SER A 1 730 ? -5.118 -20.120 14.808 1.00 50.78 730 SER A O 1
ATOM 5958 N N . THR A 1 731 ? -6.206 -21.603 16.110 1.00 44.56 731 THR A N 1
ATOM 5959 C CA . THR A 1 731 ? -6.550 -20.674 17.195 1.00 44.56 731 THR A CA 1
ATOM 5960 C C . THR A 1 731 ? -5.305 -20.058 17.834 1.00 44.56 731 THR A C 1
ATOM 5962 O O . THR A 1 731 ? -5.267 -18.863 18.088 1.00 44.56 731 THR A O 1
ATOM 5965 N N . ALA A 1 732 ? -4.232 -20.837 17.998 1.00 34.03 732 ALA A N 1
ATOM 5966 C CA . ALA A 1 732 ? -2.954 -20.330 18.499 1.00 34.03 732 ALA A CA 1
ATOM 5967 C C . ALA A 1 732 ? -2.332 -19.285 17.555 1.00 34.03 732 ALA A C 1
ATOM 5969 O O . ALA A 1 732 ? -1.800 -18.273 18.002 1.00 34.03 732 ALA A O 1
ATOM 5970 N N . HIS A 1 733 ? -2.432 -19.501 16.239 1.00 44.38 733 HIS A N 1
ATOM 5971 C CA . HIS A 1 733 ? -1.979 -18.521 15.256 1.00 44.38 733 HIS A CA 1
ATOM 5972 C C . HIS A 1 733 ? -2.882 -17.280 15.224 1.00 44.38 733 HIS A C 1
ATOM 5974 O O . HIS A 1 733 ? -2.402 -16.228 14.842 1.00 44.38 733 HIS A O 1
ATOM 5980 N N . LEU A 1 734 ? -4.155 -17.371 15.618 1.00 51.66 734 LEU A N 1
ATOM 5981 C CA . LEU A 1 734 ? -5.048 -16.219 15.779 1.00 51.66 734 LEU A CA 1
ATOM 5982 C C . LEU A 1 734 ? -4.705 -15.399 17.027 1.00 51.66 734 LEU A C 1
ATOM 5984 O O . LEU A 1 734 ? -4.527 -14.190 16.926 1.00 51.66 734 LEU A O 1
ATOM 5988 N N . LEU A 1 735 ? -4.511 -16.063 18.168 1.00 41.31 735 LEU A N 1
ATOM 5989 C CA . LEU A 1 735 ? -4.096 -15.434 19.427 1.00 41.31 735 LEU A CA 1
ATOM 5990 C C . LEU A 1 735 ? -2.753 -14.702 19.291 1.00 41.31 735 LEU A C 1
ATOM 5992 O O . LEU A 1 735 ? -2.580 -13.631 19.854 1.00 41.31 735 LEU A O 1
ATOM 5996 N N . TYR A 1 736 ? -1.838 -15.208 18.458 1.00 38.66 736 TYR A N 1
ATOM 5997 C CA . TYR A 1 736 ? -0.592 -14.511 18.115 1.00 38.66 736 TYR A CA 1
ATOM 5998 C C . TYR A 1 736 ? -0.810 -13.137 17.442 1.00 38.66 736 TYR A C 1
ATOM 6000 O O . TYR A 1 736 ? 0.045 -12.257 17.540 1.00 38.66 736 TYR A O 1
ATOM 6008 N N . TYR A 1 737 ? -1.927 -12.947 16.731 1.00 39.38 737 TYR A N 1
ATOM 6009 C CA . TYR A 1 737 ? -2.284 -11.670 16.100 1.00 39.38 737 TYR A CA 1
ATOM 6010 C C . TYR A 1 737 ? -3.095 -10.758 17.021 1.00 39.38 737 TYR A C 1
ATOM 6012 O O . TYR A 1 737 ? -3.164 -9.561 16.739 1.00 39.38 737 TYR A O 1
ATOM 6020 N N . ALA A 1 738 ? -3.676 -11.295 18.095 1.00 48.38 738 ALA A N 1
ATOM 6021 C CA . ALA A 1 738 ? -4.414 -10.518 19.072 1.00 48.38 738 ALA A CA 1
ATOM 6022 C C . ALA A 1 738 ? -3.440 -9.688 19.910 1.00 48.38 738 ALA A C 1
ATOM 6024 O O . ALA A 1 738 ? -2.765 -10.175 20.814 1.00 48.38 738 ALA A O 1
ATOM 6025 N N . LYS A 1 739 ? -3.364 -8.400 19.598 1.00 49.88 739 LYS A N 1
ATOM 6026 C CA . LYS A 1 739 ? -2.786 -7.410 20.498 1.00 49.88 739 LYS A CA 1
ATOM 6027 C C . LYS A 1 739 ? -3.899 -6.965 21.429 1.00 49.88 739 LYS A C 1
ATOM 6029 O O . LYS A 1 739 ? -4.692 -6.115 21.034 1.00 49.88 739 LYS A O 1
ATOM 6034 N N . ILE A 1 740 ? -3.997 -7.586 22.600 1.00 42.22 740 ILE A N 1
ATOM 6035 C CA . ILE A 1 740 ? -4.870 -7.073 23.659 1.00 42.22 740 ILE A CA 1
ATOM 6036 C C . ILE A 1 740 ? -4.341 -5.683 24.005 1.00 42.22 740 ILE A C 1
ATOM 6038 O O . ILE A 1 740 ? -3.139 -5.512 24.231 1.00 42.22 740 ILE A O 1
ATOM 6042 N N . ASP A 1 741 ? -5.216 -4.688 23.925 1.00 41.72 741 ASP A N 1
ATOM 6043 C CA . ASP A 1 741 ? -4.835 -3.297 24.082 1.00 41.72 741 ASP A CA 1
ATOM 6044 C C . ASP A 1 741 ? -4.222 -3.047 25.469 1.00 41.72 741 ASP A C 1
ATOM 6046 O O . ASP A 1 741 ? -4.748 -3.452 26.509 1.00 41.72 741 ASP A O 1
ATOM 6050 N N . LYS A 1 742 ? -3.081 -2.353 25.473 1.00 37.28 742 LYS A N 1
ATOM 6051 C CA . LYS A 1 742 ? -2.423 -1.913 26.699 1.00 37.28 742 LYS A CA 1
ATOM 6052 C C . LYS A 1 742 ? -3.263 -0.873 27.431 1.00 37.28 742 LYS A C 1
ATOM 6054 O O . LYS A 1 742 ? -3.119 -0.791 28.643 1.00 37.28 742 LYS A O 1
ATOM 6059 N N . ASN A 1 743 ? -4.120 -0.101 26.752 1.00 37.38 743 ASN A N 1
ATOM 6060 C CA . ASN A 1 743 ? -5.045 0.818 27.418 1.00 37.38 743 ASN A CA 1
ATOM 6061 C C . ASN A 1 743 ? -6.235 0.077 28.039 1.00 37.38 743 ASN A C 1
ATOM 6063 O O . ASN A 1 743 ? -6.634 0.447 29.134 1.00 37.38 743 ASN A O 1
ATOM 6067 N N . TYR A 1 744 ? -6.738 -1.010 27.444 1.00 37.84 744 TYR A N 1
ATOM 6068 C CA . TYR A 1 744 ? -7.665 -1.933 28.120 1.00 37.84 744 TYR A CA 1
ATOM 6069 C C . TYR A 1 744 ? -7.030 -2.556 29.379 1.00 37.84 744 TYR A C 1
ATOM 6071 O O . TYR A 1 744 ? -7.604 -2.487 30.465 1.00 37.84 744 TYR A O 1
ATOM 6079 N N . LEU A 1 745 ? -5.796 -3.068 29.278 1.00 34.69 745 LEU A N 1
ATOM 6080 C CA . LEU A 1 745 ? -5.047 -3.593 30.431 1.00 34.69 745 LEU A CA 1
ATOM 6081 C C . LEU A 1 745 ? -4.685 -2.503 31.461 1.00 34.69 745 LEU A C 1
ATOM 6083 O O . LEU A 1 745 ? -4.677 -2.784 32.659 1.00 34.69 745 LEU A O 1
ATOM 6087 N N . LYS A 1 746 ? -4.425 -1.260 31.028 1.00 37.19 746 LYS A N 1
ATOM 6088 C CA . LYS A 1 746 ? -4.193 -0.099 31.904 1.00 37.19 746 LYS A CA 1
ATOM 6089 C C . LYS A 1 746 ? -5.463 0.384 32.581 1.00 37.19 746 LYS A C 1
ATOM 6091 O O . LYS A 1 746 ? -5.399 0.578 33.779 1.00 37.19 746 LYS A O 1
ATOM 6096 N N . LYS A 1 747 ? -6.598 0.517 31.884 1.00 37.56 747 LYS A N 1
ATOM 6097 C CA . LYS A 1 747 ? -7.903 0.854 32.486 1.00 37.56 747 LYS A CA 1
ATOM 6098 C C . LYS A 1 747 ? -8.240 -0.159 33.585 1.00 37.56 747 LYS A C 1
ATOM 6100 O O . LYS A 1 747 ? -8.628 0.222 34.679 1.00 37.56 747 LYS A O 1
ATOM 6105 N N . VAL A 1 748 ? -7.969 -1.442 33.336 1.00 35.12 748 VAL A N 1
ATOM 6106 C CA . VAL A 1 748 ? -8.101 -2.530 34.319 1.00 35.12 748 VAL A CA 1
ATOM 6107 C C . VAL A 1 748 ? -7.083 -2.433 35.475 1.00 35.12 748 VAL A C 1
ATOM 6109 O O . VAL A 1 748 ? -7.431 -2.717 36.619 1.00 35.12 748 VAL A O 1
ATOM 6112 N N . GLY A 1 749 ? -5.836 -2.026 35.213 1.00 33.66 749 GLY A N 1
ATOM 6113 C CA . GLY A 1 749 ? -4.798 -1.823 36.238 1.00 33.66 749 GLY A CA 1
ATOM 6114 C C . GLY A 1 749 ? -4.938 -0.526 37.055 1.00 33.66 749 GLY A C 1
ATOM 6115 O O . GLY A 1 749 ? -4.533 -0.481 38.215 1.00 33.66 749 GLY A O 1
ATOM 6116 N N . GLU A 1 750 ? -5.540 0.513 36.479 1.00 38.97 750 GLU A N 1
ATOM 6117 C CA . GLU A 1 750 ? -5.795 1.837 37.065 1.00 38.97 750 GLU A CA 1
ATOM 6118 C C . GLU A 1 750 ? -6.827 1.770 38.198 1.00 38.97 750 GLU A C 1
ATOM 6120 O O . GLU A 1 750 ? -6.665 2.446 39.213 1.00 38.97 750 GLU A O 1
ATOM 6125 N N . PHE A 1 751 ? -7.828 0.889 38.082 1.00 37.16 751 PHE A N 1
ATOM 6126 C CA . PHE A 1 751 ? -8.827 0.659 39.134 1.00 37.16 751 PHE A CA 1
ATOM 6127 C C . PHE A 1 751 ? -8.254 0.052 40.417 1.00 37.16 751 PHE A C 1
ATOM 6129 O O . PHE A 1 751 ? -8.793 0.270 41.496 1.00 37.16 751 PHE A O 1
ATOM 6136 N N . GLN A 1 752 ? -7.159 -0.699 40.325 1.00 38.31 752 GLN A N 1
ATOM 6137 C CA . GLN A 1 752 ? -6.574 -1.388 41.479 1.00 38.31 752 GLN A CA 1
ATOM 6138 C C . GLN A 1 752 ? -5.387 -0.645 42.082 1.00 38.31 752 GLN A C 1
ATOM 6140 O O . GLN A 1 752 ? -5.114 -0.776 43.273 1.00 38.31 752 GLN A O 1
ATOM 6145 N N . LYS A 1 753 ? -4.702 0.177 41.281 1.00 41.72 753 LYS A N 1
ATOM 6146 C CA . LYS A 1 753 ? -3.641 1.063 41.766 1.00 41.72 753 LYS A CA 1
ATOM 6147 C C . LYS A 1 753 ? -4.178 2.095 42.761 1.00 41.72 753 LYS A C 1
ATOM 6149 O O . LYS A 1 753 ? -3.523 2.374 43.759 1.00 41.72 753 LYS A O 1
ATOM 6154 N N . ALA A 1 754 ? -5.405 2.551 42.518 1.00 38.44 754 ALA A N 1
ATOM 6155 C CA . ALA A 1 754 ? -6.171 3.419 43.397 1.00 38.44 754 ALA A CA 1
ATOM 6156 C C . ALA A 1 754 ? -6.310 2.899 44.835 1.00 38.44 754 ALA A C 1
ATOM 6158 O O . ALA A 1 754 ? -6.183 3.654 45.793 1.00 38.44 754 ALA A O 1
ATOM 6159 N N . ILE A 1 755 ? -6.523 1.588 44.969 1.00 35.97 755 ILE A N 1
ATOM 6160 C CA . ILE A 1 755 ? -6.727 0.887 46.244 1.00 35.97 755 ILE A CA 1
ATOM 6161 C C . ILE A 1 755 ? -5.399 0.720 46.993 1.00 35.97 755 ILE A C 1
ATOM 6163 O O . ILE A 1 755 ? -5.339 0.859 48.210 1.00 35.97 755 ILE A O 1
ATOM 6167 N N . ILE A 1 756 ? -4.312 0.449 46.262 1.00 38.28 756 ILE A N 1
ATOM 6168 C CA . ILE A 1 756 ? -2.976 0.278 46.845 1.00 38.28 756 ILE A CA 1
ATOM 6169 C C . ILE A 1 756 ? -2.428 1.616 47.336 1.00 38.28 756 ILE A C 1
ATOM 6171 O O . ILE A 1 756 ? -1.939 1.689 48.456 1.00 38.28 756 ILE A O 1
ATOM 6175 N N . GLU A 1 757 ? -2.506 2.675 46.529 1.00 37.38 757 GLU A N 1
ATOM 6176 C CA . GLU A 1 757 ? -1.970 3.982 46.916 1.00 37.38 757 GLU A CA 1
ATOM 6177 C C . GLU A 1 757 ? -2.833 4.659 47.991 1.00 37.38 757 GLU A C 1
ATOM 6179 O O . GLU A 1 757 ? -2.247 5.270 48.875 1.00 37.38 757 GLU A O 1
ATOM 6184 N N . ALA A 1 758 ? -4.162 4.478 48.030 1.00 36.69 758 ALA A N 1
ATOM 6185 C CA . ALA A 1 758 ? -4.981 4.915 49.173 1.00 36.69 758 ALA A CA 1
ATOM 6186 C C . ALA A 1 758 ? -4.517 4.269 50.494 1.00 36.69 758 ALA A C 1
ATOM 6188 O O . ALA A 1 758 ? -4.358 4.959 51.495 1.00 36.69 758 ALA A O 1
ATOM 6189 N N . GLY A 1 759 ? -4.153 2.985 50.453 1.00 38.66 759 GLY A N 1
ATOM 6190 C CA . GLY A 1 759 ? -3.585 2.259 51.589 1.00 38.66 759 GLY A CA 1
ATOM 6191 C C . GLY A 1 759 ? -2.153 2.637 52.001 1.00 38.66 759 GLY A C 1
ATOM 6192 O O . GLY A 1 759 ? -1.723 2.290 53.095 1.00 38.66 759 GLY A O 1
ATOM 6193 N N . PHE A 1 760 ? -1.406 3.342 51.145 1.00 34.50 760 PHE A N 1
ATOM 6194 C CA . PHE A 1 760 ? -0.065 3.869 51.452 1.00 34.50 760 PHE A CA 1
ATOM 6195 C C . PHE A 1 760 ? -0.052 5.396 51.674 1.00 34.50 760 PHE A C 1
ATOM 6197 O O . PHE A 1 760 ? 0.932 5.925 52.186 1.00 34.50 760 PHE A O 1
ATOM 6204 N N . SER A 1 761 ? -1.112 6.119 51.292 1.00 34.03 761 SER A N 1
ATOM 6205 C CA . SER A 1 761 ? -1.184 7.591 51.358 1.00 34.03 761 SER A CA 1
ATOM 6206 C C . SER A 1 761 ? -1.725 8.120 52.688 1.00 34.03 761 SER A C 1
ATOM 6208 O O . SER A 1 761 ? -1.501 9.288 52.996 1.00 34.03 761 SER A O 1
ATOM 6210 N N . GLU A 1 762 ? -2.369 7.281 53.506 1.00 33.69 762 GLU A N 1
ATOM 6211 C CA . GLU A 1 762 ? -2.790 7.632 54.875 1.00 33.69 762 GLU A CA 1
ATOM 6212 C C . GLU A 1 762 ? -1.637 7.589 55.904 1.00 33.69 762 GLU A C 1
ATOM 6214 O O . GLU A 1 762 ? -1.859 7.676 57.105 1.00 33.69 762 GLU A O 1
ATOM 6219 N N . VAL A 1 763 ? -0.374 7.537 55.459 1.00 34.41 763 VAL A N 1
ATOM 6220 C CA . VAL A 1 763 ? 0.815 7.594 56.335 1.00 34.41 763 VAL A CA 1
ATOM 6221 C C . VAL A 1 763 ? 1.369 9.023 56.446 1.00 34.41 763 VAL A C 1
ATOM 6223 O O . VAL A 1 763 ? 2.573 9.265 56.360 1.00 34.41 763 VAL A O 1
ATOM 6226 N N . ARG A 1 764 ? 0.502 10.020 56.651 1.00 33.16 764 ARG A N 1
ATOM 6227 C CA . ARG A 1 764 ? 0.940 11.308 57.215 1.00 33.16 764 ARG A CA 1
ATOM 6228 C C . ARG A 1 764 ? 0.053 11.705 58.390 1.00 33.16 764 ARG A C 1
ATOM 6230 O O . ARG A 1 764 ? -1.038 12.225 58.211 1.00 33.16 764 ARG A O 1
ATOM 6237 N N . GLU A 1 765 ? 0.652 11.485 59.562 1.00 28.86 765 GLU A N 1
ATOM 6238 C CA . GLU A 1 765 ? 0.222 11.759 60.941 1.00 28.86 765 GLU A CA 1
ATOM 6239 C C . GLU A 1 765 ? -0.700 10.717 61.603 1.00 28.86 765 GLU A C 1
ATOM 6241 O O . GLU A 1 765 ? -1.920 10.861 61.579 1.00 28.86 765 GLU A O 1
ATOM 6246 N N . PRO A 1 766 ? -0.124 9.731 62.324 1.00 30.23 766 PRO A N 1
ATOM 6247 C CA . PRO A 1 766 ? -0.837 9.038 63.388 1.00 30.23 766 PRO A CA 1
ATOM 6248 C C . PRO A 1 766 ? -1.071 10.023 64.540 1.00 30.23 766 PRO A C 1
ATOM 6250 O O . PRO A 1 766 ? -0.122 10.547 65.136 1.00 30.23 766 PRO A O 1
ATOM 6253 N N . ARG A 1 767 ? -2.335 10.283 64.883 1.00 30.67 767 ARG A N 1
ATOM 6254 C CA . ARG A 1 767 ? -2.682 10.914 66.159 1.00 30.67 767 ARG A CA 1
ATOM 6255 C C . ARG A 1 767 ? -2.734 9.817 67.220 1.00 30.67 767 ARG A C 1
ATOM 6257 O O . ARG A 1 767 ? -3.737 9.135 67.347 1.00 30.67 767 ARG A O 1
ATOM 6264 N N . SER A 1 768 ? -1.676 9.743 68.025 1.00 32.97 768 SER A N 1
ATOM 6265 C CA . SER A 1 768 ? -1.512 8.889 69.216 1.00 32.97 768 SER A CA 1
ATOM 6266 C C . SER A 1 768 ? -1.050 7.444 68.982 1.00 32.97 768 SER A C 1
ATOM 6268 O O . SER A 1 768 ? -1.184 6.872 67.908 1.00 32.97 768 SER A O 1
ATOM 6270 N N . ILE A 1 769 ? -0.397 6.909 70.017 1.00 32.19 769 ILE A N 1
ATOM 6271 C CA . ILE A 1 769 ? 0.425 5.691 70.005 1.00 32.19 769 ILE A CA 1
ATOM 6272 C C . ILE A 1 769 ? -0.399 4.413 70.252 1.00 32.19 769 ILE A C 1
ATOM 6274 O O . ILE A 1 769 ? 0.146 3.316 70.188 1.00 32.19 769 ILE A O 1
ATOM 6278 N N . ASP A 1 770 ? -1.710 4.560 70.473 1.00 30.44 770 ASP A N 1
ATOM 6279 C CA . ASP A 1 770 ? -2.619 3.475 70.862 1.00 30.44 770 ASP A CA 1
ATOM 6280 C C . ASP A 1 770 ? -3.436 2.895 69.679 1.00 30.44 770 ASP A C 1
ATOM 6282 O O . ASP A 1 770 ? -4.192 1.947 69.869 1.00 30.44 770 ASP A O 1
ATOM 6286 N N . GLU A 1 771 ? -3.262 3.401 68.448 1.00 29.86 771 GLU A N 1
ATOM 6287 C CA . GLU A 1 771 ? -3.944 2.922 67.218 1.00 29.86 771 GLU A CA 1
ATOM 6288 C C . GLU A 1 771 ? -3.018 2.132 66.262 1.00 29.86 771 GLU A C 1
ATOM 6290 O O . GLU A 1 771 ? -3.279 2.011 65.067 1.00 29.86 771 GLU A O 1
ATOM 6295 N N . ILE A 1 772 ? -1.911 1.572 66.763 1.00 29.94 772 ILE A N 1
ATOM 6296 C CA . ILE A 1 772 ? -0.896 0.885 65.934 1.00 29.94 772 ILE A CA 1
ATOM 6297 C C . ILE A 1 772 ? -1.379 -0.480 65.381 1.00 29.94 772 ILE A C 1
ATOM 6299 O O . ILE A 1 772 ? -0.746 -1.035 64.485 1.00 29.94 772 ILE A O 1
ATOM 6303 N N . ASP A 1 773 ? -2.535 -0.988 65.816 1.00 28.52 773 ASP A N 1
ATOM 6304 C CA . ASP A 1 773 ? -3.040 -2.309 65.406 1.00 28.52 773 ASP A CA 1
ATOM 6305 C C . ASP A 1 773 ? -3.937 -2.322 64.147 1.00 28.52 773 ASP A C 1
ATOM 6307 O O . ASP A 1 773 ? -4.379 -3.396 63.744 1.00 28.52 773 ASP A O 1
ATOM 6311 N N . ALA A 1 774 ? -4.207 -1.193 63.477 1.00 28.36 774 ALA A N 1
ATOM 6312 C CA . ALA A 1 774 ? -5.150 -1.185 62.349 1.00 28.36 774 ALA A CA 1
ATOM 6313 C C . ALA A 1 774 ? -4.805 -0.184 61.231 1.00 28.36 774 ALA A C 1
ATOM 6315 O O . ALA A 1 774 ? -5.488 0.815 61.037 1.00 28.36 774 ALA A O 1
ATOM 6316 N N . ILE A 1 775 ? -3.792 -0.497 60.421 1.00 29.83 775 ILE A N 1
ATOM 6317 C CA . ILE A 1 775 ? -3.770 -0.072 59.008 1.00 29.83 775 ILE A CA 1
ATOM 6318 C C . ILE A 1 775 ? -3.628 -1.340 58.154 1.00 29.83 775 ILE A C 1
ATOM 6320 O O . ILE A 1 775 ? -2.698 -1.525 57.367 1.00 29.83 775 ILE A O 1
ATOM 6324 N N . ASP A 1 776 ? -4.559 -2.273 58.374 1.00 30.56 776 ASP A N 1
ATOM 6325 C CA . ASP A 1 776 ? -4.900 -3.293 57.392 1.00 30.56 776 ASP A CA 1
ATOM 6326 C C . ASP A 1 776 ? -5.655 -2.559 56.278 1.00 30.56 776 ASP A C 1
ATOM 6328 O O . ASP A 1 776 ? -6.768 -2.066 56.460 1.00 30.56 776 ASP A O 1
ATOM 6332 N N . VAL A 1 777 ? -5.052 -2.466 55.093 1.00 35.94 777 VAL A N 1
ATOM 6333 C CA . VAL A 1 777 ? -5.830 -2.251 53.868 1.00 35.94 777 VAL A CA 1
ATOM 6334 C C . VAL A 1 777 ? -6.567 -3.563 53.639 1.00 35.94 777 VAL A C 1
ATOM 6336 O O . VAL A 1 777 ? -6.126 -4.408 52.851 1.00 35.94 777 VAL A O 1
ATOM 6339 N N . ASP A 1 778 ? -7.619 -3.775 54.424 1.00 34.53 778 ASP A N 1
ATOM 6340 C CA . ASP A 1 778 ? -8.487 -4.927 54.322 1.00 34.53 778 ASP A CA 1
ATOM 6341 C C . ASP A 1 778 ? -9.140 -4.851 52.946 1.00 34.53 778 ASP A C 1
ATOM 6343 O O . ASP A 1 778 ? -10.111 -4.133 52.699 1.00 34.53 778 ASP A O 1
ATOM 6347 N N . PHE A 1 779 ? -8.600 -5.628 52.007 1.00 41.34 779 PHE A N 1
ATOM 6348 C CA . PHE A 1 779 ? -9.470 -6.222 51.012 1.00 41.34 779 PHE A CA 1
ATOM 6349 C C . PHE A 1 779 ? -10.565 -6.902 51.816 1.00 41.34 779 PHE A C 1
ATOM 6351 O O . PHE A 1 779 ? -10.272 -7.866 52.523 1.00 41.34 779 PHE A O 1
ATOM 6358 N N . VAL A 1 780 ? -11.790 -6.382 51.735 1.00 49.09 780 VAL A N 1
ATOM 6359 C CA . VAL A 1 780 ? -12.947 -7.027 52.349 1.00 49.09 780 VAL A CA 1
ATOM 6360 C C . VAL A 1 780 ? -12.872 -8.494 51.962 1.00 49.09 780 VAL A C 1
ATOM 6362 O O . VAL A 1 780 ? -12.853 -8.825 50.770 1.00 49.09 780 VAL A O 1
ATOM 6365 N N . SER A 1 781 ? -12.706 -9.359 52.964 1.00 52.34 781 SER A N 1
ATOM 6366 C CA . SER A 1 781 ? -12.457 -10.773 52.732 1.00 52.34 781 SER A CA 1
ATOM 6367 C C . SER A 1 781 ? -13.532 -11.295 51.792 1.00 52.34 781 SER A C 1
ATOM 6369 O O . SER A 1 781 ? -14.711 -10.967 51.939 1.00 52.34 781 SER A O 1
ATOM 6371 N N . ALA A 1 782 ? -13.162 -12.136 50.826 1.00 54.62 782 ALA A N 1
ATOM 6372 C CA . ALA A 1 782 ? -14.148 -12.732 49.927 1.00 54.62 782 ALA A CA 1
ATOM 6373 C C . ALA A 1 782 ? -15.269 -13.445 50.707 1.00 54.62 782 ALA A C 1
ATOM 6375 O O . ALA A 1 782 ? -16.392 -13.560 50.222 1.00 54.62 782 ALA A O 1
ATOM 6376 N N . LYS A 1 783 ? -14.976 -13.896 51.937 1.00 60.56 783 LYS A N 1
ATOM 6377 C CA . LYS A 1 783 ? -15.977 -14.414 52.871 1.00 60.56 783 LYS A CA 1
ATOM 6378 C C . LYS A 1 783 ? -17.002 -13.353 53.270 1.00 60.56 783 LYS A C 1
ATOM 6380 O O . LYS A 1 783 ? -18.186 -13.641 53.170 1.00 60.56 783 LYS A O 1
ATOM 6385 N N . ASP A 1 784 ? -16.574 -12.147 53.622 1.00 65.00 784 ASP A N 1
ATOM 6386 C CA . ASP A 1 784 ? -17.452 -11.061 54.069 1.00 65.00 784 ASP A CA 1
ATOM 6387 C C . ASP A 1 784 ? -18.315 -10.516 52.921 1.00 65.00 784 ASP A C 1
ATOM 6389 O O . ASP A 1 784 ? -19.518 -10.314 53.100 1.00 65.00 784 ASP A O 1
ATOM 6393 N N . ILE A 1 785 ? -17.744 -10.379 51.714 1.00 66.06 785 ILE A N 1
ATOM 6394 C CA . ILE A 1 785 ? -18.497 -10.017 50.496 1.00 66.06 785 ILE A CA 1
ATOM 6395 C C . ILE A 1 785 ? -19.574 -11.072 50.209 1.00 66.06 785 ILE A C 1
ATOM 6397 O O . ILE A 1 785 ? -20.741 -10.744 49.980 1.00 66.06 785 ILE A O 1
ATOM 6401 N N . ASN A 1 786 ? -19.204 -12.356 50.254 1.00 75.81 786 ASN A N 1
ATOM 6402 C CA . ASN A 1 786 ? -20.134 -13.457 50.009 1.00 75.81 786 ASN A CA 1
ATOM 6403 C C . ASN A 1 786 ? -21.215 -13.564 51.098 1.00 75.81 786 ASN A C 1
ATOM 6405 O O . ASN A 1 786 ? -22.363 -13.869 50.775 1.00 75.81 786 ASN A O 1
ATOM 6409 N N . GLU A 1 787 ? -20.886 -13.299 52.365 1.00 77.06 787 GLU A N 1
ATOM 6410 C CA . GLU A 1 787 ? -21.827 -13.275 53.494 1.00 77.06 787 GLU A CA 1
ATOM 6411 C C . GLU A 1 787 ? -22.867 -12.156 53.314 1.00 77.06 787 GLU A C 1
ATOM 6413 O O . GLU A 1 787 ? -24.073 -12.399 53.412 1.00 77.06 787 GLU A O 1
ATOM 6418 N N . LYS A 1 788 ? -22.421 -10.941 52.960 1.00 77.81 788 LYS A N 1
ATOM 6419 C CA . LYS A 1 788 ? -23.295 -9.787 52.687 1.00 77.81 788 LYS A CA 1
ATOM 6420 C C . LYS A 1 788 ? -24.182 -10.022 51.471 1.00 77.81 788 LYS A C 1
ATOM 6422 O O . LYS A 1 788 ? -25.394 -9.828 51.556 1.00 77.81 788 LYS A O 1
ATOM 6427 N N . LEU A 1 789 ? -23.617 -10.521 50.371 1.00 80.19 789 LEU A N 1
ATOM 6428 C CA . LEU A 1 789 ? -24.371 -10.843 49.158 1.00 80.19 789 LEU A CA 1
ATOM 6429 C C . LEU A 1 789 ? -25.407 -11.953 49.409 1.00 80.19 789 LEU A C 1
ATOM 6431 O O . LEU A 1 789 ? -26.536 -11.884 48.917 1.00 80.19 789 LEU A O 1
ATOM 6435 N N . ARG A 1 790 ? -25.055 -12.956 50.225 1.00 83.12 790 ARG A N 1
ATOM 6436 C CA . ARG A 1 790 ? -25.971 -14.014 50.672 1.00 83.12 790 ARG A CA 1
ATOM 6437 C C . ARG A 1 790 ? -27.110 -13.449 51.518 1.00 83.12 790 ARG A C 1
ATOM 6439 O O . ARG A 1 790 ? -28.262 -13.822 51.297 1.00 83.12 790 ARG A O 1
ATOM 6446 N N . ASN A 1 791 ? -26.816 -12.552 52.457 1.00 81.94 791 ASN A N 1
ATOM 6447 C CA . ASN A 1 791 ? -27.824 -11.916 53.305 1.00 81.94 791 ASN A CA 1
ATOM 6448 C C . ASN A 1 791 ? -28.749 -10.988 52.503 1.00 81.94 791 ASN A C 1
ATOM 6450 O O . ASN A 1 791 ? -29.965 -11.055 52.680 1.00 81.94 791 ASN A O 1
ATOM 6454 N N . ALA A 1 792 ? -28.211 -10.215 51.556 1.00 80.94 792 ALA A N 1
ATOM 6455 C CA . ALA A 1 792 ? -28.994 -9.373 50.654 1.00 80.94 792 ALA A CA 1
ATOM 6456 C C . ALA A 1 792 ? -29.970 -10.211 49.805 1.00 80.94 792 ALA A C 1
ATOM 6458 O O . ALA A 1 792 ? -31.173 -9.942 49.794 1.00 80.94 792 ALA A O 1
ATOM 6459 N N . LEU A 1 793 ? -29.493 -11.309 49.198 1.00 82.69 793 LEU A N 1
ATOM 6460 C CA . LEU A 1 793 ? -30.351 -12.231 48.441 1.00 82.69 793 LEU A CA 1
ATOM 6461 C C . LEU A 1 793 ? -31.424 -12.908 49.308 1.00 82.69 793 LEU A C 1
ATOM 6463 O O . LEU A 1 793 ? -32.504 -13.210 48.799 1.00 82.69 793 LEU A O 1
ATOM 6467 N N . ARG A 1 794 ? -31.157 -13.162 50.598 1.00 83.44 794 ARG A N 1
ATOM 6468 C CA . ARG A 1 794 ? -32.163 -13.690 51.541 1.00 83.44 794 ARG A CA 1
ATOM 6469 C C . ARG A 1 794 ? -33.261 -12.671 51.845 1.00 83.44 794 ARG A C 1
ATOM 6471 O O . ARG A 1 794 ? -34.407 -13.078 51.997 1.00 83.44 794 ARG A O 1
ATOM 6478 N N . GLN A 1 795 ? -32.919 -11.386 51.918 1.00 82.75 795 GLN A N 1
ATOM 6479 C CA . GLN A 1 795 ? -33.869 -10.309 52.203 1.00 82.75 795 GLN A CA 1
ATOM 6480 C C . GLN A 1 795 ? -34.742 -9.967 50.991 1.00 82.75 795 GLN A C 1
ATOM 6482 O O . GLN A 1 795 ? -35.965 -9.949 51.105 1.00 82.75 795 GLN A O 1
ATOM 6487 N N . ASN A 1 796 ? -34.136 -9.700 49.829 1.00 82.12 796 ASN A N 1
ATOM 6488 C CA . ASN A 1 796 ? -34.870 -9.330 48.619 1.00 82.12 796 ASN A CA 1
ATOM 6489 C C . ASN A 1 796 ? -34.112 -9.741 47.349 1.00 82.12 796 ASN A C 1
ATOM 6491 O O . ASN A 1 796 ? -33.273 -9.003 46.839 1.00 82.12 796 ASN A O 1
ATOM 6495 N N . ARG A 1 797 ? -34.462 -10.901 46.782 1.00 83.50 797 ARG A N 1
ATOM 6496 C CA . ARG A 1 797 ? -33.784 -11.459 45.598 1.00 83.50 797 ARG A CA 1
ATOM 6497 C C . ARG A 1 797 ? -33.809 -10.537 44.385 1.00 83.50 797 ARG A C 1
ATOM 6499 O O . ARG A 1 797 ? -32.777 -10.346 43.749 1.00 83.50 797 ARG A O 1
ATOM 6506 N N . GLU A 1 798 ? -34.976 -10.002 44.032 1.00 81.81 798 GLU A N 1
ATOM 6507 C CA . GLU A 1 798 ? -35.107 -9.175 42.828 1.00 81.81 798 GLU A CA 1
ATOM 6508 C C . GLU A 1 798 ? -34.436 -7.815 43.007 1.00 81.81 798 GLU A C 1
ATOM 6510 O O . GLU A 1 798 ? -33.710 -7.376 42.115 1.00 81.81 798 GLU A O 1
ATOM 6515 N N . GLY A 1 799 ? -34.600 -7.206 44.186 1.00 80.25 799 GLY A N 1
ATOM 6516 C CA . GLY A 1 799 ? -33.914 -5.973 44.559 1.00 80.25 799 GLY A CA 1
ATOM 6517 C C . GLY A 1 799 ? -32.395 -6.134 44.541 1.00 80.25 799 GLY A C 1
ATOM 6518 O O . GLY A 1 799 ? -31.709 -5.299 43.966 1.00 80.25 799 GLY A O 1
ATOM 6519 N N . THR A 1 800 ? -31.860 -7.239 45.071 1.00 82.12 800 THR A N 1
ATOM 6520 C CA . THR A 1 800 ? -30.415 -7.514 45.066 1.00 82.12 800 THR A CA 1
ATOM 6521 C C . THR A 1 800 ? -29.862 -7.772 43.673 1.00 82.12 800 THR A C 1
ATOM 6523 O O . THR A 1 800 ? -28.838 -7.191 43.324 1.00 82.12 800 THR A O 1
ATOM 6526 N N . LEU A 1 801 ? -30.525 -8.592 42.848 1.00 84.00 801 LEU A N 1
ATOM 6527 C CA . LEU A 1 801 ? -30.090 -8.823 41.464 1.00 84.00 801 LEU A CA 1
ATOM 6528 C C . LEU A 1 801 ? -30.067 -7.519 40.663 1.00 84.00 801 LEU A C 1
ATOM 6530 O O . LEU A 1 801 ? -29.145 -7.293 39.879 1.00 84.00 801 LEU A O 1
ATOM 6534 N N . HIS A 1 802 ? -31.061 -6.659 40.893 1.00 81.38 802 HIS A N 1
ATOM 6535 C CA . HIS A 1 802 ? -31.082 -5.329 40.320 1.00 81.38 802 HIS A CA 1
ATOM 6536 C C . HIS A 1 802 ? -29.930 -4.488 40.869 1.00 81.38 802 HIS A C 1
ATOM 6538 O O . HIS A 1 802 ? -29.076 -4.090 40.095 1.00 81.38 802 HIS A O 1
ATOM 6544 N N . ASP A 1 803 ? -29.867 -4.213 42.169 1.00 79.00 803 ASP A N 1
ATOM 6545 C CA . ASP A 1 803 ? -28.966 -3.220 42.765 1.00 79.00 803 ASP A CA 1
ATOM 6546 C C . ASP A 1 803 ? -27.481 -3.571 42.650 1.00 79.00 803 ASP A C 1
ATOM 6548 O O . ASP A 1 803 ? -26.681 -2.691 42.334 1.00 79.00 803 ASP A O 1
ATOM 6552 N N . TYR A 1 804 ? -27.128 -4.852 42.760 1.00 79.69 804 TYR A N 1
ATOM 6553 C CA . TYR A 1 804 ? -25.755 -5.337 42.589 1.00 79.69 804 TYR A CA 1
ATOM 6554 C C . TYR A 1 804 ? -25.338 -5.493 41.115 1.00 79.69 804 TYR A C 1
ATOM 6556 O O . TYR A 1 804 ? -24.234 -5.971 40.837 1.00 79.69 804 TYR A O 1
ATOM 6564 N N . GLY A 1 805 ? -26.201 -5.111 40.163 1.00 77.62 805 GLY A N 1
ATOM 6565 C CA . GLY A 1 805 ? -25.910 -5.163 38.729 1.00 77.62 805 GLY A CA 1
ATOM 6566 C C . GLY A 1 805 ? -25.623 -6.583 38.245 1.00 77.62 805 GLY A C 1
ATOM 6567 O O . GLY A 1 805 ? -24.628 -6.810 37.559 1.00 77.62 805 GLY A O 1
ATOM 6568 N N . ALA A 1 806 ? -26.445 -7.551 38.660 1.00 84.75 806 ALA A N 1
ATOM 6569 C CA . ALA A 1 806 ? -26.206 -8.955 38.365 1.00 84.75 806 ALA A CA 1
ATOM 6570 C C . ALA A 1 806 ? -26.347 -9.256 36.864 1.00 84.75 806 ALA A C 1
ATOM 6572 O O . ALA A 1 806 ? -27.355 -8.929 36.240 1.00 84.75 806 ALA A O 1
ATOM 6573 N N . VAL A 1 807 ? -25.356 -9.945 36.300 1.00 83.19 807 VAL A N 1
ATOM 6574 C CA . VAL A 1 807 ? -25.313 -10.381 34.900 1.00 83.19 807 VAL A CA 1
ATOM 6575 C C . VAL A 1 807 ? -25.093 -11.890 34.811 1.00 83.19 807 VAL A C 1
ATOM 6577 O O . VAL A 1 807 ? -24.406 -12.494 35.636 1.00 83.19 807 VAL A O 1
ATOM 6580 N N . SER A 1 808 ? -25.662 -12.517 33.786 1.00 85.94 808 SER A N 1
ATOM 6581 C CA . SER A 1 808 ? -25.398 -13.914 33.426 1.00 85.94 808 SER A CA 1
ATOM 6582 C C . SER A 1 808 ? -25.468 -14.076 31.916 1.00 85.94 808 SER A C 1
ATOM 6584 O O . SER A 1 808 ? -26.282 -13.408 31.278 1.00 85.94 808 SER A O 1
ATOM 6586 N N . ASN A 1 809 ? -24.689 -14.998 31.350 1.00 78.81 809 ASN A N 1
ATOM 6587 C CA . ASN A 1 809 ? -24.798 -15.311 29.925 1.00 78.81 809 ASN A CA 1
ATOM 6588 C C . ASN A 1 809 ? -26.146 -15.998 29.640 1.00 78.81 809 ASN A C 1
ATOM 6590 O O . ASN A 1 809 ? -26.686 -16.700 30.495 1.00 78.81 809 ASN A O 1
ATOM 6594 N N . ALA A 1 810 ? -26.694 -15.812 28.442 1.00 73.12 810 ALA A N 1
ATOM 6595 C CA . ALA A 1 810 ? -27.900 -16.513 28.010 1.00 73.12 810 ALA A CA 1
ATOM 6596 C C . ALA A 1 810 ? -27.535 -17.823 27.296 1.00 73.12 810 ALA A C 1
ATOM 6598 O O . ALA A 1 810 ? -26.550 -17.880 26.558 1.00 73.12 810 ALA A O 1
ATOM 6599 N N . SER A 1 811 ? -28.325 -18.879 27.510 1.00 67.38 811 SER A N 1
ATOM 6600 C CA . SER A 1 811 ? -28.157 -20.134 26.771 1.00 67.38 811 SER A CA 1
ATOM 6601 C C . SER A 1 811 ? -28.547 -19.962 25.291 1.00 67.38 811 SER A C 1
ATOM 6603 O O . SER A 1 811 ? -29.611 -19.400 25.016 1.00 67.38 811 SER A O 1
ATOM 6605 N N . PRO A 1 812 ? -27.745 -20.465 24.332 1.00 57.03 812 PRO A N 1
ATOM 6606 C CA . PRO A 1 812 ? -28.119 -20.522 22.921 1.00 57.03 812 PRO A CA 1
ATOM 6607 C C . PRO A 1 812 ? -29.163 -21.634 22.710 1.00 57.03 812 PRO A C 1
ATOM 6609 O O . PRO A 1 812 ? -28.833 -22.777 22.391 1.00 57.03 812 PRO A O 1
ATOM 6612 N N . ALA A 1 813 ? -30.441 -21.341 22.952 1.00 53.28 813 ALA A N 1
ATOM 6613 C CA . ALA A 1 813 ? -31.520 -22.312 22.774 1.00 53.28 813 ALA A CA 1
ATOM 6614 C C . ALA A 1 813 ? -31.910 -22.467 21.289 1.00 53.28 813 ALA A C 1
ATOM 6616 O O . ALA A 1 813 ? -32.053 -21.480 20.575 1.00 53.28 813 ALA A O 1
ATOM 6617 N N . LYS A 1 814 ? -32.138 -23.713 20.836 1.00 44.81 814 LYS A N 1
ATOM 6618 C CA . LYS A 1 814 ? -32.732 -24.032 19.516 1.00 44.81 814 LYS A CA 1
ATOM 6619 C C . LYS A 1 814 ? -34.271 -23.966 19.494 1.00 44.81 814 LYS A C 1
ATOM 6621 O O . LYS A 1 814 ? -34.840 -23.994 18.413 1.00 44.81 814 LYS A O 1
ATOM 6626 N N . ASN A 1 815 ? -34.928 -23.868 20.655 1.00 44.41 815 ASN A N 1
ATOM 6627 C CA . ASN A 1 815 ? -36.390 -23.818 20.782 1.00 44.41 815 ASN A CA 1
ATOM 6628 C C . ASN A 1 815 ? -36.802 -22.549 21.548 1.00 44.41 815 ASN A C 1
ATOM 6630 O O . ASN A 1 815 ? -36.240 -22.259 22.604 1.00 44.41 815 ASN A O 1
ATOM 6634 N N . ALA A 1 816 ? -37.761 -21.808 20.994 1.00 40.09 816 ALA A N 1
ATOM 6635 C CA . ALA A 1 816 ? -38.015 -20.391 21.258 1.00 40.09 816 ALA A CA 1
ATOM 6636 C C . ALA A 1 816 ? -38.736 -20.036 22.578 1.00 40.09 816 ALA A C 1
ATOM 6638 O O . ALA A 1 816 ? -38.880 -18.851 22.859 1.00 40.09 816 ALA A O 1
ATOM 6639 N N . ASP A 1 817 ? -39.138 -20.995 23.420 1.00 44.16 817 ASP A N 1
ATOM 6640 C CA . ASP A 1 817 ? -40.112 -20.678 24.482 1.00 44.16 817 ASP A CA 1
ATOM 6641 C C . ASP A 1 817 ? -39.537 -20.417 25.887 1.00 44.16 817 ASP A C 1
ATOM 6643 O O . ASP A 1 817 ? -40.242 -19.870 26.731 1.00 44.16 817 ASP A O 1
ATOM 6647 N N . THR A 1 818 ? -38.258 -20.706 26.172 1.00 52.81 818 THR A N 1
ATOM 6648 C CA . THR A 1 818 ? -37.651 -20.341 27.475 1.00 52.81 818 THR A CA 1
ATOM 6649 C C . THR A 1 818 ? -36.142 -20.090 27.389 1.00 52.81 818 THR A C 1
ATOM 6651 O O . THR A 1 818 ? -35.347 -21.030 27.301 1.00 52.81 818 THR A O 1
ATOM 6654 N N . ILE A 1 819 ? -35.720 -18.823 27.490 1.00 57.53 819 ILE A N 1
ATOM 6655 C CA . ILE A 1 819 ? -34.303 -18.448 27.639 1.00 57.53 819 ILE A CA 1
ATOM 6656 C C . ILE A 1 819 ? -33.822 -18.866 29.035 1.00 57.53 819 ILE A C 1
ATOM 6658 O O . ILE A 1 819 ? -34.241 -18.319 30.059 1.00 57.53 819 ILE A O 1
ATOM 6662 N N . SER A 1 820 ? -32.915 -19.842 29.078 1.00 65.94 820 SER A N 1
ATOM 6663 C CA . SER A 1 820 ? -32.280 -20.298 30.318 1.00 65.94 820 SER A CA 1
ATOM 6664 C C . SER A 1 820 ? -31.117 -19.369 30.681 1.00 65.94 820 SER A C 1
ATOM 6666 O O . SER A 1 820 ? -30.122 -19.321 29.958 1.00 65.94 820 SER A O 1
ATOM 6668 N N . SER A 1 821 ? -31.238 -18.633 31.790 1.00 80.88 821 SER A N 1
ATOM 6669 C CA . SER A 1 821 ? -30.197 -17.745 32.330 1.00 80.88 821 SER A CA 1
ATOM 6670 C C . SER A 1 821 ? -30.037 -17.943 33.837 1.00 80.88 821 SER A C 1
ATOM 6672 O O . SER A 1 821 ? -30.994 -18.288 34.536 1.00 80.88 821 SER A O 1
ATOM 6674 N N . GLY A 1 822 ? -28.834 -17.705 34.361 1.00 80.94 822 GLY A N 1
ATOM 6675 C CA . GLY A 1 822 ? -28.554 -17.784 35.795 1.00 80.94 822 GLY A CA 1
ATOM 6676 C C . GLY A 1 822 ? -29.442 -16.857 36.626 1.00 80.94 822 GLY A C 1
ATOM 6677 O O . GLY A 1 822 ? -29.910 -17.257 37.689 1.00 80.94 822 GLY A O 1
ATOM 6678 N N . ILE A 1 823 ? -29.756 -15.665 36.108 1.00 84.19 823 ILE A N 1
ATOM 6679 C CA . ILE A 1 823 ? -30.664 -14.704 36.756 1.00 84.19 823 ILE A CA 1
ATOM 6680 C C . ILE A 1 823 ? -32.058 -15.317 36.962 1.00 84.19 823 ILE A C 1
ATOM 6682 O O . ILE A 1 823 ? -32.608 -15.239 38.061 1.00 84.19 823 ILE A O 1
ATOM 6686 N N . ASN A 1 824 ? -32.610 -15.989 35.947 1.00 82.25 824 ASN A N 1
ATOM 6687 C CA . ASN A 1 824 ? -33.931 -16.624 36.034 1.00 82.25 824 ASN A CA 1
ATOM 6688 C C . ASN A 1 824 ? -33.933 -17.814 37.010 1.00 82.25 824 ASN A C 1
ATOM 6690 O O . ASN A 1 824 ? -34.903 -18.039 37.742 1.00 82.25 824 ASN A O 1
ATOM 6694 N N . VAL A 1 825 ? -32.828 -18.563 37.064 1.00 83.75 825 VAL A N 1
ATOM 6695 C CA . VAL A 1 825 ? -32.679 -19.703 37.979 1.00 83.75 825 VAL A CA 1
ATOM 6696 C C . VAL A 1 825 ? -32.543 -19.241 39.434 1.00 83.75 825 VAL A C 1
ATOM 6698 O O . VAL A 1 825 ? -33.156 -19.844 40.314 1.00 83.75 825 VAL A O 1
ATOM 6701 N N . ILE A 1 826 ? -31.812 -18.154 39.708 1.00 85.62 826 ILE A N 1
ATOM 6702 C CA . ILE A 1 826 ? -31.682 -17.610 41.072 1.00 85.62 826 ILE A CA 1
ATOM 6703 C C . ILE A 1 826 ? -33.032 -17.138 41.627 1.00 85.62 826 ILE A C 1
ATOM 6705 O O . ILE A 1 826 ? -33.299 -17.310 42.818 1.00 85.62 826 ILE A O 1
ATOM 6709 N N . LYS A 1 827 ? -33.918 -16.593 40.784 1.00 82.69 827 LYS A N 1
ATOM 6710 C CA . LYS A 1 827 ? -35.261 -16.176 41.221 1.00 82.69 827 LYS A CA 1
ATOM 6711 C C . LYS A 1 827 ? -36.103 -17.351 41.728 1.00 82.69 827 LYS A C 1
ATOM 6713 O O . LYS A 1 827 ? -36.781 -17.217 42.744 1.00 82.69 827 LYS A O 1
ATOM 6718 N N . SER A 1 828 ? -36.025 -18.501 41.057 1.00 81.38 828 SER A N 1
ATOM 6719 C CA . SER A 1 828 ? -36.914 -19.650 41.284 1.00 81.38 828 SER A CA 1
ATOM 6720 C C . SER A 1 828 ? -36.372 -20.705 42.256 1.00 81.38 828 SER A C 1
ATOM 6722 O O . SER A 1 828 ? -37.161 -21.422 42.869 1.00 81.38 828 SER A O 1
ATOM 6724 N N . ARG A 1 829 ? -35.049 -20.820 42.444 1.00 82.44 829 ARG A N 1
ATOM 6725 C CA . ARG A 1 829 ? -34.455 -21.854 43.313 1.00 82.44 829 ARG A CA 1
ATOM 6726 C C . ARG A 1 829 ? -34.277 -21.444 44.783 1.00 82.44 829 ARG A C 1
ATOM 6728 O O . ARG A 1 829 ? -34.151 -20.257 45.081 1.00 82.44 829 ARG A O 1
ATOM 6735 N N . PRO A 1 830 ? -34.215 -22.413 45.719 1.00 82.25 830 PRO A N 1
ATOM 6736 C CA . PRO A 1 830 ? -33.801 -22.164 47.101 1.00 82.25 830 PRO A CA 1
ATOM 6737 C C . PRO A 1 830 ? -32.340 -21.698 47.191 1.00 82.25 830 PRO A C 1
ATOM 6739 O O . PRO A 1 830 ? -31.484 -22.228 46.484 1.00 82.25 830 PRO A O 1
ATOM 6742 N N . ILE A 1 831 ? -32.058 -20.750 48.094 1.00 80.81 831 ILE A N 1
ATOM 6743 C CA . ILE A 1 831 ? -30.709 -20.186 48.311 1.00 80.81 831 ILE A CA 1
ATOM 6744 C C . ILE A 1 831 ? -29.709 -21.238 48.800 1.00 80.81 831 ILE A C 1
ATOM 6746 O O . ILE A 1 831 ? -28.529 -21.133 48.485 1.00 80.81 831 ILE A O 1
ATOM 6750 N N . ASP A 1 832 ? -30.165 -22.271 49.508 1.00 80.44 832 ASP A N 1
ATOM 6751 C CA . ASP A 1 832 ? -29.293 -23.333 50.032 1.00 80.44 832 ASP A CA 1
ATOM 6752 C C . ASP A 1 832 ? -28.637 -24.172 48.921 1.00 80.44 832 ASP A C 1
ATOM 6754 O O . ASP A 1 832 ? -27.631 -24.835 49.151 1.00 80.44 832 ASP A O 1
ATOM 6758 N N . ASN A 1 833 ? -29.152 -24.085 47.689 1.00 82.25 833 ASN A N 1
ATOM 6759 C CA . ASN A 1 833 ? -28.558 -24.720 46.512 1.00 82.25 833 ASN A CA 1
ATOM 6760 C C . ASN A 1 833 ? -27.508 -23.833 45.816 1.00 82.25 833 ASN A C 1
ATOM 6762 O O . ASN A 1 833 ? -26.987 -24.206 44.761 1.00 82.25 833 ASN A O 1
ATOM 6766 N N . PHE A 1 834 ? -27.234 -22.635 46.340 1.00 87.50 834 PHE A N 1
ATOM 6767 C CA . PHE A 1 834 ? -26.307 -21.685 45.733 1.00 87.50 834 PHE A CA 1
ATOM 6768 C C . PHE A 1 834 ? -24.916 -21.820 46.355 1.00 87.50 834 PHE A C 1
ATOM 6770 O O . PHE A 1 834 ? -24.748 -21.696 47.567 1.00 87.50 834 PHE A O 1
ATOM 6777 N N . SER A 1 835 ? -23.891 -21.980 45.519 1.00 86.75 835 SER A N 1
ATOM 6778 C CA . SER A 1 835 ? -22.506 -21.743 45.929 1.00 86.75 835 SER A CA 1
ATOM 6779 C C . SER A 1 835 ? -22.124 -20.301 45.621 1.00 86.75 835 SER A C 1
ATOM 6781 O O . SER A 1 835 ? -22.222 -19.857 44.477 1.00 86.75 835 SER A O 1
ATOM 6783 N N . PHE A 1 836 ? -21.649 -19.587 46.634 1.00 85.69 836 PHE A N 1
ATOM 6784 C CA . PHE A 1 836 ? -21.086 -18.248 46.499 1.00 85.69 836 PHE A CA 1
ATOM 6785 C C . PHE A 1 836 ? -19.575 -18.391 46.321 1.00 85.69 836 PHE A C 1
ATOM 6787 O O . PHE A 1 836 ? -18.866 -18.660 47.289 1.00 85.69 836 PHE A O 1
ATOM 6794 N N . ASN A 1 837 ? -19.099 -18.313 45.077 1.00 85.06 837 ASN A N 1
ATOM 6795 C CA . ASN A 1 837 ? -17.672 -18.337 44.772 1.00 85.06 837 ASN A CA 1
ATOM 6796 C C . ASN A 1 837 ? -17.150 -16.904 44.665 1.00 85.06 837 ASN A C 1
ATOM 6798 O O . ASN A 1 837 ? -17.886 -16.003 44.280 1.00 85.06 837 ASN A O 1
ATOM 6802 N N . ASN A 1 838 ? -15.846 -16.717 44.864 1.00 79.88 838 ASN A N 1
ATOM 6803 C CA . ASN A 1 838 ? -15.200 -15.401 44.782 1.00 79.88 838 ASN A CA 1
ATOM 6804 C C . ASN A 1 838 ? -15.478 -14.656 43.462 1.00 79.88 838 ASN A C 1
ATOM 6806 O O . ASN A 1 838 ? -15.522 -13.436 43.436 1.00 79.88 838 ASN A O 1
ATOM 6810 N N . THR A 1 839 ? -15.669 -15.374 42.351 1.00 81.00 839 THR A N 1
ATOM 6811 C CA . THR A 1 839 ? -15.875 -14.784 41.015 1.00 81.00 839 THR A CA 1
ATOM 6812 C C . THR A 1 839 ? -17.329 -14.767 40.541 1.00 81.00 839 THR A C 1
ATOM 6814 O O . THR A 1 839 ? -17.634 -14.070 39.575 1.00 81.00 839 THR A O 1
ATOM 6817 N N . HIS A 1 840 ? -18.210 -15.577 41.136 1.00 89.44 840 HIS A N 1
ATOM 6818 C CA . HIS A 1 840 ? -19.587 -15.762 40.672 1.00 89.44 840 HIS A CA 1
ATOM 6819 C C . HIS A 1 840 ? -20.437 -16.555 41.676 1.00 89.44 840 HIS A C 1
ATOM 6821 O O . HIS A 1 840 ? -19.939 -17.398 42.423 1.00 89.44 840 HIS A O 1
ATOM 6827 N N . ILE A 1 841 ? -21.755 -16.401 41.583 1.00 90.31 841 ILE A N 1
ATOM 6828 C CA . ILE A 1 841 ? -22.740 -17.261 42.237 1.00 90.31 841 ILE A CA 1
ATOM 6829 C C . ILE A 1 841 ? -23.116 -18.402 41.285 1.00 90.31 841 ILE A C 1
ATOM 6831 O O . ILE A 1 841 ? -23.536 -18.176 40.146 1.00 90.31 841 ILE A O 1
ATOM 6835 N N . CYS A 1 842 ? -22.991 -19.640 41.763 1.00 90.88 842 CYS A N 1
ATOM 6836 C CA . CYS A 1 842 ? -23.430 -20.838 41.058 1.00 90.88 842 CYS A CA 1
ATOM 6837 C C . CYS A 1 842 ? -24.735 -21.369 41.673 1.00 90.88 842 CYS A C 1
ATOM 6839 O O . CYS A 1 842 ? -24.714 -21.845 42.807 1.00 90.88 842 CYS A O 1
ATOM 6841 N N . PRO A 1 843 ? -25.865 -21.374 40.944 1.00 88.06 843 PRO A N 1
ATOM 6842 C CA . PRO A 1 843 ? -27.146 -21.824 41.486 1.00 88.06 843 PRO A CA 1
ATOM 6843 C C . PRO A 1 843 ? -27.318 -23.356 41.538 1.00 88.06 843 PRO A C 1
ATOM 6845 O O . PRO A 1 843 ? -28.409 -23.835 41.849 1.00 88.06 843 PRO A O 1
ATOM 6848 N N . PHE A 1 844 ? -26.282 -24.123 41.178 1.00 86.62 844 PHE A N 1
ATOM 6849 C CA . PHE A 1 844 ? -26.251 -25.595 41.138 1.00 86.62 844 PHE A CA 1
ATOM 6850 C C . PHE A 1 844 ? -25.188 -26.173 42.084 1.00 86.62 844 PHE A C 1
ATOM 6852 O O . PHE A 1 844 ? -24.612 -27.218 41.811 1.00 86.62 844 PHE A O 1
ATOM 6859 N N . ASN A 1 845 ? -24.870 -25.463 43.163 1.00 86.06 845 ASN A N 1
ATOM 6860 C CA . ASN A 1 845 ? -23.894 -25.891 44.160 1.00 86.06 845 ASN A CA 1
ATOM 6861 C C . ASN A 1 845 ? -22.531 -26.375 43.588 1.00 86.06 845 ASN A C 1
ATOM 6863 O O . ASN A 1 845 ? -21.981 -27.384 44.020 1.00 86.06 845 ASN A O 1
ATOM 6867 N N . ASN A 1 846 ? -22.000 -25.692 42.564 1.00 85.56 846 ASN A N 1
ATOM 6868 C CA . ASN A 1 846 ? -20.759 -26.054 41.855 1.00 85.56 846 ASN A CA 1
ATOM 6869 C C . ASN A 1 846 ? -20.749 -27.424 41.134 1.00 85.56 846 ASN A C 1
ATOM 6871 O O . ASN A 1 846 ? -19.678 -27.869 40.690 1.00 85.56 846 ASN A O 1
ATOM 6875 N N . GLU A 1 847 ? -21.921 -28.034 40.937 1.00 87.88 847 GLU A N 1
ATOM 6876 C CA . GLU A 1 847 ? -22.152 -29.220 40.108 1.00 87.88 847 GLU A CA 1
ATOM 6877 C C . GLU A 1 847 ? -22.747 -28.814 38.749 1.00 87.88 847 GLU A C 1
ATOM 6879 O O . GLU A 1 847 ? -23.789 -28.166 38.665 1.00 87.88 847 GLU A O 1
ATOM 6884 N N . CYS A 1 848 ? -22.070 -29.161 37.650 1.00 88.25 848 CYS A N 1
ATOM 6885 C CA . CYS A 1 848 ? -22.485 -28.719 36.315 1.00 88.25 848 CYS A CA 1
ATOM 6886 C C . CYS A 1 848 ? -23.708 -29.518 35.817 1.00 88.25 848 CYS A C 1
ATOM 6888 O O . CYS A 1 848 ? -23.610 -30.742 35.693 1.00 88.25 848 CYS A O 1
ATOM 6890 N N . PRO A 1 849 ? -24.838 -28.868 35.473 1.00 85.12 849 PRO A N 1
ATOM 6891 C CA . PRO A 1 849 ? -26.021 -29.561 34.963 1.00 85.12 849 PRO A CA 1
ATOM 6892 C C . PRO A 1 849 ? -25.813 -30.103 33.536 1.00 85.12 849 PRO A C 1
ATOM 6894 O O . PRO A 1 849 ? -24.904 -29.692 32.812 1.00 85.12 849 PRO A O 1
ATOM 6897 N N . LYS A 1 850 ? -26.653 -31.065 33.122 1.00 82.25 850 LYS A N 1
ATOM 6898 C CA . LYS A 1 850 ? -26.481 -31.840 31.870 1.00 82.25 850 LYS A CA 1
ATOM 6899 C C . LYS A 1 850 ? -26.421 -30.977 30.609 1.00 82.25 850 LYS A C 1
ATOM 6901 O O . LYS A 1 850 ? -25.735 -31.326 29.655 1.00 82.25 850 LYS A O 1
ATOM 6906 N N . ASP A 1 851 ? -27.145 -29.874 30.590 1.00 80.25 851 ASP A N 1
ATOM 6907 C CA . ASP A 1 851 ? -27.169 -28.905 29.501 1.00 80.25 851 ASP A CA 1
ATOM 6908 C C . ASP A 1 851 ? -25.881 -28.070 29.432 1.00 80.25 851 ASP A C 1
ATOM 6910 O O . ASP A 1 851 ? -25.358 -27.856 28.339 1.00 80.25 851 ASP A O 1
ATOM 6914 N N . VAL A 1 852 ? -25.295 -27.694 30.574 1.00 81.44 852 VAL A N 1
ATOM 6915 C CA . VAL A 1 852 ? -23.947 -27.096 30.626 1.00 81.44 852 VAL A CA 1
ATOM 6916 C C . VAL A 1 852 ? -22.903 -28.100 30.145 1.00 81.44 852 VAL A C 1
ATOM 6918 O O . VAL A 1 852 ? -22.056 -27.743 29.335 1.00 81.44 852 VAL A O 1
ATOM 6921 N N . VAL A 1 853 ? -22.984 -29.365 30.570 1.00 84.06 853 VAL A N 1
ATOM 6922 C CA . VAL A 1 853 ? -22.062 -30.426 30.115 1.00 84.06 853 VAL A CA 1
ATOM 6923 C C . VAL A 1 853 ? -22.208 -30.696 28.613 1.00 84.06 853 VAL A C 1
ATOM 6925 O O . VAL A 1 853 ? -21.221 -30.960 27.931 1.00 84.06 853 VAL A O 1
ATOM 6928 N N . ARG A 1 854 ? -23.423 -30.584 28.066 1.00 79.19 854 ARG A N 1
ATOM 6929 C CA . ARG A 1 854 ? -23.672 -30.725 26.627 1.00 79.19 854 ARG A CA 1
ATOM 6930 C C . ARG A 1 854 ? -23.042 -29.589 25.817 1.00 79.19 854 ARG A C 1
ATOM 6932 O O . ARG A 1 854 ? -22.476 -29.856 24.761 1.00 79.19 854 ARG A O 1
ATOM 6939 N N . SER A 1 855 ? -23.146 -28.350 26.295 1.00 72.44 855 SER A N 1
ATOM 6940 C CA . SER A 1 855 ? -22.566 -27.172 25.630 1.00 72.44 855 SER A CA 1
ATOM 6941 C C . SER A 1 855 ? -21.056 -27.053 25.851 1.00 72.44 855 SER A C 1
ATOM 6943 O O . SER A 1 855 ? -20.342 -26.537 24.996 1.00 72.44 855 SER A O 1
ATOM 6945 N N . PHE A 1 856 ? -20.560 -27.573 26.974 1.00 80.00 856 PHE A N 1
ATOM 6946 C CA . PHE A 1 856 ? -19.154 -27.555 27.356 1.00 80.00 856 PHE A CA 1
ATOM 6947 C C . PHE A 1 856 ? -18.718 -28.952 27.837 1.00 80.00 856 PHE A C 1
ATOM 6949 O O . PHE A 1 856 ? -18.761 -29.234 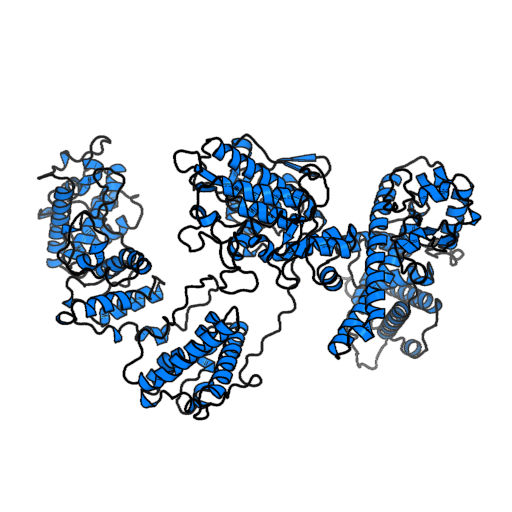29.036 1.00 80.00 856 PHE A O 1
ATOM 6956 N N . PRO A 1 857 ? -18.254 -29.838 26.934 1.00 76.38 857 PRO A N 1
ATOM 6957 C CA . PRO A 1 857 ? -17.917 -31.227 27.275 1.00 76.38 857 PRO A CA 1
ATOM 6958 C C . PRO A 1 857 ? -16.851 -31.380 28.371 1.00 76.38 857 PRO A C 1
ATOM 6960 O O . PRO A 1 857 ? -16.849 -32.361 29.109 1.00 76.38 857 PRO A O 1
ATOM 6963 N N . SER A 1 858 ? -15.954 -30.401 28.510 1.00 75.94 858 SER A N 1
ATOM 6964 C CA . SER A 1 858 ? -14.917 -30.361 29.548 1.00 75.94 858 SER A CA 1
ATOM 6965 C C . SER A 1 858 ? -15.410 -29.835 30.903 1.00 75.94 858 SER A C 1
ATOM 6967 O O . SER A 1 858 ? -14.630 -29.804 31.857 1.00 75.94 858 SER A O 1
ATOM 6969 N N . ALA A 1 859 ? -16.684 -29.442 31.031 1.00 75.62 859 ALA A N 1
ATOM 6970 C CA . ALA A 1 859 ? -17.239 -28.846 32.247 1.00 75.62 859 ALA A CA 1
ATOM 6971 C C . ALA A 1 859 ? -17.056 -29.670 33.532 1.00 75.62 859 ALA A C 1
ATOM 6973 O O . ALA A 1 859 ? -16.717 -29.055 34.545 1.00 75.62 859 ALA A O 1
ATOM 6974 N N . PRO A 1 860 ? -17.186 -31.015 33.530 1.00 74.75 860 PRO A N 1
ATOM 6975 C CA . PRO A 1 860 ? -17.000 -31.810 34.746 1.00 74.75 860 PRO A CA 1
ATOM 6976 C C . PRO A 1 860 ? -15.590 -31.715 35.346 1.00 74.75 860 PRO A C 1
ATOM 6978 O O . PRO A 1 860 ? -15.430 -31.878 36.551 1.00 74.75 860 PRO A O 1
ATOM 6981 N N . ILE A 1 861 ? -14.579 -31.441 34.515 1.00 73.94 861 ILE A N 1
ATOM 6982 C CA . ILE A 1 861 ? -13.162 -31.450 34.909 1.00 73.94 861 ILE A CA 1
ATOM 6983 C C . ILE A 1 861 ? -12.618 -30.021 35.021 1.00 73.94 861 ILE A C 1
ATOM 6985 O O . ILE A 1 861 ? -11.940 -29.687 35.987 1.00 73.94 861 ILE A O 1
ATOM 6989 N N . MET A 1 862 ? -12.909 -29.163 34.040 1.00 76.94 862 MET A N 1
ATOM 6990 C CA . MET A 1 862 ? -12.294 -27.837 33.919 1.00 76.94 862 MET A CA 1
ATOM 6991 C C . MET A 1 862 ? -13.175 -26.685 34.424 1.00 76.94 862 MET A C 1
ATOM 6993 O O . MET A 1 862 ? -12.635 -25.623 34.710 1.00 76.94 862 MET A O 1
ATOM 6997 N N . LYS A 1 863 ? -14.495 -26.890 34.571 1.00 83.06 863 LYS A N 1
ATOM 6998 C CA . LYS A 1 863 ? -15.489 -25.904 35.053 1.00 83.06 863 LYS A CA 1
ATOM 6999 C C . LYS A 1 863 ? -15.402 -24.513 34.369 1.00 83.06 863 LYS A C 1
ATOM 7001 O O . LYS A 1 863 ? -14.859 -23.580 34.958 1.00 83.06 863 LYS A O 1
ATOM 7006 N N . PRO A 1 864 ? -15.962 -24.331 33.153 1.00 85.25 864 PRO A N 1
ATOM 7007 C CA . PRO A 1 864 ? -15.953 -23.067 32.402 1.00 85.25 864 PRO A CA 1
ATOM 7008 C C . PRO A 1 864 ? -16.959 -22.045 32.963 1.00 85.25 864 PRO A C 1
ATOM 7010 O O . PRO A 1 864 ? -17.982 -21.726 32.351 1.00 85.25 864 PRO A O 1
ATOM 7013 N N . CYS A 1 865 ? -16.731 -21.582 34.190 1.00 88.81 865 CYS A N 1
ATOM 7014 C CA . CYS A 1 865 ? -17.666 -20.704 34.892 1.00 88.81 865 CYS A CA 1
ATOM 7015 C C . CYS A 1 865 ? -17.745 -19.286 34.296 1.00 88.81 865 CYS A C 1
ATOM 7017 O O . CYS A 1 865 ? -18.736 -18.588 34.538 1.00 88.81 865 CYS A O 1
ATOM 7019 N N . GLY A 1 866 ? -16.753 -18.860 33.509 1.00 82.56 866 GLY A N 1
ATOM 7020 C CA . GLY A 1 866 ? -16.779 -17.603 32.768 1.00 82.56 866 GLY A CA 1
ATOM 7021 C C . GLY A 1 866 ? -17.830 -17.642 31.668 1.00 82.56 866 GLY A C 1
ATOM 7022 O O . GLY A 1 866 ? -18.727 -16.794 31.643 1.00 82.56 866 GLY A O 1
ATOM 7023 N N . ALA A 1 867 ? -17.772 -18.671 30.818 1.00 81.19 867 ALA A N 1
ATOM 7024 C CA . ALA A 1 867 ? -18.701 -18.862 29.702 1.00 81.19 867 ALA A CA 1
ATOM 7025 C C . ALA A 1 867 ? -20.077 -19.420 30.120 1.00 81.19 867 ALA A C 1
ATOM 7027 O O . ALA A 1 867 ? -21.058 -19.242 29.397 1.00 81.19 867 ALA A O 1
ATOM 7028 N N . CYS A 1 868 ? -20.181 -20.057 31.290 1.00 87.81 868 CYS A N 1
ATOM 7029 C CA . CYS A 1 868 ? -21.411 -20.681 31.783 1.00 87.81 868 CYS A CA 1
ATOM 7030 C C . CYS A 1 868 ? -22.610 -19.710 31.847 1.00 87.81 868 CYS A C 1
ATOM 7032 O O . CYS A 1 868 ? -22.543 -18.643 32.460 1.00 87.81 868 CYS A O 1
ATOM 7034 N N . PHE A 1 869 ? -23.746 -20.130 31.282 1.00 86.56 869 PHE A N 1
ATOM 7035 C CA . PHE A 1 869 ? -25.007 -19.373 31.263 1.00 86.56 869 PHE A CA 1
ATOM 7036 C C . PHE A 1 869 ? -25.756 -19.355 32.602 1.00 86.56 869 PHE A C 1
ATOM 7038 O O . PHE A 1 869 ? -26.607 -18.498 32.826 1.00 86.56 869 PHE A O 1
ATOM 7045 N N . TYR A 1 870 ? -25.408 -20.238 33.540 1.00 87.31 870 TYR A N 1
ATOM 7046 C CA . TYR A 1 870 ? -25.959 -20.220 34.901 1.00 87.31 870 TYR A CA 1
ATOM 7047 C C . TYR A 1 870 ? -25.098 -19.469 35.916 1.00 87.31 870 TYR A C 1
ATOM 7049 O O . TYR A 1 870 ? -25.538 -19.252 37.041 1.00 87.31 870 TYR A O 1
ATOM 7057 N N . SER A 1 871 ? -23.892 -19.062 35.527 1.00 89.56 871 SER A N 1
ATOM 7058 C CA . SER A 1 871 ? -22.975 -18.305 36.375 1.00 89.56 871 SER A CA 1
ATOM 7059 C C . SER A 1 871 ? -23.440 -16.852 36.479 1.00 89.56 871 SER A C 1
ATOM 7061 O O . SER A 1 871 ? -23.417 -16.123 35.481 1.00 89.56 871 SER A O 1
ATOM 7063 N N . VAL A 1 872 ? -23.883 -16.449 37.675 1.00 88.56 872 VAL A N 1
ATOM 7064 C CA . VAL A 1 872 ? -24.350 -15.084 37.962 1.00 88.56 872 VAL A CA 1
ATOM 7065 C C . VAL A 1 872 ? -23.230 -14.274 38.593 1.00 88.56 872 VAL A C 1
ATOM 7067 O O . VAL A 1 872 ? -22.633 -14.686 39.583 1.00 88.56 872 VAL A O 1
ATOM 7070 N N . LYS A 1 873 ? -22.939 -13.116 38.013 1.00 89.50 873 LYS A N 1
ATOM 7071 C CA . LYS A 1 873 ? -21.788 -12.274 38.347 1.00 89.50 873 LYS A CA 1
ATOM 7072 C C . LYS A 1 873 ? -22.307 -10.882 38.701 1.00 89.50 873 LYS A C 1
ATOM 7074 O O . LYS A 1 873 ? -23.260 -10.422 38.085 1.00 89.50 873 LYS A O 1
ATOM 7079 N N . THR A 1 874 ? -21.728 -10.228 39.697 1.00 85.50 874 THR A N 1
ATOM 7080 C CA . THR A 1 874 ? -22.187 -8.919 40.211 1.00 85.50 874 THR A CA 1
ATOM 7081 C C . THR A 1 874 ? -21.022 -7.942 40.284 1.00 85.50 874 THR A C 1
ATOM 7083 O O . THR A 1 874 ? -19.870 -8.358 40.158 1.00 85.50 874 THR A O 1
ATOM 7086 N N . VAL A 1 875 ? -21.314 -6.658 40.507 1.00 74.31 875 VAL A N 1
ATOM 7087 C CA . VAL A 1 875 ? -20.298 -5.598 40.599 1.00 74.31 875 VAL A CA 1
ATOM 7088 C C . VAL A 1 875 ? -19.237 -5.918 41.663 1.00 74.31 875 VAL A C 1
ATOM 7090 O O . VAL A 1 875 ? -18.052 -5.771 41.387 1.00 74.31 875 VAL A O 1
ATOM 7093 N N . ASP A 1 876 ? -19.617 -6.476 42.814 1.00 72.62 876 ASP A N 1
ATOM 7094 C CA . ASP A 1 876 ? -18.664 -6.831 43.881 1.00 72.62 876 ASP A CA 1
ATOM 7095 C C . ASP A 1 876 ? -17.731 -8.004 43.526 1.00 72.62 876 ASP A C 1
ATOM 7097 O O . ASP A 1 876 ? -16.659 -8.141 44.109 1.00 72.62 876 ASP A O 1
ATOM 7101 N N . HIS A 1 877 ? -18.074 -8.827 42.527 1.00 77.94 877 HIS A N 1
ATOM 7102 C CA . HIS A 1 877 ? -17.173 -9.878 42.040 1.00 77.94 877 HIS A CA 1
ATOM 7103 C C . HIS A 1 877 ? -16.070 -9.329 41.116 1.00 77.94 877 HIS A C 1
ATOM 7105 O O . HIS A 1 877 ? -15.130 -10.057 40.787 1.00 77.94 877 HIS A O 1
ATOM 7111 N N . LEU A 1 878 ? -16.161 -8.067 40.674 1.00 62.47 878 LEU A N 1
ATOM 7112 C CA . LEU A 1 878 ? -15.253 -7.471 39.689 1.00 62.47 878 LEU A CA 1
ATOM 7113 C C . LEU A 1 878 ? -13.764 -7.608 40.072 1.00 62.47 878 LEU A C 1
ATOM 7115 O O . LEU A 1 878 ? -12.999 -8.073 39.222 1.00 62.47 878 LEU A O 1
ATOM 7119 N N . PRO A 1 879 ? -13.323 -7.326 41.319 1.00 57.97 879 PRO A N 1
ATOM 7120 C CA . PRO A 1 879 ? -11.918 -7.489 41.706 1.00 57.97 879 PRO A CA 1
ATOM 7121 C C . PRO A 1 879 ? -11.438 -8.941 41.589 1.00 57.97 879 PRO A C 1
ATOM 7123 O O . PRO A 1 879 ? -10.360 -9.211 41.057 1.00 57.97 879 PRO A O 1
ATOM 7126 N N . SER A 1 880 ? -12.271 -9.891 42.017 1.00 66.12 880 SER A N 1
ATOM 7127 C CA . SER A 1 880 ? -11.967 -11.322 41.945 1.00 66.12 880 SER A CA 1
ATOM 7128 C C . SER A 1 880 ? -11.919 -11.835 40.507 1.00 66.12 880 SER A C 1
ATOM 7130 O O . SER A 1 880 ? -11.046 -12.635 40.174 1.00 66.12 880 SER A O 1
ATOM 7132 N N . ILE A 1 881 ? -12.820 -11.372 39.635 1.00 63.81 881 ILE A N 1
ATOM 7133 C CA . ILE A 1 881 ? -12.823 -11.734 38.211 1.00 63.81 881 ILE A CA 1
ATOM 7134 C C . ILE A 1 881 ? -11.553 -11.211 37.524 1.00 63.81 881 ILE A C 1
ATOM 7136 O O . ILE A 1 881 ? -10.922 -11.938 36.756 1.00 63.81 881 ILE A O 1
ATOM 7140 N N . LEU A 1 882 ? -11.134 -9.983 37.837 1.00 53.16 882 LEU A N 1
ATOM 7141 C CA . LEU A 1 882 ? -9.889 -9.406 37.327 1.00 53.16 882 LEU A CA 1
ATOM 7142 C C . LEU A 1 882 ? -8.650 -10.185 37.800 1.00 53.16 882 LEU A C 1
ATOM 7144 O O . LEU A 1 882 ? -7.765 -10.477 36.989 1.00 53.16 882 LEU A O 1
ATOM 7148 N N . GLY A 1 883 ? -8.618 -10.597 39.072 1.00 56.00 883 GLY A N 1
ATOM 7149 C CA . GLY A 1 883 ? -7.584 -11.493 39.603 1.00 56.00 883 GLY A CA 1
ATOM 7150 C C . GLY A 1 883 ? -7.537 -12.830 38.853 1.00 56.00 883 GLY A C 1
ATOM 7151 O O . GLY A 1 883 ? -6.463 -13.296 38.462 1.00 56.00 883 GLY A O 1
ATOM 7152 N N . LYS A 1 884 ? -8.706 -13.401 38.535 1.00 69.06 884 LYS A N 1
ATOM 7153 C CA . LYS A 1 884 ? -8.822 -14.643 37.757 1.00 69.06 884 LYS A CA 1
ATOM 7154 C C . LYS A 1 884 ? -8.288 -14.503 36.331 1.00 69.06 884 LYS A C 1
ATOM 7156 O O . LYS A 1 884 ? -7.544 -15.370 35.876 1.00 69.06 884 LYS A O 1
ATOM 7161 N N . ILE A 1 885 ? -8.615 -13.403 35.649 1.00 53.12 885 ILE A N 1
ATOM 7162 C CA . ILE A 1 885 ? -8.106 -13.080 34.305 1.00 53.12 885 ILE A CA 1
ATOM 7163 C C . ILE A 1 885 ? -6.579 -13.003 34.313 1.00 53.12 885 ILE A C 1
ATOM 7165 O O . ILE A 1 885 ? -5.929 -13.584 33.441 1.00 53.12 885 ILE A O 1
ATOM 7169 N N . ARG A 1 886 ? -5.984 -12.332 35.308 1.00 55.53 886 ARG A N 1
ATOM 7170 C CA . ARG A 1 886 ? -4.523 -12.261 35.454 1.00 55.53 886 ARG A CA 1
ATOM 7171 C C . ARG A 1 886 ? -3.902 -13.633 35.686 1.00 55.53 886 ARG A C 1
ATOM 7173 O O . ARG A 1 886 ? -2.937 -13.963 35.002 1.00 55.53 886 ARG A O 1
ATOM 7180 N N . ALA A 1 887 ? -4.466 -14.431 36.593 1.00 61.75 887 ALA A N 1
ATOM 7181 C CA . ALA A 1 887 ? -3.981 -15.780 36.871 1.00 61.75 887 ALA A CA 1
ATOM 7182 C C . ALA A 1 887 ? -4.007 -16.664 35.610 1.00 61.75 887 ALA A C 1
ATOM 7184 O O . ALA A 1 887 ? -3.012 -17.310 35.288 1.00 61.75 887 ALA A O 1
ATOM 7185 N N . TYR A 1 888 ? -5.104 -16.631 34.846 1.00 66.75 888 TYR A N 1
ATOM 7186 C CA . TYR A 1 888 ? -5.218 -17.377 33.590 1.00 66.75 888 TYR A CA 1
ATOM 7187 C C . TYR A 1 888 ? -4.287 -16.858 32.496 1.00 66.75 888 TYR A C 1
ATOM 7189 O O . TYR A 1 888 ? -3.731 -17.656 31.745 1.00 66.75 888 TYR A O 1
ATOM 7197 N N . THR A 1 889 ? -4.074 -15.545 32.414 1.00 51.53 889 THR A N 1
ATOM 7198 C CA . THR A 1 889 ? -3.154 -14.951 31.436 1.00 51.53 889 THR A CA 1
ATOM 7199 C C . THR A 1 889 ? -1.699 -15.319 31.741 1.00 51.53 889 THR A C 1
ATOM 7201 O O . THR A 1 889 ? -0.956 -15.664 30.822 1.00 51.53 889 THR A O 1
ATOM 7204 N N . ASP A 1 890 ? -1.305 -15.307 33.019 1.00 52.19 890 ASP A N 1
ATOM 7205 C CA . ASP A 1 890 ? 0.022 -15.743 33.470 1.00 52.19 890 ASP A CA 1
ATOM 7206 C C . ASP A 1 890 ? 0.240 -17.241 33.162 1.00 52.19 890 ASP A C 1
ATOM 7208 O O . ASP A 1 890 ? 1.226 -17.589 32.510 1.00 52.19 890 ASP A O 1
ATOM 7212 N N . GLU A 1 891 ? -0.706 -18.117 33.533 1.00 65.31 891 GLU A N 1
ATOM 7213 C CA . GLU A 1 891 ? -0.641 -19.566 33.251 1.00 65.31 891 GLU A CA 1
ATOM 7214 C C . GLU A 1 891 ? -0.579 -19.845 31.734 1.00 65.31 891 GLU A C 1
ATOM 7216 O O . GLU A 1 891 ? 0.193 -20.683 31.262 1.00 65.31 891 GLU A O 1
ATOM 7221 N N . ASN A 1 892 ? -1.344 -19.100 30.930 1.00 61.22 892 ASN A N 1
ATOM 7222 C CA . ASN A 1 892 ? -1.345 -19.218 29.470 1.00 61.22 892 ASN A CA 1
ATOM 7223 C C . ASN A 1 892 ? 0.013 -18.824 28.857 1.00 61.22 892 ASN A C 1
ATOM 7225 O O . ASN A 1 892 ? 0.514 -19.518 27.966 1.00 61.22 892 ASN A O 1
ATOM 7229 N N . ALA A 1 893 ? 0.638 -17.748 29.351 1.00 50.25 893 ALA A N 1
ATOM 7230 C CA . ALA A 1 893 ? 1.959 -17.306 28.905 1.00 50.25 893 ALA A CA 1
ATOM 7231 C C . ALA A 1 893 ? 3.061 -18.325 29.252 1.00 50.25 893 ALA A C 1
ATOM 7233 O O . ALA A 1 893 ? 3.966 -18.567 28.446 1.00 50.25 893 ALA A O 1
ATOM 7234 N N . GLU A 1 894 ? 2.970 -18.961 30.420 1.00 61.38 894 GLU A N 1
ATOM 7235 C CA . GLU A 1 894 ? 3.878 -20.034 30.840 1.00 61.38 894 GLU A CA 1
ATOM 7236 C C . GLU A 1 894 ? 3.740 -21.276 29.956 1.00 61.38 894 GLU A C 1
ATOM 7238 O O . GLU A 1 894 ? 4.737 -21.766 29.415 1.00 61.38 894 GLU A O 1
ATOM 7243 N N . LEU A 1 895 ? 2.506 -21.744 29.734 1.00 64.31 895 LEU A N 1
ATOM 7244 C CA . LEU A 1 895 ? 2.228 -22.871 28.841 1.00 64.31 895 LEU A CA 1
ATOM 7245 C C . LEU A 1 895 ? 2.706 -22.583 27.415 1.00 64.31 895 LEU A C 1
ATOM 7247 O O . LEU A 1 895 ? 3.241 -23.465 26.746 1.00 64.31 895 LEU A O 1
ATOM 7251 N N . GLU A 1 896 ? 2.570 -21.347 26.935 1.00 58.47 896 GLU A N 1
ATOM 7252 C CA . GLU A 1 896 ? 3.093 -20.945 25.632 1.00 58.47 896 GLU A CA 1
ATOM 7253 C C . GLU A 1 896 ? 4.625 -20.992 25.564 1.00 58.47 896 GLU A C 1
ATOM 7255 O O . GLU A 1 896 ? 5.176 -21.528 24.594 1.00 58.47 896 GLU A O 1
ATOM 7260 N N . ALA A 1 897 ? 5.318 -20.469 26.579 1.00 57.12 897 ALA A N 1
ATOM 7261 C CA . ALA A 1 897 ? 6.774 -20.523 26.656 1.00 57.12 897 ALA A CA 1
ATOM 7262 C C . ALA A 1 897 ? 7.277 -21.975 26.696 1.00 57.12 897 ALA A C 1
ATOM 7264 O O . ALA A 1 897 ? 8.191 -22.331 25.944 1.00 57.12 897 ALA A O 1
ATOM 7265 N N . PHE A 1 898 ? 6.623 -22.823 27.494 1.00 70.06 898 PHE A N 1
ATOM 7266 C CA . PHE A 1 898 ? 6.910 -24.250 27.588 1.00 70.06 898 PHE A CA 1
ATOM 7267 C C . PHE A 1 898 ? 6.693 -24.968 26.249 1.00 70.06 898 PHE A C 1
ATOM 7269 O O . PHE A 1 898 ? 7.615 -25.602 25.736 1.00 70.06 898 PHE A O 1
ATOM 7276 N N . ILE A 1 899 ? 5.523 -24.802 25.617 1.00 65.00 899 ILE A N 1
ATOM 7277 C CA . ILE A 1 899 ? 5.207 -25.421 24.317 1.00 65.00 899 ILE A CA 1
ATOM 7278 C C . ILE A 1 899 ? 6.220 -24.982 23.252 1.00 65.00 899 ILE A C 1
ATOM 7280 O O . ILE A 1 899 ? 6.669 -25.792 22.440 1.00 65.00 899 ILE A O 1
ATOM 7284 N N . LYS A 1 900 ? 6.616 -23.705 23.245 1.00 64.75 900 LYS A N 1
ATOM 7285 C CA . LYS A 1 900 ? 7.609 -23.179 22.301 1.00 64.75 900 LYS A CA 1
ATOM 7286 C C . LYS A 1 900 ? 8.991 -23.797 22.522 1.00 64.75 900 LYS A C 1
ATOM 7288 O O . LYS A 1 900 ? 9.663 -24.138 21.547 1.00 64.75 900 LYS A O 1
ATOM 7293 N N . GLN A 1 901 ? 9.406 -23.962 23.777 1.00 66.62 901 GLN A N 1
ATOM 7294 C CA . GLN A 1 901 ? 10.676 -24.595 24.124 1.00 66.62 901 GLN A CA 1
ATOM 7295 C C . GLN A 1 901 ? 10.673 -26.088 23.772 1.00 66.62 901 GLN A C 1
ATOM 7297 O O . GLN A 1 901 ? 11.630 -26.563 23.160 1.00 66.62 901 GLN A O 1
ATOM 7302 N N . ALA A 1 902 ? 9.593 -26.806 24.076 1.00 69.19 902 ALA A N 1
ATOM 7303 C CA . ALA A 1 902 ? 9.437 -28.222 23.753 1.00 69.19 902 ALA A CA 1
ATOM 7304 C C . ALA A 1 902 ? 9.477 -28.459 22.234 1.00 69.19 902 ALA A C 1
ATOM 7306 O O . ALA A 1 902 ? 10.255 -29.279 21.748 1.00 69.19 902 ALA A O 1
ATOM 7307 N N . LYS A 1 903 ? 8.757 -27.639 21.455 1.00 64.44 903 LYS A N 1
ATOM 7308 C CA . LYS A 1 903 ? 8.801 -27.685 19.983 1.00 64.44 903 LYS A CA 1
ATOM 7309 C C . LYS A 1 903 ? 10.182 -27.384 19.412 1.00 64.44 903 LYS A C 1
ATOM 7311 O O . LYS A 1 903 ? 10.595 -28.016 18.447 1.00 64.44 903 LYS A O 1
ATOM 7316 N N . SER A 1 904 ? 10.923 -26.449 20.012 1.00 65.12 904 SER A N 1
ATOM 7317 C CA . SER A 1 904 ? 12.298 -26.146 19.585 1.00 65.12 904 SER A CA 1
ATOM 7318 C C . SER A 1 904 ? 13.278 -27.301 19.815 1.00 65.12 904 SER A C 1
ATOM 7320 O O . SER A 1 904 ? 14.324 -27.344 19.174 1.00 65.12 904 SER A O 1
ATOM 7322 N N . LYS A 1 905 ? 12.923 -28.243 20.697 1.00 73.38 905 LYS A N 1
ATOM 7323 C CA . LYS A 1 905 ? 13.681 -29.463 20.992 1.00 73.38 905 LYS A CA 1
ATOM 7324 C C . LYS A 1 905 ? 13.168 -30.693 20.228 1.00 73.38 905 LYS A C 1
ATOM 7326 O O . LYS A 1 905 ? 13.698 -31.775 20.435 1.00 73.38 905 LYS A O 1
ATOM 7331 N N . GLY A 1 906 ? 12.178 -30.531 19.344 1.00 63.00 906 GLY A N 1
ATOM 7332 C CA . GLY A 1 906 ? 11.666 -31.606 18.488 1.00 63.00 906 GLY A CA 1
ATOM 7333 C C . GLY A 1 906 ? 10.603 -32.509 19.121 1.00 63.00 906 GLY A C 1
ATOM 7334 O O . GLY A 1 906 ? 10.341 -33.571 18.572 1.00 63.00 906 GLY A O 1
ATOM 7335 N N . VAL A 1 907 ? 9.990 -32.106 20.241 1.00 74.44 907 VAL A N 1
ATOM 7336 C CA . VAL A 1 907 ? 8.886 -32.855 20.875 1.00 74.44 907 VAL A CA 1
ATOM 7337 C C . VAL A 1 907 ? 7.641 -32.826 19.979 1.00 74.44 907 VAL A C 1
ATOM 7339 O O . VAL A 1 907 ? 7.277 -31.762 19.461 1.00 74.44 907 VAL A O 1
ATOM 7342 N N . ASP A 1 908 ? 6.990 -33.979 19.804 1.00 63.31 908 ASP A N 1
ATOM 7343 C CA . ASP A 1 908 ? 5.802 -34.113 18.959 1.00 63.31 908 ASP A CA 1
ATOM 7344 C C . ASP A 1 908 ? 4.550 -33.463 19.582 1.00 63.31 908 ASP A C 1
ATOM 7346 O O . ASP A 1 908 ? 4.415 -33.316 20.797 1.00 63.31 908 ASP A O 1
ATOM 7350 N N . ASN A 1 909 ? 3.595 -33.056 18.739 1.00 62.88 909 ASN A N 1
ATOM 7351 C CA . ASN A 1 909 ? 2.363 -32.420 19.206 1.00 62.88 909 ASN A CA 1
ATOM 7352 C C . ASN A 1 909 ? 1.460 -33.373 20.008 1.00 62.88 909 ASN A C 1
ATOM 7354 O O . ASN A 1 909 ? 0.676 -32.877 20.818 1.00 62.88 909 ASN A O 1
ATOM 7358 N N . CYS A 1 910 ? 1.542 -34.693 19.798 1.00 64.88 910 CYS A N 1
ATOM 7359 C CA . CYS A 1 910 ? 0.723 -35.654 20.538 1.00 64.88 910 CYS A CA 1
ATOM 7360 C C . CYS A 1 910 ? 1.093 -35.686 22.031 1.00 64.88 910 CYS A C 1
ATOM 7362 O O . CYS A 1 910 ? 0.208 -35.734 22.883 1.00 64.88 910 CYS A O 1
ATOM 7364 N N . GLU A 1 911 ? 2.383 -35.548 22.349 1.00 69.06 911 GLU A N 1
ATOM 7365 C CA . GLU A 1 911 ? 2.901 -35.491 23.725 1.00 69.06 911 GLU A CA 1
ATOM 7366 C C . GLU A 1 911 ? 2.584 -34.163 24.434 1.00 69.06 911 GLU A C 1
ATOM 7368 O O . GLU A 1 911 ? 2.648 -34.077 25.655 1.00 69.06 911 GLU A O 1
ATOM 7373 N N . LEU A 1 912 ? 2.204 -33.123 23.682 1.00 73.81 912 LEU A N 1
ATOM 7374 C CA . LEU A 1 912 ? 1.864 -31.791 24.203 1.00 73.81 912 LEU A CA 1
ATOM 7375 C C . LEU A 1 912 ? 0.350 -31.525 24.236 1.00 73.81 912 LEU A C 1
ATOM 7377 O O . LEU A 1 912 ? -0.076 -30.388 24.463 1.00 73.81 912 LEU A O 1
ATOM 7381 N N . ASN A 1 913 ? -0.479 -32.533 23.949 1.00 73.25 913 ASN A N 1
ATOM 7382 C CA . ASN A 1 913 ? -1.911 -32.340 23.722 1.00 73.25 913 ASN A CA 1
ATOM 7383 C C . ASN A 1 913 ? -2.657 -31.840 24.971 1.00 73.25 913 ASN A C 1
ATOM 7385 O O . ASN A 1 913 ? -3.549 -30.996 24.862 1.00 73.25 913 ASN A O 1
ATOM 7389 N N . GLU A 1 914 ? -2.268 -32.294 26.162 1.00 78.69 914 GLU A N 1
ATOM 7390 C CA . GLU A 1 914 ? -2.857 -31.855 27.433 1.00 78.69 914 GLU A CA 1
ATOM 7391 C C . GLU A 1 914 ? -2.614 -30.354 27.673 1.00 78.69 914 GLU A C 1
ATOM 7393 O O . GLU A 1 914 ? -3.540 -29.594 27.950 1.00 78.69 914 GLU A O 1
ATOM 7398 N N . GLN A 1 915 ? -1.386 -29.893 27.448 1.00 76.56 915 GLN A N 1
ATOM 7399 C CA . GLN A 1 915 ? -0.924 -28.523 27.659 1.00 76.56 915 GLN A CA 1
ATOM 7400 C C . GLN A 1 915 ? -1.525 -27.600 26.598 1.00 76.56 915 GLN A C 1
ATOM 7402 O O . GLN A 1 915 ? -1.946 -26.487 26.904 1.00 76.56 915 GLN A O 1
ATOM 7407 N N . ILE A 1 916 ? -1.652 -28.078 25.354 1.00 65.81 916 ILE A N 1
ATOM 7408 C CA . ILE A 1 916 ? -2.374 -27.380 24.283 1.00 65.81 916 ILE A CA 1
ATOM 7409 C C . ILE A 1 916 ? -3.866 -27.250 24.625 1.00 65.81 916 ILE A C 1
ATOM 7411 O O . ILE A 1 916 ? -4.455 -26.195 24.383 1.00 65.81 916 ILE A O 1
ATOM 7415 N N . THR A 1 917 ? -4.483 -28.292 25.183 1.00 73.69 917 THR A N 1
ATOM 7416 C CA . THR A 1 917 ? -5.904 -28.294 25.567 1.00 73.69 917 THR A CA 1
ATOM 7417 C C . THR A 1 917 ? -6.160 -27.367 26.751 1.00 73.69 917 THR A C 1
ATOM 7419 O O . THR A 1 917 ? -7.068 -26.538 26.690 1.00 73.69 917 THR A O 1
ATOM 7422 N N . ARG A 1 918 ? -5.307 -27.413 27.781 1.00 81.62 918 ARG A N 1
ATOM 7423 C CA . ARG A 1 918 ? -5.351 -26.494 28.923 1.00 81.62 918 ARG A CA 1
ATOM 7424 C C . ARG A 1 918 ? -5.181 -25.045 28.483 1.00 81.62 918 ARG A C 1
ATOM 7426 O O . ARG A 1 918 ? -5.969 -24.192 28.875 1.00 81.62 918 ARG A O 1
ATOM 7433 N N . ARG A 1 919 ? -4.220 -24.776 27.597 1.00 72.06 919 ARG A N 1
ATOM 7434 C CA . ARG A 1 919 ? -3.983 -23.441 27.038 1.00 72.06 919 ARG A CA 1
ATOM 7435 C C . ARG A 1 919 ? -5.208 -22.885 26.300 1.00 72.06 919 ARG A C 1
ATOM 7437 O O . ARG A 1 919 ? -5.545 -21.711 26.458 1.00 72.06 919 ARG A O 1
ATOM 7444 N N . LYS A 1 920 ? -5.873 -23.718 25.490 1.00 65.12 920 LYS A N 1
ATOM 7445 C CA . LYS A 1 920 ? -7.114 -23.341 24.790 1.00 65.12 920 LYS A CA 1
ATOM 7446 C C . LYS A 1 920 ? -8.217 -22.992 25.786 1.00 65.12 920 LYS A C 1
ATOM 7448 O O . LYS A 1 920 ? -8.755 -21.897 25.706 1.00 65.12 920 LYS A O 1
ATOM 7453 N N . PHE A 1 921 ? -8.455 -23.866 26.765 1.00 77.75 921 PHE A N 1
ATOM 7454 C CA . PHE A 1 921 ? -9.438 -23.636 27.823 1.00 77.75 921 PHE A CA 1
ATOM 7455 C C . PHE A 1 921 ? -9.200 -22.311 28.562 1.00 77.75 921 PHE A C 1
ATOM 7457 O O . PHE A 1 921 ? -10.121 -21.511 28.689 1.00 77.75 921 PHE A O 1
ATOM 7464 N N . LEU A 1 922 ? -7.960 -22.046 28.992 1.00 64.31 922 LEU A N 1
ATOM 7465 C CA . LEU A 1 922 ? -7.611 -20.794 29.673 1.00 64.31 922 LEU A CA 1
ATOM 7466 C C . LEU A 1 922 ? -7.884 -19.570 28.798 1.00 64.31 922 LEU A C 1
ATOM 7468 O O . LEU A 1 922 ? -8.348 -18.551 29.300 1.00 64.31 922 LEU A O 1
ATOM 7472 N N . SER A 1 923 ? -7.603 -19.665 27.497 1.00 54.47 923 SER A N 1
ATOM 7473 C CA . SER A 1 923 ? -7.826 -18.563 26.557 1.00 54.47 923 SER A CA 1
ATOM 7474 C C . SER A 1 923 ? -9.318 -18.271 26.389 1.00 54.47 923 SER A C 1
ATOM 7476 O O . SER A 1 923 ? -9.718 -17.113 26.469 1.00 54.47 923 SER A O 1
ATOM 7478 N N . ASP A 1 924 ? -10.133 -19.312 26.213 1.00 61.38 924 ASP A N 1
ATOM 7479 C CA . ASP A 1 924 ? -11.583 -19.182 26.046 1.00 61.38 924 ASP A CA 1
ATOM 7480 C C . ASP A 1 924 ? -12.245 -18.628 27.321 1.00 61.38 924 ASP A C 1
ATOM 7482 O O . ASP A 1 924 ? -13.059 -17.707 27.255 1.00 61.38 924 ASP A O 1
ATOM 7486 N N . GLU A 1 925 ? -11.837 -19.111 28.499 1.00 74.31 925 GLU A N 1
ATOM 7487 C CA . GLU A 1 925 ? -12.329 -18.588 29.777 1.00 74.31 925 GLU A CA 1
ATOM 7488 C C . GLU A 1 925 ? -11.870 -17.153 30.040 1.00 74.31 925 GLU A C 1
ATOM 7490 O O . GLU A 1 925 ? -12.663 -16.343 30.511 1.00 74.31 925 GLU A O 1
ATOM 7495 N N . THR A 1 926 ? -10.622 -16.803 29.714 1.00 58.84 926 THR A N 1
ATOM 7496 C CA . THR A 1 926 ? -10.121 -15.426 29.870 1.00 58.84 926 THR A CA 1
ATOM 7497 C C . THR A 1 926 ? -10.978 -14.442 29.077 1.00 58.84 926 THR A C 1
ATOM 7499 O O . THR A 1 926 ? -11.333 -13.390 29.604 1.00 58.84 926 THR A O 1
ATOM 7502 N N . VAL A 1 927 ? -11.367 -14.802 27.849 1.00 51.84 927 VAL A N 1
ATOM 7503 C CA . VAL A 1 927 ? -12.278 -13.992 27.029 1.00 51.84 927 VAL A CA 1
ATOM 7504 C C . VAL A 1 927 ? -13.645 -13.873 27.699 1.00 51.84 927 VAL A C 1
ATOM 7506 O O . VAL A 1 927 ? -14.131 -12.763 27.890 1.00 51.84 927 VAL A O 1
ATOM 7509 N N . ALA A 1 928 ? -14.236 -14.986 28.135 1.00 64.88 928 ALA A N 1
ATOM 7510 C CA . ALA A 1 928 ? -15.556 -14.971 28.766 1.00 64.88 928 ALA A CA 1
ATOM 7511 C C . ALA A 1 928 ? -15.602 -14.126 30.057 1.00 64.88 928 ALA A C 1
ATOM 7513 O O . ALA A 1 928 ? -16.564 -13.390 30.310 1.00 64.88 928 ALA A O 1
ATOM 7514 N N . TRP A 1 929 ? -14.543 -14.187 30.868 1.00 66.94 929 TRP A N 1
ATOM 7515 C CA . TRP A 1 929 ? -14.391 -13.333 32.043 1.00 66.94 929 TRP A CA 1
ATOM 7516 C C . TRP A 1 929 ? -14.186 -11.862 31.657 1.00 66.94 929 TRP A C 1
ATOM 7518 O O . TRP A 1 929 ? -14.820 -10.996 32.257 1.00 66.94 929 TRP A O 1
ATOM 7528 N N . ALA A 1 930 ? -13.384 -11.565 30.630 1.00 51.50 930 ALA A N 1
ATOM 7529 C CA . ALA A 1 930 ? -13.145 -10.202 30.147 1.00 51.50 930 ALA A CA 1
ATOM 7530 C C . ALA A 1 930 ? -14.416 -9.529 29.596 1.00 51.50 930 ALA A C 1
ATOM 7532 O O . ALA A 1 930 ? -14.683 -8.364 29.904 1.00 51.50 930 ALA A O 1
ATOM 7533 N N . SER A 1 931 ? -15.249 -10.264 28.851 1.00 57.59 931 SER A N 1
ATOM 7534 C CA . SER A 1 931 ? -16.550 -9.762 28.390 1.00 57.59 931 SER A CA 1
ATOM 7535 C C . SER A 1 931 ? -17.470 -9.440 29.573 1.00 57.59 931 SER A C 1
ATOM 7537 O O . SER A 1 931 ? -18.134 -8.405 29.579 1.00 57.59 931 SER A O 1
ATOM 7539 N N . THR A 1 932 ? -17.456 -10.274 30.622 1.00 65.50 932 THR A N 1
ATOM 7540 C CA . THR A 1 932 ? -18.226 -9.997 31.846 1.00 65.50 932 THR A CA 1
ATOM 7541 C C . THR A 1 932 ? -17.733 -8.724 32.539 1.00 65.50 932 THR A C 1
ATOM 7543 O O . THR A 1 932 ? -18.549 -7.893 32.934 1.00 65.50 932 THR A O 1
ATOM 7546 N N . VAL A 1 933 ? -16.416 -8.547 32.681 1.00 57.66 933 VAL A N 1
ATOM 7547 C CA . VAL A 1 933 ? -15.812 -7.353 33.301 1.00 57.66 933 VAL A CA 1
ATOM 7548 C C . VAL A 1 933 ? -16.304 -6.084 32.621 1.00 57.66 933 VAL A C 1
ATOM 7550 O O . VAL A 1 933 ? -16.706 -5.151 33.305 1.00 57.66 933 VAL A O 1
ATOM 7553 N N . HIS A 1 934 ? -16.333 -6.068 31.288 1.00 53.03 934 HIS A N 1
ATOM 7554 C CA . HIS A 1 934 ? -16.827 -4.918 30.538 1.00 53.03 934 HIS A CA 1
ATOM 7555 C C . HIS A 1 934 ? -18.294 -4.595 30.866 1.00 53.03 934 HIS A C 1
ATOM 7557 O O . HIS A 1 934 ? -18.638 -3.436 31.101 1.00 53.03 934 HIS A O 1
ATOM 7563 N N . CYS A 1 935 ? -19.158 -5.612 30.935 1.00 59.19 935 CYS A N 1
ATOM 7564 C CA . CYS A 1 935 ? -20.556 -5.423 31.319 1.00 59.19 935 CYS A CA 1
ATOM 7565 C C . CYS A 1 935 ? -20.691 -4.902 32.757 1.00 59.19 935 CYS A C 1
ATOM 7567 O O . CYS A 1 935 ? -21.445 -3.963 32.995 1.00 59.19 935 CYS A O 1
ATOM 7569 N N . LEU A 1 936 ? -19.955 -5.487 33.704 1.00 63.44 936 LEU A N 1
ATOM 7570 C CA . LEU A 1 936 ? -20.010 -5.119 35.120 1.00 63.44 936 LEU A CA 1
ATOM 7571 C C . LEU A 1 936 ? -19.451 -3.718 35.395 1.00 63.44 936 LEU A C 1
ATOM 7573 O O . LEU A 1 936 ? -20.020 -3.001 36.211 1.00 63.44 936 LEU A O 1
ATOM 7577 N N . ASP A 1 937 ? -18.389 -3.302 34.703 1.00 57.59 937 ASP A N 1
ATOM 7578 C CA . ASP A 1 937 ? -17.813 -1.957 34.838 1.00 57.59 937 ASP A CA 1
ATOM 7579 C C . ASP A 1 937 ? -18.781 -0.882 34.319 1.00 57.59 937 ASP A C 1
ATOM 7581 O O . ASP A 1 937 ? -18.993 0.136 34.977 1.00 57.59 937 ASP A O 1
ATOM 7585 N N . ARG A 1 938 ? -19.483 -1.149 33.207 1.00 58.91 938 ARG A N 1
ATOM 7586 C CA . ARG A 1 938 ? -20.554 -0.264 32.724 1.00 58.91 938 ARG A CA 1
ATOM 7587 C C . ARG A 1 938 ? -21.707 -0.170 33.726 1.00 58.91 938 ARG A C 1
ATOM 7589 O O . ARG A 1 938 ? -22.162 0.930 34.026 1.00 58.91 938 ARG A O 1
ATOM 7596 N N . MET A 1 939 ? -22.131 -1.307 34.287 1.00 66.19 939 MET A N 1
ATOM 7597 C CA . MET A 1 939 ? -23.148 -1.332 35.345 1.00 66.19 939 MET A CA 1
ATOM 7598 C C . MET A 1 939 ? -22.692 -0.578 36.598 1.00 66.19 939 MET A C 1
ATOM 7600 O O . MET A 1 939 ? -23.524 0.047 37.246 1.00 66.19 939 MET A O 1
ATOM 7604 N N . ARG A 1 940 ? -21.396 -0.605 36.943 1.00 64.19 940 ARG A N 1
ATOM 7605 C CA . ARG A 1 940 ? -20.842 0.167 38.065 1.00 64.19 940 ARG A CA 1
ATOM 7606 C C . ARG A 1 940 ? -20.990 1.667 37.819 1.00 64.19 940 ARG A C 1
ATOM 7608 O O . ARG A 1 940 ? -21.582 2.350 38.646 1.00 64.19 940 ARG A O 1
ATOM 7615 N N . ILE A 1 941 ? -20.520 2.152 36.667 1.00 61.47 941 ILE A N 1
ATOM 7616 C CA . ILE A 1 941 ? -20.554 3.578 36.295 1.00 61.47 941 ILE A CA 1
ATOM 7617 C C . ILE A 1 941 ? -21.990 4.116 36.298 1.00 61.47 941 ILE A C 1
ATOM 7619 O O . ILE A 1 941 ? -22.252 5.178 36.853 1.00 61.47 941 ILE A O 1
ATOM 7623 N N . GLU A 1 942 ? -22.940 3.368 35.730 1.00 66.19 942 GLU A N 1
ATOM 7624 C CA . GLU A 1 942 ? -24.362 3.748 35.721 1.00 66.19 942 GLU A CA 1
ATOM 7625 C C . GLU A 1 942 ? -24.974 3.843 37.134 1.00 66.19 942 GLU A C 1
ATOM 7627 O O . GLU A 1 942 ? -25.999 4.495 37.327 1.00 66.19 942 GLU A O 1
ATOM 7632 N N . ARG A 1 943 ? -24.366 3.185 38.129 1.00 67.19 943 ARG A N 1
ATOM 7633 C CA . ARG A 1 943 ? -24.887 3.056 39.498 1.00 67.19 943 ARG A CA 1
ATOM 7634 C C . ARG A 1 943 ? -24.161 3.917 40.528 1.00 67.19 943 ARG A C 1
ATOM 7636 O O . ARG A 1 943 ? -24.705 4.112 41.611 1.00 67.19 943 ARG A O 1
ATOM 7643 N N . GLU A 1 944 ? -22.990 4.460 40.200 1.00 64.12 944 GLU A N 1
ATOM 7644 C CA . GLU A 1 944 ? -22.254 5.417 41.043 1.00 64.12 944 GLU A CA 1
ATOM 7645 C C . GLU A 1 944 ? -23.057 6.709 41.291 1.00 64.12 944 GLU A C 1
ATOM 7647 O O . GLU A 1 944 ? -22.957 7.292 42.365 1.00 64.12 944 GLU A O 1
ATOM 7652 N N . SER A 1 945 ? -23.916 7.126 40.353 1.00 60.16 945 SER A N 1
ATOM 7653 C CA . SER A 1 945 ? -24.726 8.351 40.457 1.00 60.16 945 SER A CA 1
ATOM 7654 C C . SER A 1 945 ? -26.083 8.171 41.155 1.00 60.16 945 SER A C 1
ATOM 7656 O O . SER A 1 945 ? -26.945 9.044 41.051 1.00 60.16 945 SER A O 1
ATOM 7658 N N . ARG A 1 946 ? -26.342 7.019 41.788 1.00 65.12 946 ARG A N 1
ATOM 7659 C CA . ARG A 1 946 ? -27.669 6.673 42.321 1.00 65.12 946 ARG A CA 1
ATOM 7660 C C . ARG A 1 946 ? -27.759 6.928 43.828 1.00 65.12 946 ARG A C 1
ATOM 7662 O O . ARG A 1 946 ? -27.044 6.314 44.615 1.00 65.12 946 ARG A O 1
ATOM 7669 N N . GLU A 1 947 ? -28.699 7.783 44.229 1.00 55.28 947 GLU A N 1
ATOM 7670 C CA . GLU A 1 947 ? -28.900 8.175 45.636 1.00 55.28 947 GLU A CA 1
ATOM 7671 C C . GLU A 1 947 ? -29.776 7.190 46.438 1.00 55.28 947 GLU A C 1
ATOM 7673 O O . GLU A 1 947 ? -29.675 7.127 47.661 1.00 55.28 947 GLU A O 1
ATOM 7678 N N . GLN A 1 948 ? -30.623 6.393 45.770 1.00 60.00 948 GLN A N 1
ATOM 7679 C CA . GLN A 1 948 ? -31.585 5.482 46.410 1.00 60.00 948 GLN A CA 1
ATOM 7680 C C . GLN A 1 948 ? -31.337 4.011 46.041 1.00 60.00 948 GLN A C 1
ATOM 7682 O O . GLN A 1 948 ? -31.207 3.668 44.861 1.00 60.00 948 GLN A O 1
ATOM 7687 N N . TRP A 1 949 ? -31.342 3.143 47.058 1.00 61.91 949 TRP A N 1
ATOM 7688 C CA . TRP A 1 949 ? -31.068 1.705 46.965 1.00 61.91 949 TRP A CA 1
ATOM 7689 C C . TRP A 1 949 ? -32.237 0.898 47.558 1.00 61.91 949 TRP A C 1
ATOM 7691 O O . TRP A 1 949 ? -32.767 1.261 48.606 1.00 61.91 949 TRP A O 1
ATOM 7701 N N . LEU A 1 950 ? -32.667 -0.169 46.876 1.00 58.62 950 LEU A N 1
ATOM 7702 C CA . LEU A 1 950 ? -33.740 -1.075 47.321 1.00 58.62 950 LEU A CA 1
ATOM 7703 C C . LEU A 1 950 ? -33.230 -2.099 48.344 1.00 58.62 950 LEU A C 1
ATOM 7705 O O . LEU A 1 950 ? -34.002 -2.604 49.158 1.00 58.62 950 LEU A O 1
ATOM 7709 N N . VAL A 1 951 ? -31.940 -2.425 48.276 1.00 66.12 951 VAL A N 1
ATOM 7710 C CA . VAL A 1 951 ? -31.202 -3.248 49.244 1.00 66.12 951 VAL A CA 1
ATOM 7711 C C . VAL A 1 951 ? -29.910 -2.538 49.669 1.00 66.12 951 VAL A C 1
ATOM 7713 O O . VAL A 1 951 ? -29.663 -1.403 49.270 1.00 66.12 951 VAL A O 1
ATOM 7716 N N . GLN A 1 952 ? -29.072 -3.180 50.488 1.00 64.62 952 GLN A N 1
ATOM 7717 C CA . GLN A 1 952 ? -27.771 -2.624 50.875 1.00 64.62 952 GLN A CA 1
ATOM 7718 C C . GLN A 1 952 ? -26.915 -2.275 49.641 1.00 64.62 952 GLN A C 1
ATOM 7720 O O . GLN A 1 952 ? -26.873 -3.030 48.668 1.00 64.62 952 GLN A O 1
ATOM 7725 N N . LYS A 1 953 ? -26.236 -1.122 49.692 1.00 67.88 953 LYS A N 1
ATOM 7726 C CA . LYS A 1 953 ? -25.337 -0.643 48.635 1.00 67.88 953 LYS A CA 1
ATOM 7727 C C . LYS A 1 953 ? -24.173 -1.637 48.422 1.00 67.88 953 LYS A C 1
ATOM 7729 O O . LYS A 1 953 ? -23.574 -2.045 49.420 1.00 67.88 953 LYS A O 1
ATOM 7734 N N . PRO A 1 954 ? -23.836 -1.999 47.165 1.00 65.25 954 PRO A N 1
ATOM 7735 C CA . PRO A 1 954 ? -22.662 -2.812 46.847 1.00 65.25 954 PRO A CA 1
ATOM 7736 C C . PRO A 1 954 ? -21.383 -2.211 47.424 1.00 65.25 954 PRO A C 1
ATOM 7738 O O . PRO A 1 954 ? -21.175 -0.996 47.374 1.00 65.25 954 PRO A O 1
ATOM 7741 N N . GLU A 1 955 ? -20.519 -3.063 47.958 1.00 65.56 955 GLU A N 1
ATOM 7742 C CA . GLU A 1 955 ? -19.359 -2.629 48.736 1.00 65.56 955 GLU A CA 1
ATOM 7743 C C . GLU A 1 955 ? -18.306 -1.935 47.865 1.00 65.56 955 GLU A C 1
ATOM 7745 O O . GLU A 1 955 ? -17.695 -0.956 48.293 1.00 65.56 955 GLU A O 1
ATOM 7750 N N . LEU A 1 956 ? -18.186 -2.352 46.598 1.00 60.50 956 LEU A N 1
ATOM 7751 C CA . LEU A 1 956 ? -17.296 -1.728 45.615 1.00 60.50 956 LEU A CA 1
ATOM 7752 C C . LEU A 1 956 ? -17.689 -0.277 45.259 1.00 60.50 956 LEU A C 1
ATOM 7754 O O . LEU A 1 956 ? -16.892 0.437 44.659 1.00 60.50 956 LEU A O 1
ATOM 7758 N N . LEU A 1 957 ? -18.906 0.168 45.596 1.00 53.28 957 LEU A N 1
ATOM 7759 C CA . LEU A 1 957 ? -19.407 1.519 45.306 1.00 53.28 957 LEU A CA 1
ATOM 7760 C C . LEU A 1 957 ? -19.204 2.514 46.468 1.00 53.28 957 LEU A C 1
ATOM 7762 O O . LEU A 1 957 ? -19.687 3.648 46.390 1.00 53.28 957 LEU A O 1
ATOM 7766 N N . ASN A 1 958 ? -18.548 2.116 47.563 1.00 55.25 958 ASN A N 1
ATOM 7767 C CA . ASN A 1 958 ? -18.222 3.009 48.684 1.00 55.25 958 ASN A CA 1
ATOM 7768 C C . ASN A 1 958 ? -16.986 3.890 48.375 1.00 55.25 958 ASN A C 1
ATOM 7770 O O . ASN A 1 958 ? -16.081 3.468 47.663 1.00 55.25 958 ASN A O 1
ATOM 7774 N N . GLU A 1 959 ? -16.969 5.131 48.882 1.00 39.59 959 GLU A N 1
ATOM 7775 C CA . GLU A 1 959 ? -16.227 6.310 48.362 1.00 39.59 959 GLU A CA 1
ATOM 7776 C C . GLU A 1 959 ? -14.673 6.294 48.415 1.00 39.59 959 GLU A C 1
ATOM 7778 O O . GLU A 1 959 ? -14.043 7.322 48.180 1.00 39.59 959 GLU A O 1
ATOM 7783 N N . HIS A 1 960 ? -14.002 5.163 48.639 1.00 37.97 960 HIS A N 1
ATOM 7784 C CA . HIS A 1 960 ? -12.545 5.126 48.888 1.00 37.97 960 HIS A CA 1
ATOM 7785 C C . HIS A 1 960 ? -11.665 4.712 47.690 1.00 37.97 960 HIS A C 1
ATOM 7787 O O . HIS A 1 960 ? -10.610 4.107 47.870 1.00 37.97 960 HIS A O 1
ATOM 7793 N N . LEU A 1 961 ? -12.047 5.029 46.448 1.00 36.12 961 LEU A N 1
ATOM 7794 C CA . LEU A 1 961 ? -11.290 4.609 45.254 1.00 36.12 961 LEU A CA 1
ATOM 7795 C C . LEU A 1 961 ? -10.651 5.807 44.519 1.00 36.12 961 LEU A C 1
ATOM 7797 O O . LEU A 1 961 ? -11.228 6.370 43.591 1.00 36.12 961 LEU A O 1
ATOM 7801 N N . ILE A 1 962 ? -9.431 6.200 44.917 1.00 28.08 962 ILE A N 1
ATOM 7802 C CA . ILE A 1 962 ? -8.680 7.332 44.326 1.00 28.08 962 ILE A CA 1
ATOM 7803 C C . ILE A 1 962 ? -7.879 6.907 43.086 1.00 28.08 962 ILE A C 1
ATOM 7805 O O . ILE A 1 962 ? -6.862 6.245 43.179 1.00 28.08 962 ILE A O 1
ATOM 7809 N N . LYS A 1 963 ? -8.277 7.367 41.904 1.00 27.00 963 LYS A N 1
ATOM 7810 C CA . LYS A 1 963 ? -7.713 7.058 40.572 1.00 27.00 963 LYS A CA 1
ATOM 7811 C C . LYS A 1 963 ? -6.223 7.429 40.371 1.00 27.00 963 LYS A C 1
ATOM 7813 O O . LYS A 1 963 ? -5.905 8.615 40.370 1.00 27.00 963 LYS A O 1
ATOM 7818 N N . ILE A 1 964 ? -5.329 6.467 40.068 1.00 27.56 964 ILE A N 1
ATOM 7819 C CA . ILE A 1 964 ? -3.925 6.741 39.652 1.00 27.56 964 ILE A CA 1
ATOM 7820 C C . ILE A 1 964 ? -3.408 5.737 38.587 1.00 27.56 964 ILE A C 1
ATOM 7822 O O . ILE A 1 964 ? -3.726 4.551 38.604 1.00 27.56 964 ILE A O 1
ATOM 7826 N N . SER A 1 965 ? -2.572 6.212 37.649 1.00 27.91 965 SER A N 1
ATOM 7827 C CA . SER A 1 965 ? -2.007 5.473 36.499 1.00 27.91 965 SER A CA 1
ATOM 7828 C C . SER A 1 965 ? -0.733 4.658 36.790 1.00 27.91 965 SER A C 1
ATOM 7830 O O . SER A 1 965 ? 0.141 5.114 37.531 1.00 27.91 965 SER A O 1
ATOM 7832 N N . SER A 1 966 ? -0.578 3.490 36.144 1.00 32.69 966 SER A N 1
ATOM 7833 C CA . SER A 1 966 ? 0.614 2.610 36.191 1.00 32.69 966 SER A CA 1
ATOM 7834 C C . SER A 1 966 ? 1.229 2.359 34.802 1.00 32.69 966 SER A C 1
ATOM 7836 O O . SER A 1 966 ? 0.545 2.316 33.777 1.00 32.69 966 SER A O 1
ATOM 7838 N N . THR A 1 967 ? 2.548 2.146 34.785 1.00 34.19 967 THR A N 1
ATOM 7839 C CA . THR A 1 967 ? 3.341 1.587 33.679 1.00 34.19 967 THR A CA 1
ATOM 7840 C C . THR A 1 967 ? 3.641 0.095 33.913 1.00 34.19 967 THR A C 1
ATOM 7842 O O . THR A 1 967 ? 3.887 -0.338 35.038 1.00 34.19 967 THR A O 1
ATOM 7845 N N . GLU A 1 968 ? 3.606 -0.716 32.847 1.00 33.06 968 GLU A N 1
ATOM 7846 C CA . GLU A 1 968 ? 3.871 -2.165 32.893 1.00 33.06 968 GLU A CA 1
ATOM 7847 C C . GLU A 1 968 ? 5.324 -2.475 33.313 1.00 33.06 968 GLU A C 1
ATOM 7849 O O . GLU A 1 968 ? 6.264 -1.950 32.718 1.00 33.06 968 GLU A O 1
ATOM 7854 N N . GLY A 1 969 ? 5.509 -3.390 34.277 1.00 46.03 969 GLY A N 1
ATOM 7855 C CA . GLY A 1 969 ? 6.813 -3.983 34.630 1.00 46.03 969 GLY A CA 1
ATOM 7856 C C . GLY A 1 969 ? 7.410 -3.590 35.990 1.00 46.03 969 GLY A C 1
ATOM 7857 O O . GLY A 1 969 ? 8.515 -4.033 36.300 1.00 46.03 969 GLY A O 1
ATOM 7858 N N . SER A 1 970 ? 6.715 -2.791 36.804 1.00 54.56 970 SER A N 1
ATOM 7859 C CA . SER A 1 970 ? 7.230 -2.290 38.088 1.00 54.56 970 SER A CA 1
ATOM 7860 C C . SER A 1 970 ? 6.964 -3.220 39.284 1.00 54.56 970 SER A C 1
ATOM 7862 O O . SER A 1 970 ? 6.064 -4.067 39.262 1.00 54.56 970 SER A O 1
ATOM 7864 N N . LEU A 1 971 ? 7.724 -3.010 40.367 1.00 58.75 971 LEU A N 1
ATOM 7865 C CA . LEU A 1 971 ? 7.522 -3.579 41.711 1.00 58.75 971 LEU A CA 1
ATOM 7866 C C . LEU A 1 971 ? 6.059 -3.470 42.188 1.00 58.75 971 LEU A C 1
ATOM 7868 O O . LEU A 1 971 ? 5.550 -4.370 42.854 1.00 58.75 971 LEU A O 1
ATOM 7872 N N . SER A 1 972 ? 5.359 -2.415 41.765 1.00 53.91 972 SER A N 1
ATOM 7873 C CA . SER A 1 972 ? 3.943 -2.156 42.044 1.00 53.91 972 SER A CA 1
ATOM 7874 C C . SER A 1 972 ? 3.012 -3.273 41.550 1.00 53.91 972 SER A C 1
ATOM 7876 O O . SER A 1 972 ? 2.044 -3.605 42.224 1.00 53.91 972 SER A O 1
ATOM 7878 N N . ASN A 1 973 ? 3.307 -3.901 40.404 1.00 56.47 973 ASN A N 1
ATOM 7879 C CA . ASN A 1 973 ? 2.509 -5.022 39.883 1.00 56.47 973 ASN A CA 1
ATOM 7880 C C . ASN A 1 973 ? 2.730 -6.300 40.714 1.00 56.47 973 ASN A C 1
ATOM 7882 O O . ASN A 1 973 ? 1.809 -7.080 40.936 1.00 56.47 973 ASN A O 1
ATOM 7886 N N . LEU A 1 974 ? 3.947 -6.511 41.223 1.00 62.09 974 LEU A N 1
ATOM 7887 C CA . LEU A 1 974 ? 4.229 -7.646 42.102 1.00 62.09 974 LEU A CA 1
ATOM 7888 C C . LEU A 1 974 ? 3.562 -7.477 43.475 1.00 62.09 974 LEU A C 1
ATOM 7890 O O . LEU A 1 974 ? 3.004 -8.442 43.989 1.00 62.09 974 LEU A O 1
ATOM 7894 N N . LEU A 1 975 ? 3.571 -6.258 44.023 1.00 62.25 975 LEU A N 1
ATOM 7895 C CA . LEU A 1 975 ? 2.836 -5.893 45.238 1.00 62.25 975 LEU A CA 1
ATOM 7896 C C . LEU A 1 975 ? 1.328 -6.084 45.075 1.00 62.25 975 LEU A C 1
ATOM 7898 O O . LEU A 1 975 ? 0.702 -6.675 45.946 1.00 62.25 975 LEU A O 1
ATOM 7902 N N . LEU A 1 976 ? 0.765 -5.667 43.937 1.00 57.41 976 LEU A N 1
ATOM 7903 C CA . LEU A 1 976 ? -0.641 -5.903 43.606 1.00 57.41 976 LEU A CA 1
ATOM 7904 C C . LEU A 1 976 ? -0.982 -7.396 43.653 1.00 57.41 976 LEU A C 1
ATOM 7906 O O . LEU A 1 976 ? -1.913 -7.789 44.346 1.00 57.41 976 LEU A O 1
ATOM 7910 N N . LYS A 1 977 ? -0.191 -8.238 42.981 1.00 59.75 977 LYS A N 1
ATOM 7911 C CA . LYS A 1 977 ? -0.404 -9.694 42.979 1.00 59.75 977 LYS A CA 1
ATOM 7912 C C . LYS A 1 977 ? -0.253 -10.314 44.373 1.00 59.75 977 LYS A C 1
ATOM 7914 O O . LYS A 1 977 ? -0.985 -11.238 44.707 1.00 59.75 977 LYS A O 1
ATOM 7919 N N . ALA A 1 978 ? 0.677 -9.811 45.186 1.00 65.25 978 ALA A N 1
ATOM 7920 C CA . ALA A 1 978 ? 0.846 -10.221 46.581 1.00 65.25 978 ALA A CA 1
ATOM 7921 C C . ALA A 1 978 ? -0.385 -9.874 47.434 1.00 65.25 978 ALA A C 1
ATOM 7923 O O . ALA A 1 978 ? -0.884 -10.725 48.167 1.00 65.25 978 ALA A O 1
ATOM 7924 N N . SER A 1 979 ? -0.909 -8.656 47.305 1.00 60.34 979 SER A N 1
ATOM 7925 C CA . SER A 1 979 ? -2.115 -8.232 48.017 1.00 60.34 979 SER A CA 1
ATOM 7926 C C . SER A 1 979 ? -3.357 -9.020 47.580 1.00 60.34 979 SER A C 1
ATOM 7928 O O . SER A 1 979 ? -4.129 -9.461 48.426 1.00 60.34 979 SER A O 1
ATOM 7930 N N . GLU A 1 980 ? -3.508 -9.296 46.279 1.00 59.53 980 GLU A N 1
ATOM 7931 C CA . GLU A 1 980 ? -4.582 -10.155 45.752 1.00 59.53 980 GLU A CA 1
ATOM 7932 C C . GLU A 1 980 ? -4.503 -11.585 46.284 1.00 59.53 980 GLU A C 1
ATOM 7934 O O . GLU A 1 980 ? -5.527 -12.171 46.618 1.00 59.53 980 GLU A O 1
ATOM 7939 N N . ALA A 1 981 ? -3.296 -12.143 46.386 1.00 66.94 981 ALA A N 1
ATOM 7940 C CA . ALA A 1 981 ? -3.082 -13.476 46.932 1.00 66.94 981 ALA A CA 1
ATOM 7941 C C . ALA A 1 981 ? -3.391 -13.557 48.437 1.00 66.94 981 ALA A C 1
ATOM 7943 O O . ALA A 1 981 ? -3.854 -14.599 48.894 1.00 66.94 981 ALA A O 1
ATOM 7944 N N . ARG A 1 982 ? -3.192 -12.469 49.199 1.00 67.31 982 ARG A N 1
ATOM 7945 C CA . ARG A 1 982 ? -3.605 -12.381 50.613 1.00 67.31 982 ARG A CA 1
ATOM 7946 C C . ARG A 1 982 ? -5.131 -12.343 50.753 1.00 67.31 982 ARG A C 1
ATOM 7948 O O . ARG A 1 982 ? -5.673 -13.065 51.580 1.00 67.31 982 ARG A O 1
ATOM 7955 N N . ALA A 1 983 ? -5.820 -11.567 49.914 1.00 59.41 983 ALA A N 1
ATOM 7956 C CA . ALA A 1 983 ? -7.286 -11.504 49.893 1.00 59.41 983 ALA A CA 1
ATOM 7957 C C . ALA A 1 983 ? -7.935 -12.803 49.374 1.00 59.41 983 ALA A C 1
ATOM 7959 O O . ALA A 1 983 ? -9.004 -13.218 49.827 1.00 59.41 983 ALA A O 1
ATOM 7960 N N . HIS A 1 984 ? -7.273 -13.460 48.420 1.00 65.25 984 HIS A N 1
ATOM 7961 C CA . HIS A 1 984 ? -7.744 -14.661 47.744 1.00 65.25 984 HIS A CA 1
ATOM 7962 C C . HIS A 1 984 ? -6.612 -15.689 47.638 1.00 65.25 984 HIS A C 1
ATOM 7964 O O . HIS A 1 984 ? -5.812 -15.680 46.699 1.00 65.25 984 HIS A O 1
ATOM 7970 N N . ALA A 1 985 ? -6.600 -16.638 48.576 1.00 66.94 985 ALA A N 1
ATOM 7971 C CA . ALA A 1 985 ? -5.575 -17.679 48.688 1.00 66.94 985 ALA A CA 1
ATOM 7972 C C . ALA A 1 985 ? -5.308 -18.455 47.381 1.00 66.94 985 ALA A C 1
ATOM 7974 O O . ALA A 1 985 ? -4.180 -18.852 47.099 1.00 66.94 985 ALA A O 1
ATOM 7975 N N . GLU A 1 986 ? -6.336 -18.637 46.549 1.00 66.56 986 GLU A N 1
ATOM 7976 C CA . GLU A 1 986 ? -6.261 -19.324 45.253 1.00 66.56 986 GLU A CA 1
ATOM 7977 C C . GLU A 1 986 ? -5.370 -18.627 44.208 1.00 66.56 986 GLU A C 1
ATOM 7979 O O . GLU A 1 986 ? -4.998 -19.245 43.209 1.00 66.56 986 GLU A O 1
ATOM 7984 N N . TYR A 1 987 ? -4.997 -17.363 44.431 1.00 67.12 987 TYR A N 1
ATOM 7985 C CA . TYR A 1 987 ? -4.088 -16.610 43.564 1.00 67.12 987 TYR A CA 1
ATOM 7986 C C . TYR A 1 987 ? -2.626 -16.648 44.037 1.00 67.12 987 TYR A C 1
ATOM 7988 O O . TYR A 1 987 ? -1.745 -16.140 43.337 1.00 67.12 987 TYR A O 1
ATOM 7996 N N . PHE A 1 988 ? -2.327 -17.320 45.159 1.00 73.00 988 PHE A N 1
ATOM 7997 C CA . PHE A 1 988 ? -0.955 -17.586 45.599 1.00 73.00 988 PHE A CA 1
ATOM 7998 C C . PHE A 1 988 ? -0.315 -18.734 44.801 1.00 73.00 988 PHE A C 1
ATOM 8000 O O . PHE A 1 988 ? -0.128 -19.854 45.272 1.00 73.00 988 PHE A O 1
ATOM 8007 N N . THR A 1 989 ? 0.004 -18.460 43.538 1.00 69.81 989 THR A N 1
ATOM 8008 C CA . THR A 1 989 ? 0.574 -19.461 42.627 1.00 69.81 989 THR A CA 1
ATOM 8009 C C . THR A 1 989 ? 2.054 -19.752 42.931 1.00 69.81 989 THR A C 1
ATOM 8011 O O . THR A 1 989 ? 2.774 -18.869 43.412 1.00 69.81 989 THR A O 1
ATOM 8014 N N . PRO A 1 990 ? 2.578 -20.947 42.580 1.00 67.62 990 PRO A N 1
ATOM 8015 C CA . PRO A 1 990 ? 4.007 -21.258 42.703 1.00 67.62 990 PRO A CA 1
ATOM 8016 C C . PRO A 1 990 ? 4.913 -20.248 41.982 1.00 67.62 990 PRO A C 1
ATOM 8018 O O . PRO A 1 990 ? 5.978 -19.886 42.487 1.00 67.62 990 PRO A O 1
ATOM 8021 N N . THR A 1 991 ? 4.472 -19.729 40.833 1.00 65.56 991 THR A N 1
ATOM 8022 C CA . THR A 1 991 ? 5.185 -18.679 40.099 1.00 65.56 991 THR A CA 1
ATOM 8023 C C . THR A 1 991 ? 5.206 -17.364 40.872 1.00 65.56 991 THR A C 1
ATOM 8025 O O . THR A 1 991 ? 6.256 -16.723 40.951 1.00 65.56 991 THR A O 1
ATOM 8028 N N . LEU A 1 992 ? 4.076 -16.940 41.451 1.00 67.62 992 LEU A N 1
ATOM 8029 C CA . LEU A 1 992 ? 4.030 -15.740 42.285 1.00 67.62 992 LEU A CA 1
ATOM 8030 C C . LEU A 1 992 ? 4.948 -15.895 43.503 1.00 67.62 992 LEU A C 1
ATOM 8032 O O . LEU A 1 992 ? 5.760 -15.005 43.752 1.00 67.62 992 LEU A O 1
ATOM 8036 N N . LYS A 1 993 ? 4.923 -17.056 44.173 1.00 74.69 993 LYS A N 1
ATOM 8037 C CA . LYS A 1 993 ? 5.855 -17.411 45.258 1.00 74.69 993 LYS A CA 1
ATOM 8038 C C . LYS A 1 993 ? 7.315 -17.274 44.807 1.00 74.69 993 LYS A C 1
ATOM 8040 O O . LYS A 1 993 ? 8.107 -16.627 45.486 1.00 74.69 993 LYS A O 1
ATOM 8045 N N . HIS A 1 994 ? 7.678 -17.795 43.633 1.00 69.25 994 HIS A N 1
ATOM 8046 C CA . HIS A 1 994 ? 9.038 -17.667 43.092 1.00 69.25 994 HIS A CA 1
ATOM 8047 C C . HIS A 1 994 ? 9.414 -16.211 42.761 1.00 69.25 994 HIS A C 1
ATOM 8049 O O . HIS A 1 994 ? 10.529 -15.771 43.050 1.00 69.25 994 HIS A O 1
ATOM 8055 N N . LYS A 1 995 ? 8.501 -15.438 42.160 1.00 69.31 995 LYS A N 1
ATOM 8056 C CA . LYS A 1 995 ? 8.720 -14.015 41.848 1.00 69.31 995 LYS A CA 1
ATOM 8057 C C . LYS A 1 995 ? 8.890 -13.182 43.122 1.00 69.31 995 LYS A C 1
ATOM 8059 O O . LYS A 1 995 ? 9.797 -12.355 43.161 1.00 69.31 995 LYS A O 1
ATOM 8064 N N . LEU A 1 996 ? 8.095 -13.447 44.161 1.00 71.88 996 LEU A N 1
ATOM 8065 C CA . LEU A 1 996 ? 8.221 -12.824 45.481 1.00 71.88 996 LEU A CA 1
ATOM 8066 C C . LEU A 1 996 ? 9.545 -13.194 46.153 1.00 71.88 996 LEU A C 1
ATOM 8068 O O . LEU A 1 996 ? 10.267 -12.294 46.567 1.00 71.88 996 LEU A O 1
ATOM 8072 N N . LYS A 1 997 ? 9.942 -14.478 46.163 1.00 72.19 997 LYS A N 1
ATOM 8073 C CA . LYS A 1 997 ? 11.263 -14.904 46.672 1.00 72.19 997 LYS A CA 1
ATOM 8074 C C . LYS A 1 997 ? 12.407 -14.215 45.911 1.00 72.19 997 LYS A C 1
ATOM 8076 O O . LYS A 1 997 ? 13.349 -13.722 46.523 1.00 72.19 997 LYS A O 1
ATOM 8081 N N . SER A 1 998 ? 12.318 -14.113 44.583 1.00 70.56 998 SER A N 1
ATOM 8082 C CA . SER A 1 998 ? 13.333 -13.432 43.765 1.00 70.56 998 SER A CA 1
ATOM 8083 C C . SER A 1 998 ? 13.403 -11.926 44.045 1.00 70.56 998 SER A C 1
ATOM 8085 O O . SER A 1 998 ? 14.500 -11.382 44.167 1.00 70.56 998 SER A O 1
ATOM 8087 N N . ALA A 1 999 ? 12.258 -11.252 44.175 1.00 67.12 999 ALA A N 1
ATOM 8088 C CA . ALA A 1 999 ? 12.200 -9.828 44.488 1.00 67.12 999 ALA A CA 1
ATOM 8089 C C . ALA A 1 999 ? 12.681 -9.536 45.914 1.00 67.12 999 ALA A C 1
ATOM 8091 O O . ALA A 1 999 ? 13.522 -8.658 46.084 1.00 67.12 999 ALA A O 1
ATOM 8092 N N . ARG A 1 1000 ? 12.246 -10.325 46.905 1.00 72.31 1000 ARG A N 1
ATOM 8093 C CA . ARG A 1 1000 ? 12.764 -10.314 48.282 1.00 72.31 1000 ARG A CA 1
ATOM 8094 C C . ARG A 1 1000 ? 14.286 -10.422 48.293 1.00 72.31 1000 ARG A C 1
ATOM 8096 O O . ARG A 1 1000 ? 14.961 -9.583 48.874 1.00 72.31 1000 ARG A O 1
ATOM 8103 N N . ASN A 1 1001 ? 14.843 -11.406 47.589 1.00 69.12 1001 ASN A N 1
ATOM 8104 C CA . ASN A 1 1001 ? 16.292 -11.605 47.551 1.00 69.12 1001 ASN A CA 1
ATOM 8105 C C . ASN A 1 1001 ? 17.024 -10.426 46.891 1.00 69.12 1001 ASN A C 1
ATOM 8107 O O . ASN A 1 1001 ? 18.107 -10.056 47.331 1.00 69.12 1001 ASN A O 1
ATOM 8111 N N . LYS A 1 1002 ? 16.435 -9.787 45.873 1.00 68.31 1002 LYS A N 1
ATOM 8112 C CA . LYS A 1 1002 ? 16.991 -8.550 45.303 1.00 68.31 1002 LYS A CA 1
ATOM 8113 C C . LYS A 1 1002 ? 16.964 -7.400 46.310 1.00 68.31 1002 LYS A C 1
ATOM 8115 O O . LYS A 1 1002 ? 17.971 -6.716 46.446 1.00 68.31 1002 LYS A O 1
ATOM 8120 N N . ILE A 1 1003 ? 15.857 -7.213 47.029 1.00 68.38 1003 ILE A N 1
ATOM 8121 C CA . ILE A 1 1003 ? 15.728 -6.179 48.066 1.00 68.38 1003 ILE A CA 1
ATOM 8122 C C . ILE A 1 1003 ? 16.793 -6.378 49.146 1.00 68.38 1003 ILE A C 1
ATOM 8124 O O . ILE A 1 1003 ? 17.562 -5.461 49.415 1.00 68.38 1003 ILE A O 1
ATOM 8128 N N . LEU A 1 1004 ? 16.906 -7.594 49.685 1.00 66.88 1004 LEU A N 1
ATOM 8129 C CA . LEU A 1 1004 ? 17.900 -7.949 50.700 1.00 66.88 1004 LEU A CA 1
ATOM 8130 C C . LEU A 1 1004 ? 19.348 -7.767 50.210 1.00 66.88 1004 LEU A C 1
ATOM 8132 O O . LEU A 1 1004 ? 20.221 -7.392 50.992 1.00 66.88 1004 LEU A O 1
ATOM 8136 N N . ALA A 1 1005 ? 19.613 -8.000 48.919 1.00 63.19 1005 ALA A N 1
ATOM 8137 C CA . ALA A 1 1005 ? 20.920 -7.742 48.316 1.00 63.19 1005 ALA A CA 1
ATOM 8138 C C . ALA A 1 1005 ? 21.223 -6.237 48.201 1.00 63.19 1005 ALA A C 1
ATOM 8140 O O . ALA A 1 1005 ? 22.330 -5.812 48.525 1.00 63.19 1005 ALA A O 1
ATOM 8141 N N . HIS A 1 1006 ? 20.246 -5.418 47.795 1.00 61.81 1006 HIS A N 1
ATOM 8142 C CA . HIS A 1 1006 ? 20.399 -3.961 47.700 1.00 61.81 1006 HIS A CA 1
ATOM 8143 C C . HIS A 1 1006 ? 20.505 -3.274 49.071 1.00 61.81 1006 HIS A C 1
ATOM 8145 O O . HIS A 1 1006 ? 21.213 -2.276 49.197 1.00 61.81 1006 HIS A O 1
ATOM 8151 N N . THR A 1 1007 ? 19.866 -3.818 50.110 1.00 60.25 1007 THR A N 1
ATOM 8152 C CA . THR A 1 1007 ? 19.978 -3.326 51.496 1.00 60.25 1007 THR A CA 1
ATOM 8153 C C . THR A 1 1007 ? 21.166 -3.916 52.262 1.00 60.25 1007 THR A C 1
ATOM 8155 O O . THR A 1 1007 ? 21.345 -3.608 53.438 1.00 60.25 1007 THR A O 1
ATOM 8158 N N . GLN A 1 1008 ? 22.000 -4.739 51.607 1.00 61.84 1008 GLN A N 1
ATOM 8159 C CA . GLN A 1 1008 ? 23.174 -5.411 52.186 1.00 61.84 1008 GLN A CA 1
ATOM 8160 C C . GLN A 1 1008 ? 22.855 -6.301 53.404 1.00 61.84 1008 GLN A C 1
ATOM 8162 O O . GLN A 1 1008 ? 23.731 -6.618 54.211 1.00 61.84 1008 GLN A O 1
ATOM 8167 N N . GLN A 1 1009 ? 21.612 -6.773 53.524 1.00 62.28 1009 GLN A N 1
ATOM 8168 C CA . GLN A 1 1009 ? 21.166 -7.688 54.577 1.00 62.28 1009 GLN A CA 1
ATOM 8169 C C . GLN A 1 1009 ? 21.495 -9.147 54.215 1.00 62.28 1009 GLN A C 1
ATOM 8171 O O . GLN A 1 1009 ? 20.640 -10.035 54.218 1.00 62.28 1009 GLN A O 1
ATOM 8176 N N . TYR A 1 1010 ? 22.766 -9.414 53.900 1.00 61.16 1010 TYR A N 1
ATOM 8177 C CA . TYR A 1 1010 ? 23.224 -10.707 53.380 1.00 61.16 1010 TYR A CA 1
ATOM 8178 C C . TYR A 1 1010 ? 22.961 -11.878 54.339 1.00 61.16 1010 TYR A C 1
ATOM 8180 O O . TYR A 1 1010 ? 22.684 -12.986 53.893 1.00 61.16 1010 TYR A O 1
ATOM 8188 N N . GLN A 1 1011 ? 22.963 -11.638 55.654 1.00 56.12 1011 GLN A N 1
ATOM 8189 C CA . GLN A 1 1011 ? 22.620 -12.665 56.646 1.00 56.12 1011 GLN A CA 1
ATOM 8190 C C . GLN A 1 1011 ? 21.160 -13.135 56.544 1.00 56.12 1011 GLN A C 1
ATOM 8192 O O . GLN A 1 1011 ? 20.885 -14.306 56.780 1.00 56.12 1011 GLN A O 1
ATOM 8197 N N . MET A 1 1012 ? 20.228 -12.253 56.170 1.00 61.81 1012 MET A N 1
ATOM 8198 C CA . MET A 1 1012 ? 18.815 -12.603 55.954 1.00 61.81 1012 MET A CA 1
ATOM 8199 C C . MET A 1 1012 ? 18.588 -13.257 54.587 1.00 61.81 1012 MET A C 1
ATOM 8201 O O . MET A 1 1012 ? 17.691 -14.084 54.442 1.00 61.81 1012 MET A O 1
ATOM 8205 N N . LEU A 1 1013 ? 19.429 -12.932 53.599 1.00 60.69 1013 LEU A N 1
ATOM 8206 C CA . LEU A 1 1013 ? 19.433 -13.559 52.274 1.00 60.69 1013 LEU A CA 1
ATOM 8207 C C . LEU A 1 1013 ? 19.902 -15.023 52.314 1.00 60.69 1013 LEU A C 1
ATOM 8209 O O . LEU A 1 1013 ? 19.467 -15.828 51.496 1.00 60.69 1013 LEU A O 1
ATOM 8213 N N . LEU A 1 1014 ? 20.774 -15.360 53.269 1.00 58.06 1014 LEU A N 1
ATOM 8214 C CA . LEU A 1 1014 ? 21.265 -16.721 53.506 1.00 58.06 1014 LEU A CA 1
ATOM 8215 C C . LEU A 1 1014 ? 20.295 -17.591 54.326 1.00 58.06 1014 LEU A C 1
ATOM 8217 O O . LEU A 1 1014 ? 20.482 -18.805 54.382 1.00 58.06 1014 LEU A O 1
ATOM 8221 N N . LYS A 1 1015 ? 19.270 -17.000 54.955 1.00 69.88 1015 LYS A N 1
ATOM 8222 C CA . LYS A 1 1015 ? 18.205 -17.741 55.648 1.00 69.88 1015 LYS A CA 1
ATOM 8223 C C . LYS A 1 1015 ? 17.134 -18.186 54.653 1.00 69.88 1015 LYS A C 1
ATOM 8225 O O . LYS A 1 1015 ? 16.819 -17.458 53.707 1.00 69.88 1015 LYS A O 1
ATOM 8230 N N . GLU A 1 1016 ? 16.543 -19.358 54.887 1.00 60.12 1016 GLU A N 1
ATOM 8231 C CA . GLU A 1 1016 ? 15.400 -19.818 54.095 1.00 60.12 1016 GLU A CA 1
ATOM 8232 C C . GLU A 1 1016 ? 14.262 -18.793 54.164 1.00 60.12 1016 GLU A C 1
ATOM 8234 O O . GLU A 1 1016 ? 13.914 -18.289 55.232 1.00 60.12 1016 GLU A O 1
ATOM 8239 N N . ALA A 1 1017 ? 13.722 -18.435 52.997 1.00 65.06 1017 ALA A N 1
ATOM 8240 C CA . ALA A 1 1017 ? 12.576 -17.538 52.919 1.00 65.06 1017 ALA A CA 1
ATOM 8241 C C . ALA A 1 1017 ? 11.352 -18.212 53.563 1.00 65.06 1017 ALA A C 1
ATOM 8243 O O . ALA A 1 1017 ? 11.184 -19.417 53.345 1.00 65.06 1017 ALA A O 1
ATOM 8244 N N . PRO A 1 1018 ? 10.477 -17.462 54.262 1.00 70.75 1018 PRO A N 1
ATOM 8245 C CA . PRO A 1 1018 ? 9.262 -18.025 54.829 1.00 70.75 1018 PRO A CA 1
ATOM 8246 C C . PRO A 1 1018 ? 8.434 -18.759 53.777 1.00 70.75 1018 PRO A C 1
ATOM 8248 O O . PRO A 1 1018 ? 8.429 -18.417 52.585 1.00 70.75 1018 PRO A O 1
ATOM 8251 N N . GLU A 1 1019 ? 7.727 -19.776 54.242 1.00 62.72 1019 GLU A N 1
ATOM 8252 C CA . GLU A 1 1019 ? 6.738 -20.497 53.457 1.00 62.72 1019 GLU A CA 1
ATOM 8253 C C . GLU A 1 1019 ? 5.362 -19.814 53.595 1.00 62.72 1019 GLU A C 1
ATOM 8255 O O . GLU A 1 1019 ? 5.106 -19.062 54.536 1.00 62.72 1019 GLU A O 1
ATOM 8260 N N . ASP A 1 1020 ? 4.486 -20.057 52.620 1.00 69.31 1020 ASP A N 1
ATOM 8261 C CA . ASP A 1 1020 ? 3.089 -19.597 52.603 1.00 69.31 1020 ASP A CA 1
ATOM 8262 C C . ASP A 1 1020 ? 2.888 -18.068 52.707 1.00 69.31 1020 ASP A C 1
ATOM 8264 O O . ASP A 1 1020 ? 3.689 -17.290 52.181 1.00 69.31 1020 ASP A O 1
ATOM 8268 N N . PHE A 1 1021 ? 1.776 -17.620 53.300 1.00 68.19 1021 PHE A N 1
ATOM 8269 C CA . PHE A 1 1021 ? 1.370 -16.207 53.339 1.00 68.19 1021 PHE A CA 1
ATOM 8270 C C . PHE A 1 1021 ? 2.324 -15.319 54.155 1.00 68.19 1021 PHE A C 1
ATOM 8272 O O . PHE A 1 1021 ? 2.429 -14.129 53.869 1.00 68.19 1021 PHE A O 1
ATOM 8279 N N . ALA A 1 1022 ? 3.120 -15.900 55.060 1.00 71.06 1022 ALA A N 1
ATOM 8280 C CA . ALA A 1 1022 ? 4.167 -15.184 55.792 1.00 71.06 1022 ALA A CA 1
ATOM 8281 C C . ALA A 1 1022 ? 5.237 -14.578 54.860 1.00 71.06 1022 ALA A C 1
ATOM 8283 O O . ALA A 1 1022 ? 5.837 -13.554 55.182 1.00 71.06 1022 ALA A O 1
ATOM 8284 N N . LEU A 1 1023 ? 5.446 -15.162 53.670 1.00 75.50 1023 LEU A N 1
ATOM 8285 C CA . LEU A 1 1023 ? 6.318 -14.592 52.639 1.00 75.50 1023 LEU A CA 1
ATOM 8286 C C . LEU A 1 1023 ? 5.779 -13.262 52.093 1.00 75.50 1023 LEU A C 1
ATOM 8288 O O . LEU A 1 1023 ? 6.561 -12.370 51.766 1.00 75.50 1023 LEU A O 1
ATOM 8292 N N . ILE A 1 1024 ? 4.455 -13.149 51.952 1.00 68.69 1024 ILE A N 1
ATOM 8293 C CA . ILE A 1 1024 ? 3.792 -11.933 51.468 1.00 68.69 1024 ILE A CA 1
ATOM 8294 C C . ILE A 1 1024 ? 3.949 -10.824 52.507 1.00 68.69 1024 ILE A C 1
ATOM 8296 O O . ILE A 1 1024 ? 4.282 -9.693 52.150 1.00 68.69 1024 ILE A O 1
ATOM 8300 N N . ASP A 1 1025 ? 3.770 -11.170 53.778 1.00 68.69 1025 ASP A N 1
ATOM 8301 C CA . ASP A 1 1025 ? 3.818 -10.230 54.895 1.00 68.69 1025 ASP A CA 1
ATOM 8302 C C . ASP A 1 1025 ? 5.239 -9.710 55.129 1.00 68.69 1025 ASP A C 1
ATOM 8304 O O . ASP A 1 1025 ? 5.444 -8.499 55.215 1.00 68.69 1025 ASP A O 1
ATOM 8308 N N . GLU A 1 1026 ? 6.244 -10.596 55.105 1.00 71.25 1026 GLU A N 1
ATOM 8309 C CA . GLU A 1 1026 ? 7.653 -10.190 55.182 1.00 71.25 1026 GLU A CA 1
ATOM 8310 C C . GLU A 1 1026 ? 8.035 -9.285 53.998 1.00 71.25 1026 GLU A C 1
ATOM 8312 O O . GLU A 1 1026 ? 8.688 -8.258 54.182 1.00 71.25 1026 GLU A O 1
ATOM 8317 N N . PHE A 1 1027 ? 7.607 -9.631 52.779 1.00 71.25 1027 PHE A N 1
ATOM 8318 C CA . PHE A 1 1027 ? 7.914 -8.847 51.582 1.00 71.25 1027 PHE A CA 1
ATOM 8319 C C . PHE A 1 1027 ? 7.279 -7.447 51.616 1.00 71.25 1027 PHE A C 1
ATOM 8321 O O . PHE A 1 1027 ? 7.943 -6.467 51.268 1.00 71.25 1027 PHE A O 1
ATOM 8328 N N . ARG A 1 1028 ? 6.018 -7.327 52.058 1.00 66.94 1028 ARG A N 1
ATOM 8329 C CA . ARG A 1 1028 ? 5.340 -6.027 52.217 1.00 66.94 1028 ARG A CA 1
ATOM 8330 C C . ARG A 1 1028 ? 5.983 -5.191 53.322 1.00 66.94 1028 ARG A C 1
ATOM 8332 O O . ARG A 1 1028 ? 6.288 -4.027 53.074 1.00 66.94 1028 ARG A O 1
ATOM 8339 N N . GLY A 1 1029 ? 6.258 -5.792 54.482 1.00 66.62 1029 GLY A N 1
ATOM 8340 C CA . GLY A 1 1029 ? 6.911 -5.113 55.604 1.00 66.62 1029 GLY A CA 1
ATOM 8341 C C . GLY A 1 1029 ? 8.307 -4.591 55.252 1.00 66.62 1029 GLY A C 1
ATOM 8342 O O . GLY A 1 1029 ? 8.661 -3.470 55.615 1.00 66.62 1029 GLY A O 1
ATOM 8343 N N . GLN A 1 1030 ? 9.082 -5.348 54.466 1.00 67.75 1030 GLN A N 1
ATOM 8344 C CA . GLN A 1 1030 ? 10.387 -4.901 53.961 1.00 67.75 1030 GLN A CA 1
ATOM 8345 C C . GLN A 1 1030 ? 10.273 -3.695 53.025 1.00 67.75 1030 GLN A C 1
ATOM 8347 O O . GLN A 1 1030 ? 11.068 -2.765 53.135 1.00 67.75 1030 GLN A O 1
ATOM 8352 N N . ILE A 1 1031 ? 9.295 -3.686 52.116 1.00 67.44 1031 ILE A N 1
ATOM 8353 C CA . ILE A 1 1031 ? 9.083 -2.554 51.203 1.00 67.44 1031 ILE A CA 1
ATOM 8354 C C . ILE A 1 1031 ? 8.654 -1.308 51.973 1.00 67.44 1031 ILE A C 1
ATOM 8356 O O . ILE A 1 1031 ? 9.212 -0.241 51.731 1.00 67.44 1031 ILE A O 1
ATOM 8360 N N . GLN A 1 1032 ? 7.719 -1.446 52.914 1.00 63.69 1032 GLN A N 1
ATOM 8361 C CA . GLN A 1 1032 ? 7.251 -0.336 53.741 1.00 63.69 1032 GLN A CA 1
ATOM 8362 C C . GLN A 1 1032 ? 8.401 0.270 54.552 1.00 63.69 1032 GLN A C 1
ATOM 8364 O O . GLN A 1 1032 ? 8.686 1.453 54.413 1.00 63.69 1032 GLN A O 1
ATOM 8369 N N . SER A 1 1033 ? 9.167 -0.566 55.257 1.00 63.91 1033 SER A N 1
ATOM 8370 C CA . SER A 1 1033 ? 10.333 -0.123 56.029 1.00 63.91 1033 SER A CA 1
ATOM 8371 C C . SER A 1 1033 ? 11.372 0.630 55.183 1.00 63.91 1033 SER A C 1
ATOM 8373 O O . SER A 1 1033 ? 11.960 1.602 55.655 1.00 63.91 1033 SER A O 1
ATOM 8375 N N . ILE A 1 1034 ? 11.597 0.219 53.930 1.00 62.47 1034 ILE A N 1
ATOM 8376 C CA . ILE A 1 1034 ? 12.554 0.875 53.024 1.00 62.47 1034 ILE A CA 1
ATOM 8377 C C . ILE A 1 1034 ? 12.010 2.203 52.493 1.00 62.47 1034 ILE A C 1
ATOM 8379 O O . ILE A 1 1034 ? 12.755 3.184 52.453 1.00 62.47 1034 ILE A O 1
ATOM 8383 N N . CYS A 1 1035 ? 10.740 2.244 52.085 1.00 59.53 1035 CYS A N 1
ATOM 8384 C CA . CYS A 1 1035 ? 10.086 3.476 51.643 1.00 59.53 1035 CYS A CA 1
ATOM 8385 C C . CYS A 1 1035 ? 10.072 4.522 52.767 1.00 59.53 1035 CYS A C 1
ATOM 8387 O O . CYS A 1 1035 ? 10.438 5.672 52.520 1.00 59.53 1035 CYS A O 1
ATOM 8389 N N . ASP A 1 1036 ? 9.760 4.102 53.998 1.00 61.72 1036 ASP A N 1
ATOM 8390 C CA . ASP A 1 1036 ? 9.739 4.960 55.187 1.00 61.72 1036 ASP A CA 1
ATOM 8391 C C . ASP A 1 1036 ? 11.142 5.478 55.532 1.00 61.72 1036 ASP A C 1
ATOM 8393 O O . ASP A 1 1036 ? 11.338 6.673 55.751 1.00 61.72 1036 ASP A O 1
ATOM 8397 N N . ALA A 1 1037 ? 12.153 4.602 55.517 1.00 58.41 1037 ALA A N 1
ATOM 8398 C CA . ALA A 1 1037 ? 13.530 4.973 55.845 1.00 58.41 1037 ALA A CA 1
ATOM 8399 C C . ALA A 1 1037 ? 14.172 5.926 54.819 1.00 58.41 1037 ALA A C 1
ATOM 8401 O O . ALA A 1 1037 ? 15.039 6.725 55.176 1.00 58.41 1037 ALA A O 1
ATOM 8402 N N . LEU A 1 1038 ? 13.782 5.829 53.544 1.00 55.53 1038 LEU A N 1
ATOM 8403 C CA . LEU A 1 1038 ? 14.341 6.629 52.448 1.00 55.53 1038 LEU A CA 1
ATOM 8404 C C . LEU A 1 1038 ? 13.462 7.826 52.060 1.00 55.53 1038 LEU A C 1
ATOM 8406 O O . LEU A 1 1038 ? 13.904 8.663 51.271 1.00 55.53 1038 LEU A O 1
ATOM 8410 N N . ASN A 1 1039 ? 12.249 7.923 52.613 1.00 60.91 1039 ASN A N 1
ATOM 8411 C CA . ASN A 1 1039 ? 11.225 8.897 52.232 1.00 60.91 1039 ASN A CA 1
ATOM 8412 C C . ASN A 1 1039 ? 11.003 8.932 50.705 1.00 60.91 1039 ASN A C 1
ATOM 8414 O O . ASN A 1 1039 ? 10.988 9.997 50.083 1.00 60.91 1039 ASN A O 1
ATOM 8418 N N . ILE A 1 1040 ? 10.892 7.742 50.105 1.00 57.09 1040 ILE A N 1
ATOM 8419 C CA . ILE A 1 1040 ? 10.653 7.536 48.670 1.00 57.09 1040 ILE A CA 1
ATOM 8420 C C . ILE A 1 1040 ? 9.359 6.760 48.458 1.00 57.09 1040 ILE A C 1
ATOM 8422 O O . ILE A 1 1040 ? 8.943 5.970 49.305 1.00 57.09 1040 ILE A O 1
ATOM 8426 N N . ASN A 1 1041 ? 8.737 6.943 47.297 1.00 57.16 1041 ASN A N 1
ATOM 8427 C CA . ASN A 1 1041 ? 7.554 6.169 46.931 1.00 57.16 1041 ASN A CA 1
ATOM 8428 C C . ASN A 1 1041 ? 7.920 4.819 46.273 1.00 57.16 1041 ASN A C 1
ATOM 8430 O O . ASN A 1 1041 ? 9.038 4.589 45.810 1.00 57.16 1041 ASN A O 1
ATOM 8434 N N . VAL A 1 1042 ? 6.944 3.909 46.188 1.00 56.16 1042 VAL A N 1
ATOM 8435 C CA . VAL A 1 1042 ? 7.112 2.553 45.619 1.00 56.16 1042 VAL A CA 1
ATOM 8436 C C . VAL A 1 1042 ? 7.582 2.578 44.155 1.00 56.16 1042 VAL A C 1
ATOM 8438 O O . VAL A 1 1042 ? 8.262 1.658 43.692 1.00 56.16 1042 VAL A O 1
ATOM 8441 N N . THR A 1 1043 ? 7.228 3.626 43.410 1.00 54.91 1043 THR A N 1
ATOM 8442 C CA . THR A 1 1043 ? 7.628 3.810 42.008 1.00 54.91 1043 THR A CA 1
ATOM 8443 C C . THR A 1 1043 ? 9.115 4.146 41.910 1.00 54.91 1043 THR A C 1
ATOM 8445 O O . THR A 1 1043 ? 9.828 3.510 41.139 1.00 54.91 1043 THR A O 1
ATOM 8448 N N . GLU A 1 1044 ? 9.595 5.057 42.757 1.00 56.75 1044 GLU A N 1
ATOM 8449 C CA . GLU A 1 1044 ? 11.011 5.423 42.885 1.00 56.75 1044 GLU A CA 1
ATOM 8450 C C . GLU A 1 1044 ? 11.854 4.224 43.345 1.00 56.75 1044 GLU A C 1
ATOM 8452 O O . GLU A 1 1044 ? 12.897 3.933 42.760 1.00 56.75 1044 GLU A O 1
ATOM 8457 N N . LEU A 1 1045 ? 11.368 3.443 44.318 1.00 61.94 1045 LEU A N 1
ATOM 8458 C CA . LEU A 1 1045 ? 12.028 2.203 44.744 1.00 61.94 1045 LEU A CA 1
ATOM 8459 C C . LEU A 1 1045 ? 12.152 1.192 43.589 1.00 61.94 1045 LEU A C 1
ATOM 8461 O O . LEU A 1 1045 ? 13.186 0.540 43.430 1.00 61.94 1045 LEU A O 1
ATOM 8465 N N . SER A 1 1046 ? 11.118 1.079 42.748 1.00 59.50 1046 SER A N 1
ATOM 8466 C CA . SER A 1 1046 ? 11.143 0.200 41.576 1.00 59.50 1046 SER A CA 1
ATOM 8467 C C . SER A 1 1046 ? 12.209 0.601 40.554 1.00 59.50 1046 SER A C 1
ATOM 8469 O O . SER A 1 1046 ? 12.758 -0.284 39.898 1.00 59.50 1046 SER A O 1
ATOM 8471 N N . GLU A 1 1047 ? 12.483 1.895 40.380 1.00 61.75 1047 GLU A N 1
ATOM 8472 C CA . GLU A 1 1047 ? 13.525 2.390 39.472 1.00 61.75 1047 GLU A CA 1
ATOM 8473 C C . GLU A 1 1047 ? 14.922 2.091 40.020 1.00 61.75 1047 GLU A C 1
ATOM 8475 O O . GLU A 1 1047 ? 15.797 1.631 39.284 1.00 61.75 1047 GLU A O 1
ATOM 8480 N N . VAL A 1 1048 ? 15.109 2.252 41.332 1.00 63.19 1048 VAL A N 1
ATOM 8481 C CA . VAL A 1 1048 ? 16.373 1.933 42.007 1.00 63.19 1048 VAL A CA 1
ATOM 8482 C C . VAL A 1 1048 ? 16.692 0.436 41.921 1.00 63.19 1048 VAL A C 1
ATOM 8484 O O . VAL A 1 1048 ? 17.824 0.059 41.624 1.00 63.19 1048 VAL A O 1
ATOM 8487 N N . MET A 1 1049 ? 15.688 -0.433 42.073 1.00 58.25 1049 MET A N 1
ATOM 8488 C CA . MET A 1 1049 ? 15.842 -1.890 41.931 1.00 58.25 1049 MET A CA 1
ATOM 8489 C C . MET A 1 1049 ? 16.156 -2.366 40.500 1.00 58.25 1049 MET A C 1
ATOM 8491 O O . MET A 1 1049 ? 16.531 -3.526 40.308 1.00 58.25 1049 MET A O 1
ATOM 8495 N N . GLN A 1 1050 ? 15.953 -1.526 39.481 1.00 58.69 1050 GLN A N 1
ATOM 8496 C CA . GLN A 1 1050 ? 16.284 -1.855 38.089 1.00 58.69 1050 GLN A CA 1
ATOM 8497 C C . GLN A 1 1050 ? 17.736 -1.518 37.732 1.00 58.69 1050 GLN A C 1
ATOM 8499 O O . GLN A 1 1050 ? 18.229 -1.984 36.700 1.00 58.69 1050 GLN A O 1
ATOM 8504 N N . GLN A 1 1051 ? 18.433 -0.745 38.568 1.00 57.38 1051 GLN A N 1
ATOM 8505 C CA . GLN A 1 1051 ? 19.842 -0.439 38.361 1.00 57.38 1051 GLN A CA 1
ATOM 8506 C C . GLN A 1 1051 ? 20.719 -1.646 38.741 1.00 57.38 1051 GLN A C 1
ATOM 8508 O O . GLN A 1 1051 ? 20.455 -2.316 39.742 1.00 57.38 1051 GLN A O 1
ATOM 8513 N N . PRO A 1 1052 ? 21.763 -1.964 37.953 1.00 47.09 1052 PRO A N 1
ATOM 8514 C CA . PRO A 1 1052 ? 22.687 -3.038 38.295 1.00 47.09 1052 PRO A CA 1
ATOM 8515 C C . PRO A 1 1052 ? 23.370 -2.739 39.635 1.00 47.09 1052 PRO A C 1
ATOM 8517 O O . PRO A 1 1052 ? 23.842 -1.625 39.852 1.00 47.09 1052 PRO A O 1
ATOM 8520 N N . LEU A 1 1053 ? 23.441 -3.742 40.517 1.00 48.16 1053 LEU A N 1
ATOM 8521 C CA . LEU A 1 1053 ? 24.209 -3.677 41.764 1.00 48.16 1053 LEU A CA 1
ATOM 8522 C C . LEU A 1 1053 ? 25.655 -3.275 41.444 1.00 48.16 1053 LEU A C 1
ATOM 8524 O O . LEU A 1 1053 ? 26.421 -4.076 40.904 1.00 48.16 1053 LEU A O 1
ATOM 8528 N N . ALA A 1 1054 ? 26.026 -2.039 41.771 1.00 43.94 1054 ALA A N 1
ATOM 8529 C CA . ALA A 1 1054 ? 27.421 -1.637 41.806 1.00 43.94 1054 ALA A CA 1
ATOM 8530 C C . ALA A 1 1054 ? 28.059 -2.353 43.002 1.00 43.94 1054 ALA A C 1
ATOM 8532 O O . ALA A 1 1054 ? 27.821 -1.998 44.155 1.00 43.94 1054 ALA A O 1
ATOM 8533 N N . ILE A 1 1055 ? 28.811 -3.420 42.731 1.00 39.72 1055 ILE A N 1
ATOM 8534 C CA . ILE A 1 1055 ? 29.652 -4.057 43.743 1.00 39.72 1055 ILE A CA 1
ATOM 8535 C C . ILE A 1 1055 ? 30.824 -3.107 43.965 1.00 39.72 1055 ILE A C 1
ATOM 8537 O O . ILE A 1 1055 ? 31.806 -3.148 43.226 1.00 39.72 1055 ILE A O 1
ATOM 8541 N N . ASP A 1 1056 ? 30.699 -2.214 44.939 1.00 39.69 1056 ASP A N 1
ATOM 8542 C CA . ASP A 1 1056 ? 31.818 -1.379 45.349 1.00 39.69 1056 ASP A CA 1
ATOM 8543 C C . ASP A 1 1056 ? 32.739 -2.222 46.246 1.00 39.69 1056 ASP A C 1
ATOM 8545 O O . ASP A 1 1056 ? 32.379 -2.597 47.363 1.00 39.69 1056 ASP A O 1
ATOM 8549 N N . ILE A 1 1057 ? 33.910 -2.603 45.728 1.00 37.22 1057 ILE A N 1
ATOM 8550 C CA . ILE A 1 1057 ? 34.897 -3.466 46.408 1.00 37.22 1057 ILE A CA 1
ATOM 8551 C C . ILE A 1 1057 ? 35.762 -2.603 47.346 1.00 37.22 1057 ILE A C 1
ATOM 8553 O O . ILE A 1 1057 ? 36.989 -2.677 47.339 1.00 37.22 1057 ILE A O 1
ATOM 8557 N N . SER A 1 1058 ? 35.137 -1.741 48.151 1.00 35.28 1058 SER A N 1
ATOM 8558 C CA . SER A 1 1058 ? 35.849 -0.941 49.149 1.00 35.28 1058 SER A CA 1
ATOM 8559 C C . SER A 1 1058 ? 35.498 -1.421 50.569 1.00 35.28 1058 SER A C 1
ATOM 8561 O O . SER A 1 1058 ? 34.321 -1.533 50.917 1.00 35.28 1058 SER A O 1
ATOM 8563 N N . PRO A 1 1059 ? 36.493 -1.743 51.422 1.00 35.38 1059 PRO A N 1
ATOM 8564 C CA . PRO A 1 1059 ? 36.270 -2.285 52.761 1.00 35.38 1059 PRO A CA 1
ATOM 8565 C C . PRO A 1 1059 ? 35.981 -1.177 53.790 1.00 35.38 1059 PRO A C 1
ATOM 8567 O O . PRO A 1 1059 ? 36.561 -1.160 54.876 1.00 35.38 1059 PRO A O 1
ATOM 8570 N N . LYS A 1 1060 ? 35.098 -0.227 53.454 1.00 32.91 1060 LYS A N 1
ATOM 8571 C CA . LYS A 1 1060 ? 34.570 0.769 54.395 1.00 32.91 1060 LYS A CA 1
ATOM 8572 C C . LYS A 1 1060 ? 33.110 1.099 54.084 1.00 32.91 1060 LYS A C 1
ATOM 8574 O O . LYS A 1 1060 ? 32.821 1.768 53.104 1.00 32.91 1060 LYS A O 1
ATOM 8579 N N . GLY A 1 1061 ? 32.228 0.715 55.005 1.00 34.44 1061 GLY A N 1
ATOM 8580 C CA . GLY A 1 1061 ? 30.961 1.408 55.241 1.00 34.44 1061 GLY A CA 1
ATOM 8581 C C . GLY A 1 1061 ? 29.794 1.010 54.342 1.00 34.44 1061 GLY A C 1
ATOM 8582 O O . GLY A 1 1061 ? 29.526 1.632 53.324 1.00 34.44 1061 GLY A O 1
ATOM 8583 N N . SER A 1 1062 ? 29.042 0.023 54.818 1.00 37.53 1062 SER A N 1
ATOM 8584 C CA . SER A 1 1062 ? 27.601 -0.141 54.620 1.00 37.53 1062 SER A CA 1
ATOM 8585 C C . SER A 1 1062 ? 26.841 1.189 54.508 1.00 37.53 1062 SER A C 1
ATOM 8587 O O . SER A 1 1062 ? 27.064 2.048 55.359 1.00 37.53 1062 SER A O 1
ATOM 8589 N N . LEU A 1 1063 ? 25.939 1.287 53.509 1.00 40.12 1063 LEU A N 1
ATOM 8590 C CA . LEU A 1 1063 ? 24.885 2.303 53.238 1.00 40.12 1063 LEU A CA 1
ATOM 8591 C C . LEU A 1 1063 ? 24.905 2.841 51.784 1.00 40.12 1063 LEU A C 1
ATOM 8593 O O . LEU A 1 1063 ? 25.112 4.027 51.542 1.00 40.12 1063 LEU A O 1
ATOM 8597 N N . ALA A 1 1064 ? 24.628 1.986 50.790 1.00 43.34 1064 ALA A N 1
ATOM 8598 C CA . ALA A 1 1064 ? 24.555 2.404 49.378 1.00 43.34 1064 ALA A CA 1
ATOM 8599 C C . ALA A 1 1064 ? 23.196 3.012 48.946 1.00 43.34 1064 ALA A C 1
ATOM 8601 O O . ALA A 1 1064 ? 23.097 3.554 47.852 1.00 43.34 1064 ALA A O 1
ATOM 8602 N N . LEU A 1 1065 ? 22.156 2.968 49.792 1.00 41.56 1065 LEU A N 1
ATOM 8603 C CA . LEU A 1 1065 ? 20.849 3.597 49.514 1.00 41.56 1065 LEU A CA 1
ATOM 8604 C C . LEU A 1 1065 ? 20.621 4.921 50.268 1.00 41.56 1065 LEU A C 1
ATOM 8606 O O . LEU A 1 1065 ? 19.844 5.749 49.809 1.00 41.56 1065 LEU A O 1
ATOM 8610 N N . LEU A 1 1066 ? 21.315 5.158 51.389 1.00 41.69 1066 LEU A N 1
ATOM 8611 C CA . LEU A 1 1066 ? 21.096 6.332 52.256 1.00 41.69 1066 LEU A CA 1
ATOM 8612 C C . LEU A 1 1066 ? 22.018 7.534 51.958 1.00 41.69 1066 LEU A C 1
ATOM 8614 O O . LEU A 1 1066 ? 21.787 8.618 52.486 1.00 41.69 1066 LEU A O 1
ATOM 8618 N N . ASN A 1 1067 ? 23.028 7.391 51.093 1.00 42.53 1067 ASN A N 1
ATOM 8619 C CA . ASN A 1 1067 ? 24.024 8.447 50.842 1.00 42.53 1067 ASN A CA 1
ATOM 8620 C C . ASN A 1 1067 ? 23.707 9.385 49.655 1.00 42.53 1067 ASN A C 1
ATOM 8622 O O . ASN A 1 1067 ? 24.491 10.282 49.364 1.00 42.53 1067 ASN A O 1
ATOM 8626 N N . GLY A 1 1068 ? 22.571 9.218 48.967 1.00 41.47 1068 GLY A N 1
ATOM 8627 C CA . GLY A 1 1068 ? 22.282 9.926 47.708 1.00 41.47 1068 GLY A CA 1
ATOM 8628 C C . GLY A 1 1068 ? 21.615 11.310 47.798 1.00 41.47 1068 GLY A C 1
ATOM 8629 O O . GLY A 1 1068 ? 21.431 11.934 46.759 1.00 41.47 1068 GLY A O 1
ATOM 8630 N N . LYS A 1 1069 ? 21.213 11.806 48.981 1.00 33.62 1069 LYS A N 1
ATOM 8631 C CA . LYS A 1 1069 ? 20.478 13.090 49.121 1.00 33.62 1069 LYS A CA 1
ATOM 8632 C C . LYS A 1 1069 ? 20.874 13.920 50.355 1.00 33.62 1069 LYS A C 1
ATOM 8634 O O . LYS A 1 1069 ? 20.025 14.418 51.089 1.00 33.62 1069 LYS A O 1
ATOM 8639 N N . LYS A 1 1070 ? 22.173 14.116 50.586 1.00 35.47 1070 LYS A N 1
ATOM 8640 C CA . LYS A 1 1070 ? 22.670 15.239 51.405 1.00 35.47 1070 LYS A CA 1
ATOM 8641 C C . LYS A 1 1070 ? 23.771 15.965 50.641 1.00 35.47 1070 LYS A C 1
ATOM 8643 O O . LYS A 1 1070 ? 24.945 15.665 50.804 1.00 35.47 1070 LYS A O 1
ATOM 8648 N N . GLY A 1 1071 ? 23.363 16.892 49.787 1.00 37.53 1071 GLY A N 1
ATOM 8649 C CA . GLY A 1 1071 ? 24.260 17.744 49.017 1.00 37.53 1071 GLY A CA 1
ATOM 8650 C C . GLY A 1 1071 ? 23.459 18.506 47.979 1.00 37.53 1071 GLY A C 1
ATOM 8651 O O . GLY A 1 1071 ? 23.297 18.004 46.877 1.00 37.53 1071 GLY A O 1
ATOM 8652 N N . ASP A 1 1072 ? 22.821 19.592 48.419 1.00 34.06 1072 ASP A N 1
ATOM 8653 C CA . ASP A 1 1072 ? 22.631 20.858 47.687 1.00 34.06 1072 ASP A CA 1
ATOM 8654 C C . ASP A 1 1072 ? 21.449 21.617 48.295 1.00 34.06 1072 ASP A C 1
ATOM 8656 O O . ASP A 1 1072 ? 20.276 21.400 47.994 1.00 34.06 1072 ASP A O 1
ATOM 8660 N N . GLY A 1 1073 ? 21.802 22.479 49.243 1.00 31.84 1073 GLY A N 1
ATOM 8661 C CA . GLY A 1 1073 ? 20.904 23.338 49.999 1.00 31.84 1073 GLY A CA 1
ATOM 8662 C C . GLY A 1 1073 ? 21.705 24.191 50.975 1.00 31.84 1073 GLY A C 1
ATOM 8663 O O . GLY A 1 1073 ? 21.544 24.026 52.180 1.00 31.84 1073 GLY A O 1
ATOM 8664 N N . ASN A 1 1074 ? 22.646 24.979 50.439 1.00 31.86 1074 ASN A N 1
ATOM 8665 C CA . ASN A 1 1074 ? 23.112 26.279 50.944 1.00 31.86 1074 ASN A CA 1
ATOM 8666 C C . ASN A 1 1074 ? 24.284 26.784 50.079 1.00 31.86 1074 ASN A C 1
ATOM 8668 O O . ASN A 1 1074 ? 25.440 26.515 50.395 1.00 31.86 1074 ASN A O 1
ATOM 8672 N N . GLU A 1 1075 ? 23.957 27.474 48.984 1.00 30.55 1075 GLU A N 1
ATOM 8673 C CA . GLU A 1 1075 ? 24.435 28.825 48.621 1.00 30.55 1075 GLU A CA 1
ATOM 8674 C C . GLU A 1 1075 ? 23.563 29.393 47.493 1.00 30.55 1075 GLU A C 1
ATOM 8676 O O . GLU A 1 1075 ? 23.279 28.642 46.529 1.00 30.55 1075 GLU A O 1
#

Foldseek 3Di:
DFFLDQAKAFDDADPLQLVLLVQLLVLLQVLLCVQVVHPDDALVLQDPDPPRVCVQRPLSRNFAPPVVDPQCSVLRHPVLLRLLRVCLVDDVPDLQSVLSNGDPNRSPDDDDPSNSNNSSLSSLSSLLSSLLSVGIAHALPRDQSWDADPVRPDIANSCLVSAFQVLCQLCQVPHDPDHDPHDHLCVVDDPVLNVLSNPRVNSRCSRANPRDQLRDEQVSLQVSLVSCVVVVVVNPCSLVSVVSVCVVCVPNHRYDSVSHPLPCLVVPLPDDDDDDDDDPDPDDPPVQPPDDPPLQCVQCVQQLVLLVVQLVVCLVVVPPCSRVLSVLSCVVVVCLRSFQCVFPNNVRRHHQQRDDCCCCCVPPRGHHPLCVLPRPDDLVVSLVSLVSNLVSQVSSCVVDPSGRDRPDDPVPRRDDDDDPPPPPQDFFALVCLVVLLQLLVLVLVLLLLVQVCVLVVHAPPDDPPAQKDQSPVSVDWGWGADPNDIFTDGIDGCLLFPWFWADFPPDDGTGTHTRSLLSLLVNLCLQQVAASLQSQQAFLVAQCVFFDPVPQDLPDQAWTWTWGQDDPQPHIDIATTGSPSVVSLVSLSVSLNRHPAVLQQDWADRVNSPPDPSHTGRGSSQRADRRQPPDDRRNGHDDQVSSQSSVLSSQLSSQLCCCARVVDPGSFDQQPQCVPPRDPPDPVSVVVSVVSDDSVRRSNTSNNSSLNSLQNCLLPDQLVNSCSRHVDPDSVSSVVSHPNDVVLVFVLVQQLLLLVVLLVVVPDDDPDDPPPPDSPSDPPFLVNLLVQLLVQCVVPVVLSCVQQVKDFAWDPDPDDDDTDALSVLSVPDDSVCWDRDLQFIANRVQDQDPSSCVVPVCCVPLNLLLNDRSTIGGLLSLVVLSLLLVLLVVLLVVLVVVVVVCVVVPHDVVVSVVSVVSSSSSSRSSSSSSNVSVSNVVVLVVNLPDPDGPTDHNPSSDDRRGGDTDDPDFPSVLLSLLVVCVSPVVSPDPVSVVVLLVVVLLLCVQQVVVVVNPDDQDDDNVSSVVSVVSLSVLCVVLVHDRRVVRVVSPDPPPPPPDPDDRDPRNPPPDDDDDD

pLDDT: mean 74.18, std 18.0, range [25.33, 96.25]

Sequence (1075 aa):
MFNYSNGIKILLEGEELYEAIIAAISDAKRINLSYLGRKSISPEEVTSASANPLGRKATLFKFFHKHKSKSNKNLFSKSWIEKLWGIRSGSFENNAELKKLFTADSQDYKITNQFKGSLKRDFDLILHMLWENRAILLPITMKMPLAKGENGTQNIEFAAKSYSEVLQIFKKSSVKHIDFDVIDLTNKMPDQSIKNYEWYAWRIVRAATWYTIEDITSEDLNDAWNYCSENHIYPFQIKFWFTLLAEAVPHRINYDVNQVGFQLTQRIHKQKNSAASGQHQKSTVVTTSDYVPKPIEDKLKPWLNAVLIYGEKLKAKGHKTWDKMQNIASFVVTYLIHEVYPKCGANGVPLIHQFDRSYIDGLNGKPSLLTWLSKDVKKNTYQSRLYRISDFFDFLELYDENGFRNRISNKVDFPIVRRNKGTEKKTIDQDYFSIVYKFTFAIADWFWHLTQQAVDGINLNVSSKDQSIETGHFGFVPFIIHDGKVFPIKFVPIQIAPLIYRQLTDSEGLKQIPTMHYLNLTQFMLETGIRHKHVNWLDRDRYDELADRETSNPNDFQLVDILINTDKVNGEWCATPSSTALFVLDRQKEYQSFFPEPELTKKIWYDRHEDGVFGKFVPLFALGAAAGGHHRSITSPPSHDVYTLKWKVLLYAFNLFAIDVLGLKGVLDKPSKLKGKNSFLSLDAFEDAMKAFEPKNVDITPHSVRATVVSEFIPLLPPGEIKKITGHASTAHLLYYAKIDKNYLKKVGEFQKAIIEAGFSEVREPRSIDEIDAIDVDFVSAKDINEKLRNALRQNREGTLHDYGAVSNASPAKNADTISSGINVIKSRPIDNFSFNNTHICPFNNECPKDVVRSFPSAPIMKPCGACFYSVKTVDHLPSILGKIRAYTDENAELEAFIKQAKSKGVDNCELNEQITRRKFLSDETVAWASTVHCLDRMRIERESREQWLVQKPELLNEHLIKISSTEGSLSNLLLKASEARAHAEYFTPTLKHKLKSARNKILAHTQQYQMLLKEAPEDFALIDEFRGQIQSICDALNINVTELSEVMQQPLAIDISPKGSLALLNGKKGDGNE